Protein AF-A0A0N0V5T3-F1 (afdb_monomer_lite)

pLDDT: mean 90.33, std 12.69, range [29.0, 98.88]

InterPro domains:
  IPR000383 Xaa-Pro dipeptidyl-peptidase-like domain [PF02129] (509-675)
  IPR004164 Coenzyme A transferase active site [PS01274] (331-339)
  IPR004165 Coenzyme A transferase family I [PF01144] (36-259)
  IPR004165 Coenzyme A transferase family I [PF01144] (293-431)
  IPR004165 Coenzyme A transferase family I [PTHR13707] (21-446)
  IPR004165 Coenzyme A transferase family I [SM00882] (34-261)
  IPR004165 Coenzyme A transferase family I [SM00882] (293-480)
  IPR005674 CocE/Serine esterase [TIGR00976] (504-678)
  IPR008979 Galactose-binding-like domain superfamily [SSF49785] (805-1033)
  IPR012792 3-oxoacid CoA-transferase, subunit A [TIGR02429] (30-260)
  IPR013736 Xaa-Pro dipeptidyl-peptidase, C-terminal [PF08530] (782-1028)
  IPR013736 Xaa-Pro dipeptidyl-peptidase, C-terminal [SM00939] (770-1029)
  IPR029058 Alpha/Beta hydrolase fold [G3DSA:3.40.50.1820] (507-792)
  IPR029058 Alpha/Beta hydrolase fold [SSF53474] (493-799)
  IPR037171 NagB/RpiA transferase-like [SSF100950] (31-336)
  IPR037171 NagB/RpiA transferase-like [SSF100950] (291-434)

Sequence (1041 aa):
MHRTLLRSPVWQQSYGASRTFSATARRQAINKICPSADQAIAKVKSGDTILVGGFGFSGVPATLINSIRDRKDLGDFTVVSNNAGMPGVGLGQWLETGQIRKMVASYVGENKLLESQYLTGKLELELIPQGTMAEKCAAGAAGVPAFYTPAAYGTIGELPVLYNSDKSVAVMSKPRETRKFNGKNYVMEESLFGDVAFVRVNKADRLGNCTFRKAQNNFNEAMGKNAKLTIVEADEIVEVGEIPPENVHLSGIYVDKVILSTEPKQIEKLTFAKSAQEVVKSASGSDQRGKRERIIKRAAQELKDGMYVNLGIGLPLATPALVPEGVEVILQSENGILGMGRYPEKGQEDPDLINPGKETVTLQDGASIFGSHESFGMIRAGKIDITMLGALQVSANGDLANFMLPGKVKGIGGAMDLVANPEKTKVIVTMPIKRNNHSVNAAAMPYTVGGVKVLQRDSPSPALPHAQYPGLKPETVVLPRGHRKDPSRKAFRADTILERDIQVVTRNGHILRADVYRPAGTGSKEQVPILLAWSPYGKSGTGAFTLDIVPKRVGVTLAQTSGYESFEALDPAEWTARGYAIANINPKGSFDSEGDLVWHSTEGGRNGYDVIECLAKLPWCSGKIALAGNSWLAMVQWFIAAEMPPHLTCIAPLEGSSDIYRESLCRGGVPNKAFWGYLQKCLFGLNRAEDIVSMLDKYPLQNPYWADKRADMSKINIPAYVLASYSTALHTVGSFRGFEEIPHDNKWLRVHSTQEWYDLYSDECVADLQLFFDRYLKDKQNGWEKTPRVRLSTLAFNKDPEINHHFADWPLPETNYTTLYLSDDNRLVNAPSPKGAALSYQSDVPDMQVDAQVEELSFEYTFKERTYLIGYPRAVLYMSTEESNDMDVFVSLRKADSKGNVLRNINIPLKDLGMEANEVPLVNSLVYIGPSGILRASHRKIDTAKSKPYWPFHPHDEKELLEPGQIVKLDIGLWPAGIVFEAGEKLMLRVAGHHMVLAEFEPLRGAFQADNKGRHNVHVGPQYQSHVILPFANYNVVSRK

Secondary structure (DSSP, 8-state):
------------------------S-------B-SSHHHHGGG--TT-EEEE--BTTBT--HHHHHHHHH-TT---EEEEEEE--BTTBTTHHHHHTT-EEEEEEEE-TT-HHHHHHHHTTSSEEEE--HHHHHHHHHHHHTT--EEEESTTTTTSSS-EEEE-TTS-EEEEPPPPPEEEETTEEEEEEEPP-EEEEEEEEEEEETT--EE--GGG-BTHHHHHTSEEEEEEEEEEEE-TTSS-GGG-SB-GGG-SEEEE--SPP--SB------HHHHHHHHHTT-TT-HHHHHHHHHHTT--TTEEEEE-TTGGGGSGGGPPTT--EEEEETTTEEEE-PPPPTT---TT-B-TTSBB--EEEEEEE-BHHHHHHHHHTT--SEEEE--SEE-TT--EE-SEETTEE-B-TTHHHHTS-TTTSEEEE-----TT---S-TTSS--EETTEEPPEEEPPPTTSGGG-------EEEEE-TT--SSTTSPPPSS-EEEEEEEEEE-TTSPEEEEEEEEETT-SSS--EEEEEEE-TT-STT-SS--GGGSGGGGG--GGG--S-SPTTSPPHHHHGGGT-EEEEEE-TTSBTS-S-B--SSHHHHHHHHHHHHHHTTSTTEEEEEEEEEETHHHHHHHHHHHT--TTEEEEEEES--SBHIIIIITGGG----HHHHHHGGG--BSSEEE-HHHHHHH--S--HHHHHTB--GGG--S-EEEEEESS-TTTHHHHHHHHHHS-SS-EEEEEESS-HHHHHTSHHHHHHHHHHHHHHHS-----GGGS-SEEEEEB-SSSPPEEEEEESSSS-TTEEEEEEEE-TTSBEESS--SS-EEEEEES-------S--SS-EEEEEE-SS-EEEEE--EEEEEEEESS-S--EEEEEEEEE-TT-PBP-EE-S-HHHHT--GGGS--STTTEE---EEEEEGGG----TTT-BTTB-----SS--PPPTT--EEEEEEBP-EEEEE-TT-EEEEEEESS--S--SSGGGTT-------SEEEEEESSSS--EEEEEEE--------

Foldseek 3Di:
DDDDDDDDDDDDDDDDDDDDDDDDPDDPDQFQEDAALLVQCVPPAAAFAEEFDDAQLQWGQQRNQVNVLVPLRHANYEYEYQECYECPGGNNSNLVSLRAQEYEYFFDAPHVSVVVCQQQQSHFYHFDELLLSLVLLQCLLVVNFKDWALFCPLHAAFDQRGAHNVRHRPDGHHHFDWDDDPNGITTMDTHDAGQEYETEFAEAERLGFTAHDFLSQASRQSRLSGHPAYEYEYCYYDYPPPQPPVRRSHGSVSHNHYYYRPDDRDQPAEDADDQLVVLLDVLCPPVPPCPLSVLLLVVLVVQAAPFEEEEAPGSRVSSVNNHDPPGDYWYAALSFKTQWAAGHHPPQFDSNAAGSNSYTTDGDPPMGGDYNNVSLVCLSVLVGAEYEYEAPDAALVGDTHHADDVPDGGGNYNVSSNCSCVVRYPYHYRDDDDPVPPDPVCVRPFDDFPSHGFDWDWFAACPDVLQQDPAADFDKDWQAFQRAPDPFAATQNATKIWGFQDWFQASSGWTWGKIKIAGPPQFLVAAFEEAEFEDLQDFQLGFNDDCVPPVVSLAQGRNLARSRAGVQGAHSSLVNNVRYMYMYINFDQRHPTHDAAEAQFLVLLSSLLSRLVRVLPDRRHPLAYEQDGEESSLQNNLSVLLVPRVRHAEYERQQYAQQQLCQPQQPQLFGDPLVVVVVSNGRHGPGMYGDVSVVCVVPVFDDSVSVRNGGQLCSRDHAYEFEAEQQDSGGHVRRLVSQVRNPDDNYAYAYDLAFRVVLSSDPVNSVLVSLVCCCRRVVDPPPNVVQARYFYWFFAFPDDIRGGDGANDPPGPQWDKAKFFADPVQATHRDFAADKDKDKFWQQPQFQQFQDDPGKRKYKDAAQAKFWFWHKKKWKFWKAAQWFQKAKKKKWKFKFALVRHTGKRFNGDCVSSVHDPVVDDQASSGIGGGWMWIHMQQQQDFDPVPADPRGTDGNSNGGDTHDHVDTDIHMIIIGTHTYIDGHSMMMMMMMHNYDNHHHNDPVSRSVDGGPDDGMMITMTHDVTGTIMITTIHPDDPPDDD

Structure (mmCIF, N/CA/C/O backbone):
data_AF-A0A0N0V5T3-F1
#
_entry.id   AF-A0A0N0V5T3-F1
#
loop_
_atom_site.group_PDB
_atom_site.id
_atom_site.type_symbol
_atom_site.label_atom_id
_atom_site.label_alt_id
_atom_site.label_comp_id
_atom_site.label_asym_id
_atom_site.label_entity_id
_atom_site.label_seq_id
_atom_site.pdbx_PDB_ins_code
_atom_site.Cartn_x
_atom_site.Cartn_y
_atom_site.Cartn_z
_atom_site.occupancy
_atom_site.B_iso_or_equiv
_atom_site.auth_seq_id
_atom_site.auth_comp_id
_atom_site.auth_asym_id
_atom_site.auth_atom_id
_atom_site.pdbx_PDB_model_num
ATOM 1 N N . MET A 1 1 ? -30.551 -68.571 17.965 1.00 38.41 1 MET A N 1
ATOM 2 C CA . MET A 1 1 ? -30.122 -69.064 16.637 1.00 38.41 1 MET A CA 1
ATOM 3 C C . MET A 1 1 ? -28.690 -68.612 16.435 1.00 38.41 1 MET A C 1
ATOM 5 O O . MET A 1 1 ? -28.424 -67.429 16.507 1.00 38.41 1 MET A O 1
ATOM 9 N N . HIS A 1 2 ? -27.751 -69.531 16.625 1.00 31.30 2 HIS A N 1
ATOM 10 C CA . HIS A 1 2 ? -27.049 -70.229 15.543 1.00 31.30 2 HIS A CA 1
ATOM 11 C C . HIS A 1 2 ? -25.934 -69.369 14.924 1.00 31.30 2 HIS A C 1
ATOM 13 O O . HIS A 1 2 ? -26.200 -68.365 14.290 1.00 31.30 2 HIS A O 1
ATOM 19 N N . ARG A 1 3 ? -24.675 -69.641 15.278 1.00 29.00 3 ARG A N 1
ATOM 20 C CA . ARG A 1 3 ? -23.818 -70.720 14.742 1.00 29.00 3 ARG A CA 1
ATOM 21 C C . ARG A 1 3 ? -23.079 -70.250 13.475 1.00 29.00 3 ARG A C 1
ATOM 23 O O . ARG A 1 3 ? -23.645 -70.296 12.395 1.00 29.00 3 ARG A O 1
ATOM 30 N N . THR A 1 4 ? -21.763 -70.055 13.629 1.00 34.72 4 THR A N 1
ATOM 31 C CA . THR A 1 4 ? -20.685 -70.811 12.942 1.00 34.72 4 THR A CA 1
ATOM 32 C C . THR A 1 4 ? -20.365 -70.395 11.493 1.00 34.72 4 THR A C 1
ATOM 34 O O . THR A 1 4 ? -21.178 -69.737 10.873 1.00 34.72 4 THR A O 1
ATOM 37 N N . LEU A 1 5 ? -19.231 -70.713 10.847 1.00 35.38 5 LEU A N 1
ATOM 38 C CA . LEU A 1 5 ? -18.135 -71.707 10.972 1.00 35.38 5 LEU A CA 1
ATOM 39 C C . LEU A 1 5 ? -16.929 -71.111 10.183 1.00 35.38 5 LEU A C 1
ATOM 41 O O . LEU A 1 5 ? -17.165 -70.451 9.180 1.00 35.38 5 LEU A O 1
ATOM 45 N N . LEU A 1 6 ? -15.680 -71.178 10.680 1.00 35.62 6 LEU A N 1
ATOM 46 C CA . LEU A 1 6 ? -14.595 -72.154 10.359 1.00 35.62 6 LEU A CA 1
ATOM 47 C C . LEU A 1 6 ? -14.011 -72.071 8.925 1.00 35.62 6 LEU A C 1
ATOM 49 O O . LEU A 1 6 ? -14.745 -71.778 7.998 1.00 35.62 6 LEU A O 1
ATOM 53 N N . ARG A 1 7 ? -12.735 -72.365 8.613 1.00 29.61 7 ARG A N 1
ATOM 54 C CA . ARG A 1 7 ? -11.637 -73.230 9.145 1.00 29.61 7 ARG A CA 1
ATOM 55 C C . ARG A 1 7 ? -10.278 -72.551 8.779 1.00 29.61 7 ARG A C 1
ATOM 57 O O . ARG A 1 7 ? -10.261 -71.836 7.789 1.00 29.61 7 ARG A O 1
ATOM 64 N N . SER A 1 8 ? -9.177 -72.578 9.561 1.00 33.06 8 SER A N 1
ATOM 65 C CA . SER A 1 8 ? -8.164 -73.653 9.835 1.00 33.06 8 SER A CA 1
ATOM 66 C C . SER A 1 8 ? -7.463 -74.221 8.569 1.00 33.06 8 SER A C 1
ATOM 68 O O . SER A 1 8 ? -8.161 -74.213 7.556 1.00 33.06 8 SER A O 1
ATOM 70 N N . PRO A 1 9 ? -6.212 -74.794 8.560 1.00 56.34 9 PRO A N 1
ATOM 71 C CA . PRO A 1 9 ? -5.379 -75.297 9.692 1.00 56.34 9 PRO A CA 1
ATOM 72 C C . PRO A 1 9 ? -3.795 -75.262 9.624 1.00 56.34 9 PRO A C 1
ATOM 74 O O . PRO A 1 9 ? -3.212 -75.259 8.550 1.00 56.34 9 PRO A O 1
ATOM 77 N N . VAL A 1 10 ? -3.152 -75.376 10.819 1.00 38.25 10 VAL A N 1
ATOM 78 C CA . VAL A 1 10 ? -2.022 -76.283 11.273 1.00 38.25 10 VAL A CA 1
ATOM 79 C C . VAL A 1 10 ? -0.569 -76.065 10.745 1.00 38.25 10 VAL A C 1
ATOM 81 O O . VAL A 1 10 ? -0.384 -75.839 9.560 1.00 38.25 10 VAL A O 1
ATOM 84 N N . TRP A 1 11 ? 0.510 -75.992 11.567 1.00 32.44 11 TRP A N 1
ATOM 85 C CA . TRP A 1 11 ? 1.244 -77.007 12.401 1.00 32.44 11 TRP A CA 1
ATOM 86 C C . TRP A 1 11 ? 2.042 -76.344 13.577 1.00 32.44 11 TRP A C 1
ATOM 88 O O . TRP A 1 11 ? 2.630 -75.292 13.355 1.00 32.44 11 TRP A O 1
ATOM 98 N N . GLN A 1 12 ? 1.941 -76.728 14.874 1.00 37.66 12 GLN A N 1
ATOM 99 C CA . GLN A 1 12 ? 2.696 -77.733 15.701 1.00 37.66 12 GLN A CA 1
ATOM 100 C C . GLN A 1 12 ? 4.246 -77.713 15.556 1.00 37.66 12 GLN A C 1
ATOM 102 O O . GLN A 1 12 ? 4.720 -77.790 14.435 1.00 37.66 12 GLN A O 1
ATOM 107 N N . GLN A 1 13 ? 5.102 -77.620 16.603 1.00 39.81 13 GLN A N 1
ATOM 108 C CA . GLN A 1 13 ? 5.246 -78.533 17.765 1.00 39.81 13 GLN A CA 1
ATOM 109 C C . GLN A 1 13 ? 6.176 -77.992 18.914 1.00 39.81 13 GLN A C 1
ATOM 111 O O . GLN A 1 13 ? 7.204 -77.381 18.642 1.00 39.81 13 GLN A O 1
ATOM 116 N N . SER A 1 14 ? 5.822 -78.330 20.175 1.00 42.62 14 SER A N 1
ATOM 117 C CA . SER A 1 14 ? 6.627 -78.701 21.390 1.00 42.62 14 SER A CA 1
ATOM 118 C C . SER A 1 14 ? 7.734 -77.819 22.025 1.00 42.62 14 SER A C 1
ATOM 120 O O . SER A 1 14 ? 8.785 -77.621 21.435 1.00 42.62 14 SER A O 1
ATOM 122 N N . TYR A 1 15 ? 7.582 -77.460 23.317 1.00 39.88 15 TYR A N 1
ATOM 123 C CA . TYR A 1 15 ? 8.144 -78.139 24.520 1.00 39.88 15 TYR A CA 1
ATOM 124 C C . TYR A 1 15 ? 7.626 -77.461 25.812 1.00 39.88 15 TYR A C 1
ATOM 126 O O . TYR A 1 15 ? 7.514 -76.239 25.877 1.00 39.88 15 TYR A O 1
ATOM 134 N N . GLY A 1 16 ? 7.287 -78.248 26.841 1.00 48.12 16 GLY A N 1
ATOM 135 C CA . GLY A 1 16 ? 6.797 -77.762 28.137 1.00 48.12 16 GLY A CA 1
ATOM 136 C C . GLY A 1 16 ? 7.878 -77.705 29.222 1.00 48.12 16 GLY A C 1
ATOM 137 O O . GLY A 1 16 ? 8.731 -78.583 29.291 1.00 48.12 16 GLY A O 1
ATOM 138 N N . ALA A 1 17 ? 7.786 -76.705 30.104 1.00 41.94 17 ALA A N 1
ATOM 139 C CA . ALA A 1 17 ? 8.328 -76.721 31.463 1.00 41.94 17 ALA A CA 1
ATOM 140 C C . ALA A 1 17 ? 7.573 -75.691 32.323 1.00 41.94 17 ALA A C 1
ATOM 142 O O . ALA A 1 17 ? 7.517 -74.503 32.003 1.00 41.94 17 ALA A O 1
ATOM 143 N N . SER A 1 18 ? 6.968 -76.184 33.403 1.00 51.09 18 SER A N 1
ATOM 144 C CA . SER A 1 18 ? 6.291 -75.431 34.464 1.00 51.09 18 SER A CA 1
ATOM 145 C C . SER A 1 18 ? 7.184 -74.323 35.042 1.00 51.09 18 SER A C 1
ATOM 147 O O . SER A 1 18 ? 8.321 -74.588 35.431 1.00 51.09 18 SER A O 1
ATOM 149 N N . ARG A 1 19 ? 6.661 -73.091 35.138 1.00 45.94 19 ARG A N 1
ATOM 150 C CA . ARG A 1 19 ? 7.242 -72.017 35.957 1.00 45.94 19 ARG A CA 1
ATOM 151 C C . ARG A 1 19 ? 6.345 -71.768 37.164 1.00 45.94 19 ARG A C 1
ATOM 153 O O . ARG A 1 19 ? 5.212 -71.314 37.033 1.00 45.94 19 ARG A O 1
ATOM 160 N N . THR A 1 20 ? 6.883 -72.068 38.335 1.00 47.56 20 THR A N 1
ATOM 161 C CA . THR A 1 20 ? 6.374 -71.681 39.649 1.00 47.56 20 THR A CA 1
ATOM 162 C C . THR A 1 20 ? 6.349 -70.153 39.781 1.00 47.56 20 THR A C 1
ATOM 164 O O . THR A 1 20 ? 7.346 -69.480 39.523 1.00 47.56 20 THR A O 1
ATOM 167 N N . PHE A 1 21 ? 5.213 -69.587 40.202 1.00 50.75 21 PHE A N 1
ATOM 168 C CA . PHE A 1 21 ? 5.157 -68.199 40.665 1.00 50.75 21 PHE A CA 1
ATOM 169 C C . PHE A 1 21 ? 5.823 -68.121 42.040 1.00 50.75 21 PHE A C 1
ATOM 171 O O . PHE A 1 21 ? 5.346 -68.708 43.010 1.00 50.75 21 PHE A O 1
ATOM 178 N N . SER A 1 22 ? 6.938 -67.400 42.113 1.00 47.62 22 SER A N 1
ATOM 179 C CA . SER A 1 22 ? 7.580 -67.045 43.374 1.00 47.62 22 SER A CA 1
ATOM 180 C C . SER A 1 22 ? 6.667 -66.073 44.128 1.00 47.62 22 SER A C 1
ATOM 182 O O . SER A 1 22 ? 6.421 -64.959 43.665 1.00 47.62 22 SER A O 1
ATOM 184 N N . ALA A 1 23 ? 6.114 -66.504 45.260 1.00 53.34 23 ALA A N 1
ATOM 185 C CA . ALA A 1 23 ? 5.356 -65.646 46.160 1.00 53.34 23 ALA A CA 1
ATOM 186 C C . ALA A 1 23 ? 6.337 -64.835 47.018 1.00 53.34 23 ALA A C 1
ATOM 188 O O . ALA A 1 23 ? 6.742 -65.263 48.096 1.00 53.34 23 ALA A O 1
ATOM 189 N N . THR A 1 24 ? 6.725 -63.648 46.554 1.00 50.19 24 THR A N 1
ATOM 190 C CA . THR A 1 24 ? 7.300 -62.637 47.445 1.00 50.19 24 THR A CA 1
ATOM 191 C C . THR A 1 24 ? 6.178 -62.004 48.265 1.00 50.19 24 THR A C 1
ATOM 193 O O . THR A 1 24 ? 5.316 -61.285 47.757 1.00 50.19 24 THR A O 1
ATOM 196 N N . ALA A 1 25 ? 6.176 -62.294 49.567 1.00 49.78 25 ALA A N 1
ATOM 197 C CA . ALA A 1 25 ? 5.353 -61.604 50.546 1.00 49.78 25 ALA A CA 1
ATOM 198 C C . ALA A 1 25 ? 5.828 -60.144 50.682 1.00 49.78 25 ALA A C 1
ATOM 200 O O . ALA A 1 25 ? 7.013 -59.894 50.888 1.00 49.78 25 ALA A O 1
ATOM 201 N N . ARG A 1 26 ? 4.868 -59.208 50.609 1.00 49.09 26 ARG A N 1
ATOM 202 C CA . ARG A 1 26 ? 4.985 -57.731 50.581 1.00 49.09 26 ARG A CA 1
ATOM 203 C C . ARG A 1 26 ? 5.265 -57.123 49.199 1.00 49.09 26 ARG A C 1
ATOM 205 O O . ARG A 1 26 ? 6.366 -56.666 48.908 1.00 49.09 26 ARG A O 1
ATOM 212 N N . ARG A 1 27 ? 4.207 -56.962 48.390 1.00 48.91 27 ARG A N 1
ATOM 213 C CA . ARG A 1 27 ? 4.138 -55.807 47.473 1.00 48.91 27 ARG A CA 1
ATOM 214 C C . ARG A 1 27 ? 4.289 -54.550 48.335 1.00 48.91 27 ARG A C 1
ATOM 216 O O . ARG A 1 27 ? 3.488 -54.365 49.250 1.00 48.91 27 ARG A O 1
ATOM 223 N N . GLN A 1 28 ? 5.290 -53.708 48.074 1.00 54.72 28 GLN A N 1
ATOM 224 C CA . GLN A 1 28 ? 5.272 -52.336 48.581 1.00 54.72 28 GLN A CA 1
ATOM 225 C C . GLN A 1 28 ? 3.972 -51.707 48.075 1.00 54.72 28 GLN A C 1
ATOM 227 O O . GLN A 1 28 ? 3.793 -51.529 46.870 1.00 54.72 28 GLN A O 1
ATOM 232 N N . ALA A 1 29 ? 3.017 -51.474 48.974 1.00 72.50 29 ALA A N 1
ATOM 233 C CA . ALA A 1 29 ? 1.810 -50.756 48.613 1.00 72.50 29 ALA A CA 1
ATOM 234 C C . ALA A 1 29 ? 2.243 -49.368 48.134 1.00 72.50 29 ALA A C 1
ATOM 236 O O . ALA A 1 29 ? 2.988 -48.685 48.837 1.00 72.50 29 ALA A O 1
ATOM 237 N N . ILE A 1 30 ? 1.817 -48.974 46.932 1.00 86.88 30 ILE A N 1
ATOM 238 C CA . ILE A 1 30 ? 2.081 -47.628 46.419 1.00 86.88 30 ILE A CA 1
ATOM 239 C C . ILE A 1 30 ? 1.499 -46.641 47.434 1.00 86.88 30 ILE A C 1
ATOM 241 O O . ILE A 1 30 ? 0.293 -46.654 47.694 1.00 86.88 30 ILE A O 1
ATOM 245 N N . ASN A 1 31 ? 2.372 -45.845 48.043 1.00 93.69 31 ASN A N 1
ATOM 246 C CA . ASN A 1 31 ? 1.999 -44.794 48.971 1.00 93.69 31 ASN A CA 1
ATOM 247 C C . ASN A 1 31 ? 2.802 -43.539 48.638 1.00 93.69 31 ASN A C 1
ATOM 249 O O . ASN A 1 31 ? 4.025 -43.513 48.785 1.00 93.69 31 ASN A O 1
ATOM 253 N N . LYS A 1 32 ? 2.096 -42.518 48.161 1.00 96.38 32 LYS A N 1
ATOM 254 C CA . LYS A 1 32 ? 2.665 -41.224 47.782 1.00 96.38 32 LYS A CA 1
ATOM 255 C C . LYS A 1 32 ? 2.551 -40.183 48.894 1.00 96.38 32 LYS A C 1
ATOM 257 O O . LYS A 1 32 ? 3.089 -39.090 48.744 1.00 96.38 32 LYS A O 1
ATOM 262 N N . ILE A 1 33 ? 1.895 -40.519 50.005 1.00 96.81 33 ILE A N 1
ATOM 263 C CA . ILE A 1 33 ? 1.710 -39.613 51.136 1.00 96.81 33 ILE A CA 1
ATOM 264 C C . ILE A 1 33 ? 3.049 -39.392 51.842 1.00 96.81 33 ILE A C 1
ATOM 266 O O . ILE A 1 33 ? 3.744 -40.337 52.222 1.00 96.81 33 ILE A O 1
ATOM 270 N N . CYS A 1 34 ? 3.389 -38.124 52.029 1.00 95.75 34 CYS A N 1
ATOM 271 C CA . CYS A 1 34 ? 4.510 -37.655 52.819 1.00 95.75 34 CYS A CA 1
ATOM 272 C C . CYS A 1 34 ? 4.011 -37.109 54.163 1.00 95.75 34 CYS A C 1
ATOM 274 O O . CYS A 1 34 ? 2.979 -36.440 54.209 1.00 95.75 34 CYS A O 1
ATOM 276 N N . PRO A 1 35 ? 4.754 -37.340 55.258 1.00 92.88 35 PRO A N 1
ATOM 277 C CA . PRO A 1 35 ? 4.359 -36.876 56.585 1.00 92.88 35 PRO A CA 1
ATOM 278 C C . PRO A 1 35 ? 4.534 -35.361 56.776 1.00 92.88 35 PRO A C 1
ATOM 280 O O . PRO A 1 35 ? 3.966 -34.807 57.710 1.00 92.88 35 PRO A O 1
ATOM 283 N N . SER A 1 36 ? 5.321 -34.684 55.929 1.00 95.44 36 SER A N 1
ATOM 284 C CA . SER A 1 36 ? 5.507 -33.230 55.980 1.00 95.44 36 SER A CA 1
ATOM 285 C C . SER A 1 36 ? 5.888 -32.638 54.621 1.00 95.44 36 SER A C 1
ATOM 287 O O . SER A 1 36 ? 6.380 -33.345 53.733 1.00 95.44 36 SER A O 1
ATOM 289 N N . ALA A 1 37 ? 5.702 -31.321 54.489 1.00 95.69 37 ALA A N 1
ATOM 290 C CA . ALA A 1 37 ? 6.136 -30.546 53.328 1.00 95.69 37 ALA A CA 1
ATOM 291 C C . ALA A 1 37 ? 7.648 -30.655 53.092 1.00 95.69 37 ALA A C 1
ATOM 293 O O . ALA A 1 37 ? 8.058 -30.958 51.975 1.00 95.69 37 ALA A O 1
ATOM 294 N N . AS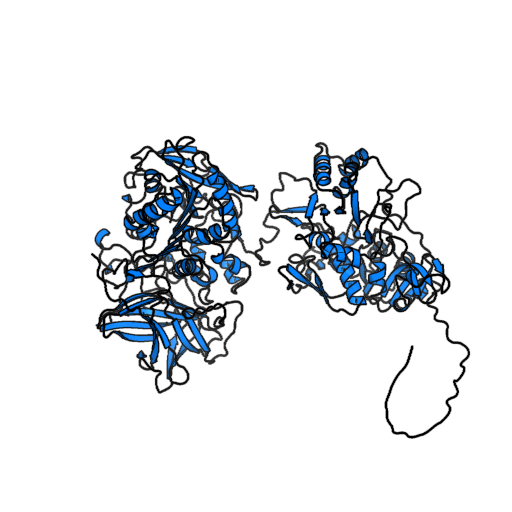P A 1 38 ? 8.463 -30.538 54.147 1.00 94.56 38 ASP A N 1
ATOM 295 C CA . ASP A 1 38 ? 9.930 -30.592 54.052 1.00 94.56 38 ASP A CA 1
ATOM 296 C C . ASP A 1 38 ? 10.440 -31.905 53.443 1.00 94.56 38 ASP A C 1
ATOM 298 O O . ASP A 1 38 ? 11.383 -31.909 52.650 1.00 94.56 38 ASP A O 1
ATOM 302 N N . GLN A 1 39 ? 9.797 -33.034 53.767 1.00 95.12 39 GLN A N 1
ATOM 303 C CA . GLN A 1 39 ? 10.139 -34.318 53.150 1.00 95.12 39 GLN A CA 1
ATOM 304 C C . GLN A 1 39 ? 9.691 -34.399 51.690 1.00 95.12 39 GLN A C 1
ATOM 306 O O . GLN A 1 39 ? 10.377 -35.018 50.873 1.00 95.12 39 GLN A O 1
ATOM 311 N N . ALA A 1 40 ? 8.551 -33.796 51.351 1.00 96.25 40 ALA A N 1
ATOM 312 C CA . ALA A 1 40 ? 8.053 -33.781 49.982 1.00 96.25 40 ALA A CA 1
ATOM 313 C C . ALA A 1 40 ? 8.956 -32.936 49.068 1.00 96.25 40 ALA A C 1
ATOM 315 O O . ALA A 1 40 ? 9.293 -33.385 47.973 1.00 96.25 40 ALA A O 1
ATOM 316 N N . ILE A 1 41 ? 9.428 -31.777 49.543 1.00 97.31 41 ILE A N 1
ATOM 317 C CA . ILE A 1 41 ? 10.299 -30.867 48.781 1.00 97.31 41 ILE A CA 1
ATOM 318 C C . ILE A 1 41 ? 11.787 -31.252 48.806 1.00 97.31 41 ILE A C 1
ATOM 320 O O . ILE A 1 41 ? 12.611 -30.548 48.232 1.00 97.31 41 ILE A O 1
ATOM 324 N N . ALA A 1 42 ? 12.171 -32.371 49.428 1.00 95.38 42 ALA A N 1
ATOM 325 C CA . ALA A 1 42 ? 13.577 -32.753 49.608 1.00 95.38 42 ALA A CA 1
ATOM 326 C C . ALA A 1 42 ? 14.378 -32.901 48.296 1.00 95.38 42 ALA A C 1
ATOM 328 O O . ALA A 1 42 ? 15.608 -32.874 48.316 1.00 95.38 42 ALA A O 1
ATOM 329 N N . LYS A 1 43 ? 13.694 -33.082 47.158 1.00 95.31 43 LYS A N 1
ATOM 330 C CA . LYS A 1 43 ? 14.305 -33.194 45.823 1.00 95.31 43 LYS A CA 1
ATOM 331 C C . LYS A 1 43 ? 14.346 -31.883 45.032 1.00 95.31 43 LYS A C 1
ATOM 333 O O . LYS A 1 43 ? 14.931 -31.895 43.953 1.00 95.31 43 LYS A O 1
ATOM 338 N N . VAL A 1 44 ? 13.746 -30.810 45.546 1.00 97.81 44 VAL A N 1
ATOM 339 C CA . VAL A 1 44 ? 13.772 -29.478 44.927 1.00 97.81 44 VAL A CA 1
ATOM 340 C C . VAL A 1 44 ? 15.171 -28.884 45.080 1.00 97.81 44 VAL A C 1
ATOM 342 O O . VAL A 1 44 ? 15.791 -29.011 46.139 1.00 97.81 44 VAL A O 1
ATOM 345 N N . LYS A 1 45 ? 15.683 -28.260 44.020 1.00 97.25 45 LYS A N 1
ATOM 346 C CA . LYS A 1 45 ? 17.046 -27.725 43.932 1.00 97.25 45 LYS A CA 1
ATOM 347 C C . LYS A 1 45 ? 17.038 -26.309 43.373 1.00 97.25 45 LYS A C 1
ATOM 349 O O . LYS A 1 45 ? 16.171 -25.954 42.582 1.00 97.25 45 LYS A O 1
ATOM 354 N N . SER A 1 46 ? 18.039 -25.512 43.741 1.00 97.56 46 SER A N 1
ATOM 355 C CA . SER A 1 46 ? 18.237 -24.193 43.133 1.00 97.56 46 SER A CA 1
ATOM 356 C C . SER A 1 46 ? 18.354 -24.297 41.611 1.00 97.56 46 SER A C 1
ATOM 358 O O . SER A 1 46 ? 18.978 -25.230 41.103 1.00 97.56 46 SER A O 1
ATOM 360 N N . GLY A 1 47 ? 17.761 -23.343 40.897 1.00 97.06 47 GLY A N 1
ATOM 361 C CA . GLY A 1 47 ? 17.705 -23.350 39.432 1.00 97.06 47 GLY A CA 1
ATOM 362 C C . GLY A 1 47 ? 16.530 -24.123 38.822 1.00 97.06 47 GLY A C 1
ATOM 363 O O . GLY A 1 47 ? 16.310 -23.995 37.617 1.00 97.06 47 GLY A O 1
ATOM 364 N N . ASP A 1 48 ? 15.757 -24.884 39.611 1.00 98.31 48 ASP A N 1
ATOM 365 C CA . ASP A 1 48 ? 14.587 -25.617 39.109 1.00 98.31 48 ASP A CA 1
ATOM 366 C C . ASP A 1 48 ? 13.551 -24.671 38.468 1.00 98.31 48 ASP A C 1
ATOM 368 O O . ASP A 1 48 ? 13.300 -23.552 38.941 1.00 98.31 48 ASP A O 1
ATOM 372 N N . THR A 1 49 ? 12.896 -25.152 37.405 1.00 98.56 49 THR A N 1
ATOM 373 C CA . THR A 1 49 ? 11.678 -24.527 36.878 1.00 98.56 49 THR A CA 1
ATOM 374 C C . THR A 1 49 ? 10.464 -25.038 37.648 1.00 98.56 49 THR A C 1
ATOM 376 O O . THR A 1 49 ? 10.081 -26.203 37.512 1.00 98.56 49 THR A O 1
ATOM 379 N N . ILE A 1 50 ? 9.847 -24.169 38.450 1.00 98.38 50 ILE A N 1
ATOM 380 C CA . ILE A 1 50 ? 8.747 -24.520 39.352 1.00 98.38 50 ILE A CA 1
ATOM 381 C C . ILE A 1 50 ? 7.422 -23.982 38.804 1.00 98.38 50 ILE A C 1
ATOM 383 O O . ILE A 1 50 ? 7.229 -22.769 38.690 1.00 98.38 50 ILE A O 1
ATOM 387 N N . LEU A 1 51 ? 6.490 -24.885 38.500 1.00 98.31 51 LEU A N 1
ATOM 388 C CA . LEU A 1 51 ? 5.110 -24.556 38.151 1.00 98.31 51 LEU A CA 1
ATOM 389 C C . LEU A 1 51 ? 4.280 -24.452 39.432 1.00 98.31 51 LEU A C 1
ATOM 391 O O . LEU A 1 51 ? 4.224 -25.402 40.212 1.00 98.31 51 LEU A O 1
ATOM 395 N N . VAL A 1 52 ? 3.625 -23.317 39.656 1.00 97.44 52 VAL A N 1
ATOM 396 C CA . VAL A 1 52 ? 2.822 -23.094 40.867 1.00 97.44 52 VAL A CA 1
ATOM 397 C C . VAL A 1 52 ? 1.392 -22.763 40.477 1.00 97.44 52 VAL A C 1
ATOM 399 O O . VAL A 1 52 ? 1.119 -21.691 39.924 1.00 97.44 52 VAL A O 1
ATOM 402 N N . GLY A 1 53 ? 0.496 -23.708 40.768 1.00 95.44 53 GLY A N 1
ATOM 403 C CA . GLY A 1 53 ? -0.927 -23.613 40.470 1.00 95.44 53 GLY A CA 1
ATOM 404 C C . GLY A 1 53 ? -1.676 -22.600 41.340 1.00 95.44 53 GLY A C 1
ATOM 405 O O . GLY A 1 53 ? -1.127 -22.000 42.267 1.00 95.44 53 GLY A O 1
ATOM 406 N N . GLY A 1 54 ? -2.955 -22.415 41.014 1.00 93.81 54 GLY A N 1
ATOM 407 C CA . GLY A 1 54 ? -3.851 -21.468 41.672 1.00 93.81 54 GLY A CA 1
ATOM 408 C C . GLY A 1 54 ? -4.237 -20.265 40.807 1.00 93.81 54 GLY A C 1
ATOM 409 O O . GLY A 1 54 ? -3.634 -19.960 39.774 1.00 93.81 54 GLY A O 1
ATOM 410 N N . PHE A 1 55 ? -5.275 -19.559 41.251 1.00 92.69 55 PHE A N 1
ATOM 411 C CA . PHE A 1 55 ? -5.751 -18.304 40.673 1.00 92.69 55 PHE A CA 1
ATOM 412 C C . PHE A 1 55 ? -6.144 -17.360 41.811 1.00 92.69 55 PHE A C 1
ATOM 414 O O . PHE A 1 55 ? -6.996 -17.704 42.630 1.00 92.69 55 PHE A O 1
ATOM 421 N N . GLY A 1 56 ? -5.535 -16.171 41.895 1.00 87.88 56 GLY A N 1
ATOM 422 C CA . GLY A 1 56 ? -5.653 -15.366 43.117 1.00 87.88 56 GLY A CA 1
ATOM 423 C C . GLY A 1 56 ? -5.151 -16.174 44.319 1.00 87.88 56 GLY A C 1
ATOM 424 O O . GLY A 1 56 ? -4.040 -16.692 44.265 1.00 87.88 56 GLY A O 1
ATOM 425 N N . PHE A 1 57 ? -5.970 -16.319 45.365 1.00 90.25 57 PHE A N 1
ATOM 426 C CA . PHE A 1 57 ? -5.699 -17.225 46.496 1.00 90.25 57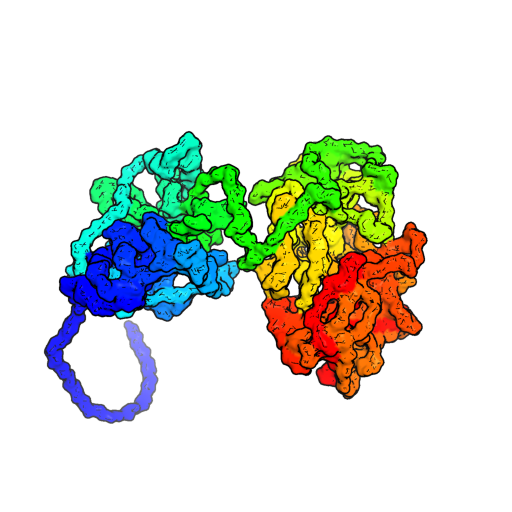 PHE A CA 1
ATOM 427 C C . PHE A 1 57 ? -6.465 -18.560 46.428 1.00 90.25 57 PHE A C 1
ATOM 429 O O . PHE A 1 57 ? -6.255 -19.428 47.274 1.00 90.25 57 PHE A O 1
ATOM 436 N N . SER A 1 58 ? -7.304 -18.769 45.406 1.00 93.00 58 SER A N 1
ATOM 437 C CA . SER A 1 58 ? -7.995 -20.046 45.210 1.00 93.00 58 SER A CA 1
ATOM 438 C C . SER A 1 58 ? -7.026 -21.098 44.672 1.00 93.00 58 SER A C 1
ATOM 440 O O . SER A 1 58 ? -6.370 -20.900 43.646 1.00 93.00 58 SER A O 1
ATOM 442 N N . GLY A 1 59 ? -6.941 -22.233 45.369 1.00 93.06 59 GLY A N 1
ATOM 443 C CA . GLY A 1 59 ? -6.088 -23.352 44.968 1.00 93.06 59 GLY A CA 1
ATOM 444 C C . GLY A 1 59 ? -4.585 -23.066 45.017 1.00 93.06 59 GLY A C 1
ATOM 445 O O . GLY A 1 59 ? -3.843 -23.713 44.287 1.00 93.06 59 GLY A O 1
ATOM 446 N N . VAL A 1 60 ? -4.133 -22.119 45.846 1.00 94.06 60 VAL A N 1
ATOM 447 C CA . VAL A 1 60 ? -2.702 -21.842 46.052 1.00 94.06 60 VAL A CA 1
ATOM 448 C C . VAL A 1 60 ? -2.116 -22.812 47.094 1.00 94.06 60 VAL A C 1
ATOM 450 O O . VAL A 1 60 ? -2.663 -22.892 48.196 1.00 94.06 60 VAL A O 1
ATOM 453 N N . PRO A 1 61 ? -1.008 -23.522 46.802 1.00 95.75 61 PRO A N 1
ATOM 454 C CA . PRO A 1 61 ? -0.377 -24.479 47.720 1.00 95.75 61 PRO A CA 1
ATOM 455 C C . PRO A 1 61 ? 0.490 -23.774 48.781 1.00 95.75 61 PRO A C 1
ATOM 457 O O . PRO A 1 61 ? 1.721 -23.727 48.698 1.00 95.75 61 PRO A O 1
ATOM 460 N N . ALA A 1 62 ? -0.161 -23.140 49.756 1.00 95.00 62 ALA A N 1
ATOM 461 C CA . ALA A 1 62 ? 0.489 -22.270 50.733 1.00 95.00 62 ALA A CA 1
ATOM 462 C C . ALA A 1 62 ? 1.469 -23.012 51.660 1.00 95.00 62 ALA A C 1
ATOM 464 O O . ALA A 1 62 ? 2.534 -22.469 51.962 1.00 95.00 62 ALA A O 1
ATOM 465 N N . THR A 1 63 ? 1.165 -24.250 52.067 1.00 96.88 63 THR A N 1
ATOM 466 C CA . THR A 1 63 ? 2.059 -25.049 52.921 1.00 96.88 63 THR A CA 1
ATOM 467 C C . THR A 1 63 ? 3.382 -25.336 52.203 1.00 96.88 63 THR A C 1
ATOM 469 O O . THR A 1 63 ? 4.455 -25.157 52.786 1.00 96.88 63 THR A O 1
ATOM 472 N N . LEU A 1 64 ? 3.330 -25.720 50.922 1.00 97.56 64 LEU A N 1
ATOM 473 C CA . LEU A 1 64 ? 4.534 -25.962 50.111 1.00 97.56 64 LEU A CA 1
ATOM 474 C C . LEU A 1 64 ? 5.329 -24.675 49.859 1.00 97.56 64 LEU A C 1
ATOM 476 O O . LEU A 1 64 ? 6.557 -24.669 49.970 1.00 97.56 64 LEU A O 1
ATOM 480 N N . ILE A 1 65 ? 4.636 -23.569 49.570 1.00 96.69 65 ILE A N 1
ATOM 481 C CA . ILE A 1 65 ? 5.268 -22.259 49.365 1.00 96.69 65 ILE A CA 1
ATOM 482 C C . ILE A 1 65 ? 6.023 -21.808 50.624 1.00 96.69 65 ILE A C 1
ATOM 484 O O . ILE A 1 65 ? 7.164 -21.346 50.519 1.00 96.69 65 ILE A O 1
ATOM 488 N N . ASN A 1 66 ? 5.419 -21.969 51.805 1.00 96.31 66 ASN A N 1
ATOM 489 C CA . ASN A 1 66 ? 6.036 -21.612 53.083 1.00 96.31 66 ASN A CA 1
ATOM 490 C C . ASN A 1 66 ? 7.282 -22.470 53.373 1.00 96.31 66 ASN A C 1
ATOM 492 O O . ASN A 1 66 ? 8.312 -21.929 53.767 1.00 96.31 66 ASN A O 1
ATOM 496 N N . SER A 1 67 ? 7.234 -23.777 53.094 1.00 96.56 67 SER A N 1
ATOM 497 C CA . SER A 1 67 ? 8.381 -24.681 53.287 1.00 96.56 67 SER A CA 1
ATOM 498 C C . SER A 1 67 ? 9.587 -24.299 52.406 1.00 96.56 67 SER A C 1
ATOM 500 O O . SER A 1 67 ? 10.718 -24.249 52.890 1.00 96.56 67 SER A O 1
ATOM 502 N N . ILE A 1 68 ? 9.374 -23.909 51.141 1.00 97.25 68 ILE A N 1
ATOM 503 C CA . ILE A 1 68 ? 10.461 -23.405 50.274 1.00 97.25 68 ILE A CA 1
ATOM 504 C C . ILE A 1 68 ? 10.987 -22.038 50.734 1.00 97.25 68 ILE A C 1
ATOM 506 O O . ILE A 1 68 ? 12.199 -21.814 50.713 1.00 97.25 68 ILE A O 1
ATOM 510 N N . ARG A 1 69 ? 10.109 -21.129 51.183 1.00 96.38 69 ARG A N 1
ATOM 511 C CA . ARG A 1 69 ? 10.499 -19.805 51.710 1.00 96.38 69 ARG A CA 1
ATOM 512 C C . ARG A 1 69 ? 11.509 -19.926 52.856 1.00 96.38 69 ARG A C 1
ATOM 514 O O . ARG A 1 69 ? 12.412 -19.089 52.996 1.00 96.38 69 ARG A O 1
ATOM 521 N N . ASP A 1 70 ? 11.345 -20.952 53.686 1.00 95.62 70 ASP A N 1
ATOM 522 C CA . ASP A 1 70 ? 12.166 -21.175 54.877 1.00 95.62 70 ASP A CA 1
ATOM 523 C C . ASP A 1 70 ? 13.520 -21.832 54.548 1.00 95.62 70 ASP A C 1
ATOM 525 O O . ASP A 1 70 ? 14.478 -21.706 55.313 1.00 95.62 70 ASP A O 1
ATOM 529 N N . ARG A 1 71 ? 13.661 -22.421 53.354 1.00 95.25 71 ARG A N 1
ATOM 530 C CA . ARG A 1 71 ? 14.909 -22.996 52.830 1.00 95.25 71 ARG A CA 1
ATOM 531 C C . ARG A 1 71 ? 15.791 -21.942 52.161 1.00 95.25 71 ARG A C 1
ATOM 533 O O . ARG A 1 71 ? 15.822 -21.811 50.941 1.00 95.25 71 ARG A O 1
ATOM 540 N N . LYS A 1 72 ? 16.547 -21.195 52.974 1.00 92.19 72 LYS A N 1
ATOM 541 C CA . LYS A 1 72 ? 17.466 -20.129 52.510 1.00 92.19 72 LYS A CA 1
ATOM 542 C C . LYS A 1 72 ? 18.620 -20.618 51.629 1.00 92.19 72 LYS A C 1
ATOM 544 O O . LYS A 1 72 ? 19.264 -19.806 50.976 1.00 92.19 72 LYS A O 1
ATOM 549 N N . ASP A 1 73 ? 18.886 -21.920 51.620 1.00 94.62 73 ASP A N 1
ATOM 550 C CA . ASP A 1 73 ? 19.858 -22.573 50.743 1.00 94.62 73 ASP A CA 1
ATOM 551 C C . ASP A 1 73 ? 19.333 -22.807 49.314 1.00 94.62 73 ASP A C 1
ATOM 553 O O . ASP A 1 73 ? 20.121 -23.106 48.416 1.00 94.62 73 ASP A O 1
ATOM 557 N N . LEU A 1 74 ? 18.022 -22.653 49.091 1.00 96.56 74 LEU A N 1
ATOM 558 C CA . LEU A 1 74 ? 17.379 -22.802 47.789 1.00 96.56 74 LEU A CA 1
ATOM 559 C C . LEU A 1 74 ? 17.022 -21.442 47.176 1.00 96.56 74 LEU A C 1
ATOM 561 O O . LEU A 1 74 ? 16.523 -20.557 47.871 1.00 96.56 74 LEU A O 1
ATOM 565 N N . GLY A 1 75 ? 17.213 -21.285 45.867 1.00 96.31 75 GLY A N 1
ATOM 566 C CA . GLY A 1 75 ? 16.870 -20.063 45.136 1.00 96.31 75 GLY A CA 1
ATOM 567 C C . GLY A 1 75 ? 17.157 -20.165 43.640 1.00 96.31 75 GLY A C 1
ATOM 568 O O . GLY A 1 75 ? 17.203 -21.260 43.085 1.00 96.31 75 GLY A O 1
ATOM 569 N N . ASP A 1 76 ? 17.364 -19.020 42.985 1.00 96.44 76 ASP A N 1
ATOM 570 C CA . ASP A 1 76 ? 17.620 -18.937 41.536 1.00 96.44 76 ASP A CA 1
ATOM 571 C C . ASP A 1 76 ? 16.530 -19.614 40.674 1.00 96.44 76 ASP A C 1
ATOM 573 O O . ASP A 1 76 ? 16.770 -20.141 39.589 1.00 96.44 76 ASP A O 1
ATOM 577 N N . PHE A 1 77 ? 15.293 -19.637 41.172 1.00 98.19 77 PHE A N 1
ATOM 578 C CA . PHE A 1 77 ? 14.212 -20.365 40.522 1.00 98.19 77 PHE A CA 1
ATOM 579 C C . PHE A 1 77 ? 13.702 -19.645 39.274 1.00 98.19 77 PHE A C 1
ATOM 581 O O . PHE A 1 77 ? 13.601 -18.411 39.237 1.00 98.19 77 PHE A O 1
ATOM 588 N N . THR A 1 78 ? 13.289 -20.440 38.283 1.00 98.12 78 THR A N 1
ATOM 589 C CA . THR A 1 78 ? 12.353 -19.983 37.250 1.00 98.12 78 THR A CA 1
ATOM 590 C C . THR A 1 78 ? 10.949 -20.377 37.681 1.00 98.12 78 THR A C 1
ATOM 592 O O . THR A 1 78 ? 10.621 -21.557 37.717 1.00 98.12 78 THR A O 1
ATOM 595 N N . VAL A 1 79 ? 10.105 -19.409 38.021 1.00 97.62 79 VAL A N 1
ATOM 596 C CA . VAL A 1 79 ? 8.754 -19.680 38.523 1.00 97.62 79 VAL A CA 1
ATOM 597 C C . VAL A 1 79 ? 7.728 -19.378 37.445 1.00 97.62 79 VAL A C 1
ATOM 599 O O . VAL A 1 79 ? 7.686 -18.272 36.909 1.00 97.62 79 VAL A O 1
ATOM 602 N N . VAL A 1 80 ? 6.876 -20.357 37.147 1.00 97.12 80 VAL A N 1
ATOM 603 C CA . VAL A 1 80 ? 5.732 -20.205 36.247 1.00 97.12 80 VAL A CA 1
ATOM 604 C C . VAL A 1 80 ? 4.466 -20.182 37.088 1.00 97.12 80 VAL A C 1
ATOM 606 O O . VAL A 1 80 ? 4.100 -21.181 37.706 1.00 97.12 80 VAL A O 1
ATOM 609 N N . SER A 1 81 ? 3.777 -19.045 37.110 1.00 94.25 81 SER A N 1
ATOM 610 C CA . SER A 1 81 ? 2.489 -18.934 37.793 1.00 94.25 81 SER A CA 1
ATOM 611 C C . SER A 1 81 ? 1.637 -17.828 37.190 1.00 94.25 81 SER A C 1
ATOM 613 O O . SER A 1 81 ? 2.148 -16.825 36.690 1.00 94.25 81 SER A O 1
ATOM 615 N N . ASN A 1 82 ? 0.317 -17.982 37.271 1.00 89.94 82 ASN A N 1
ATOM 616 C CA . ASN A 1 82 ? -0.626 -16.980 36.785 1.00 89.94 82 ASN A CA 1
ATOM 617 C C . ASN A 1 82 ? -0.388 -15.598 37.430 1.00 89.94 82 ASN A C 1
ATOM 619 O O . ASN A 1 82 ? -0.419 -14.566 36.751 1.00 89.94 82 ASN A O 1
ATOM 623 N N . ASN A 1 83 ? -0.110 -15.589 38.739 1.00 83.38 83 ASN A N 1
ATOM 624 C CA . ASN A 1 83 ? 0.143 -14.401 39.550 1.00 83.38 83 ASN A CA 1
ATOM 625 C C . ASN A 1 83 ? 1.363 -14.622 40.455 1.00 83.38 83 ASN A C 1
ATOM 627 O O . ASN A 1 83 ? 1.590 -15.726 40.932 1.00 83.38 83 ASN A O 1
ATOM 631 N N . ALA A 1 84 ? 2.094 -13.558 40.790 1.00 81.19 84 ALA A N 1
ATOM 632 C CA . ALA A 1 84 ? 3.251 -13.634 41.692 1.00 81.19 84 ALA A CA 1
ATOM 633 C C . ALA A 1 84 ? 2.912 -13.423 43.185 1.00 81.19 84 ALA A C 1
ATOM 635 O O . ALA A 1 84 ? 3.781 -13.067 43.975 1.00 81.19 84 ALA A O 1
ATOM 636 N N . GLY A 1 85 ? 1.648 -13.606 43.583 1.00 83.06 85 GLY A N 1
ATOM 637 C CA . GLY A 1 85 ? 1.185 -13.362 44.955 1.00 83.06 85 GLY A CA 1
ATOM 638 C C . GLY A 1 85 ? 1.192 -11.885 45.379 1.00 83.06 85 GLY A C 1
ATOM 639 O O . GLY A 1 85 ? 1.383 -10.980 44.562 1.00 83.06 85 GLY A O 1
ATOM 640 N N . MET A 1 86 ? 0.965 -11.654 46.673 1.00 83.75 86 MET A N 1
ATOM 641 C CA . MET A 1 86 ? 0.971 -10.337 47.327 1.00 83.75 86 MET A CA 1
ATOM 642 C C . MET A 1 86 ? 2.099 -10.291 48.368 1.00 83.75 86 MET A C 1
ATOM 644 O O . MET A 1 86 ? 2.524 -11.353 48.820 1.00 83.75 86 MET A O 1
ATOM 648 N N . PRO A 1 87 ? 2.586 -9.106 48.777 1.00 83.12 87 PRO A N 1
ATOM 649 C CA . PRO A 1 87 ? 3.564 -9.012 49.861 1.00 83.12 87 PRO A CA 1
ATOM 650 C C . PRO A 1 87 ? 3.139 -9.836 51.089 1.00 83.12 87 PRO A C 1
ATOM 652 O O . PRO A 1 87 ? 1.987 -9.754 51.519 1.00 83.12 87 PRO A O 1
ATOM 655 N N . GLY A 1 88 ? 4.046 -10.667 51.602 1.00 85.25 88 GLY A N 1
ATOM 656 C CA . GLY A 1 88 ? 3.826 -11.577 52.729 1.00 85.25 88 GLY A CA 1
ATOM 657 C C . GLY A 1 88 ? 2.969 -12.828 52.473 1.00 85.25 88 GLY A C 1
ATOM 658 O O . GLY A 1 88 ? 2.863 -13.655 53.375 1.00 85.25 88 GLY A O 1
ATOM 659 N N . VAL A 1 89 ? 2.370 -13.022 51.288 1.00 86.94 89 VAL A N 1
ATOM 660 C CA . VAL A 1 89 ? 1.479 -14.172 51.005 1.00 86.94 89 VAL A CA 1
ATOM 661 C C . VAL A 1 89 ? 1.776 -14.815 49.647 1.00 86.94 89 VAL A C 1
ATOM 663 O O . VAL A 1 89 ? 1.960 -14.144 48.627 1.00 86.94 89 VAL A O 1
ATOM 666 N N . GLY A 1 90 ? 1.778 -16.150 49.603 1.00 90.62 90 GLY A N 1
ATOM 667 C CA . GLY A 1 90 ? 2.046 -16.905 48.377 1.00 90.62 90 GLY A CA 1
ATOM 668 C C . GLY A 1 90 ? 3.454 -16.625 47.841 1.00 90.62 90 GLY A C 1
ATOM 669 O O . GLY A 1 90 ? 4.395 -16.481 48.621 1.00 90.62 90 GLY A O 1
ATOM 670 N N . LEU A 1 91 ? 3.597 -16.519 46.516 1.00 93.44 91 LEU A N 1
ATOM 671 C CA . LEU A 1 91 ? 4.885 -16.268 45.852 1.00 93.44 91 LEU A CA 1
ATOM 672 C C . LEU A 1 91 ? 5.493 -14.887 46.145 1.00 93.44 91 LEU A C 1
ATOM 674 O O . LEU A 1 91 ? 6.690 -14.700 45.930 1.00 93.44 91 LEU A O 1
ATOM 678 N N . GLY A 1 92 ? 4.722 -13.945 46.703 1.00 91.56 92 GLY A N 1
ATOM 679 C CA .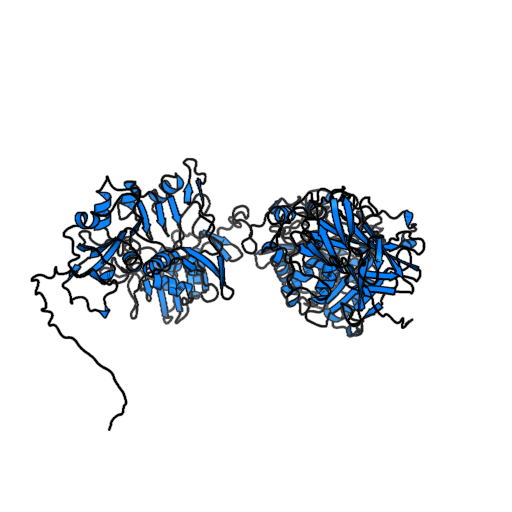 GLY A 1 92 ? 5.261 -12.657 47.143 1.00 91.56 92 GLY A CA 1
ATOM 680 C C . GLY A 1 92 ? 6.351 -12.827 48.202 1.00 91.56 92 GLY A C 1
ATOM 681 O O . GLY A 1 92 ? 7.329 -12.088 48.207 1.00 91.56 92 GLY A O 1
ATOM 682 N N . GLN A 1 93 ? 6.249 -13.887 49.005 1.00 93.88 93 GLN A N 1
ATOM 683 C CA . GLN A 1 93 ? 7.255 -14.258 49.995 1.00 93.88 93 GLN A CA 1
ATOM 684 C C . GLN A 1 93 ? 8.588 -14.660 49.349 1.00 93.88 93 GLN A C 1
ATOM 686 O O . GLN A 1 93 ? 9.645 -14.348 49.882 1.00 93.88 93 GLN A O 1
ATOM 691 N N . TRP A 1 94 ? 8.564 -15.329 48.190 1.00 95.50 94 TRP A N 1
ATOM 692 C CA . TRP A 1 94 ? 9.787 -15.726 47.481 1.00 95.50 94 TRP A CA 1
ATOM 693 C C . TRP A 1 94 ? 10.452 -14.550 46.755 1.00 95.50 94 TRP A C 1
ATOM 695 O O . TRP A 1 94 ? 11.671 -14.535 46.583 1.00 95.50 94 TRP A O 1
ATOM 705 N N . LEU A 1 95 ? 9.666 -13.544 46.353 1.00 94.00 95 LEU A N 1
ATOM 706 C CA . LEU A 1 95 ? 10.196 -12.268 45.861 1.00 94.00 95 LEU A CA 1
ATOM 707 C C . LEU A 1 95 ? 10.906 -11.496 46.981 1.00 94.00 95 LEU A C 1
ATOM 709 O O . LEU A 1 95 ? 11.965 -10.913 46.750 1.00 94.00 95 LEU A O 1
ATOM 713 N N . GLU A 1 96 ? 10.347 -11.504 48.194 1.00 93.62 96 GLU A N 1
ATOM 714 C CA . GLU A 1 96 ? 10.937 -10.866 49.380 1.00 93.62 96 GLU A CA 1
ATOM 715 C C . GLU A 1 96 ? 12.246 -11.537 49.807 1.00 93.62 96 GLU A C 1
ATOM 717 O O . GLU A 1 96 ? 13.205 -10.850 50.156 1.00 93.62 96 GLU A O 1
ATOM 722 N N . THR A 1 97 ? 12.313 -12.869 49.743 1.00 94.69 97 THR A N 1
ATOM 723 C CA . THR A 1 97 ? 13.528 -13.635 50.062 1.00 94.69 97 THR A CA 1
ATOM 724 C C . THR A 1 97 ? 14.548 -13.671 48.922 1.00 94.69 97 THR A C 1
ATOM 726 O O . THR A 1 97 ? 15.661 -14.143 49.141 1.00 94.69 97 THR A O 1
ATOM 729 N N . GLY A 1 98 ? 14.201 -13.176 47.728 1.00 94.00 98 GLY A N 1
ATOM 730 C CA . GLY A 1 98 ? 15.081 -13.169 46.556 1.00 94.00 98 GLY A CA 1
ATOM 731 C C . GLY A 1 98 ? 15.318 -14.553 45.940 1.00 94.00 98 GLY A C 1
ATOM 732 O O . GLY A 1 98 ? 16.335 -14.765 45.289 1.00 94.00 98 GLY A O 1
ATOM 733 N N . GLN A 1 99 ? 14.406 -15.507 46.149 1.00 96.69 99 GLN A N 1
ATOM 734 C CA . GLN A 1 99 ? 14.552 -16.882 45.652 1.00 96.69 99 GLN A CA 1
ATOM 735 C C . GLN A 1 99 ? 14.163 -17.038 44.171 1.00 96.69 99 GLN A C 1
ATOM 737 O O . GLN A 1 99 ? 14.486 -18.056 43.563 1.00 96.69 99 GLN A O 1
ATOM 742 N N . ILE A 1 100 ? 13.494 -16.045 43.576 1.00 96.88 100 ILE A N 1
ATOM 743 C CA . ILE A 1 100 ? 13.065 -16.057 42.169 1.00 96.88 100 ILE A CA 1
ATOM 744 C C . ILE A 1 100 ? 14.058 -15.259 41.320 1.00 96.88 100 ILE A C 1
ATOM 746 O O . ILE A 1 100 ? 14.160 -14.045 41.487 1.00 96.88 100 ILE A O 1
ATOM 750 N N . ARG A 1 101 ? 14.732 -15.916 40.364 1.00 96.25 101 ARG A N 1
ATOM 751 C CA . ARG A 1 101 ? 15.505 -15.223 39.316 1.00 96.25 101 ARG A CA 1
ATOM 752 C C . ARG A 1 101 ? 14.607 -14.786 38.168 1.00 96.25 101 ARG A C 1
ATOM 754 O O . ARG A 1 101 ? 14.697 -13.647 37.712 1.00 96.25 101 ARG A O 1
ATOM 761 N N . LYS A 1 102 ? 13.766 -15.704 37.683 1.00 96.50 102 LYS A N 1
ATOM 762 C CA . LYS A 1 102 ? 12.891 -15.483 36.530 1.00 96.50 102 LYS A CA 1
ATOM 763 C C . LYS A 1 102 ? 11.447 -15.783 36.888 1.00 96.50 102 LYS A C 1
ATOM 765 O O . LYS A 1 102 ? 11.137 -16.858 37.390 1.00 96.50 102 LYS A O 1
ATOM 770 N N . MET A 1 103 ? 10.559 -14.855 36.559 1.00 95.12 103 MET A N 1
ATOM 771 C CA . MET A 1 103 ? 9.120 -15.040 36.652 1.00 95.12 103 MET A CA 1
ATOM 772 C C . MET A 1 103 ? 8.525 -15.152 35.247 1.00 95.12 103 MET A C 1
ATOM 774 O O . MET A 1 103 ? 8.651 -14.237 34.435 1.00 95.12 103 MET A O 1
ATOM 778 N N . VAL A 1 104 ? 7.838 -16.255 34.965 1.00 94.62 104 VAL A N 1
ATOM 779 C CA . VAL A 1 104 ? 6.943 -16.387 33.813 1.00 94.62 104 VAL A CA 1
ATOM 780 C C . VAL A 1 104 ? 5.528 -16.174 34.336 1.00 94.62 104 VAL A C 1
ATOM 782 O O . VAL A 1 104 ? 4.968 -17.039 35.013 1.00 94.62 104 VAL A O 1
ATOM 785 N N . ALA A 1 105 ? 4.969 -14.995 34.077 1.00 91.56 105 ALA A N 1
ATOM 786 C CA . ALA A 1 105 ? 3.694 -14.569 34.645 1.00 91.56 105 ALA A CA 1
ATOM 787 C C . ALA A 1 105 ? 2.776 -13.977 33.586 1.00 91.56 105 ALA A C 1
ATOM 789 O O . ALA A 1 105 ? 3.220 -13.393 32.602 1.00 91.56 105 ALA A O 1
ATOM 790 N N . SER A 1 106 ? 1.472 -14.071 33.829 1.00 86.44 106 SER A N 1
ATOM 791 C CA . SER A 1 106 ? 0.491 -13.409 32.968 1.00 86.44 106 SER A CA 1
ATOM 792 C C . SER A 1 106 ? 0.012 -12.083 33.549 1.00 86.44 106 SER A C 1
ATOM 794 O O . SER A 1 106 ? -0.340 -11.165 32.809 1.00 86.44 106 SER A O 1
ATOM 796 N N . TYR A 1 107 ? 0.030 -11.942 34.877 1.00 76.50 107 TYR A N 1
ATOM 797 C CA . TYR A 1 107 ? -0.473 -10.759 35.567 1.00 76.50 107 TYR A CA 1
ATOM 798 C C . TYR A 1 107 ? 0.454 -10.340 36.716 1.00 76.50 107 TYR A C 1
ATOM 800 O O . TYR A 1 107 ? 0.606 -11.066 37.699 1.00 76.50 107 TYR A O 1
ATOM 808 N N . VAL A 1 108 ? 1.041 -9.143 36.595 1.00 74.19 108 VAL A N 1
ATOM 809 C CA . VAL A 1 108 ? 1.894 -8.513 37.625 1.00 74.19 108 VAL A CA 1
ATOM 810 C C . VAL A 1 108 ? 1.023 -7.933 38.745 1.00 74.19 108 VAL A C 1
ATOM 812 O O . VAL A 1 108 ? 1.335 -8.068 39.928 1.00 74.19 108 VAL A O 1
ATOM 815 N N . GLY A 1 109 ? -0.125 -7.353 38.378 1.00 66.38 109 GLY A N 1
ATOM 816 C CA . GLY A 1 109 ? -1.161 -6.924 39.312 1.00 66.38 109 GLY A CA 1
ATOM 817 C C . GLY A 1 109 ? -0.780 -5.733 40.187 1.00 66.38 109 GLY A C 1
ATOM 818 O O . GLY A 1 109 ? -0.321 -4.712 39.686 1.00 66.38 109 GLY A O 1
ATOM 819 N N . GLU A 1 110 ? -1.054 -5.841 41.491 1.00 67.56 110 GLU A N 1
ATOM 820 C CA . GLU A 1 110 ? -0.798 -4.798 42.503 1.00 67.56 110 GLU A CA 1
ATOM 821 C C . GLU A 1 110 ? 0.495 -5.059 43.304 1.00 67.56 110 GLU A C 1
ATOM 823 O O . GLU A 1 110 ? 0.781 -4.370 44.287 1.00 67.56 110 GLU A O 1
ATOM 828 N N . ASN A 1 111 ? 1.303 -6.040 42.885 1.00 80.69 111 ASN A N 1
ATOM 829 C CA . ASN A 1 111 ? 2.548 -6.387 43.557 1.00 80.69 111 ASN A CA 1
ATOM 830 C C . ASN A 1 111 ? 3.672 -5.412 43.161 1.00 80.69 111 ASN A C 1
ATOM 832 O O . ASN A 1 111 ? 4.450 -5.649 42.235 1.00 80.69 111 ASN A O 1
ATOM 836 N N . LYS A 1 112 ? 3.758 -4.299 43.899 1.00 83.44 112 LYS A N 1
ATOM 837 C CA . LYS A 1 112 ? 4.781 -3.257 43.703 1.00 83.44 112 LYS A CA 1
ATOM 838 C C . LYS A 1 112 ? 6.214 -3.777 43.837 1.00 83.44 112 LYS A C 1
ATOM 840 O O . LYS A 1 112 ? 7.120 -3.182 43.258 1.00 83.44 112 LYS A O 1
ATOM 845 N N . LEU A 1 113 ? 6.432 -4.853 44.600 1.00 88.81 113 LEU A N 1
ATOM 846 C CA . LEU A 1 113 ? 7.760 -5.443 44.757 1.00 88.81 113 LEU A CA 1
ATOM 847 C C . LEU A 1 113 ? 8.206 -6.122 43.460 1.00 88.81 113 LEU A C 1
ATOM 849 O O . LEU A 1 113 ? 9.315 -5.853 43.008 1.00 88.81 113 LEU A O 1
ATOM 853 N N . LEU A 1 114 ? 7.331 -6.917 42.830 1.00 88.62 114 LEU A N 1
ATOM 854 C CA . LEU A 1 114 ? 7.606 -7.514 41.520 1.00 88.62 114 LEU A CA 1
ATOM 855 C C . LEU A 1 114 ? 7.885 -6.434 40.466 1.00 88.62 114 LEU A C 1
ATOM 857 O O . LEU A 1 114 ? 8.898 -6.501 39.773 1.00 88.62 114 LEU A O 1
ATOM 861 N N . GLU A 1 115 ? 7.014 -5.421 40.375 1.00 86.31 115 GLU A N 1
ATOM 862 C CA . GLU A 1 115 ? 7.185 -4.302 39.436 1.00 86.31 115 GLU A CA 1
ATOM 863 C C . GLU A 1 115 ? 8.533 -3.597 39.663 1.00 86.31 115 GLU A C 1
ATOM 865 O O . GLU A 1 115 ? 9.283 -3.361 38.716 1.00 86.31 115 GLU A O 1
ATOM 870 N N . SER A 1 116 ? 8.889 -3.326 40.923 1.00 88.00 116 SER A N 1
ATOM 871 C CA . SER A 1 116 ? 10.164 -2.699 41.268 1.00 88.00 116 SER A CA 1
ATOM 872 C C . SER A 1 116 ? 11.367 -3.582 40.939 1.00 88.00 116 SER A C 1
ATOM 874 O O . SER A 1 116 ? 12.360 -3.065 40.430 1.00 88.00 116 SER A O 1
ATOM 876 N N . GLN A 1 117 ? 11.339 -4.878 41.252 1.00 90.88 117 GLN A N 1
ATOM 877 C CA . GLN A 1 117 ? 12.464 -5.782 40.989 1.00 90.88 117 GLN A CA 1
ATOM 878 C C . GLN A 1 117 ? 12.698 -5.959 39.485 1.00 90.88 117 GLN A C 1
ATOM 880 O O . GLN A 1 117 ? 13.842 -5.888 39.042 1.00 90.88 117 GLN A O 1
ATOM 885 N N . TYR A 1 118 ? 11.629 -6.077 38.698 1.00 89.50 118 TYR A N 1
ATOM 886 C CA . TYR A 1 118 ? 11.707 -6.138 37.240 1.00 89.50 118 TYR A CA 1
ATOM 887 C C . TYR A 1 118 ? 12.284 -4.847 36.635 1.00 89.50 118 TYR A C 1
ATOM 889 O O . TYR A 1 118 ? 13.275 -4.894 35.910 1.00 89.50 118 TYR A O 1
ATOM 897 N N . LEU A 1 119 ? 11.737 -3.676 36.991 1.00 85.56 119 LEU A N 1
ATOM 898 C CA . LEU A 1 119 ? 12.188 -2.383 36.448 1.00 85.56 119 LEU A CA 1
ATOM 899 C C . LEU A 1 119 ? 13.598 -1.969 36.904 1.00 85.56 119 LEU A C 1
ATOM 901 O O . LEU A 1 119 ? 14.174 -1.052 36.323 1.00 85.56 119 LEU A O 1
ATOM 905 N N . THR A 1 120 ? 14.141 -2.601 37.950 1.00 88.12 120 THR A N 1
ATOM 906 C CA . THR A 1 120 ? 15.510 -2.356 38.448 1.00 88.12 120 THR A CA 1
ATOM 907 C C . THR A 1 120 ? 16.510 -3.432 38.028 1.00 88.12 120 THR A C 1
ATOM 909 O O . THR A 1 120 ? 17.662 -3.379 38.457 1.00 88.12 120 THR A O 1
ATOM 912 N N . GLY A 1 121 ? 16.091 -4.405 37.211 1.00 89.56 121 GLY A N 1
ATOM 913 C CA . GLY A 1 121 ? 16.970 -5.461 36.705 1.00 89.56 121 GLY A CA 1
ATOM 914 C C . GLY A 1 121 ? 17.318 -6.557 37.713 1.00 89.56 121 GLY A C 1
ATOM 915 O O . GLY A 1 121 ? 18.240 -7.329 37.476 1.00 89.56 121 GLY A O 1
ATOM 916 N N . LYS A 1 122 ? 16.609 -6.637 38.846 1.00 91.12 122 LYS A N 1
ATOM 917 C CA . LYS A 1 122 ? 16.826 -7.670 39.874 1.00 91.12 122 LYS A CA 1
ATOM 918 C C . LYS A 1 122 ? 16.145 -9.003 39.553 1.00 91.12 122 LYS A C 1
ATOM 920 O O . LYS A 1 122 ? 16.465 -9.996 40.194 1.00 91.12 122 LYS A O 1
ATOM 925 N N . LEU A 1 123 ? 15.194 -9.008 38.619 1.00 93.25 123 LEU A N 1
ATOM 926 C CA . LEU A 1 123 ? 14.398 -10.175 38.243 1.00 93.25 123 LEU A CA 1
ATOM 927 C C . LEU A 1 123 ? 14.061 -10.126 36.748 1.00 93.25 123 LEU A C 1
ATOM 929 O O . LEU A 1 123 ? 13.683 -9.076 36.224 1.00 93.25 123 LEU A O 1
ATOM 933 N N . GLU A 1 124 ? 14.162 -11.272 36.078 1.00 94.81 124 GLU A N 1
ATOM 934 C CA . GLU A 1 124 ? 13.696 -11.461 34.702 1.00 94.81 124 GLU A CA 1
ATOM 935 C C . GLU A 1 124 ? 12.176 -11.686 34.690 1.00 94.81 124 GLU A C 1
ATOM 937 O O . GLU A 1 124 ? 11.669 -12.524 35.439 1.00 94.81 124 GLU A O 1
ATOM 942 N N . LEU A 1 125 ? 11.438 -10.991 33.823 1.00 92.00 125 LEU A N 1
ATOM 943 C CA . LEU A 1 125 ? 9.991 -11.177 33.674 1.00 92.00 125 LEU A CA 1
ATOM 944 C C . LEU A 1 125 ? 9.646 -11.533 32.230 1.00 92.00 125 LEU A C 1
ATOM 946 O O . LEU A 1 125 ? 9.806 -10.726 31.318 1.00 92.00 125 LEU A O 1
ATOM 950 N N . GLU A 1 126 ? 9.107 -12.732 32.032 1.00 91.50 126 GLU A N 1
ATOM 951 C CA . GLU A 1 126 ? 8.497 -13.135 30.769 1.00 91.50 126 GLU A CA 1
ATOM 952 C C . GLU A 1 126 ? 6.975 -13.039 30.898 1.00 91.50 126 GLU A C 1
ATOM 954 O O . GLU A 1 126 ? 6.342 -13.820 31.612 1.00 91.50 126 GLU A O 1
ATOM 959 N N . LEU A 1 127 ? 6.394 -12.046 30.219 1.00 88.31 127 LEU A N 1
ATOM 960 C CA . LEU A 1 127 ? 4.949 -11.860 30.165 1.00 88.31 127 LEU A CA 1
ATOM 961 C C . LEU A 1 127 ? 4.343 -12.700 29.042 1.00 88.31 127 LEU A C 1
ATOM 963 O O . LEU A 1 127 ? 4.672 -12.501 27.874 1.00 88.31 127 LEU A O 1
ATOM 967 N N . ILE A 1 128 ? 3.410 -13.581 29.396 1.00 91.00 128 ILE A N 1
ATOM 968 C CA . ILE A 1 128 ? 2.632 -14.379 28.439 1.00 91.00 128 ILE A CA 1
ATOM 969 C C . ILE A 1 128 ? 1.126 -14.225 28.701 1.00 91.00 128 ILE A C 1
ATOM 971 O O . ILE A 1 128 ? 0.739 -13.958 29.836 1.00 91.00 128 ILE A O 1
ATOM 975 N N . PRO A 1 129 ? 0.249 -14.352 27.688 1.00 92.31 129 PRO A N 1
ATOM 976 C CA . PRO A 1 129 ? -1.198 -14.368 27.914 1.00 92.31 129 PRO A CA 1
ATOM 977 C C . PRO A 1 129 ? -1.628 -15.515 28.840 1.00 92.31 129 PRO A C 1
ATOM 979 O O . PRO A 1 129 ? -1.047 -16.602 28.781 1.00 92.31 129 PRO A O 1
ATOM 982 N N . GLN A 1 130 ? -2.667 -15.302 29.657 1.00 93.06 130 GLN A N 1
ATOM 983 C CA . GLN A 1 130 ? -3.147 -16.311 30.618 1.00 93.06 130 GLN A CA 1
ATOM 984 C C . GLN A 1 130 ? -3.568 -17.618 29.948 1.00 93.06 130 GLN A C 1
ATOM 986 O O . GLN A 1 130 ? -3.190 -18.700 30.406 1.00 93.06 130 GLN A O 1
ATOM 991 N N . GLY A 1 131 ? -4.316 -17.531 28.848 1.00 94.38 131 GLY A N 1
ATOM 992 C CA . GLY A 1 131 ? -4.748 -18.711 28.118 1.00 94.38 131 GLY A CA 1
ATOM 993 C C . GLY A 1 131 ? -3.605 -19.391 27.386 1.00 94.38 131 GLY A C 1
ATOM 994 O O . GLY A 1 131 ? -3.595 -20.618 27.310 1.00 94.38 131 GLY A O 1
ATOM 995 N N . THR A 1 132 ? -2.621 -18.629 26.907 1.00 95.19 132 THR A N 1
ATOM 996 C CA . THR A 1 132 ? -1.379 -19.182 26.355 1.00 95.19 132 THR A CA 1
ATOM 997 C C . THR A 1 132 ? -0.568 -19.907 27.429 1.00 95.19 132 THR A C 1
ATOM 999 O O . THR A 1 132 ? -0.051 -20.981 27.152 1.00 95.19 132 THR A O 1
ATOM 1002 N N . MET A 1 133 ? -0.475 -19.390 28.660 1.00 95.56 133 MET A N 1
ATOM 1003 C CA . MET A 1 133 ? 0.198 -20.081 29.770 1.00 95.56 133 MET A CA 1
ATOM 1004 C C . MET A 1 133 ? -0.478 -21.412 30.102 1.00 95.56 133 MET A C 1
ATOM 1006 O O . MET A 1 133 ? 0.199 -22.432 30.220 1.00 95.56 133 MET A O 1
ATOM 1010 N N . ALA A 1 134 ? -1.806 -21.403 30.244 1.00 95.81 134 ALA A N 1
ATOM 1011 C CA . ALA A 1 134 ? -2.565 -22.614 30.532 1.00 95.81 134 ALA A CA 1
ATOM 1012 C C . ALA A 1 134 ? -2.370 -23.665 29.427 1.00 95.81 134 ALA A C 1
ATOM 1014 O O . ALA A 1 134 ? -2.113 -24.831 29.726 1.00 95.81 134 ALA A O 1
ATOM 1015 N N . GLU A 1 135 ? -2.414 -23.232 28.164 1.00 97.12 135 GLU A N 1
ATOM 1016 C CA . GLU A 1 135 ? -2.203 -24.097 27.003 1.00 97.12 135 GLU A CA 1
ATOM 1017 C C . GLU A 1 135 ? -0.764 -24.619 26.921 1.00 97.12 135 GLU A C 1
ATOM 1019 O O . GLU A 1 135 ? -0.568 -25.805 26.700 1.00 97.12 135 GLU A O 1
ATOM 1024 N N . LYS A 1 136 ? 0.252 -23.785 27.185 1.00 97.25 136 LYS A N 1
ATOM 1025 C CA . LYS A 1 136 ? 1.661 -24.210 27.248 1.00 97.25 136 LYS A CA 1
ATOM 1026 C C . LYS A 1 136 ? 1.879 -25.335 28.254 1.00 97.25 136 LYS A C 1
ATOM 1028 O O . LYS A 1 136 ? 2.662 -26.241 27.973 1.00 97.25 136 LYS A O 1
ATOM 1033 N N . CYS A 1 137 ? 1.208 -25.285 29.405 1.00 97.38 137 CYS A N 1
ATOM 1034 C CA . CYS A 1 137 ? 1.279 -26.353 30.398 1.00 97.38 137 CYS A CA 1
ATOM 1035 C C . CYS A 1 137 ? 0.509 -27.606 29.958 1.00 97.38 137 CYS A C 1
ATOM 1037 O O . CYS A 1 137 ? 1.029 -28.712 30.077 1.00 97.38 137 CYS A O 1
ATOM 1039 N N . ALA A 1 138 ? -0.702 -27.446 29.417 1.00 96.94 138 ALA A N 1
ATOM 1040 C CA . ALA A 1 138 ? -1.510 -28.568 28.940 1.00 96.94 138 ALA A CA 1
ATOM 1041 C C . ALA A 1 138 ? -0.851 -29.305 27.756 1.00 96.94 138 ALA A C 1
ATOM 1043 O O . ALA A 1 138 ? -0.794 -30.533 27.741 1.00 96.94 138 ALA A O 1
ATOM 1044 N N . ALA A 1 139 ? -0.293 -28.563 26.798 1.00 97.75 139 ALA A N 1
ATOM 1045 C CA . ALA A 1 139 ? 0.448 -29.092 25.660 1.00 97.75 139 ALA A CA 1
ATOM 1046 C C . ALA A 1 139 ? 1.737 -29.801 26.105 1.00 97.75 139 ALA A C 1
ATOM 1048 O O . ALA A 1 139 ? 2.005 -30.915 25.652 1.00 97.75 139 ALA A O 1
ATOM 1049 N N . GLY A 1 140 ? 2.487 -29.211 27.045 1.00 96.75 140 GLY A N 1
ATOM 1050 C CA . GLY A 1 140 ? 3.662 -29.842 27.655 1.00 96.75 140 GLY A CA 1
ATOM 1051 C C . GLY A 1 140 ? 3.323 -31.176 28.327 1.00 96.75 140 GLY A C 1
ATOM 1052 O O . GLY A 1 140 ? 3.955 -32.192 28.032 1.00 96.75 140 GLY A O 1
ATOM 1053 N N . ALA A 1 141 ? 2.246 -31.210 29.119 1.00 95.75 141 ALA A N 1
ATOM 1054 C CA . ALA A 1 141 ? 1.739 -32.432 29.748 1.00 95.75 141 ALA A CA 1
ATOM 1055 C C . ALA A 1 141 ? 1.327 -33.511 28.730 1.00 95.75 141 ALA A C 1
ATOM 1057 O O . ALA A 1 141 ? 1.431 -34.705 29.011 1.00 95.75 141 ALA A O 1
ATOM 1058 N N . ALA A 1 142 ? 0.865 -33.102 27.546 1.00 96.50 142 ALA A N 1
ATOM 1059 C CA . ALA A 1 142 ? 0.502 -33.994 26.447 1.00 96.50 142 ALA A CA 1
ATOM 1060 C C . ALA A 1 142 ? 1.699 -34.422 25.570 1.00 96.50 142 ALA A C 1
ATOM 1062 O O . ALA A 1 142 ? 1.515 -35.183 24.620 1.00 96.50 142 ALA A O 1
ATOM 1063 N N . GLY A 1 143 ? 2.915 -33.943 25.853 1.00 95.19 143 GLY A N 1
ATOM 1064 C CA . GLY A 1 143 ? 4.104 -34.209 25.038 1.00 95.19 143 GLY A CA 1
ATOM 1065 C C . GLY A 1 143 ? 4.134 -33.449 23.707 1.00 95.19 143 GLY A C 1
ATOM 1066 O O . GLY A 1 143 ? 4.897 -33.805 22.810 1.00 95.19 143 GLY A O 1
ATOM 1067 N N . VAL A 1 144 ? 3.316 -32.405 23.559 1.00 97.94 144 VAL A N 1
ATOM 1068 C CA . VAL A 1 144 ? 3.307 -31.529 22.383 1.00 97.94 144 VAL A CA 1
ATOM 1069 C C . VAL A 1 144 ? 4.371 -30.445 22.587 1.00 97.94 144 VAL A C 1
ATOM 1071 O O . VAL A 1 144 ? 4.279 -29.703 23.562 1.00 97.94 144 VAL A O 1
ATOM 1074 N N . PRO A 1 145 ? 5.385 -30.312 21.710 1.00 95.81 145 PRO A N 1
ATOM 1075 C CA . PRO A 1 145 ? 6.508 -29.399 21.947 1.00 95.81 145 PRO A CA 1
ATOM 1076 C C . PRO A 1 145 ? 6.178 -27.926 21.669 1.00 95.81 145 PRO A C 1
ATOM 1078 O O . PRO A 1 145 ? 6.785 -27.040 22.266 1.00 95.81 145 PRO A O 1
ATOM 1081 N N . ALA A 1 146 ? 5.232 -27.656 20.768 1.00 96.62 146 ALA A N 1
ATOM 1082 C CA . ALA A 1 146 ? 4.799 -26.311 20.409 1.00 96.62 146 ALA A CA 1
ATOM 1083 C C . ALA A 1 146 ? 3.403 -26.335 19.775 1.00 96.62 146 ALA A C 1
ATOM 1085 O O . ALA A 1 146 ? 2.981 -27.349 19.214 1.00 96.62 146 ALA A O 1
ATOM 1086 N N . PHE A 1 147 ? 2.705 -25.203 19.829 1.00 96.12 147 PHE A N 1
ATOM 1087 C CA . PHE A 1 147 ? 1.385 -25.018 19.226 1.00 96.12 147 PHE A CA 1
ATOM 1088 C C . PHE A 1 147 ? 1.228 -23.603 18.658 1.00 96.12 147 PHE A C 1
ATOM 1090 O O . PHE A 1 147 ? 1.964 -22.685 19.015 1.00 96.12 147 PHE A O 1
ATOM 1097 N N . TYR A 1 148 ? 0.251 -23.417 17.770 1.00 95.50 148 TYR A N 1
ATOM 1098 C CA . TYR A 1 148 ? -0.097 -22.102 17.228 1.00 95.50 148 TYR A CA 1
ATOM 1099 C C . TYR A 1 148 ? -1.328 -21.540 17.940 1.00 95.50 148 TYR A C 1
ATOM 1101 O O . TYR A 1 148 ? -2.357 -22.208 18.035 1.00 95.50 148 TYR A O 1
ATOM 1109 N N . THR A 1 149 ? -1.253 -20.285 18.384 1.00 94.56 149 THR A N 1
ATOM 1110 C CA . THR A 1 149 ? -2.367 -19.564 19.015 1.00 94.56 149 THR A CA 1
ATOM 1111 C C . THR A 1 149 ? -2.611 -18.221 18.326 1.00 94.56 149 THR A C 1
ATOM 1113 O O . THR A 1 149 ? -1.663 -17.580 17.879 1.00 94.56 149 THR A O 1
ATOM 1116 N N . PRO A 1 150 ? -3.872 -17.773 18.188 1.00 91.38 150 PRO A N 1
ATOM 1117 C CA . PRO A 1 150 ? -4.161 -16.432 17.689 1.00 91.38 150 PRO A CA 1
ATOM 1118 C C . PRO A 1 150 ? -3.955 -15.355 18.764 1.00 91.38 150 PRO A C 1
ATOM 1120 O O . PRO A 1 150 ? -3.881 -14.171 18.440 1.00 91.38 150 PRO A O 1
ATOM 1123 N N . ALA A 1 151 ? -3.874 -15.747 20.041 1.00 90.62 151 ALA A N 1
ATOM 1124 C CA . ALA A 1 151 ? -3.641 -14.815 21.133 1.00 90.62 151 ALA A CA 1
ATOM 1125 C C . ALA A 1 151 ? -2.272 -14.142 20.965 1.00 90.62 151 ALA A C 1
ATOM 1127 O O . ALA A 1 151 ? -1.274 -14.807 20.698 1.00 90.62 151 ALA A O 1
ATOM 1128 N N . ALA A 1 152 ? -2.240 -12.821 21.142 1.00 84.12 152 ALA A N 1
ATOM 1129 C CA . ALA A 1 152 ? -1.038 -11.988 21.080 1.00 84.12 152 ALA A CA 1
ATOM 1130 C C . ALA A 1 152 ? -0.344 -11.848 19.706 1.00 84.12 152 ALA A C 1
ATOM 1132 O O . ALA A 1 152 ? 0.708 -11.202 19.618 1.00 84.12 152 ALA A O 1
ATOM 1133 N N . TYR A 1 153 ? -0.929 -12.363 18.619 1.00 84.75 153 TYR A N 1
ATOM 1134 C CA . TYR A 1 153 ? -0.401 -12.135 17.270 1.00 84.75 153 TYR A CA 1
ATOM 1135 C C . TYR A 1 153 ? -0.179 -10.633 16.993 1.00 84.75 153 TYR A C 1
ATOM 1137 O O . TYR A 1 153 ? -1.030 -9.801 17.304 1.00 84.75 153 TYR A O 1
ATOM 1145 N N . GLY A 1 154 ? 0.984 -10.289 16.427 1.00 74.00 154 GLY A N 1
ATOM 1146 C CA . GLY A 1 154 ? 1.367 -8.906 16.113 1.00 74.00 154 GLY A CA 1
ATOM 1147 C C . GLY A 1 154 ? 1.772 -8.045 17.318 1.00 74.00 154 GLY A C 1
ATOM 1148 O O . GLY A 1 154 ? 2.063 -6.868 17.133 1.00 74.00 154 GLY A O 1
ATOM 1149 N N . THR A 1 155 ? 1.802 -8.605 18.537 1.00 71.44 155 THR A N 1
ATOM 1150 C CA . THR A 1 155 ? 2.121 -7.854 19.771 1.00 71.44 155 THR A CA 1
ATOM 1151 C C . THR A 1 155 ? 3.256 -8.445 20.609 1.00 71.44 155 THR A C 1
ATOM 1153 O O . THR A 1 155 ? 3.932 -7.696 21.312 1.00 71.44 155 THR A O 1
ATOM 1156 N N . ILE A 1 156 ? 3.493 -9.760 20.548 1.00 66.06 156 ILE A N 1
ATOM 1157 C CA . ILE A 1 156 ? 4.588 -10.430 21.271 1.00 66.06 156 ILE A CA 1
ATOM 1158 C C . ILE A 1 156 ? 5.779 -10.714 20.349 1.00 66.06 156 ILE A C 1
ATOM 1160 O O . ILE A 1 156 ? 5.600 -10.992 19.165 1.00 66.06 156 ILE A O 1
ATOM 1164 N N . GLY A 1 157 ? 6.996 -10.648 20.896 1.00 60.16 157 GLY A N 1
ATOM 1165 C CA . GLY A 1 157 ? 8.248 -10.830 20.147 1.00 60.16 157 GLY A CA 1
ATOM 1166 C C . GLY A 1 157 ? 9.252 -9.682 20.297 1.00 60.16 157 GLY A C 1
ATOM 1167 O O . GLY A 1 157 ? 10.415 -9.869 19.963 1.00 60.16 157 GLY A O 1
ATOM 1168 N N . GLU A 1 158 ? 8.842 -8.547 20.877 1.00 69.62 158 GLU A N 1
ATOM 1169 C CA . GLU A 1 158 ? 9.701 -7.382 21.170 1.00 69.62 158 GLU A CA 1
ATOM 1170 C C . GLU A 1 158 ? 9.449 -6.800 22.584 1.00 69.62 158 GLU A C 1
ATOM 1172 O O . GLU A 1 158 ? 9.432 -5.587 22.784 1.00 69.62 158 GLU A O 1
ATOM 1177 N N . LEU A 1 159 ? 9.197 -7.651 23.587 1.00 80.81 159 LEU A N 1
ATOM 1178 C CA . LEU A 1 159 ? 8.982 -7.211 24.972 1.00 80.81 159 LEU A CA 1
ATOM 1179 C C . LEU A 1 159 ? 10.285 -7.252 25.789 1.00 80.81 159 LEU A C 1
ATOM 1181 O O . LEU A 1 159 ? 11.020 -8.236 25.691 1.00 80.81 159 LEU A O 1
ATOM 1185 N N . PRO A 1 160 ? 10.565 -6.248 26.642 1.00 85.31 160 PRO A N 1
ATOM 1186 C CA . PRO A 1 160 ? 11.684 -6.306 27.580 1.00 85.31 160 PRO A CA 1
ATOM 1187 C C . PRO A 1 160 ? 11.533 -7.484 28.550 1.00 85.31 160 PRO A C 1
ATOM 1189 O O . PRO A 1 160 ? 10.522 -7.602 29.234 1.00 85.31 160 PRO A O 1
ATOM 1192 N N . VAL A 1 161 ? 12.543 -8.342 28.636 1.00 89.94 161 VAL A N 1
ATOM 1193 C CA . VAL A 1 161 ? 12.603 -9.466 29.589 1.00 89.94 161 VAL A CA 1
ATOM 1194 C C . VAL A 1 161 ? 13.440 -9.099 30.813 1.00 89.94 161 VAL A C 1
ATOM 1196 O O . VAL A 1 161 ? 13.117 -9.501 31.929 1.00 89.94 161 VAL A O 1
ATOM 1199 N N . LEU A 1 162 ? 14.489 -8.298 30.618 1.00 91.56 162 LEU A N 1
ATOM 1200 C CA . LEU A 1 162 ? 15.381 -7.833 31.676 1.00 91.56 162 LEU A CA 1
ATOM 1201 C C . LEU A 1 162 ? 15.771 -6.374 31.429 1.00 91.56 162 LEU A C 1
ATOM 1203 O O . LEU A 1 162 ? 16.054 -5.990 30.291 1.00 91.56 162 LEU A O 1
ATOM 1207 N N . TYR A 1 163 ? 15.820 -5.583 32.496 1.00 88.31 163 TYR A N 1
ATOM 1208 C CA . TYR A 1 163 ? 16.323 -4.210 32.487 1.00 88.31 163 TYR A CA 1
ATOM 1209 C C . TYR A 1 163 ? 17.717 -4.124 33.114 1.00 88.31 163 TYR A C 1
ATOM 1211 O O . TYR A 1 163 ? 18.077 -4.934 33.963 1.00 88.31 163 TYR A O 1
ATOM 1219 N N . ASN A 1 164 ? 18.484 -3.114 32.719 1.00 85.94 164 ASN A N 1
ATOM 1220 C CA . ASN A 1 164 ? 19.685 -2.680 33.420 1.00 85.94 164 ASN A CA 1
ATOM 1221 C C . ASN A 1 164 ? 19.312 -1.818 34.640 1.00 85.94 164 ASN A C 1
ATOM 1223 O O . ASN A 1 164 ? 18.186 -1.327 34.765 1.00 85.94 164 ASN A O 1
ATOM 1227 N N . SER A 1 165 ? 20.278 -1.570 35.526 1.00 84.88 165 SER A N 1
ATOM 1228 C CA . SER A 1 165 ? 20.092 -0.714 36.709 1.00 84.88 165 SER A CA 1
ATOM 1229 C C . SER A 1 165 ? 19.737 0.743 36.368 1.00 84.88 165 SER A C 1
ATOM 1231 O O . SER A 1 165 ? 19.093 1.423 37.168 1.00 84.88 165 SER A O 1
ATOM 1233 N N . ASP A 1 166 ? 20.100 1.212 35.171 1.00 82.44 166 ASP A N 1
ATOM 1234 C CA . ASP A 1 166 ? 19.757 2.532 34.626 1.00 82.44 166 ASP A CA 1
ATOM 1235 C C . ASP A 1 166 ? 18.377 2.583 33.934 1.00 82.44 166 ASP A C 1
ATOM 1237 O O . ASP A 1 166 ? 17.997 3.622 33.393 1.00 82.44 166 ASP A O 1
ATOM 1241 N N . LYS A 1 167 ? 17.607 1.483 33.988 1.00 80.12 167 LYS A N 1
ATOM 1242 C CA . LYS A 1 167 ? 16.294 1.278 33.346 1.00 80.12 167 LYS A CA 1
ATOM 1243 C C . LYS A 1 167 ? 16.319 1.160 31.816 1.00 80.12 167 LYS A C 1
ATOM 1245 O O . LYS A 1 167 ? 15.248 1.115 31.205 1.00 80.12 167 LYS A O 1
ATOM 1250 N N . SER A 1 168 ? 17.487 1.077 31.180 1.00 82.12 168 SER A N 1
ATOM 1251 C CA . SER A 1 168 ? 17.584 0.655 29.776 1.00 82.12 168 SER A CA 1
ATOM 1252 C C . SER A 1 168 ? 17.287 -0.845 29.640 1.00 82.12 168 SER A C 1
ATOM 1254 O O . SER A 1 168 ? 17.422 -1.606 30.600 1.00 82.12 168 SER A O 1
ATOM 1256 N N . VAL A 1 169 ? 16.829 -1.295 28.469 1.00 85.62 169 VAL A N 1
ATOM 1257 C CA . VAL A 1 169 ? 16.504 -2.715 28.259 1.00 85.62 169 VAL A CA 1
ATOM 1258 C C . VAL A 1 169 ? 17.790 -3.516 28.053 1.00 85.62 169 VAL A C 1
ATOM 1260 O O . VAL A 1 169 ? 18.545 -3.230 27.128 1.00 85.62 169 VAL A O 1
ATOM 1263 N N . ALA A 1 170 ? 18.015 -4.528 28.892 1.00 88.19 170 ALA A N 1
ATOM 1264 C CA . ALA A 1 170 ? 19.164 -5.428 28.805 1.00 88.19 170 ALA A CA 1
ATOM 1265 C C . ALA A 1 170 ? 18.895 -6.609 27.863 1.00 88.19 170 ALA A C 1
ATOM 1267 O O . ALA A 1 170 ? 19.749 -6.985 27.064 1.00 88.19 170 ALA A O 1
ATOM 1268 N N . VAL A 1 171 ? 17.694 -7.192 27.948 1.00 88.44 171 VAL A N 1
ATOM 1269 C CA . VAL A 1 171 ? 17.290 -8.357 27.151 1.00 88.44 171 VAL A CA 1
ATOM 1270 C C . VAL A 1 171 ? 15.879 -8.143 26.622 1.00 88.44 171 VAL A C 1
ATOM 1272 O O . VAL A 1 171 ? 14.970 -7.828 27.388 1.00 88.44 171 VAL A O 1
ATOM 1275 N N . MET A 1 172 ? 15.696 -8.347 25.319 1.00 85.88 172 MET A N 1
ATOM 1276 C CA . MET A 1 172 ? 14.388 -8.412 24.662 1.00 85.88 172 MET A CA 1
ATOM 1277 C C . MET A 1 172 ? 13.947 -9.867 24.481 1.00 85.88 172 MET A C 1
ATOM 1279 O O . MET A 1 172 ? 14.774 -10.776 24.391 1.00 85.88 172 MET A O 1
ATOM 1283 N N . SER A 1 173 ? 12.639 -10.094 24.389 1.00 83.94 173 SER A N 1
ATOM 1284 C CA . SER A 1 173 ? 12.076 -11.387 24.005 1.00 83.94 173 SER A CA 1
ATOM 1285 C C . SER A 1 173 ? 12.519 -11.778 22.595 1.00 83.94 173 SER A C 1
ATOM 1287 O O . SER A 1 173 ? 12.702 -10.915 21.740 1.00 83.94 173 SER A O 1
ATOM 1289 N N . LYS A 1 174 ? 12.630 -13.080 22.325 1.00 82.25 174 LYS A N 1
ATOM 1290 C CA . LYS A 1 174 ? 12.906 -13.572 20.970 1.00 82.25 174 LYS A CA 1
ATOM 1291 C C . LYS A 1 174 ? 11.687 -13.351 20.059 1.00 82.25 174 LYS A C 1
ATOM 1293 O O . LYS A 1 174 ? 10.563 -13.577 20.520 1.00 82.25 174 LYS A O 1
ATOM 1298 N N . PRO A 1 175 ? 11.886 -12.997 18.775 1.00 80.94 175 PRO A N 1
ATOM 1299 C CA . PRO A 1 175 ? 10.817 -13.022 17.786 1.00 80.94 175 PRO A CA 1
ATOM 1300 C C . PRO A 1 175 ? 10.172 -14.409 17.725 1.00 80.94 175 PRO A C 1
ATOM 1302 O O . PRO A 1 175 ? 10.863 -15.428 17.780 1.00 80.94 175 PRO A O 1
ATOM 1305 N N . ARG A 1 176 ? 8.844 -14.447 17.621 1.00 85.25 176 ARG A N 1
ATOM 1306 C CA . ARG A 1 176 ? 8.077 -15.691 17.504 1.00 85.25 176 ARG A CA 1
ATOM 1307 C C . ARG A 1 176 ? 7.752 -15.967 16.036 1.00 85.25 176 ARG A C 1
ATOM 1309 O O . ARG A 1 176 ? 7.478 -15.037 15.276 1.00 85.25 176 ARG A O 1
ATOM 1316 N N . GLU A 1 177 ? 7.754 -17.238 15.636 1.00 89.75 177 GLU A N 1
ATOM 1317 C CA . GLU A 1 177 ? 7.278 -17.631 14.305 1.00 89.75 177 GLU A CA 1
ATOM 1318 C C . GLU A 1 177 ? 5.789 -17.293 14.179 1.00 89.75 177 GLU A C 1
ATOM 1320 O O . GLU A 1 177 ? 5.009 -17.497 15.111 1.00 89.75 177 GLU A O 1
ATOM 1325 N N . THR A 1 178 ? 5.378 -16.806 13.011 1.00 92.44 178 THR A N 1
ATOM 1326 C CA . THR A 1 178 ? 3.963 -16.597 12.705 1.00 92.44 178 THR A CA 1
ATOM 1327 C C . THR A 1 178 ? 3.571 -17.357 11.452 1.00 92.44 178 THR A C 1
ATOM 1329 O O . THR A 1 178 ? 4.369 -17.531 10.531 1.00 92.44 178 THR A O 1
ATOM 1332 N N . ARG A 1 179 ? 2.328 -17.837 11.420 1.00 92.12 179 ARG A N 1
ATOM 1333 C CA . ARG A 1 179 ? 1.770 -18.534 10.261 1.00 92.12 179 ARG A CA 1
ATOM 1334 C C . ARG A 1 179 ? 0.287 -18.222 10.122 1.00 92.12 179 ARG A C 1
ATOM 1336 O O . ARG A 1 179 ? -0.406 -17.968 11.107 1.00 92.12 179 ARG A O 1
ATOM 1343 N N . LYS A 1 180 ? -0.199 -18.234 8.884 1.00 91.75 180 LYS A N 1
ATOM 1344 C CA . LYS A 1 180 ? -1.608 -18.014 8.562 1.00 91.75 180 LYS A CA 1
ATOM 1345 C C . LYS A 1 180 ? -2.304 -19.352 8.326 1.00 91.75 180 LYS A C 1
ATOM 1347 O O . LYS A 1 180 ? -1.858 -20.136 7.494 1.00 91.75 180 LYS A O 1
ATOM 1352 N N . PHE A 1 181 ? -3.412 -19.583 9.021 1.00 88.19 181 PHE A N 1
ATOM 1353 C CA . PHE A 1 181 ? -4.274 -20.751 8.853 1.00 88.19 181 PHE A CA 1
ATOM 1354 C C . PHE A 1 181 ? -5.707 -20.282 8.616 1.00 88.19 181 PHE A C 1
ATOM 1356 O O . PHE A 1 181 ? -6.216 -19.455 9.368 1.00 88.19 181 PHE A O 1
ATOM 1363 N N . ASN A 1 182 ? -6.362 -20.793 7.569 1.00 87.88 182 ASN A N 1
ATOM 1364 C CA . ASN A 1 182 ? -7.766 -20.490 7.253 1.00 87.88 182 ASN A CA 1
ATOM 1365 C C . ASN A 1 182 ? -8.094 -18.985 7.237 1.00 87.88 182 ASN A C 1
ATOM 1367 O O . ASN A 1 182 ? -9.109 -18.559 7.772 1.00 87.88 182 ASN A O 1
ATOM 1371 N N . GLY A 1 183 ? -7.209 -18.156 6.677 1.00 82.44 183 GLY A N 1
ATOM 1372 C CA . GLY A 1 183 ? -7.433 -16.706 6.632 1.00 82.44 183 GLY A CA 1
ATOM 1373 C C . GLY A 1 183 ? -7.000 -15.938 7.888 1.00 82.44 183 GLY A C 1
ATOM 1374 O O . GLY A 1 183 ? -6.841 -14.722 7.802 1.00 82.44 183 GLY A O 1
ATOM 1375 N N . LYS A 1 184 ? -6.709 -16.619 9.001 1.00 82.69 184 LYS A N 1
ATOM 1376 C CA . LYS A 1 184 ? -6.384 -16.019 10.301 1.00 82.69 184 LYS A CA 1
ATOM 1377 C C . LYS A 1 184 ? -4.912 -16.206 10.666 1.00 82.69 184 LYS A C 1
ATOM 1379 O O . LYS A 1 184 ? -4.310 -17.231 10.354 1.00 82.69 184 LYS A O 1
ATOM 1384 N N . ASN A 1 185 ? -4.320 -15.201 11.302 1.00 88.31 185 ASN A N 1
ATOM 1385 C CA . ASN A 1 185 ? -2.917 -15.233 11.701 1.00 88.31 185 ASN A CA 1
ATOM 1386 C C . ASN A 1 185 ? -2.740 -15.818 13.104 1.00 88.31 185 ASN A C 1
ATOM 1388 O O . ASN A 1 185 ? -3.548 -15.571 13.999 1.00 88.31 185 ASN A O 1
ATOM 1392 N N . TYR A 1 186 ? -1.659 -16.572 13.276 1.00 93.00 186 TYR A N 1
ATOM 1393 C CA . TYR A 1 186 ? -1.300 -17.244 14.515 1.00 93.00 186 TYR A CA 1
ATOM 1394 C C . TYR A 1 186 ? 0.179 -17.023 14.820 1.00 93.00 186 TYR A C 1
ATOM 1396 O O . TYR A 1 186 ? 0.996 -16.860 13.910 1.00 93.00 186 TYR A O 1
ATOM 1404 N N . VAL A 1 187 ? 0.517 -17.064 16.103 1.00 93.56 187 VAL A N 1
ATOM 1405 C CA . VAL A 1 187 ? 1.885 -17.085 16.617 1.00 93.56 187 VAL A CA 1
ATOM 1406 C C . VAL A 1 187 ? 2.192 -18.468 17.190 1.00 93.56 187 VAL A C 1
ATOM 1408 O O . VAL A 1 187 ? 1.333 -19.082 17.825 1.00 93.56 187 VAL A O 1
ATOM 1411 N N . MET A 1 188 ? 3.386 -18.983 16.909 1.00 95.19 188 MET A N 1
ATOM 1412 C CA . MET A 1 188 ? 3.867 -20.251 17.450 1.00 95.19 188 MET A CA 1
ATOM 1413 C C . MET A 1 188 ? 4.435 -20.034 18.852 1.00 95.19 188 MET A C 1
ATOM 1415 O O . MET A 1 188 ? 5.278 -19.160 19.066 1.00 95.19 188 MET A O 1
ATOM 1419 N N . GLU A 1 189 ? 3.974 -20.842 19.798 1.00 94.44 189 GLU A N 1
ATOM 1420 C CA . GLU A 1 189 ? 4.420 -20.847 21.182 1.00 94.44 189 GLU A CA 1
ATOM 1421 C C . GLU A 1 189 ? 4.948 -22.228 21.563 1.00 94.44 189 GLU A C 1
ATOM 1423 O O . GLU A 1 189 ? 4.288 -23.247 21.357 1.00 94.44 189 GLU A O 1
ATOM 1428 N N . GLU A 1 190 ? 6.140 -22.251 22.153 1.00 95.50 190 GLU A N 1
ATOM 1429 C CA . GLU A 1 190 ? 6.739 -23.465 22.709 1.00 95.50 190 GLU A CA 1
ATOM 1430 C C . GLU A 1 190 ? 6.043 -23.840 24.017 1.00 95.50 190 GLU A C 1
ATOM 1432 O O . GLU A 1 190 ? 5.740 -22.967 24.839 1.00 95.50 190 GLU A O 1
ATOM 1437 N N . SER A 1 191 ? 5.813 -25.131 24.229 1.00 97.00 191 SER A N 1
ATOM 1438 C CA . SER A 1 191 ? 5.260 -25.640 25.481 1.00 97.00 191 SER A CA 1
ATOM 1439 C C . SER A 1 191 ? 6.208 -25.386 26.652 1.00 97.00 191 SER A C 1
ATOM 1441 O O . SER A 1 191 ? 7.426 -25.306 26.495 1.00 97.00 191 SER A O 1
ATOM 1443 N N . LEU A 1 192 ? 5.641 -25.252 27.850 1.00 95.06 192 LEU A N 1
ATOM 1444 C CA . LEU A 1 192 ? 6.424 -25.145 29.080 1.00 95.06 192 LEU A CA 1
ATOM 1445 C C . LEU A 1 192 ? 6.635 -26.543 29.646 1.00 95.06 192 LEU A C 1
ATOM 1447 O O . LEU A 1 192 ? 5.742 -27.373 29.545 1.00 95.06 192 LEU A O 1
ATOM 1451 N N . PHE A 1 193 ? 7.777 -26.783 30.282 1.00 96.12 193 PHE A N 1
ATOM 1452 C CA . PHE A 1 193 ? 8.074 -28.038 30.969 1.00 96.12 193 PHE A CA 1
ATOM 1453 C C . PHE A 1 193 ? 8.609 -27.711 32.362 1.00 96.12 193 PHE A C 1
ATOM 1455 O O . PHE A 1 193 ? 9.594 -26.984 32.486 1.00 96.12 193 PHE A O 1
ATOM 1462 N N . GLY A 1 194 ? 7.942 -28.208 33.404 1.00 97.50 194 GLY A N 1
ATOM 1463 C CA . GLY A 1 194 ? 8.367 -28.023 34.788 1.00 97.50 194 GLY A CA 1
ATOM 1464 C C . GLY A 1 194 ? 9.373 -29.079 35.239 1.00 97.50 194 GLY A C 1
ATOM 1465 O O . GLY A 1 194 ? 9.255 -30.260 34.907 1.00 97.50 194 GLY A O 1
ATOM 1466 N N . ASP A 1 195 ? 10.331 -28.681 36.071 1.00 98.56 195 ASP A N 1
ATOM 1467 C CA . ASP A 1 195 ? 11.086 -29.637 36.882 1.00 98.56 195 ASP A CA 1
ATOM 1468 C C . ASP A 1 195 ? 10.247 -30.067 38.087 1.00 98.56 195 ASP A C 1
ATOM 1470 O O . ASP A 1 195 ? 10.182 -31.254 38.410 1.00 98.56 195 ASP A O 1
ATOM 1474 N N . VAL A 1 196 ? 9.536 -29.108 38.688 1.00 98.56 196 VAL A N 1
ATOM 1475 C CA . VAL A 1 196 ? 8.680 -29.311 39.858 1.00 98.56 196 VAL A CA 1
ATOM 1476 C C . VAL A 1 196 ? 7.321 -28.644 39.639 1.00 98.56 196 VAL A C 1
ATOM 1478 O O . VAL A 1 196 ? 7.258 -27.542 39.098 1.00 98.56 196 VAL A O 1
ATOM 1481 N N . ALA A 1 197 ? 6.235 -29.276 40.085 1.00 98.56 197 ALA A N 1
ATOM 1482 C CA . ALA A 1 197 ? 4.912 -28.662 40.170 1.00 98.56 197 ALA A CA 1
ATOM 1483 C C . ALA A 1 197 ? 4.376 -28.691 41.604 1.00 98.56 197 ALA A C 1
ATOM 1485 O O . ALA A 1 197 ? 4.372 -29.739 42.253 1.00 98.56 197 ALA A O 1
ATOM 1486 N N . PHE A 1 198 ? 3.877 -27.546 42.069 1.00 98.44 198 PHE A N 1
ATOM 1487 C CA . PHE A 1 198 ? 3.131 -27.406 43.317 1.00 98.44 198 PHE A CA 1
ATOM 1488 C C . PHE A 1 198 ? 1.682 -27.063 43.006 1.00 98.44 198 PHE A C 1
ATOM 1490 O O . PHE A 1 198 ? 1.399 -26.041 42.374 1.00 98.44 198 PHE A O 1
ATOM 1497 N N . VAL A 1 199 ? 0.763 -27.912 43.460 1.00 97.81 199 VAL A N 1
ATOM 1498 C CA . VAL A 1 199 ? -0.673 -27.754 43.204 1.00 97.81 199 VAL A CA 1
ATOM 1499 C C . VAL A 1 199 ? -1.484 -28.078 44.449 1.00 97.81 199 VAL A C 1
ATOM 1501 O O . VAL A 1 199 ? -1.101 -28.959 45.221 1.00 97.81 199 VAL A O 1
ATOM 1504 N N . ARG A 1 200 ? -2.607 -27.381 44.645 1.00 97.19 200 ARG A N 1
ATOM 1505 C CA . ARG A 1 200 ? -3.524 -27.636 45.765 1.00 97.19 200 ARG A CA 1
ATOM 1506 C C . ARG A 1 200 ? -4.813 -28.297 45.289 1.00 97.19 200 ARG A C 1
ATOM 1508 O O . ARG A 1 200 ? -5.426 -27.843 44.326 1.00 97.19 200 ARG A O 1
ATOM 1515 N N . VAL A 1 201 ? -5.233 -29.351 45.982 1.00 97.88 201 VAL A N 1
ATOM 1516 C CA . VAL A 1 201 ? -6.412 -30.170 45.657 1.00 97.88 201 VAL A CA 1
ATOM 1517 C C . VAL A 1 201 ? -7.338 -30.286 46.868 1.00 97.88 201 VAL A C 1
ATOM 1519 O O . VAL A 1 201 ? -6.926 -30.045 48.000 1.00 97.88 201 VAL A O 1
ATOM 1522 N N . ASN A 1 202 ? -8.588 -30.690 46.645 1.00 97.81 202 ASN A N 1
ATOM 1523 C CA . ASN A 1 202 ? -9.566 -30.889 47.715 1.00 97.81 202 ASN A CA 1
ATOM 1524 C C . ASN A 1 202 ? -9.328 -32.214 48.441 1.00 97.81 202 ASN A C 1
ATOM 1526 O O . ASN A 1 202 ? -9.096 -32.234 49.642 1.00 97.81 202 ASN A O 1
ATOM 1530 N N . LYS A 1 203 ? -9.349 -33.323 47.695 1.00 98.38 203 LYS A N 1
ATOM 1531 C CA . LYS A 1 203 ? -9.070 -34.660 48.234 1.00 98.38 203 LYS A CA 1
ATOM 1532 C C . LYS A 1 203 ? -7.956 -35.324 47.446 1.00 98.38 203 LYS A C 1
ATOM 1534 O O . LYS A 1 203 ? -7.942 -35.195 46.219 1.00 98.38 203 LYS A O 1
ATOM 1539 N N . ALA A 1 204 ? -7.091 -36.069 48.128 1.00 98.44 204 ALA A N 1
ATOM 1540 C CA . ALA A 1 204 ? -6.119 -36.963 47.504 1.00 98.44 204 ALA A CA 1
ATOM 1541 C C . ALA A 1 204 ? -6.056 -38.321 48.217 1.00 98.44 204 ALA A C 1
ATOM 1543 O O . ALA A 1 204 ? -6.148 -38.377 49.440 1.00 98.44 204 ALA A O 1
ATOM 1544 N N . ASP A 1 205 ? -5.862 -39.405 47.465 1.00 97.81 205 ASP A N 1
ATOM 1545 C CA . ASP A 1 205 ? -5.626 -40.742 48.028 1.00 97.81 205 ASP A CA 1
ATOM 1546 C C . ASP A 1 205 ? -4.128 -41.115 48.058 1.00 97.81 205 ASP A C 1
ATOM 1548 O O . ASP A 1 205 ? -3.269 -40.435 47.486 1.00 97.81 205 ASP A O 1
ATOM 1552 N N . ARG A 1 206 ? -3.783 -42.245 48.695 1.00 96.00 206 ARG A N 1
ATOM 1553 C CA . ARG A 1 206 ? -2.384 -42.725 48.750 1.00 96.00 206 ARG A CA 1
ATOM 1554 C C . ARG A 1 206 ? -1.784 -43.124 47.395 1.00 96.00 206 ARG A C 1
ATOM 1556 O O . ARG A 1 206 ? -0.564 -43.271 47.308 1.00 96.00 206 ARG A O 1
ATOM 1563 N N . LEU A 1 207 ? -2.601 -43.350 46.361 1.00 96.69 207 LEU A N 1
ATOM 1564 C CA . LEU A 1 207 ? -2.133 -43.620 44.994 1.00 96.69 207 LEU A CA 1
ATOM 1565 C C . LEU A 1 207 ? -1.824 -42.322 44.232 1.00 96.69 207 LEU A C 1
ATOM 1567 O O . LEU A 1 207 ? -1.143 -42.374 43.205 1.00 96.69 207 LEU A O 1
ATOM 1571 N N . GLY A 1 208 ? -2.270 -41.180 44.760 1.00 97.25 208 GLY A N 1
ATOM 1572 C CA . GLY A 1 208 ? -2.116 -39.851 44.185 1.00 97.25 208 GLY A CA 1
ATOM 1573 C C . GLY A 1 208 ? -3.302 -39.406 43.335 1.00 97.25 208 GLY A C 1
ATOM 1574 O O . GLY A 1 208 ? -3.169 -38.410 42.637 1.00 97.25 208 GLY A O 1
ATOM 1575 N N . ASN A 1 209 ? -4.434 -40.118 43.330 1.00 98.38 209 ASN A N 1
ATOM 1576 C CA . ASN A 1 209 ? -5.621 -39.623 42.629 1.00 98.38 209 ASN A CA 1
ATOM 1577 C C . ASN A 1 209 ? -6.183 -38.423 43.379 1.00 98.38 209 ASN A C 1
ATOM 1579 O O . ASN A 1 209 ? -6.299 -38.475 44.604 1.00 98.38 209 ASN A O 1
ATOM 1583 N N . CYS A 1 210 ? -6.548 -37.366 42.656 1.00 98.31 210 CYS A N 1
ATOM 1584 C CA . CYS A 1 210 ? -7.032 -36.138 43.271 1.00 98.31 210 CYS A CA 1
ATOM 1585 C C . CYS A 1 210 ? -8.344 -35.636 42.674 1.00 98.31 210 CYS A C 1
ATOM 1587 O O . CYS A 1 210 ? -8.625 -35.801 41.484 1.00 98.31 210 CYS A O 1
ATOM 1589 N N . THR A 1 211 ? -9.101 -34.934 43.517 1.00 98.19 211 THR A N 1
ATOM 1590 C CA . THR A 1 211 ? -10.275 -34.146 43.127 1.00 98.19 211 THR A CA 1
ATOM 1591 C C . THR A 1 211 ? -10.040 -32.670 43.425 1.00 98.19 211 THR A C 1
ATOM 1593 O O . THR A 1 211 ? -9.370 -32.312 44.395 1.00 98.19 211 THR A O 1
ATOM 1596 N N . PHE A 1 212 ? -10.637 -31.804 42.615 1.00 97.31 212 PHE A N 1
ATOM 1597 C CA . PHE A 1 212 ? -10.683 -30.360 42.845 1.00 97.31 212 PHE A CA 1
ATOM 1598 C C . PHE A 1 212 ? -12.076 -29.976 43.318 1.00 97.31 212 PHE A C 1
ATOM 1600 O O . PHE A 1 212 ? -13.067 -30.554 42.871 1.00 97.31 212 PHE A O 1
ATOM 1607 N N . ARG A 1 213 ? -12.158 -28.977 44.194 1.00 94.44 213 ARG A N 1
ATOM 1608 C CA . ARG A 1 213 ? -13.428 -28.416 44.652 1.00 94.44 213 ARG A CA 1
ATOM 1609 C C . ARG A 1 213 ? -13.690 -27.089 43.953 1.00 94.44 213 ARG A C 1
ATOM 1611 O O . ARG A 1 213 ? -12.922 -26.149 44.125 1.00 94.44 213 ARG A O 1
ATOM 1618 N N . LYS A 1 214 ? -14.817 -26.980 43.241 1.00 94.69 214 LYS A N 1
ATOM 1619 C CA . LYS A 1 214 ? -15.238 -25.724 42.589 1.00 94.69 214 LYS A CA 1
ATOM 1620 C C . LYS A 1 214 ? -14.087 -25.151 41.729 1.00 94.69 214 LYS A C 1
ATOM 1622 O O . LYS A 1 214 ? -13.334 -25.929 41.142 1.00 94.69 214 LYS A O 1
ATOM 1627 N N . ALA A 1 215 ? -13.899 -23.831 41.661 1.00 94.69 215 ALA A N 1
ATOM 1628 C CA . ALA A 1 215 ? -12.883 -23.216 40.798 1.00 94.69 215 ALA A CA 1
ATOM 1629 C C . ALA A 1 215 ? -11.424 -23.408 41.278 1.00 94.69 215 ALA A C 1
ATOM 1631 O O . ALA A 1 215 ? -10.508 -22.806 40.718 1.00 94.69 215 ALA A O 1
ATOM 1632 N N . GLN A 1 216 ? -11.174 -24.277 42.269 1.00 95.00 216 GLN A N 1
ATOM 1633 C CA . GLN A 1 216 ? -9.829 -24.685 42.691 1.00 95.00 216 GLN A CA 1
ATOM 1634 C C . GLN A 1 216 ? -9.039 -25.367 41.561 1.00 95.00 216 GLN A C 1
ATOM 1636 O O . GLN A 1 216 ? -7.811 -25.343 41.606 1.00 95.00 216 GLN A O 1
ATOM 1641 N N . ASN A 1 217 ? -9.709 -25.957 40.556 1.00 95.06 217 ASN A N 1
ATOM 1642 C CA . ASN A 1 217 ? -9.028 -26.586 39.419 1.00 95.06 217 ASN A CA 1
ATOM 1643 C C . ASN A 1 217 ? -8.138 -25.568 38.687 1.00 95.06 217 ASN A C 1
ATOM 1645 O O . ASN A 1 217 ? -6.922 -25.717 38.708 1.00 95.06 217 ASN A O 1
ATOM 1649 N N . ASN A 1 218 ? -8.718 -24.514 38.103 1.00 95.12 218 ASN A N 1
ATOM 1650 C CA . ASN A 1 218 ? -7.989 -23.415 37.461 1.00 95.12 218 ASN A CA 1
ATOM 1651 C C . ASN A 1 218 ? -6.694 -23.860 36.722 1.00 95.12 218 ASN A C 1
ATOM 1653 O O . ASN A 1 218 ? -6.752 -24.644 35.775 1.00 95.12 218 ASN A O 1
ATOM 1657 N N . PHE A 1 219 ? -5.517 -23.378 37.123 1.00 96.31 219 PHE A N 1
ATOM 1658 C CA . PHE A 1 219 ? -4.216 -23.781 36.585 1.00 96.31 219 PHE A CA 1
ATOM 1659 C C . PHE A 1 219 ? -3.646 -25.062 37.219 1.00 96.31 219 PHE A C 1
ATOM 1661 O O . PHE A 1 219 ? -2.708 -25.633 36.660 1.00 96.31 219 PHE A O 1
ATOM 1668 N N . ASN A 1 220 ? -4.178 -25.518 38.360 1.00 97.31 220 ASN A N 1
ATOM 1669 C CA . ASN A 1 220 ? -3.639 -26.653 39.112 1.00 97.31 220 ASN A CA 1
ATOM 1670 C C . ASN A 1 220 ? -3.602 -27.943 38.290 1.00 97.31 220 ASN A C 1
ATOM 1672 O O . ASN A 1 220 ? -2.589 -28.633 38.303 1.00 97.31 220 ASN A O 1
ATOM 1676 N N . GLU A 1 221 ? -4.650 -28.279 37.537 1.00 96.25 221 GLU A N 1
ATOM 1677 C CA . GLU A 1 221 ? -4.638 -29.513 36.743 1.00 96.25 221 GLU A CA 1
ATOM 1678 C C . GLU A 1 221 ? -3.562 -29.491 35.650 1.00 96.25 221 GLU A C 1
ATOM 1680 O O . GLU A 1 221 ? -2.765 -30.423 35.547 1.00 96.25 221 GLU A O 1
ATOM 1685 N N . ALA A 1 222 ? -3.506 -28.419 34.854 1.00 96.44 222 ALA A N 1
ATOM 1686 C CA . ALA A 1 222 ? -2.556 -28.312 33.748 1.00 96.44 222 ALA A CA 1
ATOM 1687 C C . ALA A 1 222 ? -1.101 -28.287 34.245 1.00 96.44 222 ALA A C 1
ATOM 1689 O O . ALA A 1 222 ? -0.232 -28.900 33.633 1.00 96.44 222 ALA A O 1
ATOM 1690 N N . MET A 1 223 ? -0.828 -27.610 35.364 1.00 97.75 223 MET A N 1
ATOM 1691 C CA . MET A 1 223 ? 0.513 -27.565 35.954 1.00 97.75 223 MET A CA 1
ATOM 1692 C C . MET A 1 223 ? 0.888 -28.878 36.646 1.00 97.75 223 MET A C 1
ATOM 1694 O O . MET A 1 223 ? 2.009 -29.347 36.477 1.00 97.75 223 MET A O 1
ATOM 1698 N N . GLY A 1 224 ? -0.045 -29.508 37.364 1.00 97.38 224 GLY A N 1
ATOM 1699 C CA . GLY A 1 224 ? 0.192 -30.773 38.064 1.00 97.38 224 GLY A CA 1
ATOM 1700 C C . GLY A 1 224 ? 0.483 -31.946 37.125 1.00 97.38 224 GLY A C 1
ATOM 1701 O O . GLY A 1 224 ? 1.176 -32.882 37.509 1.00 97.38 224 GLY A O 1
ATOM 1702 N N . LYS A 1 225 ? 0.008 -31.889 35.876 1.00 97.94 225 LYS A N 1
ATOM 1703 C CA . LYS A 1 225 ? 0.342 -32.880 34.839 1.00 97.94 225 LYS A CA 1
ATOM 1704 C C . LYS A 1 225 ? 1.684 -32.616 34.141 1.00 97.94 225 LYS A C 1
ATOM 1706 O O . LYS A 1 225 ? 2.143 -33.478 33.399 1.00 97.94 225 LYS A O 1
ATOM 1711 N N . ASN A 1 226 ? 2.299 -31.448 34.346 1.00 97.31 226 ASN A N 1
ATOM 1712 C CA . ASN A 1 226 ? 3.379 -30.932 33.500 1.00 97.31 226 ASN A CA 1
ATOM 1713 C C . ASN A 1 226 ? 4.730 -30.763 34.224 1.00 97.31 226 ASN A C 1
ATOM 1715 O O . ASN A 1 226 ? 5.449 -29.785 34.001 1.00 97.31 226 ASN A O 1
ATOM 1719 N N . ALA A 1 227 ? 5.097 -31.694 35.102 1.00 97.75 227 ALA A N 1
ATOM 1720 C CA . ALA A 1 227 ? 6.399 -31.662 35.762 1.00 97.75 227 ALA A CA 1
ATOM 1721 C C . ALA A 1 227 ? 7.026 -33.046 35.930 1.00 97.75 227 ALA A C 1
ATOM 1723 O O . ALA A 1 227 ? 6.343 -34.067 35.902 1.00 97.75 227 ALA A O 1
ATOM 1724 N N . LYS A 1 228 ? 8.349 -33.066 36.130 1.00 97.75 228 LYS A N 1
ATOM 1725 C CA . LYS A 1 228 ? 9.098 -34.284 36.488 1.00 97.75 228 LYS A CA 1
ATOM 1726 C C . LYS A 1 228 ? 8.840 -34.724 37.932 1.00 97.75 228 LYS A C 1
ATOM 1728 O O . LYS A 1 228 ? 9.000 -35.902 38.236 1.00 97.75 228 LYS A O 1
ATOM 1733 N N . LEU A 1 229 ? 8.536 -33.766 38.809 1.00 98.31 229 LEU A N 1
ATOM 1734 C CA . LEU A 1 229 ? 8.181 -33.976 40.207 1.00 98.31 229 LEU A CA 1
ATOM 1735 C C . LEU A 1 229 ? 6.923 -33.170 40.545 1.00 98.31 229 LEU A C 1
ATOM 1737 O O . LEU A 1 229 ? 6.999 -31.958 40.736 1.00 98.31 229 LEU A O 1
ATOM 1741 N N . THR A 1 230 ? 5.782 -33.832 40.693 1.00 98.69 230 THR A N 1
ATOM 1742 C CA . THR A 1 230 ? 4.536 -33.176 41.115 1.00 98.69 230 THR A CA 1
ATOM 1743 C C . THR A 1 230 ? 4.251 -33.458 42.582 1.00 98.69 230 THR A C 1
ATOM 1745 O O . THR A 1 230 ? 4.075 -34.609 42.999 1.00 98.69 230 THR A O 1
ATOM 1748 N N . ILE A 1 231 ? 4.166 -32.388 43.371 1.00 98.69 231 ILE A N 1
ATOM 1749 C CA . ILE A 1 231 ? 3.854 -32.436 44.797 1.00 98.69 231 ILE A CA 1
ATOM 1750 C C . ILE A 1 231 ? 2.497 -31.765 45.018 1.00 98.69 231 ILE A C 1
ATOM 1752 O O . ILE A 1 231 ? 2.303 -30.581 44.742 1.00 98.69 231 ILE A O 1
ATOM 1756 N N . VAL A 1 232 ? 1.557 -32.558 45.518 1.00 98.56 232 VAL A N 1
ATOM 1757 C CA . VAL A 1 232 ? 0.173 -32.165 45.765 1.00 98.56 232 VAL A CA 1
ATOM 1758 C C . VAL A 1 232 ? -0.020 -31.815 47.238 1.00 98.56 232 VAL A C 1
ATOM 1760 O O . VAL A 1 232 ? 0.289 -32.616 48.120 1.00 98.56 232 VAL A O 1
ATOM 1763 N N . GLU A 1 233 ? -0.591 -30.643 47.497 1.00 98.19 233 GLU A N 1
ATOM 1764 C CA . GLU A 1 233 ? -1.125 -30.231 48.797 1.00 98.19 233 GLU A CA 1
ATOM 1765 C C . GLU A 1 233 ? -2.632 -30.517 48.830 1.00 98.19 233 GLU A C 1
ATOM 1767 O O . GLU A 1 233 ? -3.397 -29.902 48.091 1.00 98.19 233 GLU A O 1
ATOM 1772 N N . ALA A 1 234 ? -3.073 -31.473 49.646 1.00 98.06 234 ALA A N 1
ATOM 1773 C CA . ALA A 1 234 ? -4.478 -31.858 49.750 1.00 98.06 234 ALA A CA 1
ATOM 1774 C C . ALA A 1 234 ? -5.136 -31.237 50.985 1.00 98.06 234 ALA A C 1
ATOM 1776 O O . ALA A 1 234 ? -4.569 -31.291 52.077 1.00 98.06 234 ALA A O 1
ATOM 1777 N N . ASP A 1 235 ? -6.341 -30.682 50.832 1.00 97.50 235 ASP A N 1
ATOM 1778 C CA . ASP A 1 235 ? -7.143 -30.233 51.979 1.00 97.50 235 ASP A CA 1
ATOM 1779 C C . ASP A 1 235 ? -7.549 -31.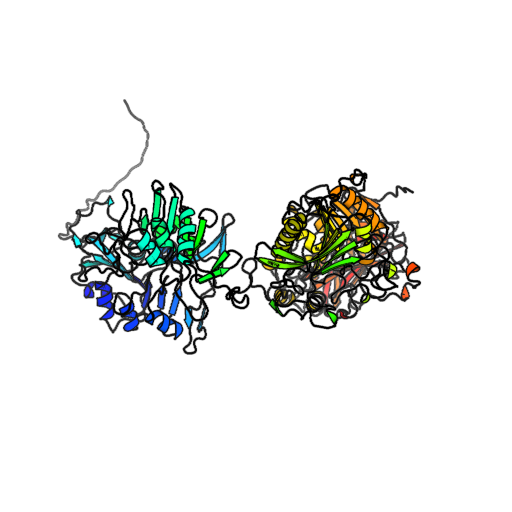426 52.870 1.00 97.50 235 ASP A C 1
ATOM 1781 O O . ASP A 1 235 ? -7.591 -31.309 54.092 1.00 97.50 235 ASP A O 1
ATOM 1785 N N . GLU A 1 236 ? -7.795 -32.586 52.257 1.00 97.88 236 GLU A N 1
ATOM 1786 C CA . GLU A 1 236 ? -8.154 -33.837 52.921 1.00 97.88 236 GLU A CA 1
ATOM 1787 C C . GLU A 1 236 ? -7.450 -35.025 52.241 1.00 97.88 236 GLU A C 1
ATOM 1789 O O . GLU A 1 236 ? -7.421 -35.138 51.012 1.00 97.88 236 GLU A O 1
ATOM 1794 N N . ILE A 1 237 ? -6.885 -35.936 53.035 1.00 97.88 237 ILE A N 1
ATOM 1795 C CA . ILE A 1 237 ? -6.348 -37.207 52.536 1.00 97.88 237 ILE A CA 1
ATOM 1796 C C . ILE A 1 237 ? -7.361 -38.306 52.845 1.00 97.88 237 ILE A C 1
ATOM 1798 O O . ILE A 1 237 ? -7.768 -38.457 53.994 1.00 97.88 237 ILE A O 1
ATOM 1802 N N . VAL A 1 238 ? -7.741 -39.063 51.820 1.00 97.69 238 VAL A N 1
ATOM 1803 C CA . VAL A 1 238 ? -8.790 -40.090 51.875 1.00 97.69 238 VAL A CA 1
ATOM 1804 C C . VAL A 1 238 ? -8.251 -41.478 51.537 1.00 97.69 238 VAL A C 1
ATOM 1806 O O . VAL A 1 238 ? -7.168 -41.625 50.960 1.00 97.69 238 VAL A O 1
ATOM 1809 N N . GLU A 1 239 ? -9.013 -42.516 51.878 1.00 95.44 239 GLU A N 1
ATOM 1810 C CA . GLU A 1 239 ? -8.653 -43.889 51.527 1.00 95.44 239 GLU A CA 1
ATOM 1811 C C . GLU A 1 239 ? -8.880 -44.191 50.036 1.00 95.44 239 GLU A C 1
ATOM 1813 O O . GLU A 1 239 ? -9.698 -43.579 49.343 1.00 95.44 239 GLU A O 1
ATOM 1818 N N . VAL A 1 240 ? -8.138 -45.175 49.517 1.00 94.50 240 VAL A N 1
ATOM 1819 C CA . VAL A 1 240 ? -8.288 -45.608 48.116 1.00 94.50 240 VAL A CA 1
ATOM 1820 C C . VAL A 1 240 ? -9.693 -46.160 47.898 1.00 94.50 240 VAL A C 1
ATOM 1822 O O . VAL A 1 240 ? -10.088 -47.120 48.556 1.00 94.50 240 VAL A O 1
ATOM 1825 N N . GLY A 1 241 ? -10.401 -45.598 46.919 1.00 93.12 241 GLY A N 1
ATOM 1826 C CA . GLY A 1 241 ? -11.780 -45.962 46.583 1.00 93.12 241 GLY A CA 1
ATOM 1827 C C . GLY A 1 241 ? -12.832 -44.979 47.100 1.00 93.12 241 GLY A C 1
ATOM 1828 O O . GLY A 1 241 ? -13.969 -45.046 46.645 1.00 93.12 241 GLY A O 1
ATOM 1829 N N . GLU A 1 242 ? -12.468 -44.036 47.977 1.00 96.94 242 GLU A N 1
ATOM 1830 C CA . GLU A 1 242 ? -13.385 -42.968 48.411 1.00 96.94 242 GLU A CA 1
ATOM 1831 C C . GLU A 1 242 ? -13.557 -41.860 47.365 1.00 96.94 242 GLU A C 1
ATOM 1833 O O . GLU A 1 242 ? -14.539 -41.121 47.398 1.00 96.94 242 GLU A O 1
ATOM 1838 N N . ILE A 1 243 ? -12.619 -41.748 46.421 1.00 97.62 243 ILE A N 1
ATOM 1839 C CA . ILE A 1 243 ? -12.773 -40.920 45.225 1.00 97.62 243 ILE A CA 1
ATOM 1840 C C . ILE A 1 243 ? -13.379 -41.804 44.128 1.00 97.62 243 ILE A C 1
ATOM 1842 O O . ILE A 1 243 ? -12.692 -42.722 43.664 1.00 97.62 243 ILE A O 1
ATOM 1846 N N . PRO A 1 244 ? -14.627 -41.548 43.685 1.00 97.38 244 PRO A N 1
ATOM 1847 C CA . PRO A 1 244 ? -15.196 -42.252 42.543 1.00 97.38 244 PRO A CA 1
ATOM 1848 C C . PRO A 1 244 ? -14.309 -42.063 41.304 1.00 97.38 244 PRO A C 1
ATOM 1850 O O . PRO A 1 244 ? -13.847 -40.941 41.074 1.00 97.38 244 PRO A O 1
ATOM 1853 N N . PRO A 1 245 ? -14.049 -43.111 40.501 1.00 96.44 245 PRO A N 1
ATOM 1854 C CA . PRO A 1 245 ? -13.165 -43.018 39.338 1.00 96.44 245 PRO A CA 1
ATOM 1855 C C . PRO A 1 245 ? -13.530 -41.896 38.356 1.00 96.44 245 PRO A C 1
ATOM 1857 O O . PRO A 1 245 ? -12.644 -41.217 37.845 1.00 96.44 245 PRO A O 1
ATOM 1860 N N . GLU A 1 246 ? -14.822 -41.664 38.133 1.00 96.12 246 GLU A N 1
ATOM 1861 C CA . GLU A 1 246 ? -15.367 -40.595 37.290 1.00 96.12 246 GLU A CA 1
ATOM 1862 C C . GLU A 1 246 ? -15.098 -39.177 37.823 1.00 96.12 246 GLU A C 1
ATOM 1864 O O . GLU A 1 246 ? -15.160 -38.218 37.060 1.00 96.12 246 GLU A O 1
ATOM 1869 N N . ASN A 1 247 ? -14.746 -39.046 39.106 1.00 95.19 247 ASN A N 1
ATOM 1870 C CA . ASN A 1 247 ? -14.447 -37.775 39.767 1.00 95.19 247 ASN A CA 1
ATOM 1871 C C . ASN A 1 247 ? -12.937 -37.521 39.914 1.00 95.19 247 ASN A C 1
ATOM 1873 O O . ASN A 1 247 ? -12.534 -36.521 40.512 1.00 95.19 247 ASN A O 1
ATOM 1877 N N . VAL A 1 248 ? -12.078 -38.412 39.406 1.00 97.50 248 VAL A N 1
ATOM 1878 C CA . VAL A 1 248 ? -10.623 -38.209 39.422 1.00 97.50 248 VAL A CA 1
ATOM 1879 C C . VAL A 1 248 ? -10.250 -37.167 38.368 1.00 97.50 248 VAL A C 1
ATOM 1881 O O . VAL A 1 248 ? -10.187 -37.466 37.179 1.00 97.50 248 VAL A O 1
ATOM 1884 N N . HIS A 1 249 ? -9.952 -35.945 38.808 1.00 96.25 249 HIS A N 1
ATOM 1885 C CA . HIS A 1 249 ? -9.554 -34.849 37.916 1.00 96.25 249 HIS A CA 1
ATOM 1886 C C . HIS A 1 249 ? -8.049 -34.881 37.597 1.00 96.25 249 HIS A C 1
ATOM 1888 O O . HIS A 1 249 ? -7.630 -34.637 36.467 1.00 96.25 249 HIS A O 1
ATOM 1894 N N . LEU A 1 250 ? -7.216 -35.214 38.590 1.00 97.75 250 LEU A N 1
ATOM 1895 C CA . LEU A 1 250 ? -5.777 -35.426 38.419 1.00 97.75 250 LEU A CA 1
ATOM 1896 C C . LEU A 1 250 ? -5.449 -36.871 38.795 1.00 97.75 250 LEU A C 1
ATOM 1898 O O . LEU A 1 250 ? -5.481 -37.247 39.966 1.00 97.75 250 LEU A O 1
ATOM 1902 N N . SER A 1 251 ? -5.179 -37.699 37.787 1.00 97.50 251 SER A N 1
ATOM 1903 C CA . SER A 1 251 ? -4.865 -39.112 37.992 1.00 97.50 251 SER A CA 1
ATOM 1904 C C . SER A 1 251 ? -3.528 -39.292 38.700 1.00 97.50 251 SER A C 1
ATOM 1906 O O . SER A 1 251 ? -2.550 -38.609 38.388 1.00 97.50 251 SER A O 1
ATOM 1908 N N . GLY A 1 252 ? -3.451 -40.298 39.574 1.00 97.12 252 GLY A N 1
ATOM 1909 C CA . GLY A 1 252 ? -2.270 -40.533 40.397 1.00 97.12 252 GLY A CA 1
ATOM 1910 C C . GLY A 1 252 ? -0.985 -40.795 39.627 1.00 97.12 252 GLY A C 1
ATOM 1911 O O . GLY A 1 252 ? 0.082 -40.637 40.200 1.00 97.12 252 GLY A O 1
ATOM 1912 N N . ILE A 1 253 ? -1.031 -41.133 38.338 1.00 96.31 253 ILE A N 1
ATOM 1913 C CA . ILE A 1 253 ? 0.177 -41.286 37.514 1.00 96.31 253 ILE A CA 1
ATOM 1914 C C . ILE A 1 253 ? 0.997 -39.992 37.389 1.00 96.31 253 ILE A C 1
ATOM 1916 O O . ILE A 1 253 ? 2.216 -40.073 37.302 1.00 96.31 253 ILE A O 1
ATOM 1920 N N . TYR A 1 254 ? 0.347 -38.827 37.437 1.00 97.88 254 TYR A N 1
ATOM 1921 C CA . TYR A 1 254 ? 1.000 -37.518 37.330 1.00 97.88 254 TYR A CA 1
ATOM 1922 C C . TYR A 1 254 ? 1.516 -36.984 38.665 1.00 97.88 254 TYR A C 1
ATOM 1924 O O . TYR A 1 254 ? 2.170 -35.953 38.689 1.00 97.88 254 TYR A O 1
ATOM 1932 N N . VAL A 1 255 ? 1.180 -37.641 39.777 1.00 98.38 255 VAL A N 1
ATOM 1933 C CA . VAL A 1 255 ? 1.485 -37.173 41.131 1.00 98.38 255 VAL A CA 1
ATOM 1934 C C . VAL A 1 255 ? 2.606 -38.016 41.706 1.00 98.38 255 VAL A C 1
ATOM 1936 O O . VAL A 1 255 ? 2.506 -39.239 41.720 1.00 98.38 255 VAL A O 1
ATOM 1939 N N . ASP A 1 256 ? 3.647 -37.397 42.248 1.00 98.19 256 ASP A N 1
ATOM 1940 C CA . ASP A 1 256 ? 4.742 -38.117 42.901 1.00 98.19 256 ASP A CA 1
ATOM 1941 C C . ASP A 1 256 ? 4.573 -38.163 44.412 1.00 98.19 256 ASP A C 1
ATOM 1943 O O . ASP A 1 256 ? 4.872 -39.186 45.036 1.00 98.19 256 ASP A O 1
ATOM 1947 N N . LYS A 1 257 ? 4.104 -37.053 44.995 1.00 98.25 257 LYS A N 1
ATOM 1948 C CA . LYS A 1 257 ? 3.981 -36.850 46.440 1.00 98.25 257 LYS A CA 1
ATOM 1949 C C . LYS A 1 257 ? 2.674 -36.155 46.797 1.00 98.25 257 LYS A C 1
ATOM 1951 O O . LYS A 1 257 ? 2.240 -35.256 46.087 1.00 98.25 257 LYS A O 1
ATOM 1956 N N . VAL A 1 258 ? 2.097 -36.539 47.929 1.00 98.44 258 VAL A N 1
ATOM 1957 C CA . VAL A 1 258 ? 0.897 -35.930 48.517 1.00 98.44 258 VAL A CA 1
ATOM 1958 C C . VAL A 1 258 ? 1.219 -35.508 49.946 1.00 98.44 258 VAL A C 1
ATOM 1960 O O . VAL A 1 258 ? 1.775 -36.303 50.700 1.00 98.44 258 VAL A O 1
ATOM 1963 N N . ILE A 1 259 ? 0.866 -34.289 50.338 1.00 98.44 259 ILE A N 1
ATOM 1964 C CA . ILE A 1 259 ? 0.909 -33.829 51.731 1.00 98.44 259 ILE A CA 1
ATOM 1965 C C . ILE A 1 259 ? -0.466 -33.323 52.163 1.00 98.44 259 ILE A C 1
ATOM 1967 O O . ILE A 1 259 ? -1.263 -32.896 51.329 1.00 98.44 259 ILE A O 1
ATOM 1971 N N . LEU A 1 260 ? -0.724 -33.338 53.469 1.00 98.06 260 LEU A N 1
ATOM 1972 C CA . LEU A 1 260 ? -1.888 -32.669 54.043 1.00 98.06 260 LEU A CA 1
ATOM 1973 C C . LEU A 1 260 ? -1.590 -31.170 54.187 1.00 98.06 260 LEU A C 1
ATOM 1975 O O . LEU A 1 260 ? -0.528 -30.795 54.687 1.00 98.06 260 LEU A O 1
ATOM 1979 N N . SER A 1 261 ? -2.528 -30.325 53.768 1.00 96.69 261 SER A N 1
ATOM 1980 C CA . SER A 1 261 ? -2.451 -28.877 53.954 1.00 96.69 261 SER A CA 1
ATOM 1981 C C . SER A 1 261 ? -2.456 -28.521 55.440 1.00 96.69 261 SER A C 1
ATOM 1983 O O . SER A 1 261 ? -3.345 -28.926 56.186 1.00 96.69 261 SER A O 1
ATOM 1985 N N . THR A 1 262 ? -1.502 -27.695 55.860 1.00 95.88 262 THR A N 1
ATOM 1986 C CA . THR A 1 262 ? -1.455 -27.103 57.210 1.00 95.88 262 THR A CA 1
ATOM 1987 C C . THR A 1 262 ? -1.955 -25.662 57.236 1.00 95.88 262 THR A C 1
ATOM 1989 O O . THR A 1 262 ? -2.222 -25.128 58.308 1.00 95.88 262 THR A O 1
ATOM 1992 N N . GLU A 1 263 ? -2.085 -25.030 56.067 1.00 93.44 263 GLU A N 1
ATOM 1993 C CA . GLU A 1 263 ? -2.495 -23.635 55.935 1.00 93.44 263 GLU A CA 1
ATOM 1994 C C . GLU A 1 263 ? -3.991 -23.517 55.590 1.00 93.44 263 GLU A C 1
ATOM 1996 O O . GLU A 1 263 ? -4.478 -24.201 54.671 1.00 93.44 263 GLU A O 1
ATOM 2001 N N . PRO A 1 264 ? -4.741 -22.631 56.274 1.00 91.00 264 PRO A N 1
ATOM 2002 C CA . PRO A 1 264 ? -6.138 -22.386 55.951 1.00 91.00 264 PRO A CA 1
ATOM 2003 C C . PRO A 1 264 ? -6.271 -21.658 54.608 1.00 91.00 264 PRO A C 1
ATOM 2005 O O . PRO A 1 264 ? -5.422 -20.852 54.220 1.00 91.00 264 PRO A O 1
ATOM 2008 N N . LYS A 1 265 ? -7.384 -21.899 53.910 1.00 91.19 265 LYS A N 1
ATOM 2009 C CA . LYS A 1 265 ? -7.734 -21.132 52.709 1.00 91.19 265 LYS A CA 1
ATOM 2010 C C . LYS A 1 265 ? -8.066 -19.689 53.082 1.00 91.19 265 LYS A C 1
ATOM 2012 O O . LYS A 1 265 ? -8.732 -19.439 54.085 1.00 91.19 265 LYS A O 1
ATOM 2017 N N . GLN A 1 266 ? -7.638 -18.749 52.246 1.00 90.75 266 GLN A N 1
ATOM 2018 C CA . GLN A 1 266 ? -7.862 -17.318 52.444 1.00 90.75 266 GLN A CA 1
ATOM 2019 C C . GLN A 1 266 ? -8.682 -16.732 51.294 1.00 90.75 266 GLN A C 1
ATOM 2021 O O . GLN A 1 266 ? -8.592 -17.189 50.156 1.00 90.75 266 GLN A O 1
ATOM 2026 N N . ILE A 1 267 ? -9.452 -15.685 51.591 1.00 91.06 267 ILE A N 1
ATOM 2027 C CA . ILE A 1 267 ? -10.184 -14.896 50.596 1.00 91.06 267 ILE A CA 1
ATOM 2028 C C . ILE A 1 267 ? -9.416 -13.594 50.366 1.00 91.06 267 ILE A C 1
ATOM 2030 O O . ILE A 1 267 ? -9.232 -12.820 51.302 1.00 91.06 267 ILE A O 1
ATOM 2034 N N . GLU A 1 268 ? -8.992 -13.337 49.126 1.00 89.12 268 GLU A N 1
ATOM 2035 C CA . GLU A 1 268 ? -8.219 -12.130 48.796 1.00 89.12 268 GLU A CA 1
ATOM 2036 C C . GLU A 1 268 ? -9.073 -10.851 48.895 1.00 89.12 268 GLU A C 1
ATOM 2038 O O . GLU A 1 268 ? -8.650 -9.875 49.513 1.00 89.12 268 GLU A O 1
ATOM 2043 N N . LYS A 1 269 ? -10.284 -10.845 48.312 1.00 90.94 269 LYS A N 1
ATOM 2044 C CA . LYS A 1 269 ? -11.230 -9.717 48.404 1.00 90.94 269 LYS A CA 1
ATOM 2045 C C . LYS A 1 269 ? -12.638 -10.190 48.759 1.00 90.94 269 LYS A C 1
ATOM 2047 O O . LYS A 1 269 ? -13.437 -10.554 47.894 1.00 90.94 269 LYS A O 1
ATOM 2052 N N . LEU A 1 270 ? -12.963 -10.136 50.047 1.00 93.31 270 LEU A N 1
ATOM 2053 C CA . LEU A 1 270 ? -14.295 -10.475 50.542 1.00 93.31 270 LEU A CA 1
ATOM 2054 C C . LEU A 1 270 ? -15.323 -9.428 50.083 1.00 93.31 270 LEU A C 1
ATOM 2056 O O . LEU A 1 270 ? -15.244 -8.263 50.472 1.00 93.31 270 LEU A O 1
ATOM 2060 N N . THR A 1 271 ? -16.279 -9.846 49.251 1.00 91.00 271 THR A N 1
ATOM 2061 C CA . THR A 1 271 ? -17.268 -8.961 48.616 1.00 91.00 271 THR A CA 1
ATOM 2062 C C . THR A 1 271 ? -18.665 -9.569 48.701 1.00 91.00 271 THR A C 1
ATOM 2064 O O . THR A 1 271 ? -18.913 -10.639 48.155 1.00 91.00 271 THR A O 1
ATOM 2067 N N . PHE A 1 272 ? -19.591 -8.872 49.359 1.00 91.94 272 PHE A N 1
ATOM 2068 C CA . PHE A 1 272 ? -20.974 -9.329 49.527 1.00 91.94 272 PHE A CA 1
ATOM 2069 C C . PHE A 1 272 ? -21.936 -8.705 48.510 1.00 91.94 272 PHE A C 1
ATOM 2071 O O . PHE A 1 272 ? -21.665 -7.633 47.959 1.00 91.94 272 PHE A O 1
ATOM 2078 N N . ALA A 1 273 ? -23.073 -9.373 48.299 1.00 87.19 273 ALA A N 1
ATOM 2079 C CA . ALA A 1 273 ? -24.190 -8.889 47.496 1.00 87.19 273 ALA A CA 1
ATOM 2080 C C . ALA A 1 273 ? -24.636 -7.482 47.918 1.00 87.19 273 ALA A C 1
ATOM 2082 O O . ALA A 1 273 ? -24.736 -7.164 49.103 1.00 87.19 273 ALA A O 1
ATOM 2083 N N . LYS A 1 274 ? -24.928 -6.644 46.921 1.00 85.12 274 LYS A N 1
ATOM 2084 C CA . LYS A 1 274 ? -25.477 -5.292 47.080 1.00 85.12 274 LYS A CA 1
ATOM 2085 C C . LYS A 1 274 ? -26.635 -5.100 46.108 1.00 85.12 274 LYS A C 1
ATOM 2087 O O . LYS A 1 274 ? -26.752 -5.844 45.133 1.00 85.12 274 LYS A O 1
ATOM 2092 N N . SER A 1 275 ? -27.460 -4.080 46.334 1.00 84.31 275 SER A N 1
ATOM 2093 C CA . SER A 1 275 ? -28.490 -3.699 45.360 1.00 84.31 275 SER A CA 1
ATOM 2094 C C . SER A 1 275 ? -27.864 -3.252 44.031 1.00 84.31 275 SER A C 1
ATOM 2096 O O . SER A 1 275 ? -26.739 -2.745 43.998 1.00 84.31 275 SER A O 1
ATOM 2098 N N . ALA A 1 276 ? -28.599 -3.377 42.921 1.00 80.31 276 ALA A N 1
ATOM 2099 C CA . ALA A 1 276 ? -28.119 -2.965 41.597 1.00 80.31 276 ALA A CA 1
ATOM 2100 C C . ALA A 1 276 ? -27.607 -1.510 41.569 1.00 80.31 276 ALA A C 1
ATOM 2102 O O . ALA A 1 276 ? -26.553 -1.214 41.004 1.00 80.31 276 ALA A O 1
ATOM 2103 N N . GLN A 1 277 ? -28.314 -0.604 42.252 1.00 80.81 277 GLN A N 1
ATOM 2104 C CA . GLN A 1 277 ? -27.924 0.803 42.370 1.00 80.81 277 GLN A CA 1
ATOM 2105 C C . GLN A 1 277 ? -26.595 0.974 43.119 1.00 80.81 277 GLN A C 1
ATOM 2107 O O . GLN A 1 277 ? -25.752 1.775 42.713 1.00 80.81 277 GLN A O 1
ATOM 2112 N N . GLU A 1 278 ? -26.364 0.204 44.182 1.00 82.50 278 GLU A N 1
ATOM 2113 C CA . GLU A 1 278 ? -25.112 0.240 44.940 1.00 82.50 278 GLU A CA 1
ATOM 2114 C C . GLU A 1 278 ? -23.936 -0.363 44.171 1.00 82.50 278 GLU A C 1
ATOM 2116 O O . GLU A 1 278 ? -22.821 0.154 44.284 1.00 82.50 278 GLU A O 1
ATOM 2121 N N . VAL A 1 279 ? -24.162 -1.411 43.370 1.00 79.19 279 VAL A N 1
ATOM 2122 C CA . VAL A 1 279 ? -23.139 -1.999 42.487 1.00 79.19 279 VAL A CA 1
ATOM 2123 C C . VAL A 1 279 ? -22.670 -0.958 41.469 1.00 79.19 279 VAL A C 1
ATOM 2125 O O . VAL A 1 279 ? -21.474 -0.670 41.376 1.00 79.19 279 VAL A O 1
ATOM 2128 N N . VAL A 1 280 ? -23.608 -0.308 40.774 1.00 78.94 280 VAL A N 1
ATOM 2129 C CA . VAL A 1 280 ? -23.298 0.733 39.781 1.00 78.94 280 VAL A CA 1
ATOM 2130 C C . VAL A 1 280 ? -22.623 1.943 40.423 1.00 78.94 280 VAL A C 1
ATOM 2132 O O . VAL A 1 280 ? -21.648 2.469 39.876 1.00 78.94 280 VAL A O 1
ATOM 2135 N N . LYS A 1 281 ? -23.087 2.367 41.604 1.00 81.56 281 LYS A N 1
ATOM 2136 C CA . LYS A 1 281 ? -22.478 3.466 42.366 1.00 81.56 281 LYS A CA 1
ATOM 2137 C C . LYS A 1 281 ? -21.046 3.131 42.791 1.00 81.56 281 LYS A C 1
ATOM 2139 O O . LYS A 1 281 ? -20.155 3.961 42.621 1.00 81.56 281 LYS A O 1
ATOM 2144 N N . SER A 1 282 ? -20.807 1.909 43.272 1.00 78.38 282 SER A N 1
ATOM 2145 C CA . SER A 1 282 ? -19.476 1.436 43.679 1.00 78.38 282 SER A CA 1
ATOM 2146 C C . SER A 1 282 ? -18.505 1.406 42.491 1.00 78.38 282 SER A C 1
ATOM 2148 O O . SER A 1 282 ? -17.399 1.933 42.590 1.00 78.38 282 SER A O 1
ATOM 2150 N N . ALA A 1 283 ? -18.933 0.877 41.340 1.00 74.81 283 ALA A N 1
ATOM 2151 C CA . ALA A 1 283 ? -18.112 0.818 40.127 1.00 74.81 283 ALA A CA 1
ATOM 2152 C C . ALA A 1 283 ? -17.845 2.203 39.501 1.00 74.81 283 ALA A C 1
ATOM 2154 O O . ALA A 1 283 ? -16.795 2.444 38.893 1.00 74.81 283 ALA A O 1
ATOM 2155 N N . SER A 1 284 ? -18.776 3.144 39.676 1.00 75.19 284 SER A N 1
ATOM 2156 C CA . SER A 1 284 ? -18.643 4.516 39.176 1.00 75.19 284 SER A CA 1
ATOM 2157 C C . SER A 1 284 ? -17.657 5.363 39.992 1.00 75.19 284 SER A C 1
ATOM 2159 O O . SER A 1 284 ? -17.063 6.292 39.442 1.00 75.19 284 SER A O 1
ATOM 2161 N N . GLY A 1 285 ? -17.395 5.019 41.257 1.00 74.00 285 GLY A N 1
ATOM 2162 C CA . GLY A 1 285 ? -16.448 5.739 42.118 1.00 74.00 285 GLY A CA 1
ATOM 2163 C C . GLY A 1 285 ? -16.817 7.217 42.330 1.00 74.00 285 GLY A C 1
ATOM 2164 O O . GLY A 1 285 ? -17.987 7.586 42.298 1.00 74.00 285 GLY A O 1
ATOM 2165 N N . SER A 1 286 ? -15.818 8.088 42.523 1.00 61.62 286 SER A N 1
ATOM 2166 C CA . SER A 1 286 ? -15.985 9.539 42.756 1.00 61.62 286 SER A CA 1
ATOM 2167 C C . SER A 1 286 ? -16.298 10.366 41.493 1.00 61.62 286 SER A C 1
ATOM 2169 O O . SER A 1 286 ? -15.993 11.559 41.431 1.00 61.62 286 SER A O 1
ATOM 2171 N N . ASP A 1 287 ? -16.873 9.751 40.456 1.00 63.53 287 ASP A N 1
ATOM 2172 C CA . ASP A 1 287 ? -17.131 10.395 39.166 1.00 63.53 287 ASP A CA 1
ATOM 2173 C C . ASP A 1 287 ? -18.201 11.496 39.259 1.00 63.53 287 ASP A C 1
ATOM 2175 O O . ASP A 1 287 ? -19.392 11.266 39.052 1.00 63.53 287 ASP A O 1
ATOM 2179 N N . GLN A 1 288 ? -17.752 12.729 39.507 1.00 51.03 288 GLN A N 1
ATOM 2180 C CA . GLN A 1 288 ? -18.606 13.908 39.695 1.00 51.03 288 GLN A CA 1
ATOM 2181 C C . GLN A 1 288 ? -19.511 14.251 38.494 1.00 51.03 288 GLN A C 1
ATOM 2183 O O . GLN A 1 288 ? -20.399 15.087 38.630 1.00 51.03 288 GLN A O 1
ATOM 2188 N N . ARG A 1 289 ? -19.303 13.654 37.307 1.00 60.91 289 ARG A N 1
ATOM 2189 C CA . ARG A 1 289 ? -20.100 13.930 36.092 1.00 60.91 289 ARG A CA 1
ATOM 2190 C C . ARG A 1 289 ? -20.870 12.711 35.560 1.00 60.91 289 ARG A C 1
ATOM 2192 O O . ARG A 1 289 ? -21.358 12.769 34.427 1.00 60.91 289 ARG A O 1
ATOM 2199 N N . GLY A 1 290 ? -20.943 11.605 36.308 1.00 76.94 290 GLY A N 1
ATOM 2200 C CA . GLY A 1 290 ? -21.726 10.412 35.938 1.00 76.94 290 GLY A CA 1
ATOM 2201 C C . GLY A 1 290 ? -21.361 9.804 34.573 1.00 76.94 290 GLY A C 1
ATOM 2202 O O . GLY A 1 290 ? -22.223 9.333 33.831 1.00 76.94 290 GLY A O 1
ATOM 2203 N N . LYS A 1 291 ? -20.098 9.894 34.147 1.00 81.94 291 LYS A N 1
ATOM 2204 C CA . LYS A 1 291 ? -19.621 9.337 32.869 1.00 81.94 291 LYS A CA 1
ATOM 2205 C C . LYS A 1 291 ? -19.517 7.813 32.928 1.00 81.94 291 LYS A C 1
ATOM 2207 O O . LYS A 1 291 ? -19.960 7.142 32.005 1.00 81.94 291 LYS A O 1
ATOM 2212 N N . ARG A 1 292 ? -18.952 7.271 34.007 1.00 84.88 292 ARG A N 1
ATOM 2213 C CA . ARG A 1 292 ? -18.782 5.831 34.243 1.00 84.88 292 ARG A CA 1
ATOM 2214 C C . ARG A 1 292 ? -20.121 5.120 34.360 1.00 84.88 292 ARG A C 1
ATOM 2216 O O . ARG A 1 292 ? -20.312 4.104 33.706 1.00 84.88 292 ARG A O 1
ATOM 2223 N N . GLU A 1 293 ? -21.071 5.712 35.077 1.00 86.38 293 GLU A N 1
ATOM 2224 C CA . GLU A 1 293 ? -22.439 5.197 35.163 1.00 86.38 293 GLU A CA 1
ATOM 2225 C C . GLU A 1 293 ? -23.096 5.087 33.778 1.00 86.38 293 GLU A C 1
ATOM 2227 O O . GLU A 1 293 ? -23.685 4.059 33.447 1.00 86.38 293 GLU A O 1
ATOM 2232 N N . ARG A 1 294 ? -22.950 6.116 32.929 1.00 87.38 294 ARG A N 1
ATOM 2233 C CA . ARG A 1 294 ? -23.451 6.084 31.544 1.00 87.38 294 ARG A CA 1
ATOM 2234 C C . ARG A 1 294 ? -22.810 4.978 30.712 1.00 87.38 294 ARG A C 1
ATOM 2236 O O . ARG A 1 294 ? -23.509 4.337 29.935 1.00 87.38 294 ARG A O 1
ATOM 2243 N N . ILE A 1 295 ? -21.508 4.746 30.884 1.00 89.69 295 ILE A N 1
ATOM 2244 C CA . ILE A 1 295 ? -20.797 3.658 30.202 1.00 89.69 295 ILE A CA 1
ATOM 2245 C C . ILE A 1 295 ? -21.367 2.303 30.629 1.00 89.69 295 ILE A C 1
ATOM 2247 O O . ILE A 1 295 ? -21.689 1.502 29.760 1.00 89.69 295 ILE A O 1
ATOM 2251 N N . ILE A 1 296 ? -21.552 2.068 31.934 1.00 89.50 296 ILE A N 1
ATOM 2252 C CA . ILE A 1 296 ? -22.114 0.809 32.451 1.00 89.50 296 ILE A CA 1
ATOM 2253 C C . ILE A 1 296 ? -23.530 0.594 31.896 1.00 89.50 296 ILE A C 1
ATOM 2255 O O . ILE A 1 296 ? -23.815 -0.468 31.351 1.00 89.50 296 ILE A O 1
ATOM 2259 N N . LYS A 1 297 ? -24.394 1.620 31.949 1.00 89.00 297 LYS A N 1
ATOM 2260 C CA . LYS A 1 297 ? -25.760 1.561 31.396 1.00 89.00 297 LYS A CA 1
ATOM 2261 C C . LYS A 1 297 ? -25.771 1.239 29.904 1.00 89.00 297 LYS A C 1
ATOM 2263 O O . LYS A 1 297 ? -26.574 0.426 29.462 1.00 89.00 297 LYS A O 1
ATOM 2268 N N . ARG A 1 298 ? -24.887 1.862 29.119 1.00 91.50 298 ARG A N 1
ATOM 2269 C CA . ARG A 1 298 ? -24.809 1.607 27.676 1.00 91.50 298 ARG A CA 1
ATOM 2270 C C . ARG A 1 298 ? -24.270 0.213 27.372 1.00 91.50 298 ARG A C 1
ATOM 2272 O O . ARG A 1 298 ? -24.790 -0.425 26.464 1.00 91.50 298 ARG A O 1
ATOM 2279 N N . ALA A 1 299 ? -23.254 -0.239 28.103 1.00 91.44 299 ALA A N 1
ATOM 2280 C CA . ALA A 1 299 ? -22.679 -1.568 27.935 1.00 91.44 299 ALA A CA 1
ATOM 2281 C C . ALA A 1 299 ? -23.694 -2.667 28.287 1.00 91.44 299 ALA A C 1
ATOM 2283 O O . ALA A 1 299 ? -23.820 -3.622 27.535 1.00 91.44 299 ALA A O 1
ATOM 2284 N N . ALA A 1 300 ? -24.492 -2.489 29.345 1.00 91.44 300 ALA A N 1
ATOM 2285 C CA . ALA A 1 300 ? -25.538 -3.441 29.728 1.00 91.44 300 ALA A CA 1
ATOM 2286 C C . ALA A 1 300 ? -26.588 -3.681 28.624 1.00 91.44 300 ALA A C 1
ATOM 2288 O O . ALA A 1 300 ? -27.093 -4.788 28.501 1.00 91.44 300 ALA A O 1
ATOM 2289 N N . GLN A 1 301 ? -26.867 -2.689 27.768 1.00 91.31 301 GLN A N 1
ATOM 2290 C CA . GLN A 1 301 ? -27.791 -2.838 26.628 1.00 91.31 301 GLN A CA 1
ATOM 2291 C C . GLN A 1 301 ? -27.277 -3.776 25.525 1.00 91.31 301 GLN A C 1
ATOM 2293 O O . GLN A 1 301 ? -28.021 -4.109 24.607 1.00 91.31 301 GLN A O 1
ATOM 2298 N N . GLU A 1 302 ? -26.000 -4.154 25.562 1.00 93.06 302 GLU A N 1
ATOM 2299 C CA . GLU A 1 302 ? -25.431 -5.113 24.614 1.00 93.06 302 GLU A CA 1
ATOM 2300 C C . GLU A 1 302 ? -25.711 -6.564 25.019 1.00 93.06 302 GLU A C 1
ATOM 2302 O O . GLU A 1 302 ? -25.617 -7.448 24.172 1.00 93.06 302 GLU A O 1
ATOM 2307 N N . LEU A 1 303 ? -26.079 -6.799 26.283 1.00 92.75 303 LEU A N 1
ATOM 2308 C CA . LEU A 1 303 ? -26.445 -8.111 26.804 1.00 92.75 303 LEU A CA 1
ATOM 2309 C C . LEU A 1 303 ? -27.858 -8.474 26.336 1.00 92.75 303 LEU A C 1
ATOM 2311 O O . LEU A 1 303 ? -28.798 -7.698 26.517 1.00 92.75 303 LEU A O 1
ATOM 2315 N N . LYS A 1 304 ? -27.996 -9.649 25.722 1.00 92.25 304 LYS A N 1
ATOM 2316 C CA . LYS A 1 304 ? -29.263 -10.186 25.217 1.00 92.25 304 LYS A CA 1
ATOM 2317 C C . LYS A 1 304 ? -29.493 -11.589 25.756 1.00 92.25 304 LYS A C 1
ATOM 2319 O O . LYS A 1 304 ? -28.555 -12.249 26.191 1.00 92.25 304 LYS A O 1
ATOM 2324 N N . ASP A 1 305 ? -30.747 -12.010 25.677 1.00 93.81 305 ASP A N 1
ATOM 2325 C CA . ASP A 1 305 ? -31.198 -13.315 26.139 1.00 93.81 305 ASP A CA 1
ATOM 2326 C C . ASP A 1 305 ? -30.444 -14.460 25.441 1.00 93.81 305 ASP A C 1
ATOM 2328 O O . ASP A 1 305 ? -30.218 -14.412 24.228 1.00 93.81 305 ASP A O 1
ATOM 2332 N N . GLY A 1 306 ? -30.021 -15.455 26.222 1.00 92.75 306 GLY A N 1
ATOM 2333 C CA . GLY A 1 306 ? -29.300 -16.643 25.764 1.00 92.75 306 GLY A CA 1
ATOM 2334 C C . GLY A 1 306 ? -27.805 -16.452 25.472 1.00 92.75 306 GLY A C 1
ATOM 2335 O O . GLY A 1 306 ? -27.193 -17.347 24.892 1.00 92.75 306 GLY A O 1
ATOM 2336 N N . MET A 1 307 ? -27.199 -15.313 25.834 1.00 95.00 307 MET A N 1
ATOM 2337 C CA . MET A 1 307 ? -25.781 -15.047 25.544 1.00 95.00 307 MET A CA 1
ATOM 2338 C C . MET A 1 307 ? -24.813 -15.657 26.565 1.00 95.00 307 MET A C 1
ATOM 2340 O O . MET A 1 307 ? -25.018 -15.567 27.778 1.00 95.00 307 MET A O 1
ATOM 2344 N N . TYR A 1 308 ? -23.676 -16.142 26.066 1.00 96.19 308 TYR A N 1
ATOM 2345 C CA . TYR A 1 308 ? -22.480 -16.457 26.843 1.00 96.19 308 TYR A CA 1
ATOM 2346 C C . TYR A 1 308 ? -21.540 -15.252 26.889 1.00 96.19 308 TYR A C 1
ATOM 2348 O O . TYR A 1 308 ? -21.080 -14.754 25.856 1.00 96.19 308 TYR A O 1
ATOM 2356 N N . VAL A 1 309 ? -21.238 -14.774 28.097 1.00 95.44 309 VAL A N 1
ATOM 2357 C CA . VAL A 1 309 ? -20.605 -13.465 28.303 1.00 95.44 309 VAL A CA 1
ATOM 2358 C C . VAL A 1 309 ? -19.385 -13.584 29.203 1.00 95.44 309 VAL A C 1
ATOM 2360 O O . VAL A 1 309 ? -19.477 -14.096 30.315 1.00 95.44 309 VAL A O 1
ATOM 2363 N N . ASN A 1 310 ? -18.254 -13.035 28.763 1.00 95.19 310 ASN A N 1
ATOM 2364 C CA . ASN A 1 310 ? -17.081 -12.831 29.609 1.00 95.19 310 ASN A CA 1
ATOM 2365 C C . ASN A 1 310 ? -16.940 -11.352 30.002 1.00 95.19 310 ASN A C 1
ATOM 2367 O O . ASN A 1 310 ? -17.078 -10.451 29.167 1.00 95.19 310 ASN A O 1
ATOM 2371 N N . LEU A 1 311 ? -16.645 -11.104 31.279 1.00 90.75 311 LEU A N 1
ATOM 2372 C CA . LEU A 1 311 ? -16.504 -9.764 31.843 1.00 90.75 311 LEU A CA 1
ATOM 2373 C C . LEU A 1 311 ? -15.115 -9.578 32.459 1.00 90.75 311 LEU A C 1
ATOM 2375 O O . LEU A 1 311 ? -14.750 -10.226 33.439 1.00 90.75 311 LEU A O 1
ATOM 2379 N N . GLY A 1 312 ? -14.369 -8.623 31.919 1.00 85.88 312 GLY A N 1
ATOM 2380 C CA . GLY A 1 312 ? -13.115 -8.143 32.474 1.00 85.88 312 GLY A CA 1
ATOM 2381 C C . GLY A 1 312 ? -13.313 -7.277 33.720 1.00 85.88 312 GLY A C 1
ATOM 2382 O O . GLY A 1 312 ? -14.399 -6.789 34.029 1.00 85.88 312 GLY A O 1
ATOM 2383 N N . ILE A 1 313 ? -12.219 -7.039 34.438 1.00 81.94 313 ILE A N 1
ATOM 2384 C CA . ILE A 1 313 ? -12.225 -6.283 35.695 1.00 81.94 313 ILE A CA 1
ATOM 2385 C C . ILE A 1 313 ? -12.729 -4.833 35.539 1.00 81.94 313 ILE A C 1
ATOM 2387 O O . ILE A 1 313 ? -12.514 -4.173 34.519 1.00 81.94 313 ILE A O 1
ATOM 2391 N N . GLY A 1 314 ? -13.324 -4.287 36.604 1.00 83.44 314 GLY A N 1
ATOM 2392 C CA . GLY A 1 314 ? -13.724 -2.878 36.688 1.00 83.44 314 GLY A CA 1
ATOM 2393 C C . GLY A 1 314 ? -15.160 -2.621 36.228 1.00 83.44 314 GLY A C 1
ATOM 2394 O O . GLY A 1 314 ? -16.087 -3.255 36.718 1.00 83.44 314 GLY A O 1
ATOM 2395 N N . LEU A 1 315 ? -15.355 -1.657 35.317 1.00 87.19 315 LEU A N 1
ATOM 2396 C CA . LEU A 1 315 ? -16.689 -1.278 34.819 1.00 87.19 315 LEU A CA 1
ATOM 2397 C C . LEU A 1 315 ? -17.505 -2.450 34.227 1.00 87.19 315 LEU A C 1
ATOM 2399 O O . LEU A 1 315 ? -18.713 -2.461 34.468 1.00 87.19 315 LEU A O 1
ATOM 2403 N N . PRO A 1 316 ? -16.916 -3.427 33.502 1.00 89.56 316 PRO A N 1
ATOM 2404 C CA . PRO A 1 316 ? -17.686 -4.536 32.940 1.00 89.56 316 PRO A CA 1
ATOM 2405 C C . PRO A 1 316 ? -18.404 -5.386 33.994 1.00 89.56 316 PRO A C 1
ATOM 2407 O O . PRO A 1 316 ? -19.555 -5.755 33.776 1.00 89.56 316 PRO A O 1
ATOM 2410 N N . LEU A 1 317 ? -17.790 -5.624 35.163 1.00 85.62 317 LEU A N 1
ATOM 2411 C CA . LEU A 1 317 ? -18.384 -6.421 36.251 1.00 85.62 317 LEU A CA 1
ATOM 2412 C C . LEU A 1 317 ? -19.680 -5.820 36.820 1.00 85.62 317 LEU A C 1
ATOM 2414 O O . LEU A 1 317 ? -20.467 -6.531 37.435 1.00 85.62 317 LEU A O 1
ATOM 2418 N N . ALA A 1 318 ? -19.936 -4.527 36.601 1.00 86.25 318 ALA A N 1
ATOM 2419 C CA . ALA A 1 318 ? -21.170 -3.875 37.037 1.00 86.25 318 ALA A CA 1
ATOM 2420 C C . ALA A 1 318 ? -22.324 -4.001 36.029 1.00 86.25 318 ALA A C 1
ATOM 2422 O O . ALA A 1 318 ? -23.460 -3.674 36.366 1.00 86.25 318 ALA A O 1
ATOM 2423 N N . THR A 1 319 ? -22.055 -4.439 34.795 1.00 88.56 319 THR A N 1
ATOM 2424 C CA . THR A 1 319 ? -23.071 -4.507 33.732 1.00 88.56 319 THR A CA 1
ATOM 2425 C C . THR A 1 319 ? -24.186 -5.528 33.991 1.00 88.56 319 THR A C 1
ATOM 2427 O O . THR A 1 319 ? -25.335 -5.166 33.732 1.00 88.56 319 THR A O 1
ATOM 2430 N N . PRO A 1 320 ? -23.941 -6.719 34.588 1.00 85.81 320 PRO A N 1
ATOM 2431 C CA . PRO A 1 320 ? -25.010 -7.685 34.859 1.00 85.81 320 PRO A CA 1
ATOM 2432 C C . PRO A 1 320 ? -26.067 -7.166 35.833 1.00 85.81 320 PRO A C 1
ATOM 2434 O O . PRO A 1 320 ? -27.229 -7.535 35.738 1.00 85.81 320 PRO A O 1
ATOM 2437 N N . ALA A 1 321 ? -25.690 -6.260 36.742 1.00 84.38 321 ALA A N 1
ATOM 2438 C CA . ALA A 1 321 ? -26.616 -5.674 37.710 1.00 84.38 321 ALA A CA 1
ATOM 2439 C C . ALA A 1 321 ? -27.708 -4.798 37.064 1.00 84.38 321 ALA A C 1
ATOM 2441 O O . ALA A 1 321 ? -28.653 -4.409 37.744 1.00 84.38 321 ALA A O 1
ATOM 2442 N N . LEU A 1 322 ? -27.565 -4.454 35.779 1.00 86.12 322 LEU A N 1
ATOM 2443 C CA . LEU A 1 322 ? -28.503 -3.629 35.016 1.00 86.12 322 LEU A CA 1
ATOM 2444 C C . LEU A 1 322 ? -29.226 -4.399 33.904 1.00 86.12 322 LEU A C 1
ATOM 2446 O O . LEU A 1 322 ? -29.907 -3.778 33.086 1.00 86.12 322 LEU A O 1
ATOM 2450 N N . VAL A 1 323 ? -29.061 -5.720 33.849 1.00 84.31 323 VAL A N 1
ATOM 2451 C CA . VAL A 1 323 ? -29.766 -6.568 32.886 1.00 84.31 323 VAL A CA 1
ATOM 2452 C C . VAL A 1 323 ? -31.263 -6.583 33.238 1.00 84.31 323 VAL A C 1
ATOM 2454 O O . VAL A 1 323 ? -31.595 -6.765 34.412 1.00 84.31 323 VAL A O 1
ATOM 2457 N N . PRO A 1 324 ? -32.173 -6.337 32.272 1.00 77.88 324 PRO A N 1
ATOM 2458 C CA . PRO A 1 324 ? -33.613 -6.355 32.520 1.00 77.88 324 PRO A CA 1
ATOM 2459 C C . PRO A 1 324 ? -34.118 -7.709 33.028 1.00 77.88 324 PRO A C 1
ATOM 2461 O O . PRO A 1 324 ? -33.562 -8.758 32.709 1.00 77.88 324 PRO A O 1
ATOM 2464 N N . GLU A 1 325 ? -35.224 -7.680 33.769 1.00 77.69 325 GLU A N 1
ATOM 2465 C CA . GLU A 1 325 ? -35.924 -8.893 34.188 1.00 77.69 325 GLU A CA 1
ATOM 2466 C C . GLU A 1 325 ? -36.380 -9.701 32.957 1.00 77.69 325 GLU A C 1
ATOM 2468 O O . GLU A 1 325 ? -36.923 -9.136 32.006 1.00 77.69 325 GLU A O 1
ATOM 2473 N N . GLY A 1 326 ? -36.118 -11.013 32.959 1.00 80.81 326 GLY A N 1
ATOM 2474 C CA . GLY A 1 326 ? -36.426 -11.917 31.843 1.00 80.81 326 GLY A CA 1
ATOM 2475 C C . GLY A 1 326 ? -35.329 -12.073 30.782 1.00 80.81 326 GLY A C 1
ATOM 2476 O O . GLY A 1 326 ? -35.562 -12.774 29.806 1.00 80.81 326 GLY A O 1
ATOM 2477 N N . VAL A 1 327 ? -34.158 -11.448 30.950 1.00 86.62 327 VAL A N 1
ATOM 2478 C CA . VAL A 1 327 ? -32.985 -11.673 30.088 1.00 86.62 327 VAL A CA 1
ATOM 2479 C C . VAL A 1 327 ? -32.007 -12.612 30.789 1.00 86.62 327 VAL A C 1
ATOM 2481 O O . VAL A 1 327 ? -31.406 -12.243 31.800 1.00 86.62 327 VAL A O 1
ATOM 2484 N N . GLU A 1 328 ? -31.825 -13.813 30.245 1.00 89.12 328 GLU A N 1
ATOM 2485 C CA . GLU A 1 328 ? -30.871 -14.793 30.754 1.00 89.12 328 GLU A CA 1
ATOM 2486 C C . GLU A 1 328 ? -29.509 -14.639 30.065 1.00 89.12 328 GLU A C 1
ATOM 2488 O O . GLU A 1 328 ? -29.405 -14.622 28.839 1.00 89.12 328 GLU A O 1
ATOM 2493 N N . VAL A 1 329 ? -28.443 -14.536 30.861 1.00 92.12 329 VAL A N 1
ATOM 2494 C CA . VAL A 1 329 ? -27.058 -14.552 30.371 1.00 92.12 329 VAL A CA 1
ATOM 2495 C C . VAL A 1 329 ? -26.218 -15.500 31.212 1.00 92.12 329 VAL A C 1
ATOM 2497 O O . VAL A 1 329 ? -26.292 -15.484 32.442 1.00 92.12 329 VAL A O 1
ATOM 2500 N N . ILE A 1 330 ? -25.368 -16.283 30.551 1.00 94.88 330 ILE A N 1
ATOM 2501 C CA . ILE A 1 330 ? -24.431 -17.188 31.212 1.00 94.88 330 ILE A CA 1
ATOM 2502 C C . ILE A 1 330 ? -23.073 -16.504 31.309 1.00 94.88 330 ILE A C 1
ATOM 2504 O O . ILE A 1 330 ? -22.383 -16.284 30.311 1.00 94.88 330 ILE A O 1
ATOM 2508 N N . LEU A 1 331 ? -22.676 -16.168 32.536 1.00 94.81 331 LEU A N 1
ATOM 2509 C CA . LEU A 1 331 ? -21.386 -15.537 32.789 1.00 94.81 331 LEU A CA 1
ATOM 2510 C C . LEU A 1 331 ? -20.274 -16.585 32.807 1.00 94.81 331 LEU A C 1
ATOM 2512 O O . LEU A 1 331 ? -20.285 -17.514 33.618 1.00 94.81 331 LEU A O 1
ATOM 2516 N N . GLN A 1 332 ? -19.296 -16.410 31.928 1.00 95.62 332 GLN A N 1
ATOM 2517 C CA . GLN A 1 332 ? -18.077 -17.200 31.875 1.00 95.62 332 GLN A CA 1
ATOM 2518 C C . GLN A 1 332 ? -16.938 -16.439 32.560 1.00 95.62 332 GLN A C 1
ATOM 2520 O O . GLN A 1 332 ? -16.720 -15.252 32.312 1.00 95.62 332 GLN A O 1
ATOM 2525 N N . SER A 1 333 ? -16.206 -17.134 33.427 1.00 93.25 333 SER A N 1
ATOM 2526 C CA . SER A 1 333 ? -15.045 -16.619 34.143 1.00 93.25 333 SER A CA 1
ATOM 2527 C C . SER A 1 333 ? -13.804 -17.432 33.798 1.00 93.25 333 SER A C 1
ATOM 2529 O O . SER A 1 333 ? -13.797 -18.665 33.843 1.00 93.25 333 SER A O 1
ATOM 2531 N N . GLU A 1 334 ? -12.724 -16.720 33.486 1.00 90.38 334 GLU A N 1
ATOM 2532 C CA . GLU A 1 334 ? -11.496 -17.288 32.931 1.00 90.38 334 GLU A CA 1
ATOM 2533 C C . GLU A 1 334 ? -10.784 -18.280 33.871 1.00 90.38 334 GLU A C 1
ATOM 2535 O O . GLU A 1 334 ? -10.084 -19.172 33.399 1.00 90.38 334 GLU A O 1
ATOM 2540 N N . ASN A 1 335 ? -11.046 -18.210 35.181 1.00 91.19 335 ASN A N 1
ATOM 2541 C CA . ASN A 1 335 ? -10.550 -19.153 36.190 1.00 91.19 335 ASN A CA 1
ATOM 2542 C C . ASN A 1 335 ? -11.278 -20.512 36.226 1.00 91.19 335 ASN A C 1
ATOM 2544 O O . ASN A 1 335 ? -10.974 -21.322 37.100 1.00 91.19 335 ASN A O 1
ATOM 2548 N N . GLY A 1 336 ? -12.204 -20.770 35.297 1.00 94.75 336 GLY A N 1
ATOM 2549 C CA . GLY A 1 336 ? -12.818 -22.087 35.123 1.00 94.75 336 GLY A CA 1
ATOM 2550 C C . GLY A 1 336 ? -14.244 -22.197 35.650 1.00 94.75 336 GLY A C 1
ATOM 2551 O O . GLY A 1 336 ? -14.600 -23.230 36.210 1.00 94.75 336 GLY A O 1
ATOM 2552 N N . ILE A 1 337 ? -15.045 -21.134 35.507 1.00 96.75 337 ILE A N 1
ATOM 2553 C CA . ILE A 1 337 ? -16.470 -21.129 35.869 1.00 96.75 337 ILE A CA 1
ATOM 2554 C C . ILE A 1 337 ? -17.296 -20.761 34.636 1.00 96.75 337 ILE A C 1
ATOM 2556 O O . ILE A 1 337 ? -17.058 -19.720 34.025 1.00 96.75 337 ILE A O 1
ATOM 2560 N N . LEU A 1 338 ? -18.304 -21.562 34.307 1.00 96.62 338 LEU A N 1
ATOM 2561 C CA . LEU A 1 338 ? -19.373 -21.210 33.373 1.00 96.62 338 LEU A CA 1
ATOM 2562 C C . LEU A 1 338 ? -20.693 -21.199 34.145 1.00 96.62 338 LEU A C 1
ATOM 2564 O O . LEU A 1 338 ? -21.027 -22.194 34.776 1.00 96.62 338 LEU A O 1
ATOM 2568 N N . GLY A 1 339 ? -21.417 -20.080 34.139 1.00 95.06 339 GLY A N 1
ATOM 2569 C CA . GLY A 1 339 ? -22.545 -19.859 35.055 1.00 95.06 339 GLY A CA 1
ATOM 2570 C C . GLY A 1 339 ? -22.112 -19.211 36.373 1.00 95.06 339 GLY A C 1
ATOM 2571 O O . GLY A 1 339 ? -22.572 -19.588 37.452 1.00 95.06 339 GLY A O 1
ATOM 2572 N N . MET A 1 340 ? -21.185 -18.247 36.308 1.00 94.69 340 MET A N 1
ATOM 2573 C CA . MET A 1 340 ? -20.786 -17.456 37.473 1.00 94.69 340 MET A CA 1
ATOM 2574 C C . MET A 1 340 ? -21.982 -16.646 37.996 1.00 94.69 340 MET A C 1
ATOM 2576 O O . MET A 1 340 ? -22.602 -15.879 37.261 1.00 94.69 340 MET A O 1
ATOM 2580 N N . GLY A 1 341 ? -22.297 -16.813 39.278 1.00 89.56 341 GLY A N 1
ATOM 2581 C CA . GLY A 1 341 ? -23.407 -16.146 39.946 1.00 89.56 341 GLY A CA 1
ATOM 2582 C C . GLY A 1 341 ? -23.068 -14.763 40.492 1.00 89.56 341 GLY A C 1
ATOM 2583 O O . GLY A 1 341 ? -21.987 -14.207 40.291 1.00 89.56 341 GLY A O 1
ATOM 2584 N N . ARG A 1 342 ? -24.032 -14.205 41.228 1.00 87.56 342 ARG A N 1
ATOM 2585 C CA . ARG A 1 342 ? -23.890 -12.930 41.944 1.00 87.56 342 ARG A CA 1
ATOM 2586 C C . ARG A 1 342 ? -22.871 -13.033 43.085 1.00 87.56 342 ARG A C 1
ATOM 2588 O O . ARG A 1 342 ? -22.494 -14.128 43.507 1.00 87.56 342 ARG A O 1
ATOM 2595 N N . TYR A 1 343 ? -22.468 -11.887 43.626 1.00 90.88 343 TYR A N 1
ATOM 2596 C CA . TYR A 1 343 ? -21.743 -11.833 44.898 1.00 90.88 343 TYR A CA 1
ATOM 2597 C C . TYR A 1 343 ? -22.536 -12.569 46.007 1.00 90.88 343 TYR A C 1
ATOM 2599 O O . TYR A 1 343 ? -23.768 -12.496 45.998 1.00 90.88 343 TYR A O 1
ATOM 2607 N N . PRO A 1 344 ? -21.878 -13.280 46.941 1.00 93.69 344 PRO A N 1
ATOM 2608 C CA . PRO A 1 344 ? -22.543 -14.057 47.990 1.00 93.69 344 PRO A CA 1
ATOM 2609 C C . PRO A 1 344 ? -23.247 -13.183 49.033 1.00 93.69 344 PRO A C 1
ATOM 2611 O O . PRO A 1 344 ? -22.854 -12.042 49.284 1.00 93.69 344 PRO A O 1
ATOM 2614 N N . GLU A 1 345 ? -24.263 -13.738 49.691 1.00 93.56 345 GLU A N 1
ATOM 2615 C CA . GLU A 1 345 ? -24.752 -13.215 50.970 1.00 93.56 345 GLU A CA 1
ATOM 2616 C C . GLU A 1 345 ? -23.817 -13.644 52.114 1.00 93.56 345 GLU A C 1
ATOM 2618 O O . GLU A 1 345 ? -22.990 -14.544 51.961 1.00 93.56 345 GLU A O 1
ATOM 2623 N N . LYS A 1 346 ? -23.919 -12.995 53.278 1.00 92.69 346 LYS A N 1
ATOM 2624 C CA . LYS A 1 346 ? -23.071 -13.332 54.429 1.00 92.69 346 LYS A CA 1
ATOM 2625 C C . LYS A 1 346 ? -23.311 -14.782 54.870 1.00 92.69 346 LYS A C 1
ATOM 2627 O O . LYS A 1 346 ? -24.447 -15.157 55.145 1.00 92.69 346 LYS A O 1
ATOM 2632 N N . GLY A 1 347 ? -22.243 -15.567 54.974 1.00 92.31 347 GLY A N 1
ATOM 2633 C CA . GLY A 1 347 ? -22.263 -17.006 55.245 1.00 92.31 347 GLY A CA 1
ATOM 2634 C C . GLY A 1 347 ? -22.227 -17.886 53.988 1.00 92.31 347 GLY A C 1
ATOM 2635 O O . GLY A 1 347 ? -22.107 -19.101 54.118 1.00 92.31 347 GLY A O 1
ATOM 2636 N N . GLN A 1 348 ? -22.324 -17.303 52.787 1.00 93.94 348 GLN A N 1
ATOM 2637 C CA . GLN A 1 348 ? -22.205 -18.015 51.507 1.00 93.94 348 GLN A CA 1
ATOM 2638 C C . GLN A 1 348 ? -20.830 -17.833 50.847 1.00 93.94 348 GLN A C 1
ATOM 2640 O O . GLN A 1 348 ? -20.582 -18.408 49.787 1.00 93.94 348 GLN A O 1
ATOM 2645 N N . GLU A 1 349 ? -19.949 -17.013 51.424 1.00 95.12 349 GLU A N 1
ATOM 2646 C CA . GLU A 1 349 ? -18.601 -16.806 50.911 1.00 95.12 349 GLU A CA 1
ATOM 2647 C C . GLU A 1 349 ? -17.794 -18.112 50.884 1.00 95.12 349 GLU A C 1
ATOM 2649 O O . GLU A 1 349 ? -17.797 -18.894 51.834 1.00 95.12 349 GLU A O 1
ATOM 2654 N N . ASP A 1 350 ? -17.079 -18.349 49.783 1.00 95.44 350 ASP A N 1
ATOM 2655 C CA . ASP A 1 350 ? -16.240 -19.532 49.603 1.00 95.44 350 ASP A CA 1
ATOM 2656 C C . ASP A 1 350 ? -14.888 -19.121 48.999 1.00 95.44 350 ASP A C 1
ATOM 2658 O O . ASP A 1 350 ? -14.869 -18.437 47.971 1.00 95.44 350 ASP A O 1
ATOM 2662 N N . PRO A 1 351 ? -13.751 -19.520 49.597 1.00 94.56 351 PRO A N 1
ATOM 2663 C CA . PRO A 1 351 ? -12.425 -19.181 49.078 1.00 94.56 351 PRO A CA 1
ATOM 2664 C C . PRO A 1 351 ? -12.111 -19.790 47.704 1.00 94.56 351 PRO A C 1
ATOM 2666 O O . PRO A 1 351 ? -11.214 -19.299 47.021 1.00 94.56 351 PRO A O 1
ATOM 2669 N N . ASP A 1 352 ? -12.844 -20.822 47.275 1.00 95.12 352 ASP A N 1
ATOM 2670 C CA . ASP A 1 352 ? -12.689 -21.436 45.954 1.00 95.12 352 ASP A CA 1
ATOM 2671 C C . ASP A 1 352 ? -13.637 -20.850 44.892 1.00 95.12 352 ASP A C 1
ATOM 2673 O O . ASP A 1 352 ? -13.671 -21.343 43.765 1.00 95.12 352 ASP A O 1
ATOM 2677 N N . LEU A 1 353 ? -14.420 -19.815 45.224 1.00 95.69 353 LEU A N 1
ATOM 2678 C CA . LEU A 1 353 ? -15.306 -19.120 44.286 1.00 95.69 353 LEU A CA 1
ATOM 2679 C C . LEU A 1 353 ? -14.979 -17.633 44.235 1.00 95.69 353 LEU A C 1
ATOM 2681 O O . LEU A 1 353 ? -15.524 -16.822 44.985 1.00 95.69 353 LEU A O 1
ATOM 2685 N N . ILE A 1 354 ? -14.109 -17.276 43.295 1.00 93.44 354 ILE A N 1
ATOM 2686 C CA . ILE A 1 354 ? -13.743 -15.889 43.012 1.00 93.44 354 ILE A CA 1
ATOM 2687 C C . ILE A 1 354 ? -13.899 -15.563 41.526 1.00 93.44 354 ILE A C 1
ATOM 2689 O O . ILE A 1 354 ? -13.817 -16.450 40.678 1.00 93.44 354 ILE A O 1
ATOM 2693 N N . ASN A 1 355 ? -14.094 -14.286 41.212 1.00 91.12 355 ASN A N 1
ATOM 2694 C CA . ASN A 1 355 ? -14.054 -13.762 39.847 1.00 91.12 355 ASN A CA 1
ATOM 2695 C C . ASN A 1 355 ? -12.614 -13.353 39.438 1.00 91.12 355 ASN A C 1
ATOM 2697 O O . ASN A 1 355 ? -11.698 -13.380 40.270 1.00 91.12 355 ASN A O 1
ATOM 2701 N N . PRO A 1 356 ? -12.382 -12.897 38.191 1.00 87.31 356 PRO A N 1
ATOM 2702 C CA . PRO A 1 356 ? -11.065 -12.426 37.742 1.00 87.31 356 PRO A CA 1
ATOM 2703 C C . PRO A 1 356 ? -10.528 -11.217 38.529 1.00 87.31 356 PRO A C 1
ATOM 2705 O O . PRO A 1 356 ? -9.321 -10.989 38.610 1.00 87.31 356 PRO A O 1
ATOM 2708 N N . GLY A 1 357 ? -11.422 -10.443 39.155 1.00 86.12 357 GLY A N 1
ATOM 2709 C CA . GLY A 1 357 ? -11.097 -9.347 40.071 1.00 86.12 357 GLY A CA 1
ATOM 2710 C C . GLY A 1 357 ? -10.638 -9.793 41.466 1.00 86.12 357 GLY A C 1
ATOM 2711 O O . GLY A 1 357 ? -10.255 -8.933 42.267 1.00 86.12 357 GLY A O 1
ATOM 2712 N N . LYS A 1 358 ? -10.621 -11.109 41.728 1.00 89.31 358 LYS A N 1
ATOM 2713 C CA . LYS A 1 358 ? -10.370 -11.776 43.018 1.00 89.31 358 LYS A CA 1
ATOM 2714 C C . LYS A 1 358 ? -11.454 -11.548 44.078 1.00 89.31 358 LYS A C 1
ATOM 2716 O O . LYS A 1 358 ? -11.194 -11.701 45.269 1.00 89.31 358 LYS A O 1
ATOM 2721 N N . GLU A 1 359 ? -12.656 -11.176 43.650 1.00 91.31 359 GLU A N 1
ATOM 2722 C CA . GLU A 1 359 ? -13.813 -10.942 44.519 1.00 91.31 359 GLU A CA 1
ATOM 2723 C C . GLU A 1 359 ? -14.651 -12.218 44.650 1.00 91.31 359 GLU A C 1
ATOM 2725 O O . GLU A 1 359 ? -14.792 -12.957 43.676 1.00 91.31 359 GLU A O 1
ATOM 2730 N N . THR A 1 360 ? -15.226 -12.470 45.827 1.00 94.38 360 THR A N 1
ATOM 2731 C CA . THR A 1 360 ? -16.057 -13.658 46.096 1.00 94.38 360 THR A CA 1
ATOM 2732 C C . THR A 1 360 ? -17.321 -13.712 45.242 1.00 94.38 360 THR A C 1
ATOM 2734 O O . THR A 1 360 ? -18.024 -12.716 45.136 1.00 94.38 360 THR A O 1
ATOM 2737 N N . VAL A 1 361 ? -17.668 -14.878 44.698 1.00 94.62 361 VAL A N 1
ATOM 2738 C CA . VAL A 1 361 ? -18.880 -15.093 43.881 1.00 94.62 361 VAL A CA 1
ATOM 2739 C C . VAL A 1 361 ? -19.629 -16.362 44.289 1.00 94.62 361 VAL A C 1
ATOM 2741 O O . VAL A 1 361 ? -19.139 -17.169 45.074 1.00 94.62 361 VAL A O 1
ATOM 2744 N N . THR A 1 362 ? -20.836 -16.534 43.756 1.00 94.62 362 THR A N 1
ATOM 2745 C CA . THR A 1 362 ? -21.633 -17.768 43.851 1.00 94.62 362 THR A CA 1
ATOM 2746 C C . THR A 1 362 ? -21.668 -18.495 42.502 1.00 94.62 362 THR A C 1
ATOM 2748 O O . THR A 1 362 ? -21.106 -18.014 41.517 1.00 94.62 362 THR A O 1
ATOM 2751 N N . LEU A 1 363 ? -22.307 -19.663 42.448 1.00 95.25 363 LEU A N 1
ATOM 2752 C CA . LEU A 1 363 ? -22.603 -20.377 41.203 1.00 95.25 363 LEU A CA 1
ATOM 2753 C C . LEU A 1 363 ? -24.099 -20.266 40.907 1.00 95.25 363 LEU A C 1
ATOM 2755 O O . LEU A 1 363 ? -24.902 -20.294 41.839 1.00 95.25 363 LEU A O 1
ATOM 2759 N N . GLN A 1 364 ? -24.457 -20.129 39.633 1.00 92.19 364 GLN A N 1
ATOM 2760 C CA . GLN A 1 364 ? -25.842 -20.274 39.188 1.00 92.19 364 GLN A CA 1
ATOM 2761 C C . GLN A 1 364 ? -26.219 -21.753 39.062 1.00 92.19 364 GLN A C 1
ATOM 2763 O O . GLN A 1 364 ? -25.354 -22.628 38.950 1.00 92.19 364 GLN A O 1
ATOM 2768 N N . ASP A 1 365 ? -27.520 -22.028 39.046 1.00 89.62 365 ASP A N 1
ATOM 2769 C CA . ASP A 1 365 ? -28.022 -23.358 38.718 1.00 89.62 365 ASP A CA 1
ATOM 2770 C C . ASP A 1 365 ? -27.583 -23.744 37.296 1.00 89.62 365 ASP A C 1
ATOM 2772 O O . ASP A 1 365 ? -27.609 -22.929 36.376 1.00 89.62 365 ASP A O 1
ATOM 2776 N N . GLY A 1 366 ? -27.121 -24.985 37.125 1.00 90.44 366 GLY A N 1
ATOM 2777 C CA . GLY A 1 366 ? -26.569 -25.462 35.851 1.00 90.44 366 GLY A CA 1
ATOM 2778 C C . GLY A 1 366 ? -25.123 -25.035 35.564 1.00 90.44 366 GLY A C 1
ATOM 2779 O O . GLY A 1 366 ? -24.618 -25.338 34.483 1.00 90.44 366 GLY A O 1
ATOM 2780 N N . ALA A 1 367 ? -24.438 -24.374 36.506 1.00 95.69 367 ALA A N 1
ATOM 2781 C CA . ALA A 1 367 ? -23.037 -23.998 36.335 1.00 95.69 367 ALA A CA 1
ATOM 2782 C C . ALA A 1 367 ? -22.108 -25.211 36.133 1.00 95.69 367 ALA A C 1
ATOM 2784 O O . ALA A 1 367 ? -22.295 -26.270 36.738 1.00 95.69 367 ALA A O 1
ATOM 2785 N N . SER A 1 368 ? -21.053 -25.026 35.338 1.00 95.69 368 SER A N 1
ATOM 2786 C CA . SER A 1 368 ? -19.980 -26.005 35.140 1.00 95.69 368 SER A CA 1
ATOM 2787 C C . SER A 1 368 ? -18.612 -25.439 35.519 1.00 95.69 368 SER A C 1
ATOM 2789 O O . SER A 1 368 ? -18.382 -24.226 35.508 1.00 95.69 368 SER A O 1
ATOM 2791 N N . ILE A 1 369 ? -17.712 -26.339 35.919 1.00 95.31 369 ILE A N 1
ATOM 2792 C CA . ILE A 1 369 ? -16.409 -26.018 36.499 1.00 95.31 369 ILE A CA 1
ATOM 2793 C C . ILE A 1 369 ? -15.329 -26.861 35.823 1.00 95.31 369 ILE A C 1
ATOM 2795 O O . ILE A 1 369 ? -15.501 -28.068 35.669 1.00 95.31 369 ILE A O 1
ATOM 2799 N N . PHE A 1 370 ? -14.214 -26.232 35.460 1.00 95.12 370 PHE A N 1
ATOM 2800 C CA . PHE A 1 370 ? -13.132 -26.851 34.686 1.00 95.12 370 PHE A CA 1
ATOM 2801 C C . PHE A 1 370 ? -11.793 -26.128 34.911 1.00 95.12 370 PHE A C 1
ATOM 2803 O O . PHE A 1 370 ? -11.705 -25.166 35.676 1.00 95.12 370 PHE A O 1
ATOM 2810 N N . GLY A 1 371 ? -10.720 -26.606 34.279 1.00 95.62 371 GLY A N 1
ATOM 2811 C CA . GLY A 1 371 ? -9.411 -25.954 34.320 1.00 95.62 371 GLY A CA 1
ATOM 2812 C C . GLY A 1 371 ? -9.318 -24.732 33.394 1.00 95.62 371 GLY A C 1
ATOM 2813 O O . GLY A 1 371 ? -10.030 -24.614 32.397 1.00 95.62 371 GLY A O 1
ATOM 2814 N N . SER A 1 372 ? -8.372 -23.830 33.665 1.00 95.31 372 SER A N 1
ATOM 2815 C CA . SER A 1 372 ? -8.152 -22.607 32.877 1.00 95.31 372 SER A CA 1
ATOM 2816 C C . SER A 1 372 ? -7.832 -22.901 31.406 1.00 95.31 372 SER A C 1
ATOM 2818 O O . SER A 1 372 ? -8.176 -22.115 30.531 1.00 95.31 372 SER A O 1
ATOM 2820 N N . HIS A 1 373 ? -7.190 -24.033 31.107 1.00 94.75 373 HIS A N 1
ATOM 2821 C CA . HIS A 1 373 ? -6.870 -24.431 29.732 1.00 94.75 373 HIS A CA 1
ATOM 2822 C C . HIS A 1 373 ? -8.142 -24.634 28.886 1.00 94.75 373 HIS A C 1
ATOM 2824 O O . HIS A 1 373 ? -8.248 -24.077 27.795 1.00 94.75 373 HIS A O 1
ATOM 2830 N N . GLU A 1 374 ? -9.155 -25.316 29.427 1.00 95.88 374 GLU A N 1
ATOM 2831 C CA . GLU A 1 374 ? -10.467 -25.475 28.789 1.00 95.88 374 GLU A CA 1
ATOM 2832 C C . GLU A 1 374 ? -11.224 -24.138 28.706 1.00 95.88 374 GLU A C 1
ATOM 2834 O O . GLU A 1 374 ? -11.766 -23.780 27.657 1.00 95.88 374 GLU A O 1
ATOM 2839 N N . SER A 1 375 ? -11.168 -23.351 29.785 1.00 95.31 375 SER A N 1
ATOM 2840 C CA . SER A 1 375 ? -11.751 -22.007 29.884 1.00 95.31 375 SER A CA 1
ATOM 2841 C C . SER A 1 375 ? -11.277 -21.054 28.781 1.00 95.31 375 SER A C 1
ATOM 2843 O O . SER A 1 375 ? -12.071 -20.393 28.114 1.00 95.31 375 SER A O 1
ATOM 2845 N N . PHE A 1 376 ? -9.972 -20.997 28.526 1.00 95.56 376 PHE A N 1
ATOM 2846 C CA . PHE A 1 376 ? -9.437 -20.182 27.437 1.00 95.56 376 PHE A CA 1
ATOM 2847 C C . PHE A 1 376 ? -9.585 -20.858 26.070 1.00 95.56 376 PHE A C 1
ATOM 2849 O O . PHE A 1 376 ? -9.704 -20.167 25.055 1.00 95.56 376 PHE A O 1
ATOM 2856 N N . GLY A 1 377 ? -9.652 -22.190 26.025 1.00 94.75 377 GLY A N 1
ATOM 2857 C CA . GLY A 1 377 ? -9.979 -22.948 24.820 1.00 94.75 377 GLY A CA 1
ATOM 2858 C C . GLY A 1 377 ? -11.328 -22.537 24.222 1.00 94.75 377 GLY A C 1
ATOM 2859 O O . GLY A 1 377 ? -11.396 -22.225 23.031 1.00 94.75 377 GLY A O 1
ATOM 2860 N N . MET A 1 378 ? -12.384 -22.440 25.039 1.00 95.25 378 MET A N 1
ATOM 2861 C CA . MET A 1 378 ? -13.711 -21.998 24.575 1.00 95.25 378 MET A CA 1
ATOM 2862 C C . MET A 1 378 ? -13.723 -20.540 24.088 1.00 95.25 378 MET A C 1
ATOM 2864 O O . MET A 1 378 ? -14.354 -20.242 23.069 1.00 95.25 378 MET A O 1
ATOM 2868 N N . ILE A 1 379 ? -12.968 -19.649 24.743 1.00 94.00 379 ILE A N 1
ATOM 2869 C CA . ILE A 1 379 ? -12.790 -18.255 24.309 1.00 94.00 379 ILE A CA 1
ATOM 2870 C C . ILE A 1 379 ? -12.145 -18.218 22.918 1.00 94.00 379 ILE A C 1
ATOM 2872 O O . ILE A 1 379 ? -12.716 -17.674 21.972 1.00 94.00 379 ILE A O 1
ATOM 2876 N N . ARG A 1 380 ? -10.984 -18.863 22.747 1.00 92.88 380 ARG A N 1
ATOM 2877 C CA . ARG A 1 380 ? -10.258 -18.865 21.465 1.00 92.88 380 ARG A CA 1
ATOM 2878 C C . ARG A 1 380 ? -11.042 -19.562 20.353 1.00 92.88 380 ARG A C 1
ATOM 2880 O O . ARG A 1 380 ? -10.954 -19.149 19.194 1.00 92.88 380 ARG A O 1
ATOM 2887 N N . ALA A 1 381 ? -11.851 -20.565 20.690 1.00 92.38 381 ALA A N 1
ATOM 2888 C CA . ALA A 1 381 ? -12.751 -21.239 19.757 1.00 92.38 381 ALA A CA 1
ATOM 2889 C C . ALA A 1 381 ? -13.939 -20.365 19.300 1.00 92.38 381 ALA A C 1
ATOM 2891 O O . ALA A 1 381 ? -14.648 -20.752 18.366 1.00 92.38 381 ALA A O 1
ATOM 2892 N N . GLY A 1 382 ? -14.140 -19.188 19.908 1.00 92.75 382 GLY A N 1
ATOM 2893 C CA . GLY A 1 382 ? -15.239 -18.278 19.585 1.00 92.75 382 GLY A CA 1
ATOM 2894 C C . GLY A 1 382 ? -16.586 -18.810 20.066 1.00 92.75 382 GLY A C 1
ATOM 2895 O O . GLY A 1 382 ? -17.565 -18.740 19.330 1.00 92.75 382 GLY A O 1
ATOM 2896 N N . LYS A 1 383 ? -16.613 -19.430 21.255 1.00 95.50 383 LYS A N 1
ATOM 2897 C CA . LYS A 1 383 ? -17.841 -19.909 21.918 1.00 95.50 383 LYS A CA 1
ATOM 2898 C C . LYS A 1 383 ? -18.464 -18.876 22.857 1.00 95.50 383 LYS A C 1
ATOM 2900 O O . LYS A 1 383 ? -19.517 -19.139 23.419 1.00 95.50 383 LYS A O 1
ATOM 2905 N N . ILE A 1 384 ? -17.804 -17.734 23.032 1.00 95.81 384 ILE A N 1
ATOM 2906 C CA . ILE A 1 384 ? -18.289 -16.606 23.824 1.00 95.81 384 ILE A CA 1
ATOM 2907 C C . ILE A 1 384 ? -18.885 -15.581 22.865 1.00 95.81 384 ILE A C 1
ATOM 2909 O O . ILE A 1 384 ? -18.199 -15.152 21.936 1.00 95.81 384 ILE A O 1
ATOM 2913 N N . ASP A 1 385 ? -20.133 -15.178 23.090 1.00 96.06 385 ASP A N 1
ATOM 2914 C CA . ASP A 1 385 ? -20.825 -14.211 22.234 1.00 96.06 385 ASP A CA 1
ATOM 2915 C C . ASP A 1 385 ? -20.271 -12.801 22.445 1.00 96.06 385 ASP A C 1
ATOM 2917 O O . ASP A 1 385 ? -20.026 -12.059 21.489 1.00 96.06 385 ASP A O 1
ATOM 2921 N N . ILE A 1 386 ? -20.053 -12.432 23.713 1.00 95.12 386 ILE A N 1
ATOM 2922 C CA . ILE A 1 386 ? -19.602 -11.097 24.106 1.00 95.12 386 ILE A CA 1
ATOM 2923 C C . ILE A 1 386 ? -18.461 -11.169 25.116 1.00 95.12 386 ILE A C 1
ATOM 2925 O O . ILE A 1 386 ? -18.545 -11.832 26.148 1.00 95.12 386 ILE A O 1
ATOM 2929 N N . THR A 1 387 ? -17.429 -10.369 24.869 1.00 94.50 387 THR A N 1
ATOM 2930 C CA . THR A 1 387 ? -16.444 -9.988 25.880 1.00 94.50 387 THR A CA 1
ATOM 2931 C C . THR A 1 387 ? -16.544 -8.494 26.147 1.00 94.50 387 THR A C 1
ATOM 2933 O O . THR A 1 387 ? -16.451 -7.683 25.225 1.00 94.50 387 THR A O 1
ATOM 2936 N N . MET A 1 388 ? -16.647 -8.116 27.421 1.00 92.88 388 MET A N 1
ATOM 2937 C CA . MET A 1 388 ? -16.546 -6.723 27.856 1.00 92.88 388 MET A CA 1
ATOM 2938 C C . MET A 1 388 ? -15.306 -6.517 28.719 1.00 92.88 388 MET A C 1
ATOM 2940 O O . MET A 1 388 ? -15.157 -7.193 29.727 1.00 92.88 388 MET A O 1
ATOM 2944 N N . LEU A 1 389 ? -14.435 -5.566 28.388 1.00 90.56 389 LEU A N 1
ATOM 2945 C CA . LEU A 1 389 ? -13.198 -5.336 29.139 1.00 90.56 389 LEU A CA 1
ATOM 2946 C C . LEU A 1 389 ? -12.844 -3.853 29.287 1.00 90.56 389 LEU A C 1
ATOM 2948 O O . LEU A 1 389 ? -13.311 -2.988 28.549 1.00 90.56 389 LEU A O 1
ATOM 2952 N N . GLY A 1 390 ? -12.001 -3.551 30.273 1.00 85.62 390 GLY A N 1
ATOM 2953 C CA . GLY A 1 390 ? -11.312 -2.266 30.353 1.00 85.62 390 GLY A CA 1
ATOM 2954 C C . GLY A 1 390 ? -10.100 -2.209 29.419 1.00 85.62 390 GLY A C 1
ATOM 2955 O O . GLY A 1 390 ? -9.630 -3.228 28.926 1.00 85.62 390 GLY A O 1
ATOM 2956 N N . ALA A 1 391 ? -9.575 -1.004 29.216 1.00 81.25 391 ALA A N 1
ATOM 2957 C CA . ALA A 1 391 ? -8.368 -0.746 28.436 1.00 81.25 391 ALA A CA 1
ATOM 2958 C C . ALA A 1 391 ? -7.546 0.377 29.067 1.00 81.25 391 ALA A C 1
ATOM 2960 O O . ALA A 1 391 ? -8.098 1.240 29.759 1.00 81.25 391 ALA A O 1
ATOM 2961 N N . LEU A 1 392 ? -6.239 0.412 28.791 1.00 77.00 392 LEU A N 1
ATOM 2962 C CA . LEU A 1 392 ? -5.433 1.605 29.056 1.00 77.00 392 LEU A CA 1
ATOM 2963 C C . LEU A 1 392 ? -5.734 2.672 27.999 1.00 77.00 392 LEU A C 1
ATOM 2965 O O . LEU A 1 392 ? -5.998 3.822 28.354 1.00 77.00 392 LEU A O 1
ATOM 2969 N N . GLN A 1 393 ? -5.717 2.283 26.720 1.00 74.19 393 GLN A N 1
ATOM 2970 C CA . GLN A 1 393 ? -6.044 3.131 25.571 1.00 74.19 393 GLN A CA 1
ATOM 2971 C C . GLN A 1 393 ? -6.654 2.288 24.442 1.00 74.19 393 GLN A C 1
ATOM 2973 O O . GLN A 1 393 ? -6.353 1.101 24.327 1.00 74.19 393 GLN A O 1
ATOM 2978 N N . VAL A 1 394 ? -7.482 2.919 23.607 1.00 73.62 394 VAL A N 1
ATOM 2979 C CA . VAL A 1 394 ? -8.020 2.339 22.368 1.00 73.62 394 VAL A CA 1
ATOM 2980 C C . VAL A 1 394 ? -7.783 3.330 21.229 1.00 73.62 394 VAL A C 1
ATOM 2982 O O . VAL A 1 394 ? -8.044 4.523 21.408 1.00 73.62 394 VAL A O 1
ATOM 2985 N N . SER A 1 395 ? -7.252 2.866 20.096 1.00 65.94 395 SER A N 1
ATOM 2986 C CA . SER A 1 395 ? -7.066 3.692 18.895 1.00 65.94 395 SER A CA 1
ATOM 2987 C C . SER A 1 395 ? -8.389 3.882 18.140 1.00 65.94 395 SER A C 1
ATOM 2989 O O . SER A 1 395 ? -9.351 3.144 18.349 1.00 65.94 395 SER A O 1
ATOM 2991 N N . ALA A 1 396 ? -8.442 4.843 17.212 1.00 58.72 396 ALA A N 1
ATOM 2992 C CA . ALA A 1 396 ? -9.603 5.010 16.331 1.00 58.72 396 ALA A CA 1
ATOM 2993 C C . ALA A 1 396 ? -9.868 3.773 15.447 1.00 58.72 396 ALA A C 1
ATOM 2995 O O . ALA A 1 396 ? -11.008 3.533 15.064 1.00 58.72 396 ALA A O 1
ATOM 2996 N N . ASN A 1 397 ? -8.835 2.966 15.177 1.00 56.97 397 ASN A N 1
ATOM 2997 C CA . ASN A 1 397 ? -8.935 1.737 14.388 1.00 56.97 397 ASN A CA 1
ATOM 2998 C C . ASN A 1 397 ? -9.362 0.517 15.228 1.00 56.97 397 ASN A C 1
ATOM 3000 O O . ASN A 1 397 ? -9.513 -0.572 14.682 1.00 56.97 397 ASN A O 1
ATOM 3004 N N . GLY A 1 398 ? -9.556 0.683 16.542 1.00 67.94 398 GLY A N 1
ATOM 3005 C CA . GLY A 1 398 ? -9.905 -0.407 17.454 1.00 67.94 398 GLY A CA 1
ATOM 3006 C C . GLY A 1 398 ? -8.707 -1.149 18.055 1.00 67.94 398 GLY A C 1
ATOM 3007 O O . GLY A 1 398 ? -8.908 -2.172 18.707 1.00 67.94 398 GLY A O 1
ATOM 3008 N N . ASP A 1 399 ? -7.478 -0.641 17.897 1.00 71.38 399 ASP A N 1
ATOM 3009 C CA . ASP A 1 399 ? -6.294 -1.231 18.532 1.00 71.38 399 ASP A CA 1
ATOM 3010 C C . ASP A 1 399 ? -6.350 -1.023 20.045 1.00 71.38 399 ASP A C 1
ATOM 3012 O O . ASP A 1 399 ? -6.595 0.088 20.523 1.00 71.38 399 ASP A O 1
ATOM 3016 N N . LEU A 1 400 ? -6.087 -2.082 20.805 1.00 76.50 400 LEU A N 1
ATOM 3017 C CA . LEU A 1 400 ? -6.239 -2.100 22.253 1.00 76.50 400 LEU A CA 1
ATOM 3018 C C . LEU A 1 400 ? -4.877 -2.150 22.958 1.00 76.50 400 LEU A C 1
ATOM 3020 O O . LEU A 1 400 ? -4.177 -3.160 22.912 1.00 76.50 400 LEU A O 1
ATOM 3024 N N . ALA A 1 401 ? -4.545 -1.107 23.719 1.00 77.50 401 ALA A N 1
ATOM 3025 C CA . ALA A 1 401 ? -3.449 -1.154 24.683 1.00 77.50 401 ALA A CA 1
ATOM 3026 C C . ALA A 1 401 ? -3.986 -1.583 26.059 1.00 77.50 401 ALA A C 1
ATOM 3028 O O . ALA A 1 401 ? -4.691 -0.815 26.721 1.00 77.50 401 ALA A O 1
ATOM 3029 N N . ASN A 1 402 ? -3.646 -2.798 26.509 1.00 77.44 402 ASN A N 1
ATOM 3030 C CA . ASN A 1 402 ? -4.156 -3.348 27.775 1.00 77.44 402 ASN A CA 1
ATOM 3031 C C . ASN A 1 402 ? -3.105 -3.508 28.893 1.00 77.44 402 ASN A C 1
ATOM 3033 O O . ASN A 1 402 ? -3.437 -3.359 30.066 1.00 77.44 402 ASN A O 1
ATOM 3037 N N . PHE A 1 403 ? -1.843 -3.794 28.561 1.00 73.19 403 PHE A N 1
ATOM 3038 C CA . PHE A 1 403 ? -0.915 -4.387 29.537 1.00 73.19 403 PHE A CA 1
ATOM 3039 C C . PHE A 1 403 ? 0.313 -3.543 29.895 1.00 73.19 403 PHE A C 1
ATOM 3041 O O . PHE A 1 403 ? 0.848 -3.682 31.001 1.00 73.19 403 PHE A O 1
ATOM 3048 N N . MET A 1 404 ? 0.750 -2.657 28.996 1.00 70.62 404 MET A N 1
ATOM 3049 C CA . MET A 1 404 ? 1.945 -1.834 29.180 1.00 70.62 404 MET A CA 1
ATOM 3050 C C . MET A 1 404 ? 1.790 -0.463 28.511 1.00 70.62 404 MET A C 1
ATOM 3052 O O . MET A 1 404 ? 1.226 -0.347 27.426 1.00 70.62 404 MET A O 1
ATOM 3056 N N . LEU A 1 405 ? 2.311 0.567 29.177 1.00 65.88 405 LEU A N 1
ATOM 3057 C CA . LEU A 1 405 ? 2.637 1.886 28.624 1.00 65.88 405 LEU A CA 1
ATOM 3058 C C . LEU A 1 405 ? 4.065 2.242 29.080 1.00 65.88 405 LEU A C 1
ATOM 3060 O O . LEU A 1 405 ? 4.519 1.675 30.078 1.00 65.88 405 LEU A O 1
ATOM 3064 N N . PRO A 1 406 ? 4.783 3.173 28.424 1.00 58.97 406 PRO A N 1
ATOM 3065 C CA . PRO A 1 406 ? 6.106 3.594 28.886 1.00 58.97 406 PRO A CA 1
ATOM 3066 C C . PRO A 1 406 ? 6.111 3.943 30.387 1.00 58.97 406 PRO A C 1
ATOM 3068 O O . PRO A 1 406 ? 5.362 4.813 30.832 1.00 58.97 406 PRO A O 1
ATOM 3071 N N . GLY A 1 407 ? 6.922 3.222 31.172 1.00 58.28 407 GLY A N 1
ATOM 3072 C CA . GLY A 1 407 ? 7.052 3.400 32.625 1.00 58.28 407 GLY A CA 1
ATOM 3073 C C . GLY A 1 407 ? 5.947 2.781 33.494 1.00 58.28 407 GLY A C 1
ATOM 3074 O O . GLY A 1 407 ? 5.930 3.043 34.695 1.00 58.28 407 GLY A O 1
ATOM 3075 N N . LYS A 1 408 ? 5.023 1.987 32.931 1.00 63.84 408 LYS A N 1
ATOM 3076 C CA . LYS A 1 408 ? 3.945 1.328 33.687 1.00 63.84 408 LYS A CA 1
ATOM 3077 C C . LYS A 1 408 ? 3.604 -0.053 33.127 1.00 63.84 408 LYS A C 1
ATOM 3079 O O . LYS A 1 408 ? 3.150 -0.164 31.988 1.00 63.84 408 LYS A O 1
ATOM 3084 N N . VAL A 1 409 ? 3.717 -1.087 33.961 1.00 68.00 409 VAL A N 1
ATOM 3085 C CA . VAL A 1 409 ? 3.460 -2.483 33.573 1.00 68.00 409 VAL A CA 1
ATOM 3086 C C . VAL A 1 409 ? 2.388 -3.074 34.480 1.00 68.00 409 VAL A C 1
ATOM 3088 O O . VAL A 1 409 ? 2.596 -3.220 35.676 1.00 68.00 409 VAL A O 1
ATOM 3091 N N . LYS A 1 410 ? 1.219 -3.411 33.923 1.00 69.56 410 LYS A N 1
ATOM 3092 C CA . LYS A 1 410 ? 0.139 -4.072 34.683 1.00 69.56 410 LYS A CA 1
ATOM 3093 C C . LYS A 1 410 ? 0.114 -5.594 34.501 1.00 69.56 410 LYS A C 1
ATOM 3095 O O . LYS A 1 410 ? -0.346 -6.308 35.392 1.00 69.56 410 LYS A O 1
ATOM 3100 N N . GLY A 1 411 ? 0.637 -6.084 33.376 1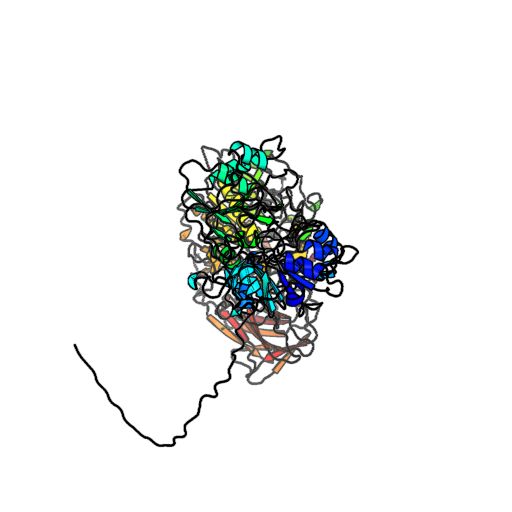.00 73.44 411 GLY A N 1
ATOM 3101 C CA . GLY A 1 411 ? 0.564 -7.489 32.963 1.00 73.44 411 GLY A CA 1
ATOM 3102 C C . GLY A 1 411 ? -0.525 -7.732 31.915 1.00 73.44 411 GLY A C 1
ATOM 3103 O O . GLY A 1 411 ? -1.465 -6.946 31.793 1.00 73.44 411 GLY A O 1
ATOM 3104 N N . ILE A 1 412 ? -0.352 -8.794 31.125 1.00 81.50 412 ILE A N 1
ATOM 3105 C CA . ILE A 1 412 ? -1.186 -9.119 29.957 1.00 81.50 412 ILE A CA 1
ATOM 3106 C C . ILE A 1 412 ? -2.599 -9.542 30.375 1.00 81.50 412 ILE A C 1
ATOM 3108 O O . ILE A 1 412 ? -3.581 -9.064 29.798 1.00 81.50 412 ILE A O 1
ATOM 3112 N N . GLY A 1 413 ? -2.695 -10.386 31.405 1.00 86.81 413 GLY A N 1
ATOM 3113 C CA . GLY A 1 413 ? -3.945 -11.008 31.838 1.00 86.81 413 GLY A CA 1
ATOM 3114 C C . GLY A 1 413 ? -4.582 -11.862 30.736 1.00 86.81 413 GLY A C 1
ATOM 3115 O O . GLY A 1 413 ? -3.901 -12.321 29.817 1.00 86.81 413 GLY A O 1
ATOM 3116 N N . GLY A 1 414 ? -5.894 -12.065 30.825 1.00 88.38 414 GLY A N 1
ATOM 3117 C CA . GLY A 1 414 ? -6.670 -12.831 29.847 1.00 88.38 414 GLY A CA 1
ATOM 3118 C C . GLY A 1 414 ? -7.114 -12.009 28.641 1.00 88.38 414 GLY A C 1
ATOM 3119 O O . GLY A 1 414 ? -7.606 -12.562 27.664 1.00 88.38 414 GLY A O 1
ATOM 3120 N N . ALA A 1 415 ? -6.910 -10.688 28.655 1.00 88.06 415 ALA A N 1
ATOM 3121 C CA . ALA A 1 415 ? -7.436 -9.787 27.628 1.00 88.06 415 ALA A CA 1
ATOM 3122 C C . ALA A 1 415 ? -7.001 -10.153 26.202 1.00 88.06 415 ALA A C 1
ATOM 3124 O O . ALA A 1 415 ? -7.801 -10.030 25.281 1.00 88.06 415 ALA A O 1
ATOM 3125 N N . MET A 1 416 ? -5.757 -10.611 26.011 1.00 88.44 416 MET A N 1
ATOM 3126 C CA . MET A 1 416 ? -5.270 -11.023 24.688 1.00 88.44 416 MET A CA 1
ATOM 3127 C C . MET A 1 416 ? -5.970 -12.279 24.164 1.00 88.44 416 MET A C 1
ATOM 3129 O O . MET A 1 416 ? -6.205 -12.368 22.962 1.00 88.44 416 MET A O 1
ATOM 3133 N N . ASP A 1 417 ? -6.318 -13.226 25.037 1.00 91.44 417 ASP A N 1
ATOM 3134 C CA . ASP A 1 417 ? -7.116 -14.396 24.663 1.00 91.44 417 ASP A CA 1
ATOM 3135 C C . ASP A 1 417 ? -8.563 -13.987 24.358 1.00 91.44 417 ASP A C 1
ATOM 3137 O O . ASP A 1 417 ? -9.134 -14.423 23.360 1.00 91.44 417 ASP A O 1
ATOM 3141 N N . LEU A 1 418 ? -9.129 -13.095 25.173 1.00 90.94 418 LEU A N 1
ATOM 3142 C CA . LEU A 1 418 ? -10.511 -12.623 25.061 1.00 90.94 418 LEU A CA 1
ATOM 3143 C C . LEU A 1 418 ? -10.819 -11.886 23.750 1.00 90.94 418 LEU A C 1
ATOM 3145 O O . LEU A 1 418 ? -11.951 -11.913 23.276 1.00 90.94 418 LEU A O 1
ATOM 3149 N N . VAL A 1 419 ? -9.816 -11.257 23.134 1.00 89.31 419 VAL A N 1
ATOM 3150 C CA . VAL A 1 419 ? -9.957 -10.591 21.827 1.00 89.31 419 VAL A CA 1
ATOM 3151 C C . VAL A 1 419 ? -9.428 -11.431 20.663 1.00 89.31 419 VAL A C 1
ATOM 3153 O O . VAL A 1 419 ? -9.404 -10.966 19.527 1.00 89.31 419 VAL A O 1
ATOM 3156 N N . ALA A 1 420 ? -9.011 -12.676 20.911 1.00 88.69 420 ALA A N 1
ATOM 3157 C CA . ALA A 1 420 ? -8.331 -13.497 19.913 1.00 88.69 420 ALA A CA 1
ATOM 3158 C C . ALA A 1 420 ? -9.262 -14.043 18.815 1.00 88.69 420 ALA A C 1
ATOM 3160 O O . ALA A 1 420 ? -8.778 -14.639 17.848 1.00 88.69 420 ALA A O 1
ATOM 3161 N N . ASN A 1 421 ? -10.587 -13.892 18.935 1.00 89.50 421 ASN A N 1
ATOM 3162 C CA . ASN A 1 421 ? -11.553 -14.363 17.937 1.00 89.50 421 ASN A CA 1
ATOM 3163 C C . ASN A 1 421 ? -12.652 -13.335 17.589 1.00 89.50 421 ASN A C 1
ATOM 3165 O O . ASN A 1 421 ? -13.835 -13.585 17.823 1.00 89.50 421 ASN A O 1
ATOM 3169 N N . PRO A 1 422 ? -12.282 -12.192 16.981 1.00 84.38 422 PRO A N 1
ATOM 3170 C CA . PRO A 1 422 ? -13.219 -11.100 16.706 1.00 84.38 422 PRO A CA 1
ATOM 3171 C C . PRO A 1 422 ? -14.268 -11.430 15.629 1.00 84.38 422 PRO A C 1
ATOM 3173 O O . PRO A 1 422 ? -15.234 -10.694 15.472 1.00 84.38 422 PRO A O 1
ATOM 3176 N N . GLU A 1 423 ? -14.103 -12.531 14.886 1.00 85.94 423 GLU A N 1
ATOM 3177 C CA . GLU A 1 423 ? -15.070 -12.987 13.876 1.00 85.94 423 GLU A CA 1
ATOM 3178 C C . GLU A 1 423 ? -16.336 -13.591 14.496 1.00 85.94 423 GLU A C 1
ATOM 3180 O O . GLU A 1 423 ? -17.392 -13.589 13.867 1.00 85.94 423 GLU A O 1
ATOM 3185 N N . LYS A 1 424 ? -16.227 -14.136 15.714 1.00 90.94 424 LYS A N 1
ATOM 3186 C CA . LYS A 1 424 ? -17.325 -14.828 16.409 1.00 90.94 424 LYS A CA 1
ATOM 3187 C C . LYS A 1 424 ? -17.681 -14.213 17.757 1.00 90.94 424 LYS A C 1
ATOM 3189 O O . LYS A 1 424 ? -18.789 -14.424 18.229 1.00 90.94 424 LYS A O 1
ATOM 3194 N N . THR A 1 425 ? -16.770 -13.447 18.351 1.00 93.12 425 THR A N 1
ATOM 3195 C CA . THR A 1 425 ? -16.960 -12.809 19.654 1.00 93.12 425 THR A CA 1
ATOM 3196 C C . THR A 1 425 ? -16.981 -11.297 19.492 1.00 93.12 425 THR A C 1
ATOM 3198 O O . THR A 1 425 ? -16.022 -10.696 19.002 1.00 93.12 425 THR A O 1
ATOM 3201 N N . LYS A 1 426 ? -18.058 -10.653 19.946 1.00 94.00 426 LYS A N 1
ATOM 3202 C CA . LYS A 1 426 ? -18.148 -9.193 19.980 1.00 94.00 426 LYS A CA 1
ATOM 3203 C C . LYS A 1 426 ? -17.347 -8.650 21.162 1.00 94.00 426 LYS A C 1
ATOM 3205 O O . LYS A 1 426 ? -17.647 -8.943 22.317 1.00 94.00 426 LYS A O 1
ATOM 3210 N N . VAL A 1 427 ? -16.360 -7.807 20.873 1.00 92.19 427 VAL A N 1
ATOM 3211 C CA . VAL A 1 427 ? -15.513 -7.167 21.887 1.00 92.19 427 VAL A CA 1
ATOM 3212 C C . VAL A 1 427 ? -16.023 -5.759 22.189 1.00 92.19 427 VAL A C 1
ATOM 3214 O O . VAL A 1 427 ? -16.175 -4.935 21.288 1.00 92.19 427 VAL A O 1
ATOM 3217 N N . ILE A 1 428 ? -16.268 -5.465 23.464 1.00 91.44 428 ILE A N 1
ATOM 3218 C CA . ILE A 1 428 ? -16.719 -4.154 23.941 1.00 91.44 428 ILE A CA 1
ATOM 3219 C C . ILE A 1 428 ? -15.711 -3.623 24.954 1.00 91.44 428 ILE A C 1
ATOM 3221 O O . ILE A 1 428 ? -15.467 -4.236 25.992 1.00 91.44 428 ILE A O 1
ATOM 3225 N N . VAL A 1 429 ? -15.162 -2.439 24.687 1.00 90.31 429 VAL A N 1
ATOM 3226 C CA . VAL A 1 429 ? -14.249 -1.775 25.620 1.00 90.31 429 VAL A CA 1
ATOM 3227 C C . VAL A 1 429 ? -14.981 -0.696 26.413 1.00 90.31 429 VAL A C 1
ATOM 3229 O O . VAL A 1 429 ? -15.533 0.248 25.852 1.00 90.31 429 VAL A O 1
ATOM 3232 N N . THR A 1 430 ? -14.944 -0.795 27.741 1.00 88.38 430 THR A N 1
ATOM 3233 C CA . THR A 1 430 ? -15.555 0.181 28.650 1.00 88.38 430 THR A CA 1
ATOM 3234 C C . THR A 1 430 ? -14.488 1.077 29.284 1.00 88.38 430 THR A C 1
ATOM 3236 O O . THR A 1 430 ? -13.807 0.672 30.229 1.00 88.38 430 THR A O 1
ATOM 3239 N N . MET A 1 431 ? -14.343 2.318 28.805 1.00 83.75 431 MET A N 1
ATOM 3240 C CA . MET A 1 431 ? -13.425 3.302 29.399 1.00 83.75 431 MET A CA 1
ATOM 3241 C C . MET A 1 431 ? -13.901 4.757 29.228 1.00 83.75 431 MET A C 1
ATOM 3243 O O . MET A 1 431 ? -14.520 5.095 28.220 1.00 83.75 431 MET A O 1
ATOM 3247 N N . PRO A 1 432 ? -13.608 5.663 30.182 1.00 75.56 432 PRO A N 1
ATOM 3248 C CA . PRO A 1 432 ? -13.842 7.091 29.998 1.00 75.56 432 PRO A CA 1
ATOM 3249 C C . PRO A 1 432 ? -12.767 7.726 29.101 1.00 75.56 432 PRO A C 1
ATOM 3251 O O . PRO A 1 432 ? -11.572 7.607 29.370 1.00 75.56 432 PRO A O 1
ATOM 3254 N N . ILE A 1 433 ? -13.187 8.484 28.085 1.00 65.31 433 ILE A N 1
ATOM 3255 C CA . ILE A 1 433 ? -12.281 9.228 27.196 1.00 65.31 433 ILE A CA 1
ATOM 3256 C C . ILE A 1 433 ? -11.861 10.552 27.866 1.00 65.31 433 ILE A C 1
ATOM 3258 O O . ILE A 1 433 ? -12.707 11.356 28.278 1.00 65.31 433 ILE A O 1
ATOM 3262 N N . LYS A 1 434 ? -10.550 10.815 27.971 1.00 55.75 434 LYS A N 1
ATOM 3263 C CA . LYS A 1 434 ? -10.013 12.142 28.330 1.00 55.75 434 LYS A CA 1
ATOM 3264 C C . LYS A 1 434 ? -9.811 12.953 27.046 1.00 55.75 434 LYS A C 1
ATOM 3266 O O . LYS A 1 434 ? -8.955 12.609 26.243 1.00 55.75 434 LYS A O 1
ATOM 3271 N N . ARG A 1 435 ? -10.573 14.044 26.872 1.00 43.50 435 ARG A N 1
ATOM 3272 C CA . ARG A 1 435 ? -10.577 14.898 25.659 1.00 43.50 435 ARG A CA 1
ATOM 3273 C C . ARG A 1 435 ? -9.193 15.425 25.228 1.00 43.50 435 ARG A C 1
ATOM 3275 O O . ARG A 1 435 ? -9.021 15.666 24.045 1.00 43.50 435 ARG A O 1
ATOM 3282 N N . ASN A 1 436 ? -8.209 15.508 26.129 1.00 40.12 436 ASN A N 1
ATOM 3283 C CA . ASN A 1 436 ? -6.846 15.977 25.816 1.00 40.12 436 ASN A CA 1
ATOM 3284 C C . ASN A 1 436 ? -5.825 14.854 25.537 1.00 40.12 436 ASN A C 1
ATOM 3286 O O . ASN A 1 436 ? -4.659 15.154 25.335 1.00 40.12 436 ASN A O 1
ATOM 3290 N N . ASN A 1 437 ? -6.245 13.583 25.511 1.00 37.34 437 ASN A N 1
ATOM 3291 C CA . ASN A 1 437 ? -5.416 12.446 25.080 1.00 37.34 437 ASN A CA 1
ATOM 3292 C C . ASN A 1 437 ? -5.909 11.880 23.735 1.00 37.34 437 ASN A C 1
ATOM 3294 O O . ASN A 1 437 ? -5.841 10.672 23.501 1.00 37.34 437 ASN A O 1
ATOM 3298 N N . HIS A 1 438 ? -6.433 12.740 22.851 1.00 35.50 438 HIS A N 1
ATOM 3299 C CA . HIS A 1 438 ? -6.477 12.386 21.433 1.00 35.50 438 HIS A CA 1
ATOM 3300 C C . HIS A 1 438 ? -5.030 12.294 20.992 1.00 35.50 438 HIS A C 1
ATOM 3302 O O . HIS A 1 438 ? -4.345 13.311 20.941 1.00 35.50 438 HIS A O 1
ATOM 3308 N N . SER A 1 439 ? -4.613 11.056 20.765 1.00 35.25 439 SER A N 1
ATOM 3309 C CA . SER A 1 439 ? -3.266 10.569 20.527 1.00 35.25 439 SER A CA 1
ATOM 3310 C C . SER A 1 439 ? -2.753 9.750 21.730 1.00 35.25 439 SER A C 1
ATOM 3312 O O . SER A 1 439 ? -2.285 10.247 22.751 1.00 35.25 439 SER A O 1
ATOM 3314 N N . VAL A 1 440 ? -2.698 8.423 21.545 1.00 35.69 440 VAL A N 1
ATOM 3315 C CA . VAL A 1 440 ? -1.347 7.844 21.510 1.00 35.69 440 VAL A CA 1
ATOM 3316 C C . VAL A 1 440 ? -0.591 8.822 20.645 1.00 35.69 440 VAL A C 1
ATOM 3318 O O . VAL A 1 440 ? -0.972 8.944 19.483 1.00 35.69 440 VAL A O 1
ATOM 3321 N N . ASN A 1 441 ? 0.326 9.604 21.218 1.00 35.16 441 ASN A N 1
ATOM 3322 C CA . ASN A 1 441 ? 1.300 10.330 20.424 1.00 35.16 441 ASN A CA 1
ATOM 3323 C C . ASN A 1 441 ? 1.730 9.288 19.392 1.00 35.16 441 ASN A C 1
ATOM 3325 O O . ASN A 1 441 ? 2.321 8.291 19.798 1.00 35.16 441 ASN A O 1
ATOM 3329 N N . ALA A 1 442 ? 1.285 9.374 18.133 1.00 37.22 442 ALA A N 1
ATOM 3330 C CA . ALA A 1 442 ? 1.476 8.281 17.172 1.00 37.22 442 ALA A CA 1
ATOM 3331 C C . ALA A 1 442 ? 2.984 8.076 16.908 1.00 37.22 442 ALA A C 1
ATOM 3333 O O . ALA A 1 442 ? 3.409 7.150 16.230 1.00 37.22 442 ALA A O 1
ATOM 3334 N N . ALA A 1 443 ? 3.804 8.943 17.506 1.00 36.66 443 ALA A N 1
ATOM 3335 C CA . ALA A 1 443 ? 5.215 8.800 17.781 1.00 36.66 443 ALA A CA 1
ATOM 3336 C C . ALA A 1 443 ? 5.617 7.621 18.704 1.00 36.66 443 ALA A C 1
ATOM 3338 O O . ALA A 1 443 ? 6.776 7.225 18.655 1.00 36.66 443 ALA A O 1
ATOM 3339 N N . ALA A 1 444 ? 4.735 7.049 19.536 1.00 38.19 444 ALA A N 1
ATOM 3340 C CA . ALA A 1 444 ? 5.091 6.055 20.563 1.00 38.19 444 ALA A CA 1
ATOM 3341 C C . ALA A 1 444 ? 4.640 4.614 20.264 1.00 38.19 444 ALA A C 1
ATOM 3343 O O . ALA A 1 444 ? 5.179 3.688 20.867 1.00 38.19 444 ALA A O 1
ATOM 3344 N N . MET A 1 445 ? 3.706 4.400 19.331 1.00 41.00 445 MET A N 1
ATOM 3345 C CA . MET A 1 445 ? 3.486 3.079 18.733 1.00 41.00 445 MET A CA 1
ATOM 3346 C C . MET A 1 445 ? 3.821 3.153 17.247 1.00 41.00 445 MET A C 1
ATOM 3348 O O . MET A 1 445 ? 3.348 4.071 16.578 1.00 41.00 445 MET A O 1
ATOM 3352 N N . PRO A 1 446 ? 4.655 2.240 16.726 1.00 59.16 446 PRO A N 1
ATOM 3353 C CA . PRO A 1 446 ? 5.009 2.260 15.318 1.00 59.16 446 PRO A CA 1
ATOM 3354 C C . PRO A 1 446 ? 3.741 2.118 14.470 1.00 59.16 446 PRO A C 1
ATOM 3356 O O . PRO A 1 446 ? 2.991 1.161 14.643 1.00 59.16 446 PRO A O 1
ATOM 3359 N N . TYR A 1 447 ? 3.500 3.058 13.551 1.00 77.81 447 TYR A N 1
ATOM 3360 C CA . TYR A 1 447 ? 2.551 2.839 12.460 1.00 77.81 447 TYR A CA 1
ATOM 3361 C C . TYR A 1 447 ? 3.018 1.592 11.701 1.00 77.81 447 TYR A C 1
ATOM 3363 O O . TYR A 1 447 ? 4.190 1.506 11.330 1.00 77.81 447 TYR A O 1
ATOM 3371 N N . THR A 1 448 ? 2.156 0.585 11.557 1.00 82.62 448 THR A N 1
ATOM 3372 C CA . THR A 1 448 ? 2.505 -0.671 10.884 1.00 82.62 448 THR A CA 1
ATOM 3373 C C . THR A 1 448 ? 1.512 -0.998 9.780 1.00 82.62 448 THR A C 1
ATOM 3375 O O . THR A 1 448 ? 0.323 -0.710 9.898 1.00 82.62 448 THR A O 1
ATOM 3378 N N . VAL A 1 449 ? 2.001 -1.637 8.719 1.00 83.81 449 VAL A N 1
ATOM 3379 C CA . VAL A 1 449 ? 1.186 -2.174 7.624 1.00 83.81 449 VAL A CA 1
ATOM 3380 C C . VAL A 1 449 ? 1.546 -3.642 7.459 1.00 83.81 449 VAL A C 1
ATOM 3382 O O . VAL A 1 449 ? 2.700 -3.985 7.203 1.00 83.81 449 VAL A O 1
ATOM 3385 N N . GLY A 1 450 ? 0.573 -4.528 7.687 1.00 77.12 450 GLY A N 1
ATOM 3386 C CA . GLY A 1 450 ? 0.791 -5.977 7.647 1.00 77.12 450 GLY A CA 1
ATOM 3387 C C . GLY A 1 450 ? 1.911 -6.462 8.580 1.00 77.12 450 GLY A C 1
ATOM 3388 O O . GLY A 1 450 ? 2.663 -7.359 8.214 1.00 77.12 450 GLY A O 1
ATOM 3389 N N . GLY A 1 451 ? 2.061 -5.832 9.753 1.00 78.69 451 GLY A N 1
ATOM 3390 C CA . GLY A 1 451 ? 3.119 -6.127 10.729 1.00 78.69 451 GLY A CA 1
ATOM 3391 C C . GLY A 1 451 ? 4.478 -5.479 10.432 1.00 78.69 451 GLY A C 1
ATOM 3392 O O . GLY A 1 451 ? 5.379 -5.549 11.263 1.00 78.69 451 GLY A O 1
ATOM 3393 N N . VAL A 1 452 ? 4.644 -4.809 9.287 1.00 82.00 452 VAL A N 1
ATOM 3394 C CA . VAL A 1 452 ? 5.872 -4.076 8.950 1.00 82.00 452 VAL A CA 1
ATOM 3395 C C . VAL A 1 452 ? 5.798 -2.671 9.535 1.00 82.00 452 VAL A C 1
ATOM 3397 O O . VAL A 1 452 ? 4.873 -1.923 9.225 1.00 82.00 452 VAL A O 1
ATOM 3400 N N . LYS A 1 453 ? 6.782 -2.287 10.355 1.00 87.62 453 LYS A N 1
ATOM 3401 C CA . LYS A 1 453 ? 6.923 -0.914 10.858 1.00 87.62 453 LYS A CA 1
ATOM 3402 C C . LYS A 1 453 ? 7.161 0.058 9.707 1.00 87.62 453 LYS A C 1
ATOM 3404 O O . LYS A 1 453 ? 8.187 -0.021 9.036 1.00 87.62 453 LYS A O 1
ATOM 3409 N N . VAL A 1 454 ? 6.251 1.008 9.551 1.00 91.56 454 VAL A N 1
ATOM 3410 C CA . VAL A 1 454 ? 6.346 2.089 8.580 1.00 91.56 454 VAL A CA 1
ATOM 3411 C C . VAL A 1 454 ? 7.193 3.215 9.157 1.00 91.56 454 VAL A C 1
ATOM 3413 O O . VAL A 1 454 ? 6.948 3.713 10.259 1.00 91.56 454 VAL A O 1
ATOM 3416 N N . LEU A 1 455 ? 8.228 3.592 8.416 1.00 92.62 455 LEU A N 1
ATOM 3417 C CA . LEU A 1 455 ? 9.088 4.716 8.745 1.00 92.62 455 LEU A CA 1
ATOM 3418 C C . LEU A 1 455 ? 8.411 6.016 8.319 1.00 92.62 455 LEU A C 1
ATOM 3420 O O . LEU A 1 455 ? 7.768 6.096 7.272 1.00 92.62 455 LEU A O 1
ATOM 3424 N N . GLN A 1 456 ? 8.552 7.031 9.162 1.00 92.31 456 GLN A N 1
ATOM 3425 C CA . GLN A 1 456 ? 7.955 8.339 8.957 1.00 92.31 456 GLN A CA 1
ATOM 3426 C C . GLN A 1 456 ? 9.016 9.415 9.152 1.00 92.31 456 GLN A C 1
ATOM 3428 O O . GLN A 1 456 ? 9.932 9.256 9.961 1.00 92.31 456 GLN A O 1
ATOM 3433 N N . ARG A 1 457 ? 8.845 10.519 8.438 1.00 92.56 457 ARG A N 1
ATOM 3434 C CA . ARG A 1 457 ? 9.656 11.734 8.512 1.00 92.56 457 ARG A CA 1
ATOM 3435 C C . ARG A 1 457 ? 8.757 12.933 8.782 1.00 92.56 457 ARG A C 1
ATOM 3437 O O . ARG A 1 457 ? 7.549 12.853 8.569 1.00 92.56 457 ARG A O 1
ATOM 3444 N N . ASP A 1 458 ? 9.335 14.056 9.174 1.00 91.69 458 ASP A N 1
ATOM 3445 C CA . ASP A 1 458 ? 8.575 15.302 9.254 1.00 91.69 458 ASP A CA 1
ATOM 3446 C C . ASP A 1 458 ? 8.202 15.800 7.850 1.00 91.69 458 ASP A C 1
ATOM 3448 O O . ASP A 1 458 ? 8.978 15.682 6.888 1.00 91.69 458 ASP A O 1
ATOM 3452 N N . SER A 1 459 ? 6.989 16.339 7.723 1.00 92.06 459 SER A N 1
ATOM 3453 C CA . SER A 1 459 ? 6.550 16.978 6.484 1.00 92.06 459 SER A CA 1
ATOM 3454 C C . SER A 1 459 ? 7.134 18.393 6.385 1.00 92.06 459 SER A C 1
ATOM 3456 O O . SER A 1 459 ? 7.179 19.110 7.386 1.00 92.06 459 SER A O 1
ATOM 3458 N N . PRO A 1 460 ? 7.560 18.837 5.188 1.00 93.75 460 PRO A N 1
ATOM 3459 C CA . PRO A 1 460 ? 7.816 20.243 4.914 1.00 93.75 460 PRO A CA 1
ATOM 3460 C C . PRO A 1 460 ? 6.636 21.117 5.353 1.00 93.75 460 PRO A C 1
ATOM 3462 O O . PRO A 1 460 ? 5.480 20.821 5.045 1.00 93.75 460 PRO A O 1
ATOM 3465 N N . SER A 1 461 ? 6.927 22.213 6.055 1.00 93.88 461 SER A N 1
ATOM 3466 C CA . SER A 1 461 ? 5.882 23.100 6.569 1.00 93.88 461 SER A CA 1
ATOM 3467 C C . SER A 1 461 ? 5.148 23.827 5.431 1.00 93.88 461 SER A C 1
ATOM 3469 O O . SER A 1 461 ? 5.812 24.427 4.580 1.00 93.88 461 SER A O 1
ATOM 3471 N N . PRO A 1 462 ? 3.800 23.886 5.446 1.00 93.69 462 PRO A N 1
ATOM 3472 C CA . PRO A 1 462 ? 3.016 24.702 4.518 1.00 93.69 462 PRO A CA 1
ATOM 3473 C C . PRO A 1 462 ? 3.310 26.207 4.603 1.00 93.69 462 PRO A C 1
ATOM 3475 O O . PRO A 1 462 ? 2.927 26.950 3.708 1.00 93.69 462 PRO A O 1
ATOM 3478 N N . ALA A 1 463 ? 3.987 26.672 5.660 1.00 91.81 463 ALA A N 1
ATOM 3479 C CA . ALA A 1 463 ? 4.397 28.069 5.807 1.00 91.81 463 ALA A CA 1
ATOM 3480 C C . ALA A 1 463 ? 5.609 28.449 4.933 1.00 91.81 463 ALA A C 1
ATOM 3482 O O . ALA A 1 463 ? 5.989 29.619 4.877 1.00 91.81 463 ALA A O 1
ATOM 3483 N N . LEU A 1 464 ? 6.254 27.478 4.277 1.00 93.31 464 LEU A N 1
ATOM 3484 C CA . LEU A 1 464 ? 7.377 27.749 3.386 1.00 93.31 464 LEU A CA 1
ATOM 3485 C C . LEU A 1 464 ? 6.908 28.545 2.153 1.00 93.31 464 LEU A C 1
ATOM 3487 O O . LEU A 1 464 ? 5.887 28.193 1.565 1.00 93.31 464 LEU A O 1
ATOM 3491 N N . PRO A 1 465 ? 7.658 29.566 1.686 1.00 90.12 465 PRO A N 1
ATOM 3492 C CA . PRO A 1 465 ? 7.210 30.426 0.584 1.00 90.12 465 PRO A CA 1
ATOM 3493 C C . PRO A 1 465 ? 6.834 29.671 -0.698 1.00 90.12 465 PRO A C 1
ATOM 3495 O O . PRO A 1 465 ? 5.850 29.995 -1.357 1.00 90.12 465 PRO A O 1
ATOM 3498 N N . HIS A 1 466 ? 7.587 28.622 -1.030 1.00 89.19 466 HIS A N 1
ATOM 3499 C CA . HIS A 1 466 ? 7.358 27.808 -2.223 1.00 89.19 466 HIS A CA 1
ATOM 3500 C C . HIS A 1 466 ? 6.202 26.801 -2.074 1.00 89.19 466 HIS A C 1
ATOM 3502 O O . HIS A 1 466 ? 5.849 26.155 -3.053 1.00 89.19 466 HIS A O 1
ATOM 3508 N N . ALA A 1 467 ? 5.580 26.683 -0.893 1.00 90.69 467 ALA A N 1
ATOM 3509 C CA . ALA A 1 467 ? 4.308 25.977 -0.733 1.00 90.69 467 ALA A CA 1
ATOM 3510 C C . ALA A 1 467 ? 3.127 26.786 -1.298 1.00 90.69 467 ALA A C 1
ATOM 3512 O O . ALA A 1 467 ? 2.051 26.229 -1.502 1.00 90.69 467 ALA A O 1
ATOM 3513 N N . GLN A 1 468 ? 3.312 28.096 -1.535 1.00 90.81 468 GLN A N 1
ATOM 3514 C CA . GLN A 1 468 ? 2.304 29.007 -2.094 1.00 90.81 468 GLN A CA 1
ATOM 3515 C C . GLN A 1 468 ? 0.947 28.923 -1.379 1.00 90.81 468 GLN A C 1
ATOM 3517 O O . GLN A 1 468 ? -0.106 29.072 -1.996 1.00 90.81 468 GLN A O 1
ATOM 3522 N N . TYR A 1 469 ? 0.962 28.645 -0.075 1.00 91.00 469 TYR A N 1
ATOM 3523 C CA . TYR A 1 469 ? -0.237 28.352 0.691 1.00 91.00 469 TYR A CA 1
ATOM 3524 C C . TYR A 1 469 ? -0.654 29.570 1.525 1.00 91.00 469 TYR A C 1
ATOM 3526 O O . TYR A 1 469 ? 0.094 29.981 2.412 1.00 91.00 469 TYR A O 1
ATOM 3534 N N . PRO A 1 470 ? -1.838 30.164 1.282 1.00 86.88 470 PRO A N 1
ATOM 3535 C CA . PRO A 1 470 ? -2.278 31.367 1.991 1.00 86.88 470 PRO A CA 1
ATOM 3536 C C . PRO A 1 470 ? -2.796 31.090 3.415 1.00 86.88 470 PRO A C 1
ATOM 3538 O O . PRO A 1 470 ? -3.269 32.015 4.075 1.00 86.88 470 PRO A O 1
ATOM 3541 N N . GLY A 1 471 ? -2.719 29.840 3.882 1.00 89.69 471 GLY A N 1
ATOM 3542 C CA . GLY A 1 471 ? -3.323 29.386 5.132 1.00 89.69 471 GLY A CA 1
ATOM 3543 C C . GLY A 1 471 ? -4.805 29.031 4.986 1.00 89.69 471 GLY A C 1
ATOM 3544 O O . GLY A 1 471 ? -5.426 29.283 3.951 1.00 89.69 471 GLY A O 1
ATOM 3545 N N . LEU A 1 472 ? -5.364 28.450 6.049 1.00 92.12 472 LEU A N 1
ATOM 3546 C CA . LEU A 1 472 ? -6.772 28.075 6.130 1.00 92.12 472 LEU A CA 1
ATOM 3547 C C . LEU A 1 472 ? -7.692 29.297 5.975 1.00 92.12 472 LEU A C 1
ATOM 3549 O O . LEU A 1 472 ? -7.671 30.207 6.808 1.00 92.12 472 LEU A O 1
ATOM 3553 N N . LYS A 1 473 ? -8.557 29.290 4.958 1.00 92.88 473 LYS A N 1
ATOM 3554 C CA . LYS A 1 473 ? -9.483 30.387 4.660 1.00 92.88 473 LYS A CA 1
ATOM 3555 C C . LYS A 1 473 ? -10.867 29.869 4.230 1.00 92.88 473 LYS A C 1
ATOM 3557 O O . LYS A 1 473 ? -11.206 29.938 3.047 1.00 92.88 473 LYS A O 1
ATOM 3562 N N . PRO A 1 474 ? -11.706 29.398 5.175 1.00 96.06 474 PRO A N 1
ATOM 3563 C CA . PRO A 1 474 ? -13.050 28.931 4.860 1.00 96.06 474 PRO A CA 1
ATOM 3564 C C . PRO A 1 474 ? -13.930 30.094 4.403 1.00 96.06 474 PRO A C 1
ATOM 3566 O O . PRO A 1 474 ? -14.222 31.004 5.179 1.00 96.06 474 PRO A O 1
ATOM 3569 N N . GLU A 1 475 ? -14.340 30.081 3.138 1.00 96.25 475 GLU A N 1
ATOM 3570 C CA . GLU A 1 475 ? -15.161 31.138 2.545 1.00 96.25 475 GLU A CA 1
ATOM 3571 C C . GLU A 1 475 ? -15.998 30.615 1.376 1.00 96.25 475 GLU A C 1
ATOM 3573 O O . GLU A 1 475 ? -15.713 29.570 0.795 1.00 96.25 475 GLU A O 1
ATOM 3578 N N . THR A 1 476 ? -17.034 31.362 1.002 1.00 96.94 476 THR A N 1
ATOM 3579 C CA . THR A 1 476 ? -17.810 31.116 -0.216 1.00 96.94 476 THR A CA 1
ATOM 3580 C C . THR A 1 476 ? -17.796 32.378 -1.062 1.00 96.94 476 THR A C 1
ATOM 3582 O O . THR A 1 476 ? -18.203 33.440 -0.595 1.00 96.94 476 THR A O 1
ATOM 3585 N N . VAL A 1 477 ? -17.318 32.270 -2.300 1.00 96.50 477 VAL A N 1
ATOM 3586 C CA . VAL A 1 477 ? -17.145 33.403 -3.217 1.00 96.50 477 VAL A CA 1
ATOM 3587 C C . VAL A 1 477 ? -17.780 33.071 -4.561 1.00 96.50 477 VAL A C 1
ATOM 3589 O O . VAL A 1 477 ? -17.663 31.949 -5.043 1.00 96.50 477 VAL A O 1
ATOM 3592 N N . VAL A 1 478 ? -18.433 34.048 -5.188 1.00 97.12 478 VAL A N 1
ATOM 3593 C CA . VAL A 1 478 ? -18.900 33.929 -6.575 1.00 97.12 478 VAL A CA 1
ATOM 3594 C C . VAL A 1 478 ? -17.836 34.506 -7.503 1.00 97.12 478 VAL A C 1
ATOM 3596 O O . VAL A 1 478 ? -17.485 35.679 -7.402 1.00 97.12 478 VAL A O 1
ATOM 3599 N N . LEU A 1 479 ? -17.331 33.678 -8.409 1.00 97.56 479 LEU A N 1
ATOM 3600 C CA . LEU A 1 479 ? -16.483 34.054 -9.531 1.00 97.56 479 LEU A CA 1
ATOM 3601 C C . LEU A 1 479 ? -17.398 34.323 -10.737 1.00 97.56 479 LEU A C 1
ATOM 3603 O O . LEU A 1 479 ? -17.969 33.371 -11.277 1.00 97.56 479 LEU A O 1
ATOM 3607 N N . PRO A 1 480 ? -17.603 35.588 -11.144 1.00 97.75 480 PRO A N 1
ATOM 3608 C CA . PRO A 1 480 ? -18.511 35.902 -12.240 1.00 97.75 480 PRO A CA 1
ATOM 3609 C C . PRO A 1 480 ? -17.974 35.381 -13.577 1.00 97.75 480 PRO A C 1
ATOM 3611 O O . PRO A 1 480 ? -16.765 35.238 -13.776 1.00 97.75 480 PRO A O 1
ATOM 3614 N N . ARG A 1 481 ? -18.866 35.155 -14.540 1.00 97.56 481 ARG A N 1
ATOM 3615 C CA . ARG A 1 481 ? -18.495 34.904 -15.933 1.00 97.56 481 ARG A CA 1
ATOM 3616 C C . ARG A 1 481 ? -17.549 36.005 -16.424 1.00 97.56 481 ARG A C 1
ATOM 3618 O O . ARG A 1 481 ? -17.831 37.192 -16.294 1.00 97.56 481 ARG A O 1
ATOM 3625 N N . GLY A 1 482 ? -16.432 35.601 -17.021 1.00 97.56 482 GLY A N 1
ATOM 3626 C CA . GLY A 1 482 ? -15.353 36.490 -17.451 1.00 97.56 482 GLY A CA 1
ATOM 3627 C C . GLY A 1 482 ? -14.247 36.692 -16.410 1.00 97.56 482 GLY A C 1
ATOM 3628 O O . GLY A 1 482 ? -13.201 37.229 -16.771 1.00 97.56 482 GLY A O 1
ATOM 3629 N N . HIS A 1 483 ? -14.428 36.230 -15.164 1.00 97.88 483 HIS A N 1
ATOM 3630 C CA . HIS A 1 483 ? -13.389 36.257 -14.130 1.00 97.88 483 HIS A CA 1
ATOM 3631 C C . HIS A 1 483 ? -12.122 35.540 -14.595 1.00 97.88 483 HIS A C 1
ATOM 3633 O O . HIS A 1 483 ? -12.192 34.453 -15.173 1.00 97.88 483 HIS A O 1
ATOM 3639 N N . ARG A 1 484 ? -10.964 36.130 -14.291 1.00 97.44 484 ARG A N 1
ATOM 3640 C CA . ARG A 1 484 ? -9.636 35.547 -14.502 1.00 97.44 484 ARG A CA 1
ATOM 3641 C C . ARG A 1 484 ? -8.809 35.736 -13.233 1.00 97.44 484 ARG A C 1
ATOM 3643 O O . ARG A 1 484 ? -8.903 36.790 -12.606 1.00 97.44 484 ARG A O 1
ATOM 3650 N N . LYS A 1 485 ? -7.983 34.746 -12.871 1.00 93.50 485 LYS A N 1
ATOM 3651 C CA . LYS A 1 485 ? -7.028 34.886 -11.753 1.00 93.50 485 LYS A CA 1
ATOM 3652 C C . LYS A 1 485 ? -5.993 35.979 -12.050 1.00 93.50 485 LYS A C 1
ATOM 3654 O O . LYS A 1 485 ? -5.670 36.766 -11.168 1.00 93.50 485 LYS A O 1
ATOM 3659 N N . ASP A 1 486 ? -5.554 36.058 -13.306 1.00 92.75 486 ASP A N 1
ATOM 3660 C CA . ASP A 1 486 ? -4.787 37.162 -13.886 1.00 92.75 486 ASP A CA 1
ATOM 3661 C C . ASP A 1 486 ? -5.119 37.314 -15.392 1.00 92.75 486 ASP A C 1
ATOM 3663 O O . ASP A 1 486 ? -5.691 36.390 -15.980 1.00 92.75 486 ASP A O 1
ATOM 3667 N N . PRO A 1 487 ? -4.789 38.445 -16.051 1.00 95.62 487 PRO A N 1
ATOM 3668 C CA . PRO A 1 487 ? -5.207 38.720 -17.431 1.00 95.62 487 PRO A CA 1
ATOM 3669 C C . PRO A 1 487 ? -4.782 37.679 -18.480 1.00 95.62 487 PRO A C 1
ATOM 3671 O O . PRO A 1 487 ? -5.451 37.559 -19.507 1.00 95.62 487 PRO A O 1
ATOM 3674 N N . SER A 1 488 ? -3.699 36.933 -18.241 1.00 95.00 488 SER A N 1
ATOM 3675 C CA . SER A 1 488 ? -3.156 35.946 -19.183 1.00 95.00 488 SER A CA 1
ATOM 3676 C C . SER A 1 488 ? -3.825 34.568 -19.093 1.00 95.00 488 SER A C 1
ATOM 3678 O O . SER A 1 488 ? -3.695 33.764 -20.016 1.00 95.00 488 SER A O 1
ATOM 3680 N N . ARG A 1 489 ? -4.563 34.302 -18.007 1.00 96.19 489 ARG A N 1
ATOM 3681 C CA . ARG A 1 489 ? -5.178 33.000 -17.701 1.00 96.19 489 ARG A CA 1
ATOM 3682 C C . ARG A 1 489 ? -6.553 32.830 -18.307 1.00 96.19 489 ARG A C 1
ATOM 3684 O O . ARG A 1 489 ? -7.241 33.810 -18.595 1.00 96.19 489 ARG A O 1
ATOM 3691 N N . LYS A 1 490 ? -6.992 31.581 -18.441 1.00 96.38 490 LYS A N 1
ATOM 3692 C CA . LYS A 1 490 ? -8.331 31.220 -18.915 1.00 96.38 490 LYS A CA 1
ATOM 3693 C C . LYS A 1 490 ? -9.430 31.878 -18.075 1.00 96.38 490 LYS A C 1
ATOM 3695 O O . LYS A 1 490 ? -9.381 31.876 -16.846 1.00 96.38 490 LYS A O 1
ATOM 3700 N N . ALA A 1 491 ? -10.433 32.440 -18.749 1.00 97.88 491 ALA A N 1
ATOM 3701 C CA . ALA A 1 491 ? -11.594 33.029 -18.087 1.00 97.88 491 ALA A CA 1
ATOM 3702 C C . ALA A 1 491 ? -12.653 31.978 -17.751 1.00 97.88 491 ALA A C 1
ATOM 3704 O O . ALA A 1 491 ? -12.931 31.090 -18.559 1.00 97.88 491 ALA A O 1
ATOM 3705 N N . PHE A 1 492 ? -13.327 32.149 -16.614 1.00 98.06 492 PHE A N 1
ATOM 3706 C CA . PHE A 1 492 ? -14.536 31.390 -16.299 1.00 98.06 492 PHE A CA 1
ATOM 3707 C C . PHE A 1 492 ? -15.640 31.712 -17.312 1.00 98.06 492 PHE A C 1
ATOM 3709 O O . PHE A 1 492 ? -15.982 32.876 -17.532 1.00 98.06 492 PHE A O 1
ATOM 3716 N N . ARG A 1 493 ? -16.220 30.682 -17.940 1.00 96.81 493 ARG A N 1
ATOM 3717 C CA . ARG A 1 493 ? -17.283 30.856 -18.954 1.00 96.81 493 ARG A CA 1
ATOM 3718 C C . ARG A 1 493 ? -18.700 30.863 -18.371 1.00 96.81 493 ARG A C 1
ATOM 3720 O O . ARG A 1 493 ? -19.638 31.207 -19.087 1.00 96.81 493 ARG A O 1
ATOM 3727 N N . ALA A 1 494 ? -18.845 30.541 -17.089 1.00 95.44 494 ALA A N 1
ATOM 3728 C CA . ALA A 1 494 ? -20.093 30.590 -16.337 1.00 95.44 494 ALA A CA 1
ATOM 3729 C C . ALA A 1 494 ? -19.844 31.198 -14.952 1.00 95.44 494 ALA A C 1
ATOM 3731 O O . ALA A 1 494 ? -18.748 31.048 -14.404 1.00 95.44 494 ALA A O 1
ATOM 3732 N N . ASP A 1 495 ? -20.865 31.841 -14.383 1.00 97.38 495 ASP A N 1
ATOM 3733 C CA . ASP A 1 495 ? -20.848 32.231 -12.973 1.00 97.38 495 ASP A CA 1
ATOM 3734 C C . ASP A 1 495 ? -20.602 30.976 -12.127 1.00 97.38 495 ASP A C 1
ATOM 3736 O O . ASP A 1 495 ? -21.276 29.959 -12.297 1.00 97.38 495 ASP A O 1
ATOM 3740 N N . THR A 1 496 ? -19.600 31.016 -11.256 1.00 98.00 496 THR A N 1
ATOM 3741 C CA . THR A 1 496 ? -19.111 29.846 -10.519 1.00 98.00 496 THR A CA 1
ATOM 3742 C C . THR A 1 496 ? -19.000 30.177 -9.040 1.00 98.00 496 THR A C 1
ATOM 3744 O O . THR A 1 496 ? -18.386 31.167 -8.665 1.00 98.00 496 THR A O 1
ATOM 3747 N N . ILE A 1 497 ? -19.569 29.342 -8.182 1.00 97.88 497 ILE A N 1
ATOM 3748 C CA . ILE A 1 497 ? -19.381 29.411 -6.735 1.00 97.88 497 ILE A CA 1
ATOM 3749 C C . ILE A 1 497 ? -18.121 28.622 -6.378 1.00 97.88 497 ILE A C 1
ATOM 3751 O O . ILE A 1 497 ? -17.983 27.466 -6.774 1.00 97.88 497 ILE A O 1
ATOM 3755 N N . LEU A 1 498 ? -17.228 29.253 -5.623 1.00 97.75 498 LEU A N 1
ATOM 3756 C CA . LEU A 1 498 ? -16.066 28.650 -4.987 1.00 97.75 498 LEU A CA 1
ATOM 3757 C C . LEU A 1 498 ? -16.305 28.582 -3.476 1.00 97.75 498 LEU A C 1
ATOM 3759 O O . LEU A 1 498 ? -16.348 29.612 -2.807 1.00 97.75 498 LEU A O 1
ATOM 3763 N N . GLU A 1 499 ? -16.439 27.372 -2.948 1.00 97.31 499 GLU A N 1
ATOM 3764 C CA . GLU A 1 499 ? -16.474 27.066 -1.517 1.00 97.31 499 GLU A CA 1
ATOM 3765 C C . GLU A 1 499 ? -15.080 26.590 -1.096 1.00 97.31 499 GLU A C 1
ATOM 3767 O O . GLU A 1 499 ? -14.643 25.516 -1.504 1.00 97.31 499 GLU A O 1
ATOM 3772 N N . ARG A 1 500 ? -14.354 27.404 -0.326 1.00 96.31 500 ARG A N 1
ATOM 3773 C CA . ARG A 1 500 ? -12.982 27.109 0.101 1.00 96.31 500 ARG A CA 1
ATOM 3774 C C . ARG A 1 500 ? -12.928 26.455 1.469 1.00 96.31 500 ARG A C 1
ATOM 3776 O O . ARG A 1 500 ? -13.708 26.803 2.353 1.00 96.31 500 ARG A O 1
ATOM 3783 N N . ASP A 1 501 ? -11.947 25.577 1.645 1.00 95.38 501 ASP A N 1
ATOM 3784 C CA . ASP A 1 501 ? -11.584 24.929 2.909 1.00 95.38 501 ASP A CA 1
ATOM 3785 C C . ASP A 1 501 ? -12.752 24.254 3.636 1.00 95.38 501 ASP A C 1
ATOM 3787 O O . ASP A 1 501 ? -12.787 24.195 4.878 1.00 95.38 501 ASP A O 1
ATOM 3791 N N . ILE A 1 502 ? -13.698 23.707 2.866 1.00 96.00 502 ILE A N 1
ATOM 3792 C CA . ILE A 1 502 ? -14.796 22.933 3.433 1.00 96.00 502 ILE A CA 1
ATOM 3793 C C . ILE A 1 502 ? -14.228 21.714 4.160 1.00 96.00 502 ILE A C 1
ATOM 3795 O O . ILE A 1 502 ? -13.188 21.161 3.790 1.00 96.00 502 ILE A O 1
ATOM 3799 N N . GLN A 1 503 ? -14.910 21.319 5.229 1.00 95.94 503 GLN A N 1
ATOM 3800 C CA . GLN A 1 503 ? -14.495 20.201 6.063 1.00 95.94 503 GLN A CA 1
ATOM 3801 C C . GLN A 1 503 ? -15.153 18.917 5.590 1.00 95.94 503 GLN A C 1
ATOM 3803 O O . GLN A 1 503 ? -16.374 18.855 5.449 1.00 95.94 503 GLN A O 1
ATOM 3808 N N . VAL A 1 504 ? -14.342 17.878 5.433 1.00 93.88 504 VAL A N 1
ATOM 3809 C CA . VAL A 1 504 ? -14.809 16.520 5.186 1.00 93.88 504 VAL A CA 1
ATOM 3810 C C . VAL A 1 504 ? -14.299 15.621 6.302 1.00 93.88 504 VAL A C 1
ATOM 3812 O O . VAL A 1 504 ? -13.094 15.473 6.489 1.00 93.88 504 VAL A O 1
ATOM 3815 N N . VAL A 1 505 ? -15.216 15.049 7.080 1.00 87.94 505 VAL A N 1
ATOM 3816 C CA . VAL A 1 505 ? -14.873 14.220 8.242 1.00 87.94 505 VAL A CA 1
ATOM 3817 C C . VAL A 1 505 ? -14.810 12.755 7.821 1.00 87.94 505 VAL A C 1
ATOM 3819 O O . VAL A 1 505 ? -15.799 12.196 7.354 1.00 87.94 505 VAL A O 1
ATOM 3822 N N . THR A 1 506 ? -13.649 12.133 8.003 1.00 86.62 506 THR A N 1
ATOM 3823 C CA . THR A 1 506 ? -13.443 10.698 7.736 1.00 86.62 506 THR A CA 1
ATOM 3824 C C . THR A 1 506 ? -14.068 9.824 8.827 1.00 86.62 506 THR A C 1
ATOM 3826 O O . THR A 1 506 ? -14.335 10.289 9.937 1.00 86.62 506 THR A O 1
ATOM 3829 N N . ARG A 1 507 ? -14.232 8.519 8.570 1.00 82.75 507 ARG A N 1
ATOM 3830 C CA . ARG A 1 507 ? -14.753 7.543 9.551 1.00 82.75 507 ARG A CA 1
ATOM 3831 C C . ARG A 1 507 ? -13.934 7.476 10.845 1.00 82.75 507 ARG A C 1
ATOM 3833 O O . ARG A 1 507 ? -14.466 7.130 11.894 1.00 82.75 507 ARG A O 1
ATOM 3840 N N . ASN A 1 508 ? -12.655 7.846 10.762 1.00 75.44 508 ASN A N 1
ATOM 3841 C CA . ASN A 1 508 ? -11.714 7.875 11.881 1.00 75.44 508 ASN A CA 1
ATOM 3842 C C . ASN A 1 508 ? -11.684 9.234 12.605 1.00 75.44 508 ASN A C 1
ATOM 3844 O O . ASN A 1 508 ? -10.868 9.433 13.501 1.00 75.44 508 ASN A O 1
ATOM 3848 N N . GLY A 1 509 ? -12.552 10.175 12.221 1.00 80.69 509 GLY A N 1
ATOM 3849 C CA . GLY A 1 509 ? -12.693 11.483 12.856 1.00 80.69 509 GLY A CA 1
ATOM 3850 C C . GLY A 1 509 ? -11.711 12.556 12.380 1.00 80.69 509 GLY A C 1
ATOM 3851 O O . GLY A 1 509 ? -11.843 13.689 12.828 1.00 80.69 509 GLY A O 1
ATOM 3852 N N . HIS A 1 510 ? -10.773 12.243 11.475 1.00 86.25 510 HIS A N 1
ATOM 3853 C CA . HIS A 1 510 ? -9.889 13.256 10.883 1.00 86.25 510 HIS A CA 1
ATOM 3854 C C . HIS A 1 510 ? -10.669 14.186 9.960 1.00 86.25 510 HIS A C 1
ATOM 3856 O O . HIS A 1 510 ? -11.485 13.717 9.156 1.00 86.25 510 HIS A O 1
ATOM 3862 N N . ILE A 1 511 ? -10.353 15.475 10.036 1.00 94.12 511 ILE A N 1
ATOM 3863 C CA . ILE A 1 511 ? -10.883 16.518 9.161 1.00 94.12 511 ILE A CA 1
ATOM 3864 C C . ILE A 1 511 ? -9.947 16.711 7.965 1.00 94.12 511 ILE A C 1
ATOM 3866 O O . ILE A 1 511 ? -8.792 17.108 8.120 1.00 94.12 511 ILE A O 1
ATOM 3870 N N . LEU A 1 512 ? -10.470 16.478 6.764 1.00 96.81 512 LEU A N 1
ATOM 3871 C CA . LEU A 1 512 ? -9.818 16.806 5.498 1.00 96.81 512 LEU A CA 1
ATOM 3872 C C . LEU A 1 512 ? -10.376 18.116 4.935 1.00 96.81 512 LEU A C 1
ATOM 3874 O O . LEU A 1 512 ? -11.533 18.466 5.184 1.00 96.81 512 LEU A O 1
ATOM 3878 N N . ARG A 1 513 ? -9.549 18.841 4.180 1.00 96.56 513 ARG A N 1
ATOM 3879 C CA . ARG A 1 513 ? -9.895 20.124 3.559 1.00 96.56 513 ARG A CA 1
ATOM 3880 C C . ARG A 1 513 ? -10.116 19.979 2.066 1.00 96.56 513 ARG A C 1
ATOM 3882 O O . ARG A 1 513 ? -9.326 19.338 1.374 1.00 96.56 513 ARG A O 1
ATOM 3889 N N . ALA A 1 514 ? -11.164 20.631 1.578 1.00 96.69 514 ALA A N 1
ATOM 3890 C CA . ALA A 1 514 ? -11.498 20.650 0.166 1.00 96.69 514 ALA A CA 1
ATOM 3891 C C . ALA A 1 514 ? -11.865 22.053 -0.326 1.00 96.69 514 ALA A C 1
ATOM 3893 O O . ALA A 1 514 ? -12.462 22.834 0.413 1.00 96.69 514 ALA A O 1
ATOM 3894 N N . ASP A 1 515 ? -11.546 22.335 -1.588 1.00 97.69 515 ASP A N 1
ATOM 3895 C CA . ASP A 1 515 ? -12.106 23.465 -2.332 1.00 97.69 515 ASP A CA 1
ATOM 3896 C C . ASP A 1 515 ? -13.070 22.937 -3.388 1.00 97.69 515 ASP A C 1
ATOM 3898 O O . ASP A 1 515 ? -12.732 22.020 -4.137 1.00 97.69 515 ASP A O 1
ATOM 3902 N N . VAL A 1 516 ? -14.265 23.517 -3.463 1.00 98.12 516 VAL A N 1
ATOM 3903 C CA . VAL A 1 516 ? -15.305 23.100 -4.401 1.00 98.12 516 VAL A CA 1
ATOM 3904 C C . VAL A 1 516 ? -15.698 24.249 -5.315 1.00 98.12 516 VAL A C 1
ATOM 3906 O O . VAL A 1 516 ? -16.134 25.303 -4.861 1.00 98.12 516 VAL A O 1
ATOM 3909 N N . TYR A 1 517 ? -15.589 24.011 -6.618 1.00 98.44 517 TYR A N 1
ATOM 3910 C CA . TYR A 1 517 ? -16.043 24.890 -7.688 1.00 98.44 517 TYR A CA 1
ATOM 3911 C C . TYR A 1 517 ? -17.321 24.310 -8.278 1.00 98.44 517 TYR A C 1
ATOM 3913 O O . TYR A 1 517 ? -17.317 23.166 -8.720 1.00 98.44 517 TYR A O 1
ATOM 3921 N N . ARG A 1 518 ? -18.409 25.075 -8.337 1.00 97.56 518 ARG A N 1
ATOM 3922 C CA . ARG A 1 518 ? -19.672 24.621 -8.944 1.00 97.56 518 ARG A CA 1
ATOM 3923 C C . ARG A 1 518 ? -20.383 25.748 -9.690 1.00 97.56 518 ARG A C 1
ATOM 3925 O O . ARG A 1 518 ? -20.222 26.904 -9.304 1.00 97.56 518 ARG A O 1
ATOM 3932 N N . PRO A 1 519 ? -21.198 25.458 -10.716 1.00 96.69 519 PRO A N 1
ATOM 3933 C CA . PRO A 1 519 ? -21.970 26.490 -11.405 1.00 96.69 519 PRO A CA 1
ATOM 3934 C C . PRO A 1 519 ? -22.886 27.243 -10.430 1.00 96.69 519 PRO A C 1
ATOM 3936 O O . PRO A 1 519 ? -23.540 26.640 -9.572 1.00 96.69 519 PRO A O 1
ATOM 3939 N N . ALA A 1 520 ? -22.946 28.567 -10.544 1.00 91.12 520 ALA A N 1
ATOM 3940 C CA . ALA A 1 520 ? -23.884 29.373 -9.776 1.00 91.12 520 ALA A CA 1
ATOM 3941 C C . ALA A 1 520 ? -25.327 29.011 -10.167 1.00 91.12 520 ALA A C 1
ATOM 3943 O O . ALA A 1 520 ? -25.613 28.734 -11.328 1.00 91.12 520 ALA A O 1
ATOM 3944 N N . GLY A 1 521 ? -26.234 28.976 -9.187 1.00 84.19 521 GLY A N 1
ATOM 3945 C CA . GLY A 1 521 ? -27.622 28.525 -9.380 1.00 84.19 521 GLY A CA 1
ATOM 3946 C C . GLY A 1 521 ? -27.880 27.059 -9.014 1.00 84.19 521 GLY A C 1
ATOM 3947 O O . GLY A 1 521 ? -29.034 26.677 -8.836 1.00 84.19 521 GLY A O 1
ATOM 3948 N N . THR A 1 522 ? -26.828 26.266 -8.793 1.00 84.25 522 THR A N 1
ATOM 3949 C CA . THR A 1 522 ? -26.950 24.883 -8.300 1.00 84.25 522 THR A CA 1
ATOM 3950 C C . THR A 1 522 ? -27.403 24.842 -6.829 1.00 84.25 522 THR A C 1
ATOM 3952 O O . THR A 1 522 ? -26.972 25.659 -6.005 1.00 84.25 522 THR A O 1
ATOM 3955 N N . GLY A 1 523 ? -28.310 23.917 -6.495 1.00 76.75 523 GLY A N 1
ATOM 3956 C CA . GLY A 1 523 ? -29.055 23.874 -5.228 1.00 76.75 523 GLY A CA 1
ATOM 3957 C C . GLY A 1 523 ? -30.181 22.834 -5.255 1.00 76.75 523 GLY A C 1
ATOM 3958 O O . GLY A 1 523 ? -30.087 21.837 -5.958 1.00 76.75 523 GLY A O 1
ATOM 3959 N N . SER A 1 524 ? -31.285 23.071 -4.539 1.00 63.56 524 SER A N 1
ATOM 3960 C CA . SER A 1 524 ? -32.421 22.128 -4.497 1.00 63.56 524 SER A CA 1
ATOM 3961 C C . SER A 1 524 ? -33.196 21.990 -5.816 1.00 63.56 524 SER A C 1
ATOM 3963 O O . SER A 1 524 ? -33.964 21.046 -5.968 1.00 63.56 524 SER A O 1
ATOM 3965 N N . LYS A 1 525 ? -33.032 22.931 -6.755 1.00 67.81 525 LYS A N 1
ATOM 3966 C CA . LYS A 1 525 ? -33.731 22.944 -8.053 1.00 67.81 525 LYS A CA 1
ATOM 3967 C C . LYS A 1 525 ? -32.908 22.368 -9.206 1.00 67.81 525 LYS A C 1
ATOM 3969 O O . LYS A 1 525 ? -33.489 21.919 -10.185 1.00 67.81 525 LYS A O 1
ATOM 3974 N N . GLU A 1 526 ? -31.584 22.398 -9.095 1.00 85.81 526 GLU A N 1
ATOM 3975 C CA . GLU A 1 526 ? -30.656 21.925 -10.121 1.00 85.81 526 GLU A CA 1
ATOM 3976 C C . GLU A 1 526 ? -29.424 21.343 -9.426 1.00 85.81 526 GLU A C 1
ATOM 3978 O O . GLU A 1 526 ? -28.695 22.055 -8.727 1.00 85.81 526 GLU A O 1
ATOM 3983 N N . GLN A 1 527 ? -29.234 20.035 -9.590 1.00 95.25 527 GLN A N 1
ATOM 3984 C CA . GLN A 1 527 ? -28.119 19.288 -9.023 1.00 95.25 527 GLN A CA 1
ATOM 3985 C C . GLN A 1 527 ? -27.104 18.945 -10.112 1.00 95.25 527 GLN A C 1
ATOM 3987 O O . GLN A 1 527 ? -27.479 18.657 -11.248 1.00 95.25 527 GLN A O 1
ATOM 3992 N N . VAL A 1 528 ? -25.819 18.937 -9.761 1.00 97.88 528 VAL A N 1
ATOM 3993 C CA . VAL A 1 528 ? -24.725 18.625 -10.694 1.00 97.88 528 VAL A CA 1
ATOM 3994 C C . VAL A 1 528 ? -23.836 17.500 -10.160 1.00 97.88 528 VAL A C 1
ATOM 3996 O O . VAL A 1 528 ? -23.719 17.328 -8.945 1.00 97.88 528 VAL A O 1
ATOM 3999 N N . PRO A 1 529 ? -23.220 16.689 -11.033 1.00 98.50 529 PRO A N 1
ATOM 4000 C CA . PRO A 1 529 ? -22.206 15.719 -10.628 1.00 98.50 529 PRO A CA 1
ATOM 4001 C C . PRO A 1 529 ? -20.874 16.385 -10.259 1.00 98.50 529 PRO A C 1
ATOM 4003 O O . PRO A 1 529 ? -20.584 17.503 -10.695 1.00 98.50 529 PRO A O 1
ATOM 4006 N N . ILE A 1 530 ? -20.057 15.677 -9.476 1.00 98.75 530 ILE A N 1
ATOM 4007 C CA . ILE A 1 530 ? -18.729 16.128 -9.032 1.00 98.75 530 ILE A CA 1
ATOM 4008 C C . ILE A 1 530 ? -17.632 15.382 -9.797 1.00 98.75 530 ILE A C 1
ATOM 4010 O O . ILE A 1 530 ? -17.651 14.156 -9.885 1.00 98.75 530 ILE A O 1
ATOM 4014 N N . LEU A 1 531 ? -16.645 16.126 -10.290 1.00 98.75 531 LEU A N 1
ATOM 4015 C CA . LEU A 1 531 ? -15.342 15.627 -10.719 1.00 98.75 531 LEU A CA 1
ATOM 4016 C C . LEU A 1 531 ? -14.347 15.872 -9.579 1.00 98.75 531 LEU A C 1
ATOM 4018 O O . LEU A 1 531 ? -14.099 17.011 -9.183 1.00 98.75 531 LEU A O 1
ATOM 4022 N N . LEU A 1 532 ? -13.835 14.796 -8.997 1.00 98.31 532 LEU A N 1
ATOM 4023 C CA . LEU A 1 532 ? -13.001 14.816 -7.805 1.00 98.31 532 LEU A CA 1
ATOM 4024 C C . LEU A 1 532 ? -11.518 14.762 -8.193 1.00 98.31 532 LEU A C 1
ATOM 4026 O O . LEU A 1 532 ? -11.073 13.809 -8.832 1.00 98.31 532 LEU A O 1
ATOM 4030 N N . ALA A 1 533 ? -10.763 15.768 -7.759 1.00 96.81 533 ALA A N 1
ATOM 4031 C CA . ALA A 1 533 ? -9.309 15.828 -7.825 1.00 96.81 533 ALA A CA 1
ATOM 4032 C C . ALA A 1 533 ? -8.727 15.540 -6.433 1.00 96.81 533 ALA A C 1
ATOM 4034 O O . ALA A 1 533 ? -9.078 16.206 -5.457 1.00 96.81 533 ALA A O 1
ATOM 4035 N N . TRP A 1 534 ? -7.847 14.543 -6.335 1.00 95.81 534 TRP A N 1
ATOM 4036 C CA . TRP A 1 534 ? -7.267 14.089 -5.070 1.00 95.81 534 TRP A CA 1
ATOM 4037 C C . TRP A 1 534 ? -5.744 14.070 -5.156 1.00 95.81 534 TRP A C 1
ATOM 4039 O O . TRP A 1 534 ? -5.173 13.179 -5.787 1.00 95.81 534 TRP A O 1
ATOM 4049 N N . SER A 1 535 ? -5.070 15.024 -4.510 1.00 95.38 535 SER A N 1
ATOM 4050 C CA . SER A 1 535 ? -3.606 15.075 -4.536 1.00 95.38 535 SER A CA 1
ATOM 4051 C C . SER A 1 535 ? -3.005 15.805 -3.335 1.00 95.38 535 SER A C 1
ATOM 4053 O O . SER A 1 535 ? -3.601 16.741 -2.805 1.00 95.38 535 SER A O 1
ATOM 4055 N N . PRO A 1 536 ? -1.787 15.433 -2.907 1.00 95.50 536 PRO A N 1
ATOM 4056 C CA . PRO A 1 536 ? -1.047 16.154 -1.876 1.00 95.50 536 PRO A CA 1
ATOM 4057 C C . PRO A 1 536 ? -0.362 17.423 -2.411 1.00 95.50 536 PRO A C 1
ATOM 4059 O O . PRO A 1 536 ? 0.442 18.025 -1.700 1.00 95.50 536 PRO A O 1
ATOM 4062 N N . TYR A 1 537 ? -0.628 17.816 -3.662 1.00 95.44 537 TYR A N 1
ATOM 4063 C CA . TYR A 1 537 ? 0.026 18.953 -4.314 1.00 95.44 537 TYR A CA 1
ATOM 4064 C C . TYR A 1 537 ? -0.565 20.294 -3.908 1.00 95.44 537 TYR A C 1
ATOM 4066 O O . TYR A 1 537 ? 0.073 21.317 -4.119 1.00 95.44 537 TYR A O 1
ATOM 4074 N N . GLY A 1 538 ? -1.732 20.292 -3.270 1.00 93.75 538 GLY A N 1
ATOM 4075 C CA . GLY A 1 538 ? -2.428 21.496 -2.851 1.00 93.75 538 GLY A CA 1
ATOM 4076 C C . GLY A 1 538 ? -3.608 21.808 -3.756 1.00 93.75 538 GLY A C 1
ATOM 4077 O O . GLY A 1 538 ? -3.757 21.269 -4.855 1.00 93.75 538 GLY A O 1
ATOM 4078 N N . LYS A 1 539 ? -4.465 22.705 -3.280 1.00 94.00 539 LYS A N 1
ATOM 4079 C CA . LYS A 1 539 ? -5.745 23.039 -3.902 1.00 94.00 539 LYS A CA 1
ATOM 4080 C C . LYS A 1 539 ? -5.784 24.489 -4.364 1.00 94.00 539 LYS A C 1
ATOM 4082 O O . LYS A 1 539 ? -5.110 25.342 -3.803 1.00 94.00 539 LYS A O 1
ATOM 4087 N N . SER A 1 540 ? -6.577 24.787 -5.391 1.00 88.81 540 SER A N 1
ATOM 4088 C CA . SER A 1 540 ? -6.752 26.157 -5.911 1.00 88.81 540 SER A CA 1
ATOM 4089 C C . SER A 1 540 ? -5.462 26.835 -6.408 1.00 88.81 540 SER A C 1
ATOM 4091 O O . SER A 1 540 ? -5.273 28.049 -6.250 1.00 88.81 540 SER A O 1
ATOM 4093 N N . GLY A 1 541 ? -4.574 26.048 -7.024 1.00 84.19 541 GLY A N 1
ATOM 4094 C CA . GLY A 1 541 ? -3.290 26.512 -7.549 1.00 84.19 541 GLY A CA 1
ATOM 4095 C C . GLY A 1 541 ? -2.256 26.857 -6.471 1.00 84.19 541 GLY A C 1
ATOM 4096 O O . GLY A 1 541 ? -1.426 27.733 -6.703 1.00 84.19 541 GLY A O 1
ATOM 4097 N N . THR A 1 542 ? -2.340 26.240 -5.287 1.00 90.62 542 THR A N 1
ATOM 4098 C CA . THR A 1 542 ? -1.274 26.255 -4.267 1.00 90.62 542 THR A CA 1
ATOM 4099 C C . THR A 1 542 ? -0.319 25.075 -4.465 1.00 90.62 542 THR A C 1
ATOM 4101 O O . THR A 1 542 ? -0.659 24.133 -5.175 1.00 90.62 542 THR A O 1
ATOM 4104 N N . GLY A 1 543 ? 0.814 25.076 -3.762 1.00 92.00 543 GLY A N 1
ATOM 4105 C CA . GLY A 1 543 ? 1.808 24.004 -3.787 1.00 92.00 543 GLY A CA 1
ATOM 4106 C C . GLY A 1 543 ? 3.115 24.380 -4.471 1.00 92.00 543 GLY A C 1
ATOM 4107 O O . GLY A 1 543 ? 3.273 25.471 -5.021 1.00 92.00 543 GLY A O 1
ATOM 4108 N N . ALA A 1 544 ? 4.065 23.443 -4.441 1.00 90.56 544 ALA A N 1
ATOM 4109 C CA . ALA A 1 544 ? 5.346 23.592 -5.132 1.00 90.56 544 ALA A CA 1
ATOM 4110 C C . ALA A 1 544 ? 5.256 23.252 -6.629 1.00 90.56 544 ALA A C 1
ATOM 4112 O O . ALA A 1 544 ? 6.032 23.787 -7.418 1.00 90.56 544 ALA A O 1
ATOM 4113 N N . PHE A 1 545 ? 4.319 22.385 -7.025 1.00 89.25 545 PHE A N 1
ATOM 4114 C CA . PHE A 1 545 ? 4.155 21.964 -8.415 1.00 89.25 545 PHE A CA 1
ATOM 4115 C C . PHE A 1 545 ? 3.103 22.802 -9.134 1.00 89.25 545 PHE A C 1
ATOM 4117 O O . PHE A 1 545 ? 1.976 22.952 -8.671 1.00 89.25 545 PHE A O 1
ATOM 4124 N N . THR A 1 546 ? 3.484 23.327 -10.295 1.00 89.06 546 THR A N 1
ATOM 4125 C CA . THR A 1 546 ? 2.611 24.001 -11.262 1.00 89.06 546 THR A CA 1
ATOM 4126 C C . THR A 1 546 ? 3.145 23.708 -12.667 1.00 89.06 546 THR A C 1
ATOM 4128 O O . THR A 1 546 ? 4.318 23.368 -12.821 1.00 89.06 546 THR A O 1
ATOM 4131 N N . LEU A 1 547 ? 2.339 23.872 -13.719 1.00 90.06 547 LEU A N 1
ATOM 4132 C CA . LEU A 1 547 ? 2.868 23.758 -15.090 1.00 90.06 547 LEU A CA 1
ATOM 4133 C C . LEU A 1 547 ? 3.931 24.822 -15.401 1.00 90.06 547 LEU A C 1
ATOM 4135 O O . LEU A 1 547 ? 4.756 24.633 -16.288 1.00 90.06 547 LEU A O 1
ATOM 4139 N N . ASP A 1 548 ? 3.924 25.931 -14.663 1.00 87.56 548 ASP A N 1
ATOM 4140 C CA . ASP A 1 548 ? 4.818 27.072 -14.837 1.00 87.56 548 ASP A CA 1
ATOM 4141 C C . ASP A 1 548 ? 6.286 26.725 -14.538 1.00 87.56 548 ASP A C 1
ATOM 4143 O O . ASP A 1 548 ? 7.181 27.358 -15.095 1.00 87.56 548 ASP A O 1
ATOM 4147 N N . ILE A 1 549 ? 6.541 25.716 -13.694 1.00 85.38 549 ILE A N 1
ATOM 4148 C CA . ILE A 1 549 ? 7.903 25.246 -13.387 1.00 85.38 549 ILE A CA 1
ATOM 4149 C C . ILE A 1 549 ? 8.414 24.200 -14.386 1.00 85.38 549 ILE A C 1
ATOM 4151 O O . ILE A 1 549 ? 9.597 23.862 -14.372 1.00 85.38 549 ILE A O 1
ATOM 4155 N N . VAL A 1 550 ? 7.539 23.682 -15.252 1.00 87.25 550 VAL A N 1
ATOM 4156 C CA . VAL A 1 550 ? 7.907 22.690 -16.262 1.00 87.25 550 VAL A CA 1
ATOM 4157 C C . VAL A 1 550 ? 8.444 23.420 -17.498 1.00 87.25 550 VAL A C 1
ATOM 4159 O O . VAL A 1 550 ? 7.810 24.374 -17.967 1.00 87.25 550 VAL A O 1
ATOM 4162 N N . PRO A 1 551 ? 9.596 23.008 -18.064 1.00 87.00 551 PRO A N 1
ATOM 4163 C CA . PRO A 1 551 ? 10.158 23.646 -19.247 1.00 87.00 551 PRO A CA 1
ATOM 4164 C C . PRO A 1 551 ? 9.122 23.834 -20.360 1.00 87.00 551 PRO A C 1
ATOM 4166 O O . PRO A 1 551 ? 8.437 22.895 -20.768 1.00 87.00 551 PRO A O 1
ATOM 4169 N N . LYS A 1 552 ? 8.994 25.082 -20.835 1.00 88.94 552 LYS A N 1
ATOM 4170 C CA . LYS A 1 552 ? 8.067 25.483 -21.912 1.00 88.94 552 LYS A CA 1
ATOM 4171 C C . LYS A 1 552 ? 6.592 25.134 -21.640 1.00 88.94 552 LYS A C 1
ATOM 4173 O O . LYS A 1 552 ? 5.798 25.114 -22.579 1.00 88.94 552 LYS A O 1
ATOM 4178 N N . ARG A 1 553 ? 6.223 24.855 -20.379 1.00 92.12 553 ARG A N 1
ATOM 4179 C CA . ARG A 1 553 ? 4.888 24.389 -19.963 1.00 92.12 553 ARG A CA 1
ATOM 4180 C C . ARG A 1 553 ? 4.372 23.217 -20.809 1.00 92.12 553 ARG A C 1
ATOM 4182 O O . ARG A 1 553 ? 3.169 23.112 -21.017 1.00 92.12 553 ARG A O 1
ATOM 4189 N N . VAL A 1 554 ? 5.278 22.406 -21.371 1.00 91.75 554 VAL A N 1
ATOM 4190 C CA . VAL A 1 554 ? 4.992 21.293 -22.301 1.00 91.75 554 VAL A CA 1
ATOM 4191 C C . VAL A 1 554 ? 4.055 21.630 -23.477 1.00 91.75 554 VAL A C 1
ATOM 4193 O O . VAL A 1 554 ? 3.402 20.749 -24.021 1.00 91.75 554 VAL A O 1
ATOM 4196 N N . GLY A 1 555 ? 3.974 22.898 -23.895 1.00 92.19 555 GLY A N 1
ATOM 4197 C CA . GLY A 1 555 ? 3.035 23.335 -24.941 1.00 92.19 555 GLY A CA 1
ATOM 4198 C C . GLY A 1 555 ? 1.680 23.835 -24.434 1.00 92.19 555 GLY A C 1
ATOM 4199 O O . GLY A 1 555 ? 0.899 24.356 -25.223 1.00 92.19 555 GLY A O 1
ATOM 4200 N N . VAL A 1 556 ? 1.396 23.745 -23.131 1.00 94.25 556 VAL A N 1
ATOM 4201 C CA . VAL A 1 556 ? 0.171 24.289 -22.531 1.00 94.25 556 VAL A CA 1
ATOM 4202 C C . VAL A 1 556 ? 0.349 25.783 -22.280 1.00 94.25 556 VAL A C 1
ATOM 4204 O O . VAL A 1 556 ? 1.093 26.207 -21.395 1.00 94.25 556 VAL A O 1
ATOM 4207 N N . THR A 1 557 ? -0.357 26.618 -23.031 1.00 92.94 557 THR A N 1
ATOM 4208 C CA . THR A 1 557 ? -0.309 28.078 -22.872 1.00 92.94 557 THR A CA 1
ATOM 4209 C C . THR A 1 557 ? -0.975 28.539 -21.567 1.00 92.94 557 THR A C 1
ATOM 4211 O O . THR A 1 557 ? -1.800 27.838 -20.981 1.00 92.94 557 THR A O 1
ATOM 4214 N N . LEU A 1 558 ? -0.658 29.754 -21.100 1.00 93.56 558 LEU A N 1
ATOM 4215 C CA . LEU A 1 558 ? -1.338 30.353 -19.937 1.00 93.56 558 LEU A CA 1
ATOM 4216 C C . LEU A 1 558 ? -2.849 30.514 -20.172 1.00 93.56 558 LEU A C 1
ATOM 4218 O O . LEU A 1 558 ? -3.635 30.344 -19.248 1.00 93.56 558 LEU A O 1
ATOM 4222 N N . ALA A 1 559 ? -3.268 30.765 -21.414 1.00 94.12 559 ALA A N 1
ATOM 4223 C CA . ALA A 1 559 ? -4.673 30.941 -21.771 1.00 94.12 559 ALA A CA 1
ATOM 4224 C C . ALA A 1 559 ? -5.493 29.636 -21.731 1.00 94.12 559 ALA A C 1
ATOM 4226 O O . ALA A 1 559 ? -6.725 29.695 -21.758 1.00 94.12 559 ALA A O 1
ATOM 4227 N N . GLN A 1 560 ? -4.835 28.474 -21.661 1.00 94.50 560 GLN A N 1
ATOM 4228 C CA . GLN A 1 560 ? -5.495 27.170 -21.556 1.00 94.50 560 GLN A CA 1
ATOM 4229 C C . GLN A 1 560 ? -5.841 26.777 -20.120 1.00 94.50 560 GLN A C 1
ATOM 4231 O O . GLN A 1 560 ? -6.719 25.930 -19.953 1.00 94.50 560 GLN A O 1
ATOM 4236 N N . THR A 1 561 ? -5.229 27.408 -19.109 1.00 95.69 561 THR A N 1
ATOM 4237 C CA . THR A 1 561 ? -5.498 27.104 -17.696 1.00 95.69 561 THR A CA 1
ATOM 4238 C C . THR A 1 561 ? -5.907 28.338 -16.889 1.00 95.69 561 THR A C 1
ATOM 4240 O O . THR A 1 561 ? -5.481 29.461 -17.171 1.00 95.69 561 THR A O 1
ATOM 4243 N N . SER A 1 562 ? -6.786 28.176 -15.901 1.00 95.81 562 SER A N 1
ATOM 4244 C CA . SER A 1 562 ? -7.347 29.284 -15.113 1.00 95.81 562 SER A CA 1
ATOM 4245 C C . SER A 1 562 ? -6.429 29.775 -13.993 1.00 95.81 562 SER A C 1
ATOM 4247 O O . SER A 1 562 ? -6.617 30.878 -13.472 1.00 95.81 562 SER A O 1
ATOM 4249 N N . GLY A 1 563 ? -5.437 28.968 -13.620 1.00 94.12 563 GLY A N 1
ATOM 4250 C CA . GLY A 1 563 ? -4.613 29.131 -12.430 1.00 94.12 563 GLY A CA 1
ATOM 4251 C C . GLY A 1 563 ? -5.314 28.697 -11.137 1.00 94.12 563 GLY A C 1
ATOM 4252 O O . GLY A 1 563 ? -4.752 28.907 -10.060 1.00 94.12 563 GLY A O 1
ATOM 4253 N N . TYR A 1 564 ? -6.532 28.150 -11.210 1.00 94.88 564 TYR A N 1
ATOM 4254 C CA . TYR A 1 564 ? -7.255 27.570 -10.069 1.00 94.88 564 TYR A CA 1
ATOM 4255 C C . TYR A 1 564 ? -7.229 26.038 -10.067 1.00 94.88 564 TYR A C 1
ATOM 4257 O O . TYR A 1 564 ? -7.523 25.425 -9.041 1.00 94.88 564 TYR A O 1
ATOM 4265 N N . GLU A 1 565 ? -6.871 25.414 -11.186 1.00 94.38 565 GLU A N 1
ATOM 4266 C CA . GLU A 1 565 ? -6.549 23.996 -11.250 1.00 94.38 565 GLU A CA 1
ATOM 4267 C C . GLU A 1 565 ? -5.464 23.639 -10.221 1.00 94.38 565 GLU A C 1
ATOM 4269 O O . GLU A 1 565 ? -4.516 24.396 -10.000 1.00 94.38 565 GLU A O 1
ATOM 4274 N N . SER A 1 566 ? -5.604 22.487 -9.563 1.00 94.31 566 SER A N 1
ATOM 4275 C CA . SER A 1 566 ? -4.434 21.871 -8.931 1.00 94.31 566 SER A CA 1
ATOM 4276 C C . SER A 1 566 ? -3.564 21.244 -10.007 1.00 94.31 566 SER A C 1
ATOM 4278 O O . SER A 1 566 ? -4.038 20.946 -11.107 1.00 94.31 566 SER A O 1
ATOM 4280 N N . PHE A 1 567 ? -2.285 21.072 -9.697 1.00 95.31 567 PHE A N 1
ATOM 4281 C CA . PHE A 1 567 ? -1.375 20.361 -10.577 1.00 95.31 567 PHE A CA 1
ATOM 4282 C C . PHE A 1 567 ? -1.970 18.992 -10.940 1.00 95.31 567 PHE A C 1
ATOM 4284 O O . PHE A 1 567 ? -2.530 18.327 -10.068 1.00 95.31 567 PHE A O 1
ATOM 4291 N N . GLU A 1 568 ? -1.896 18.620 -12.225 1.00 95.25 568 GLU A N 1
ATOM 4292 C CA . GLU A 1 568 ? -2.464 17.378 -12.792 1.00 95.25 568 GLU A CA 1
ATOM 4293 C C . GLU A 1 568 ? -4.002 17.242 -12.761 1.00 95.25 568 GLU A C 1
ATOM 4295 O O . GLU A 1 568 ? -4.537 16.217 -13.188 1.00 95.25 568 GLU A O 1
ATOM 4300 N N . ALA A 1 569 ? -4.735 18.254 -12.290 1.00 96.75 569 ALA A N 1
ATOM 4301 C CA . ALA A 1 569 ? -6.192 18.220 -12.191 1.00 96.75 569 ALA A CA 1
ATOM 4302 C C . ALA A 1 569 ? -6.894 18.856 -13.398 1.00 96.75 569 ALA A C 1
ATOM 4304 O O . ALA A 1 569 ? -6.327 19.637 -14.153 1.00 96.75 569 ALA A O 1
ATOM 4305 N N . LEU A 1 570 ? -8.186 18.571 -13.533 1.00 97.31 570 LEU A N 1
ATOM 4306 C CA . LEU A 1 570 ? -9.066 19.219 -14.501 1.00 97.31 570 LEU A CA 1
ATOM 4307 C C . LEU A 1 570 ? -9.286 20.699 -14.127 1.00 97.31 570 LEU A C 1
ATOM 4309 O O . LEU A 1 570 ? -9.403 21.039 -12.948 1.00 97.31 570 LEU A O 1
ATOM 4313 N N . ASP A 1 571 ? -9.403 21.584 -15.125 1.00 97.50 571 ASP A N 1
ATOM 4314 C CA . ASP A 1 571 ? -9.565 23.026 -14.882 1.00 97.50 571 ASP A CA 1
ATOM 4315 C C . ASP A 1 571 ? -11.011 23.404 -14.490 1.00 97.50 571 ASP A C 1
ATOM 4317 O O . ASP A 1 571 ? -11.938 23.207 -15.290 1.00 97.50 571 ASP A O 1
ATOM 4321 N N . PRO A 1 572 ? -11.246 24.018 -13.313 1.00 97.56 572 PRO A N 1
ATOM 4322 C CA . PRO A 1 572 ? -12.584 24.439 -12.905 1.00 97.56 572 PRO A CA 1
ATOM 4323 C C . PRO A 1 572 ? -13.243 25.429 -13.874 1.00 97.56 572 PRO A C 1
ATOM 4325 O O . PRO A 1 572 ? -14.450 25.332 -14.084 1.00 97.56 572 PRO A O 1
ATOM 4328 N N . ALA A 1 573 ? -12.498 26.329 -14.524 1.00 97.19 573 ALA A N 1
ATOM 4329 C CA . ALA A 1 573 ? -13.070 27.280 -15.485 1.00 97.19 573 ALA A CA 1
ATOM 4330 C C . ALA A 1 573 ? -13.625 26.599 -16.749 1.00 97.19 573 ALA A C 1
ATOM 4332 O O . ALA A 1 573 ? -14.521 27.136 -17.414 1.00 97.19 573 ALA A O 1
ATOM 4333 N N . GLU A 1 574 ? -13.099 25.418 -17.084 1.00 97.69 574 GLU A N 1
ATOM 4334 C CA . GLU A 1 574 ? -13.552 24.611 -18.211 1.00 97.69 574 GLU A CA 1
ATOM 4335 C C . GLU A 1 574 ? -14.810 23.814 -17.857 1.00 97.69 574 GLU A C 1
ATOM 4337 O O . GLU A 1 574 ? -15.797 23.860 -18.599 1.00 97.69 574 GLU A O 1
ATOM 4342 N N . TRP A 1 575 ? -14.778 23.107 -16.725 1.00 98.06 575 TRP A N 1
ATOM 4343 C CA . TRP A 1 575 ? -15.769 22.086 -16.384 1.00 98.06 575 TRP A CA 1
ATOM 4344 C C . TRP A 1 575 ? -17.010 22.622 -15.669 1.00 98.06 575 TRP A C 1
ATOM 4346 O O . TRP A 1 575 ? -18.096 22.075 -15.884 1.00 98.06 575 TRP A O 1
ATOM 4356 N N . THR A 1 576 ? -16.925 23.735 -14.929 1.00 97.75 576 THR A N 1
ATOM 4357 C CA . THR A 1 576 ? -18.139 24.368 -14.377 1.00 97.75 576 THR A CA 1
ATOM 4358 C C . THR A 1 576 ? -19.039 24.895 -15.486 1.00 97.75 576 THR A C 1
ATOM 4360 O O . THR A 1 576 ? -20.248 24.680 -15.472 1.00 97.75 576 THR A O 1
ATOM 4363 N N . ALA A 1 577 ? -18.459 25.449 -16.549 1.00 96.56 577 ALA A N 1
ATOM 4364 C CA . ALA A 1 577 ? -19.211 25.859 -17.733 1.00 96.56 577 ALA A CA 1
ATOM 4365 C C . ALA A 1 577 ? -19.905 24.694 -18.466 1.00 96.56 577 ALA A C 1
ATOM 4367 O O . ALA A 1 577 ? -20.828 24.918 -19.246 1.00 96.56 577 ALA A O 1
ATOM 4368 N N . ARG A 1 578 ? -19.480 23.450 -18.212 1.00 97.31 578 ARG A N 1
ATOM 4369 C CA . ARG A 1 578 ? -20.068 22.223 -18.771 1.00 97.31 578 ARG A CA 1
ATOM 4370 C C . ARG A 1 578 ? -21.092 21.576 -17.831 1.00 97.31 578 ARG A C 1
ATOM 4372 O O . ARG A 1 578 ? -21.571 20.482 -18.130 1.00 97.31 578 ARG A O 1
ATOM 4379 N N . GLY A 1 579 ? -21.443 22.224 -16.718 1.00 96.69 579 GLY A N 1
ATOM 4380 C CA . GLY A 1 579 ? -22.429 21.723 -15.756 1.00 96.69 579 GLY A CA 1
ATOM 4381 C C . GLY A 1 579 ? -21.889 20.626 -14.835 1.00 96.69 579 GLY A C 1
ATOM 4382 O O . GLY A 1 579 ? -22.615 19.683 -14.529 1.00 96.69 579 GLY A O 1
ATOM 4383 N N . TYR A 1 580 ? -20.616 20.721 -14.446 1.00 98.44 580 TYR A N 1
ATOM 4384 C CA . TYR A 1 580 ? -19.982 19.866 -13.439 1.00 98.44 580 TYR A CA 1
ATOM 4385 C C . TYR A 1 580 ? -19.481 20.709 -12.271 1.00 98.44 580 TYR A C 1
ATOM 4387 O O . TYR A 1 580 ? -19.091 21.860 -12.455 1.00 98.44 580 TYR A O 1
ATOM 4395 N N . ALA A 1 581 ? -19.445 20.131 -11.077 1.00 98.38 581 ALA A N 1
ATOM 4396 C CA . ALA A 1 581 ? -18.631 20.662 -9.996 1.00 98.38 581 ALA A CA 1
ATOM 4397 C C . ALA A 1 581 ? -17.228 20.033 -10.037 1.00 98.38 581 ALA A C 1
ATOM 4399 O O . ALA A 1 581 ? -17.094 18.870 -10.408 1.00 98.38 581 ALA A O 1
ATOM 4400 N N . ILE A 1 582 ? -16.196 20.772 -9.629 1.00 98.31 582 ILE A N 1
ATOM 4401 C CA . ILE A 1 582 ? -14.876 20.218 -9.308 1.00 98.31 582 ILE A CA 1
ATOM 4402 C C . ILE A 1 582 ? -14.673 20.309 -7.803 1.00 98.31 582 ILE A C 1
ATOM 4404 O O . ILE A 1 582 ? -14.753 21.399 -7.243 1.00 98.31 582 ILE A O 1
ATOM 4408 N N . ALA A 1 583 ? -14.380 19.183 -7.159 1.00 98.00 583 ALA A N 1
ATOM 4409 C CA . ALA A 1 583 ? -13.954 19.145 -5.766 1.00 98.00 583 ALA A CA 1
ATOM 4410 C C . ALA A 1 583 ? -12.475 18.768 -5.705 1.00 98.00 583 ALA A C 1
ATOM 4412 O O . ALA A 1 583 ? -12.070 17.747 -6.248 1.00 98.00 583 ALA A O 1
ATOM 4413 N N . ASN A 1 584 ? -11.672 19.596 -5.055 1.00 96.75 584 ASN A N 1
ATOM 4414 C CA . ASN A 1 584 ? -10.235 19.426 -4.945 1.00 96.75 584 ASN A CA 1
ATOM 4415 C C . ASN A 1 584 ? -9.854 19.179 -3.489 1.00 96.75 584 ASN A C 1
ATOM 4417 O O . ASN A 1 584 ? -10.101 20.034 -2.637 1.00 96.75 584 ASN A O 1
ATOM 4421 N N . ILE A 1 585 ? -9.297 18.005 -3.215 1.00 96.00 585 ILE A N 1
ATOM 4422 C CA . ILE A 1 585 ? -9.084 17.490 -1.868 1.00 96.00 585 ILE A CA 1
ATOM 4423 C C . ILE A 1 585 ? -7.606 17.536 -1.523 1.00 96.00 585 ILE A C 1
ATOM 4425 O O . ILE A 1 585 ? -6.795 16.903 -2.198 1.00 96.00 585 ILE A O 1
ATOM 4429 N N . ASN A 1 586 ? -7.288 18.178 -0.400 1.00 96.31 586 ASN A N 1
ATOM 4430 C CA . ASN A 1 586 ? -6.027 17.932 0.282 1.00 96.31 586 ASN A CA 1
ATOM 4431 C C . ASN A 1 586 ? -6.177 16.641 1.108 1.00 96.31 586 ASN A C 1
ATOM 4433 O O . ASN A 1 586 ? -6.970 16.619 2.059 1.00 96.31 586 ASN A O 1
ATOM 4437 N N . PRO A 1 587 ? -5.458 15.556 0.782 1.00 95.31 587 PRO A N 1
ATOM 4438 C CA . PRO A 1 587 ? -5.552 14.291 1.498 1.00 95.31 587 PRO A CA 1
ATOM 4439 C C . PRO A 1 587 ? -5.077 14.417 2.947 1.00 95.31 587 PRO A C 1
ATOM 4441 O O . PRO A 1 587 ? -4.496 15.423 3.354 1.00 95.31 587 PRO A O 1
ATOM 4444 N N . LYS A 1 588 ? -5.317 13.366 3.735 1.00 94.19 588 LYS A N 1
ATOM 4445 C CA . LYS A 1 588 ? -4.855 13.256 5.125 1.00 94.19 588 LYS A CA 1
ATOM 4446 C C . LYS A 1 588 ? -3.377 13.647 5.249 1.00 94.19 588 LYS A C 1
ATOM 4448 O O . LYS A 1 588 ? -2.553 13.191 4.461 1.00 94.19 588 LYS A O 1
ATOM 4453 N N . GLY A 1 589 ? -3.066 14.507 6.218 1.00 93.62 589 GLY A N 1
ATOM 4454 C CA . GLY A 1 589 ? -1.723 15.030 6.478 1.00 93.62 589 GLY A CA 1
ATOM 4455 C C . GLY A 1 589 ? -1.163 16.021 5.454 1.00 93.62 589 GLY A C 1
ATOM 4456 O O . GLY A 1 589 ? -0.017 16.437 5.607 1.00 93.62 589 GLY A O 1
ATOM 4457 N N . SER A 1 590 ? -1.932 16.417 4.435 1.00 95.50 590 SER A N 1
ATOM 4458 C CA . SER A 1 590 ? -1.527 17.423 3.448 1.00 95.50 590 SER A CA 1
ATOM 4459 C C . SER A 1 590 ? -2.074 18.811 3.799 1.00 95.50 590 SER A C 1
ATOM 4461 O O . SER A 1 590 ? -3.272 18.978 4.029 1.00 95.50 590 SER A O 1
ATOM 4463 N N . PHE A 1 591 ? -1.207 19.827 3.810 1.00 95.62 591 PHE A N 1
ATOM 4464 C CA . PHE A 1 591 ? -1.531 21.199 4.231 1.00 95.62 591 PHE A CA 1
ATOM 4465 C C . PHE A 1 591 ? -2.287 21.219 5.578 1.00 95.62 591 PHE A C 1
ATOM 4467 O O . PHE A 1 591 ? -1.767 20.694 6.560 1.00 95.62 591 PHE A O 1
ATOM 4474 N N . ASP A 1 592 ? -3.492 21.802 5.633 1.00 94.88 592 ASP A N 1
ATOM 4475 C CA . ASP A 1 592 ? -4.343 21.882 6.835 1.00 94.88 592 ASP A CA 1
ATOM 4476 C C . ASP A 1 592 ? -5.270 20.665 7.049 1.00 94.88 592 ASP A C 1
ATOM 4478 O O . ASP A 1 592 ? -6.148 20.696 7.919 1.00 94.88 592 ASP A O 1
ATOM 4482 N N . SER A 1 593 ? -5.127 19.598 6.258 1.00 95.44 593 SER A N 1
ATOM 4483 C CA . SER A 1 593 ? -5.811 18.329 6.528 1.00 95.44 593 SER A CA 1
ATOM 4484 C C . SER A 1 593 ? -5.121 17.584 7.670 1.00 95.44 593 SER A C 1
ATOM 4486 O O . SER A 1 593 ? -3.899 17.440 7.700 1.00 95.44 593 SER A O 1
ATOM 4488 N N . GLU A 1 594 ? -5.910 17.078 8.615 1.00 93.25 594 GLU A N 1
ATOM 4489 C CA . GLU A 1 594 ? -5.398 16.424 9.820 1.00 93.25 594 GLU A CA 1
ATOM 4490 C C . GLU A 1 594 ? -4.716 15.074 9.529 1.00 93.25 594 GLU A C 1
ATOM 4492 O O . GLU A 1 594 ? -4.934 14.449 8.489 1.00 93.25 594 GLU A O 1
ATOM 4497 N N . GLY A 1 595 ? -3.925 14.590 10.493 1.00 90.38 595 GLY A N 1
ATOM 4498 C CA . GLY A 1 595 ? -3.254 13.288 10.447 1.00 90.38 595 GLY A CA 1
ATOM 4499 C C . GLY A 1 595 ? -1.861 13.313 9.811 1.00 90.38 595 GLY A C 1
ATOM 4500 O O . GLY A 1 595 ? -1.324 14.378 9.516 1.00 90.38 595 GLY A O 1
ATOM 4501 N N . ASP A 1 596 ? -1.279 12.124 9.640 1.00 92.38 596 ASP A N 1
ATOM 4502 C CA . ASP A 1 596 ? -0.001 11.911 8.948 1.00 92.38 596 ASP A CA 1
ATOM 4503 C C . ASP A 1 596 ? -0.252 11.579 7.461 1.00 92.38 596 ASP A C 1
ATOM 4505 O O . ASP A 1 596 ? -1.204 10.856 7.144 1.00 92.38 596 ASP A O 1
ATOM 4509 N N . LEU A 1 597 ? 0.601 12.090 6.563 1.00 93.25 597 LEU A N 1
ATOM 4510 C CA . LEU A 1 597 ? 0.516 11.852 5.117 1.00 93.25 597 LEU A CA 1
ATOM 4511 C C . LEU A 1 597 ? 0.921 10.410 4.780 1.00 93.25 597 LEU A C 1
ATOM 4513 O O . LEU A 1 597 ? 1.994 9.947 5.173 1.00 93.25 597 LEU A O 1
ATOM 4517 N N . VAL A 1 598 ? 0.083 9.725 4.002 1.00 91.12 598 VAL A N 1
ATOM 4518 C CA . VAL A 1 598 ? 0.311 8.349 3.533 1.00 91.12 598 VAL A CA 1
ATOM 4519 C C . VAL A 1 598 ? 0.534 8.316 2.021 1.00 91.12 598 VAL A C 1
ATOM 4521 O O . VAL A 1 598 ? -0.111 9.058 1.278 1.00 91.12 598 VAL A O 1
ATOM 4524 N N . TRP A 1 599 ? 1.428 7.443 1.549 1.00 91.12 599 TRP A N 1
ATOM 4525 C CA . TRP A 1 599 ? 1.552 7.151 0.116 1.00 91.12 599 TRP A CA 1
ATOM 4526 C C . TRP A 1 599 ? 0.501 6.129 -0.290 1.00 91.12 599 TRP A C 1
ATOM 4528 O O . TRP A 1 599 ? 0.260 5.204 0.485 1.00 91.12 599 TRP A O 1
ATOM 4538 N N . HIS A 1 600 ? -0.068 6.292 -1.490 1.00 89.75 600 HIS A N 1
ATOM 4539 C CA . HIS A 1 600 ? -1.027 5.402 -2.168 1.00 89.75 600 HIS A CA 1
ATOM 4540 C C . HIS A 1 600 ? -1.185 4.029 -1.495 1.00 89.75 600 HIS A C 1
ATOM 4542 O O . HIS A 1 600 ? -0.302 3.179 -1.596 1.00 89.75 600 HIS A O 1
ATOM 4548 N N . SER A 1 601 ? -2.272 3.852 -0.748 1.00 93.44 601 SER A N 1
ATOM 4549 C CA . SER A 1 601 ? -2.482 2.712 0.148 1.00 93.44 601 SER A CA 1
ATOM 4550 C C . SER A 1 601 ? -3.954 2.350 0.252 1.00 93.44 601 SER A C 1
ATOM 4552 O O . SER A 1 601 ? -4.830 3.144 -0.108 1.00 93.44 601 SER A O 1
ATOM 4554 N N . THR A 1 602 ? -4.238 1.192 0.850 1.00 91.62 602 THR A N 1
ATOM 4555 C CA . THR A 1 602 ? -5.605 0.821 1.243 1.00 91.62 602 THR A CA 1
ATOM 4556 C C . THR A 1 602 ? -6.215 1.856 2.202 1.00 91.62 602 THR A C 1
ATOM 4558 O O . THR A 1 602 ? -7.400 2.176 2.108 1.00 91.62 602 THR A O 1
ATOM 4561 N N . GLU A 1 603 ? -5.423 2.440 3.115 1.00 90.50 603 GLU A N 1
ATOM 4562 C CA . GLU A 1 603 ? -5.898 3.530 3.985 1.00 90.50 603 GLU A CA 1
ATOM 4563 C C . GLU A 1 603 ? -6.300 4.767 3.170 1.00 90.50 603 GLU A C 1
ATOM 4565 O O . GLU A 1 603 ? -7.385 5.315 3.381 1.00 90.50 603 GLU A O 1
ATOM 4570 N N . GLY A 1 604 ? -5.462 5.172 2.209 1.00 92.75 604 GLY A N 1
ATOM 4571 C CA . GLY A 1 604 ? -5.766 6.272 1.296 1.00 92.75 604 GLY A CA 1
ATOM 4572 C C . GLY A 1 604 ? -7.049 6.022 0.498 1.00 92.75 604 GLY A C 1
ATOM 4573 O O . GLY A 1 604 ? -7.896 6.912 0.414 1.00 92.75 604 GLY A O 1
ATOM 4574 N N . GLY A 1 605 ? -7.245 4.794 0.003 1.00 96.19 605 GLY A N 1
ATOM 4575 C CA . GLY A 1 605 ? -8.479 4.367 -0.665 1.00 96.19 605 GLY A CA 1
ATOM 4576 C C . GLY A 1 605 ? -9.723 4.562 0.208 1.00 96.19 605 GLY A C 1
ATOM 4577 O O . GLY A 1 605 ? -10.704 5.166 -0.226 1.00 96.19 605 GLY A O 1
ATOM 4578 N N . ARG A 1 606 ? -9.666 4.145 1.480 1.00 95.50 606 ARG A N 1
ATOM 4579 C CA . ARG A 1 606 ? -10.776 4.304 2.443 1.00 95.50 606 ARG A CA 1
ATOM 4580 C C . ARG A 1 606 ? -11.057 5.759 2.797 1.00 95.50 606 ARG A C 1
ATOM 4582 O O . ARG A 1 606 ? -12.207 6.119 3.029 1.00 95.50 606 ARG A O 1
ATOM 4589 N N . ASN A 1 607 ? -10.027 6.603 2.853 1.00 95.31 607 ASN A N 1
ATOM 4590 C CA . ASN A 1 607 ? -10.226 8.042 3.025 1.00 95.31 607 ASN A CA 1
ATOM 4591 C C . ASN A 1 607 ? -10.932 8.641 1.802 1.00 95.31 607 ASN A C 1
ATOM 4593 O O . ASN A 1 607 ? -11.854 9.434 1.973 1.00 95.31 607 ASN A O 1
ATOM 4597 N N . GLY A 1 608 ? -10.565 8.220 0.589 1.00 97.19 608 GLY A N 1
ATOM 4598 C CA . GLY A 1 608 ? -11.275 8.610 -0.628 1.00 97.19 608 GLY A CA 1
ATOM 4599 C C . GLY A 1 608 ? -12.733 8.151 -0.647 1.00 97.19 608 GLY A C 1
ATOM 4600 O O . GLY A 1 608 ? -13.604 8.948 -0.991 1.00 97.19 608 GLY A O 1
ATOM 4601 N N . TYR A 1 609 ? -13.019 6.925 -0.188 1.00 98.06 609 TYR A N 1
ATOM 4602 C CA . TYR A 1 609 ? -14.389 6.442 0.028 1.00 98.06 609 TYR A CA 1
ATOM 4603 C C . TYR A 1 609 ? -15.179 7.413 0.912 1.00 98.06 609 TYR A C 1
ATOM 4605 O O . TYR A 1 609 ? -16.247 7.879 0.524 1.00 98.06 609 TYR A O 1
ATOM 4613 N N . ASP A 1 610 ? -14.649 7.755 2.089 1.00 95.88 610 ASP A N 1
ATOM 4614 C CA . ASP A 1 610 ? -15.356 8.619 3.041 1.00 95.88 610 ASP A CA 1
ATOM 4615 C C . ASP A 1 610 ? -15.633 10.008 2.453 1.00 95.88 610 ASP A C 1
ATOM 4617 O O . ASP A 1 610 ? -16.706 10.577 2.667 1.00 95.88 610 ASP A O 1
ATOM 4621 N N . VAL A 1 611 ? -14.680 10.544 1.685 1.00 97.75 611 VAL A N 1
ATOM 4622 C CA . VAL A 1 611 ? -14.839 11.837 1.020 1.00 97.75 611 VAL A CA 1
ATOM 4623 C C . VAL A 1 611 ? -15.918 11.785 -0.052 1.00 97.75 611 VAL A C 1
ATOM 4625 O O . VAL A 1 611 ? -16.782 12.659 -0.063 1.00 97.75 611 VAL A O 1
ATOM 4628 N N . ILE A 1 612 ? -15.927 10.759 -0.905 1.00 98.69 612 ILE A N 1
ATOM 4629 C CA . ILE A 1 612 ? -16.963 10.574 -1.931 1.00 98.69 612 ILE A CA 1
ATOM 4630 C C . ILE A 1 612 ? -18.351 10.522 -1.285 1.00 98.69 612 ILE A C 1
ATOM 4632 O O . ILE A 1 612 ? -19.241 11.280 -1.667 1.00 98.69 612 ILE A O 1
ATOM 4636 N N . GLU A 1 613 ? -18.517 9.718 -0.236 1.00 97.88 613 GLU A N 1
ATOM 4637 C CA . GLU A 1 613 ? -19.804 9.563 0.448 1.00 97.88 613 GLU A CA 1
ATOM 4638 C C . GLU A 1 613 ? -20.238 10.814 1.228 1.00 97.88 613 GLU A C 1
ATOM 4640 O O . GLU A 1 613 ? -21.429 11.019 1.481 1.00 97.88 613 GLU A O 1
ATOM 4645 N N . CYS A 1 614 ? -19.292 11.663 1.636 1.00 96.50 614 CYS A N 1
ATOM 4646 C CA . CYS A 1 614 ? -19.596 12.954 2.244 1.00 96.50 614 CYS A CA 1
ATOM 4647 C C . CYS A 1 614 ? -20.032 13.977 1.190 1.00 96.50 614 CYS A C 1
ATOM 4649 O O . CYS A 1 614 ? -21.080 14.607 1.341 1.00 96.50 614 CYS A O 1
ATOM 4651 N N . LEU A 1 615 ? -19.273 14.102 0.099 1.00 97.12 615 LEU A N 1
ATOM 4652 C CA . LEU A 1 615 ? -19.562 15.041 -0.984 1.00 97.12 615 LEU A CA 1
ATOM 4653 C C . LEU A 1 615 ? -20.871 14.706 -1.709 1.00 97.12 615 LEU A C 1
ATOM 4655 O O . LEU A 1 615 ? -21.605 15.612 -2.101 1.00 97.12 615 LEU A O 1
ATOM 4659 N N . ALA A 1 616 ? -21.210 13.421 -1.834 1.00 97.50 616 ALA A N 1
ATOM 4660 C CA . ALA A 1 616 ? -22.466 12.975 -2.434 1.00 97.50 616 ALA A CA 1
ATOM 4661 C C . ALA A 1 616 ? -23.712 13.464 -1.671 1.00 97.50 616 ALA A C 1
ATOM 4663 O O . ALA A 1 616 ? -24.787 13.565 -2.254 1.00 97.50 616 ALA A O 1
ATOM 4664 N N . LYS A 1 617 ? -23.572 13.813 -0.382 1.00 95.19 617 LYS A N 1
ATOM 4665 C CA . LYS A 1 617 ? -24.662 14.320 0.471 1.00 95.19 617 LYS A CA 1
ATOM 4666 C C . LYS A 1 617 ? -24.838 15.836 0.406 1.00 95.19 617 LYS A C 1
ATOM 4668 O O . LYS A 1 617 ? -25.752 16.363 1.041 1.00 95.19 617 LYS A O 1
ATOM 4673 N N . LEU A 1 618 ? -23.968 16.554 -0.307 1.00 94.50 618 LEU A N 1
ATOM 4674 C CA . LEU A 1 618 ? -24.116 17.997 -0.467 1.00 94.50 618 LEU A CA 1
ATOM 4675 C C . LEU A 1 618 ? -25.418 18.299 -1.228 1.00 94.50 618 LEU A C 1
ATOM 4677 O O . LEU A 1 618 ? -25.722 17.624 -2.209 1.00 94.50 618 LEU A O 1
ATOM 4681 N N . PRO A 1 619 ? -26.197 19.317 -0.820 1.00 93.75 619 PRO A N 1
ATOM 4682 C CA . PRO A 1 619 ? -27.573 19.502 -1.295 1.00 93.75 619 PRO A CA 1
ATOM 4683 C C . PRO A 1 619 ? -27.686 19.786 -2.801 1.00 93.75 619 PRO A C 1
ATOM 4685 O O . PRO A 1 619 ? -28.728 19.537 -3.404 1.00 93.75 619 PRO A O 1
ATOM 4688 N N . TRP A 1 620 ? -26.622 20.314 -3.405 1.00 95.44 620 TRP A N 1
ATOM 4689 C CA . TRP A 1 620 ? -26.515 20.607 -4.835 1.00 95.44 620 TRP A CA 1
ATOM 4690 C C . TRP A 1 620 ? -25.850 19.473 -5.636 1.00 95.44 620 TRP A C 1
ATOM 4692 O O . TRP A 1 620 ? -25.777 19.557 -6.861 1.00 95.44 620 TRP A O 1
ATOM 4702 N N . CYS A 1 621 ? -25.337 18.431 -4.976 1.00 97.56 621 CYS A N 1
ATOM 4703 C CA . CYS A 1 621 ? -24.732 17.286 -5.645 1.00 97.56 621 CYS A CA 1
ATOM 4704 C C . CYS A 1 621 ? -25.829 16.347 -6.157 1.00 97.56 621 CYS A C 1
ATOM 4706 O O . CYS A 1 621 ? -26.803 16.075 -5.463 1.00 97.56 621 CYS A O 1
ATOM 4708 N N . SER A 1 622 ? -25.656 15.821 -7.367 1.00 97.44 622 SER A N 1
ATOM 4709 C CA . SER A 1 622 ? -26.570 14.831 -7.965 1.00 97.44 622 SER A CA 1
ATOM 4710 C C . SER A 1 622 ? -26.458 13.427 -7.354 1.00 97.44 622 SER A C 1
ATOM 4712 O O . SER A 1 622 ? -27.158 12.512 -7.778 1.00 97.44 622 SER A O 1
ATOM 4714 N N . GLY A 1 623 ? -25.535 13.228 -6.408 1.00 97.38 623 GLY A N 1
ATOM 4715 C CA . GLY A 1 623 ? -25.153 11.909 -5.901 1.00 97.38 623 GLY A CA 1
ATOM 4716 C C . GLY A 1 623 ? -24.207 11.137 -6.829 1.00 97.38 623 GLY A C 1
ATOM 4717 O O . GLY A 1 623 ? -23.830 10.020 -6.501 1.00 97.38 623 GLY A O 1
ATOM 4718 N N . LYS A 1 624 ? -23.795 11.711 -7.967 1.00 98.56 624 LYS A N 1
ATOM 4719 C CA . LYS A 1 624 ? -22.853 11.086 -8.905 1.00 98.56 624 LYS A CA 1
ATOM 4720 C C . LYS A 1 624 ? -21.494 11.769 -8.871 1.00 98.56 624 LYS A C 1
ATOM 4722 O O . LYS A 1 624 ? -21.389 12.975 -9.114 1.00 98.56 624 LYS A O 1
ATOM 4727 N N . ILE A 1 625 ? -20.455 10.988 -8.594 1.00 98.81 625 ILE A N 1
ATOM 4728 C CA . ILE A 1 625 ? -19.072 11.458 -8.499 1.00 98.81 625 ILE A CA 1
ATOM 4729 C C . ILE A 1 625 ? -18.187 10.643 -9.443 1.00 98.81 625 ILE A C 1
ATOM 4731 O O . ILE A 1 625 ? -18.353 9.430 -9.553 1.00 98.81 625 ILE A O 1
ATOM 4735 N N . ALA A 1 626 ? -17.237 11.298 -10.104 1.00 98.81 626 ALA A N 1
ATOM 4736 C CA . ALA A 1 626 ? -16.130 10.641 -10.791 1.00 98.81 626 ALA A CA 1
ATOM 4737 C C . ALA A 1 626 ? -14.788 11.150 -10.280 1.00 98.81 626 ALA A C 1
ATOM 4739 O O . ALA A 1 626 ? -14.682 12.290 -9.833 1.00 98.81 626 ALA A O 1
ATOM 4740 N N . LEU A 1 627 ? -13.761 10.315 -10.390 1.00 98.69 627 LEU A N 1
ATOM 4741 C CA . LEU A 1 627 ? -12.369 10.715 -10.200 1.00 98.69 627 LEU A CA 1
ATOM 4742 C C . LEU A 1 627 ? -11.725 10.967 -11.565 1.00 98.69 627 LEU A C 1
ATOM 4744 O O . LEU A 1 627 ? -12.001 10.229 -12.512 1.00 98.69 627 LEU A O 1
ATOM 4748 N N . ALA A 1 628 ? -10.894 12.005 -11.667 1.00 98.12 628 ALA A N 1
ATOM 4749 C CA . ALA A 1 628 ? -10.178 12.328 -12.897 1.00 98.12 628 ALA A CA 1
ATOM 4750 C C . ALA A 1 628 ? -8.904 13.145 -12.621 1.00 98.12 628 ALA A C 1
ATOM 4752 O O . ALA A 1 628 ? -8.901 14.014 -11.746 1.00 98.12 628 ALA A O 1
ATOM 4753 N N . GLY A 1 629 ? -7.843 12.896 -13.388 1.00 97.69 629 GLY A N 1
ATOM 4754 C CA . GLY A 1 629 ? -6.571 13.622 -13.299 1.00 97.69 629 GLY A CA 1
ATOM 4755 C C . GLY A 1 629 ? -5.367 12.733 -13.594 1.00 97.69 629 GLY A C 1
ATOM 4756 O O . GLY A 1 629 ? -5.531 11.516 -13.736 1.00 97.69 629 GLY A O 1
ATOM 4757 N N . ASN A 1 630 ? -4.187 13.353 -13.677 1.00 97.12 630 ASN A N 1
ATOM 4758 C CA . ASN A 1 630 ? -2.936 12.686 -14.035 1.00 97.12 630 ASN A CA 1
ATOM 4759 C C . ASN A 1 630 ? -2.116 12.178 -12.845 1.00 97.12 630 ASN A C 1
ATOM 4761 O O . ASN A 1 630 ? -2.370 12.574 -11.711 1.00 97.12 630 ASN A O 1
ATOM 4765 N N . SER A 1 631 ? -1.156 11.281 -13.106 1.00 95.56 631 SER A N 1
ATOM 4766 C CA . SER A 1 631 ? -0.075 10.897 -12.183 1.00 95.56 631 SER A CA 1
ATOM 4767 C C . SER A 1 631 ? -0.599 10.542 -10.782 1.00 95.56 631 SER A C 1
ATOM 4769 O O . SER A 1 631 ? -1.274 9.517 -10.662 1.00 95.56 631 SER A O 1
ATOM 4771 N N . TRP A 1 632 ? -0.387 11.328 -9.720 1.00 96.00 632 TRP A N 1
ATOM 4772 C CA . TRP A 1 632 ? -0.908 10.989 -8.383 1.00 96.00 632 TRP A CA 1
ATOM 4773 C C . TRP A 1 632 ? -2.435 10.897 -8.386 1.00 96.00 632 TRP A C 1
ATOM 4775 O O . TRP A 1 632 ? -3.007 9.963 -7.818 1.00 96.00 632 TRP A O 1
ATOM 4785 N N . LEU A 1 633 ? -3.103 11.836 -9.065 1.00 97.31 633 LEU A N 1
ATOM 4786 C CA . LEU A 1 633 ? -4.560 11.868 -9.185 1.00 97.31 633 LEU A CA 1
ATOM 4787 C C . LEU A 1 633 ? -5.087 10.688 -9.999 1.00 97.31 633 LEU A C 1
ATOM 4789 O O . LEU A 1 633 ? -6.251 10.341 -9.826 1.00 97.31 633 LEU A O 1
ATOM 4793 N N . ALA A 1 634 ? -4.269 10.075 -10.859 1.00 97.94 634 ALA A N 1
ATOM 4794 C CA . ALA A 1 634 ? -4.593 8.834 -11.559 1.00 97.94 634 ALA A CA 1
ATOM 4795 C C . ALA A 1 634 ? -4.348 7.605 -10.666 1.00 97.94 634 ALA A C 1
ATOM 4797 O O . ALA A 1 634 ? -5.230 6.758 -10.525 1.00 97.94 634 ALA A O 1
ATOM 4798 N N . MET A 1 635 ? -3.186 7.532 -10.006 1.00 97.56 635 MET A N 1
ATOM 4799 C CA . MET A 1 635 ? -2.801 6.420 -9.126 1.00 97.56 635 MET A CA 1
ATOM 4800 C C . MET A 1 635 ? -3.828 6.184 -8.018 1.00 97.56 635 MET A C 1
ATOM 4802 O O . MET A 1 635 ? -4.227 5.049 -7.766 1.00 97.56 635 MET A O 1
ATOM 4806 N N . VAL A 1 636 ? -4.283 7.247 -7.347 1.00 97.12 636 VAL A N 1
ATOM 4807 C CA . VAL A 1 636 ? -5.247 7.120 -6.241 1.00 97.12 636 VAL A CA 1
ATOM 4808 C C . VAL A 1 636 ? -6.613 6.617 -6.690 1.00 97.12 636 VAL A C 1
ATOM 4810 O O . VAL A 1 636 ? -7.313 6.016 -5.876 1.00 97.12 636 VAL A O 1
ATOM 4813 N N . GLN A 1 637 ? -7.001 6.800 -7.959 1.00 98.38 637 GLN A N 1
ATOM 4814 C CA . GLN A 1 637 ? -8.309 6.327 -8.428 1.00 98.38 637 GLN A CA 1
ATOM 4815 C C . GLN A 1 637 ? -8.410 4.814 -8.341 1.00 98.38 637 GLN A C 1
ATOM 4817 O O . GLN A 1 637 ? -9.455 4.299 -7.960 1.00 98.38 637 GLN A O 1
ATOM 4822 N N . TRP A 1 638 ? -7.309 4.114 -8.608 1.00 98.19 638 TRP A N 1
ATOM 4823 C CA . TRP A 1 638 ? -7.220 2.668 -8.479 1.00 98.19 638 TRP A CA 1
ATOM 4824 C C . TRP A 1 638 ? -7.518 2.187 -7.059 1.00 98.19 638 TRP A C 1
ATOM 4826 O O . TRP A 1 638 ? -8.315 1.272 -6.861 1.00 98.19 638 TRP A O 1
ATOM 4836 N N . PHE A 1 639 ? -6.927 2.844 -6.060 1.00 98.31 639 PHE A N 1
ATOM 4837 C CA . PHE A 1 639 ? -7.136 2.508 -4.652 1.00 98.31 639 PHE A CA 1
ATOM 4838 C C . PHE A 1 639 ? -8.544 2.865 -4.182 1.00 98.31 639 PHE A C 1
ATOM 4840 O O . PHE A 1 639 ? -9.176 2.077 -3.488 1.00 98.31 639 PHE A O 1
ATOM 4847 N N . ILE A 1 640 ? -9.048 4.042 -4.560 1.00 98.56 640 ILE A N 1
ATOM 4848 C CA . ILE A 1 640 ? -10.374 4.498 -4.135 1.00 98.56 640 ILE A CA 1
ATOM 4849 C C . ILE A 1 640 ? -11.470 3.650 -4.789 1.00 98.56 640 ILE A C 1
ATOM 4851 O O . ILE A 1 640 ? -12.391 3.217 -4.102 1.00 98.56 640 ILE A O 1
ATOM 4855 N N . ALA A 1 641 ? -11.363 3.356 -6.087 1.00 98.56 641 ALA A N 1
ATOM 4856 C CA . ALA A 1 641 ? -12.332 2.523 -6.793 1.00 98.56 641 ALA A CA 1
ATOM 4857 C C . ALA A 1 641 ? -12.352 1.076 -6.276 1.00 98.56 641 ALA A C 1
ATOM 4859 O O . ALA A 1 641 ? -13.422 0.477 -6.204 1.00 98.56 641 ALA A O 1
ATOM 4860 N N . ALA A 1 642 ? -11.206 0.531 -5.853 1.00 97.94 642 ALA A N 1
ATOM 4861 C CA . ALA A 1 642 ? -11.131 -0.803 -5.253 1.00 97.94 642 ALA A CA 1
ATOM 4862 C C . ALA A 1 642 ? -11.855 -0.911 -3.892 1.00 97.94 642 ALA A C 1
ATOM 4864 O O . ALA A 1 642 ? -12.227 -2.012 -3.485 1.00 97.94 642 ALA A O 1
ATOM 4865 N N . GLU A 1 643 ? -12.100 0.211 -3.203 1.00 97.75 643 GLU A N 1
ATOM 4866 C CA . GLU A 1 643 ? -12.937 0.266 -1.992 1.00 97.75 643 GLU A CA 1
ATOM 4867 C C . GLU A 1 643 ? -14.444 0.381 -2.309 1.00 97.75 643 GLU A C 1
ATOM 4869 O O . GLU A 1 643 ? -15.263 0.389 -1.392 1.00 97.75 643 GLU A O 1
ATOM 4874 N N . MET A 1 644 ? -14.816 0.444 -3.595 1.00 97.50 644 MET A N 1
ATOM 4875 C CA . MET A 1 644 ? -16.190 0.461 -4.118 1.00 97.50 644 MET A CA 1
ATOM 4876 C C . MET A 1 644 ? -17.151 1.459 -3.425 1.00 97.50 644 MET A C 1
ATOM 4878 O O . MET A 1 644 ? -18.185 1.044 -2.892 1.00 97.50 644 MET A O 1
ATOM 4882 N N . PRO A 1 645 ? -16.866 2.778 -3.423 1.00 98.06 645 PRO A N 1
ATOM 4883 C CA . PRO A 1 645 ? -17.798 3.778 -2.904 1.00 98.06 645 PRO A CA 1
ATOM 4884 C C . PRO A 1 645 ? -19.098 3.794 -3.727 1.00 98.06 645 PRO A C 1
ATOM 4886 O O . PRO A 1 645 ? -19.022 3.961 -4.945 1.00 98.06 645 PRO A O 1
ATOM 4889 N N . PRO A 1 646 ? -20.289 3.670 -3.110 1.00 97.12 646 PRO A N 1
ATOM 4890 C CA . PRO A 1 646 ? -21.558 3.604 -3.839 1.00 97.12 646 PRO A CA 1
ATOM 4891 C C . PRO A 1 646 ? -21.839 4.788 -4.774 1.00 97.12 646 PRO A C 1
ATOM 4893 O O . PRO A 1 646 ? -22.480 4.604 -5.806 1.00 97.12 646 PRO A O 1
ATOM 4896 N N . HIS A 1 647 ? -21.375 5.995 -4.432 1.00 98.69 647 HIS A N 1
ATOM 4897 C CA . HIS A 1 647 ? -21.598 7.197 -5.247 1.00 98.69 647 HIS A CA 1
ATOM 4898 C C . HIS A 1 647 ? -20.482 7.462 -6.276 1.00 98.69 647 HIS A C 1
ATOM 4900 O O . HIS A 1 647 ? -20.589 8.396 -7.082 1.00 98.69 647 HIS A O 1
ATOM 4906 N N . LEU A 1 648 ? -19.422 6.642 -6.296 1.00 98.88 648 LEU A N 1
ATOM 4907 C CA . LEU A 1 648 ? -18.411 6.686 -7.349 1.00 98.88 648 LEU A CA 1
ATOM 4908 C C . LEU A 1 648 ? -18.966 6.002 -8.601 1.00 98.88 648 LEU A C 1
ATOM 4910 O O . LEU A 1 648 ? -19.108 4.787 -8.658 1.00 98.88 648 LEU A O 1
ATOM 4914 N N . THR A 1 649 ? -19.308 6.797 -9.608 1.00 98.75 649 THR A N 1
ATOM 4915 C CA . THR A 1 649 ? -20.047 6.330 -10.787 1.00 98.75 649 THR A CA 1
ATOM 4916 C C . THR A 1 649 ? -19.128 5.879 -11.920 1.00 98.75 649 THR A C 1
ATOM 4918 O O . THR A 1 649 ? -19.470 4.956 -12.651 1.00 98.75 649 THR A O 1
ATOM 4921 N N . CYS A 1 650 ? -17.978 6.530 -12.091 1.00 98.81 650 CYS A N 1
ATOM 4922 C CA . CYS A 1 650 ? -16.948 6.147 -13.054 1.00 98.81 650 CYS A CA 1
ATOM 4923 C C . CYS A 1 650 ? -15.586 6.735 -12.655 1.00 98.81 650 CYS A C 1
ATOM 4925 O O . CYS A 1 650 ? -15.508 7.627 -11.807 1.00 98.81 650 CYS A O 1
ATOM 4927 N N . ILE A 1 651 ? -14.513 6.239 -13.270 1.00 98.88 651 ILE A N 1
ATOM 4928 C CA . ILE A 1 651 ? -13.151 6.760 -13.094 1.00 98.88 651 ILE A CA 1
ATOM 4929 C C . ILE A 1 651 ? -12.514 7.103 -14.438 1.00 98.88 651 ILE A C 1
ATOM 4931 O O . ILE A 1 651 ? -12.786 6.458 -15.452 1.00 98.88 651 ILE A O 1
ATOM 4935 N N . ALA A 1 652 ? -11.656 8.116 -14.434 1.00 98.75 652 ALA A N 1
ATOM 4936 C CA . ALA A 1 652 ? -10.848 8.521 -15.574 1.00 98.75 652 ALA A CA 1
ATOM 4937 C C . ALA A 1 652 ? -9.377 8.689 -15.135 1.00 98.75 652 ALA A C 1
ATOM 4939 O O . ALA A 1 652 ? -8.923 9.812 -14.893 1.00 98.75 652 ALA A O 1
ATOM 4940 N N . PRO A 1 653 ? -8.641 7.581 -14.936 1.00 98.25 653 PRO A N 1
ATOM 4941 C CA . PRO A 1 653 ? -7.233 7.607 -14.557 1.00 98.25 653 PRO A CA 1
ATOM 4942 C C . PRO A 1 653 ? -6.378 7.947 -15.777 1.00 98.25 653 PRO A C 1
ATOM 4944 O O . PRO A 1 653 ? -6.295 7.173 -16.735 1.00 98.25 653 PRO A O 1
ATOM 4947 N N . LEU A 1 654 ? -5.758 9.126 -15.745 1.00 97.56 654 LEU A N 1
ATOM 4948 C CA . LEU A 1 654 ? -5.031 9.678 -16.881 1.00 97.56 654 LEU A CA 1
ATOM 4949 C C . LEU A 1 654 ? -3.524 9.492 -16.654 1.00 97.56 654 LEU A C 1
ATOM 4951 O O . LEU A 1 654 ? -2.894 10.333 -16.046 1.00 97.56 654 LEU A O 1
ATOM 4955 N N . GLU A 1 655 ? -2.924 8.383 -17.081 1.00 96.50 655 GLU A N 1
ATOM 4956 C CA . GLU A 1 655 ? -1.500 8.093 -16.805 1.00 96.50 655 GLU A CA 1
ATOM 4957 C C . GLU A 1 655 ? -1.178 7.902 -15.307 1.00 96.50 655 GLU A C 1
ATOM 4959 O O . GLU A 1 655 ? -0.665 8.794 -14.638 1.00 96.50 655 GLU A O 1
ATOM 4964 N N . GLY A 1 656 ? -1.460 6.714 -14.752 1.00 95.25 656 GLY A N 1
ATOM 4965 C CA . GLY A 1 656 ? -1.229 6.422 -13.330 1.00 95.25 656 GLY A CA 1
ATOM 4966 C C . GLY A 1 656 ? -0.627 5.046 -13.063 1.00 95.25 656 GLY A C 1
ATOM 4967 O O . GLY A 1 656 ? -1.163 4.029 -13.502 1.00 95.25 656 GLY A O 1
ATOM 4968 N N . SER A 1 657 ? 0.446 5.008 -12.266 1.00 94.44 657 SER A N 1
ATOM 4969 C CA . SER A 1 657 ? 1.026 3.763 -11.743 1.00 94.44 657 SER A CA 1
ATOM 4970 C C . SER A 1 657 ? 0.000 2.947 -10.933 1.00 94.44 657 SER A C 1
ATOM 4972 O O . SER A 1 657 ? -0.872 3.502 -10.267 1.00 94.44 657 SER A O 1
ATOM 4974 N N . SER A 1 658 ? 0.116 1.622 -10.955 1.00 92.38 658 SER A N 1
ATOM 4975 C CA . SER A 1 658 ? -0.775 0.687 -10.247 1.00 92.38 658 SER A CA 1
ATOM 4976 C C . SER A 1 658 ? -0.062 -0.194 -9.212 1.00 92.38 658 SER A C 1
ATOM 4978 O O . SER A 1 658 ? -0.688 -0.675 -8.267 1.00 92.38 658 SER A O 1
ATOM 4980 N N . ASP A 1 659 ? 1.253 -0.367 -9.360 1.00 94.56 659 ASP A N 1
ATOM 4981 C CA . ASP A 1 659 ? 2.167 -1.038 -8.429 1.00 94.56 659 ASP A CA 1
ATOM 4982 C C . ASP A 1 659 ? 3.450 -0.203 -8.367 1.00 94.56 659 ASP A C 1
ATOM 4984 O O . ASP A 1 659 ? 4.395 -0.421 -9.131 1.00 94.56 659 ASP A O 1
ATOM 4988 N N . ILE A 1 660 ? 3.476 0.788 -7.474 1.00 92.69 660 ILE A N 1
ATOM 4989 C CA . ILE A 1 660 ? 4.575 1.764 -7.411 1.00 92.69 660 ILE A CA 1
ATOM 4990 C C . ILE A 1 660 ? 5.919 1.070 -7.144 1.00 92.69 660 ILE A C 1
ATOM 4992 O O . ILE A 1 660 ? 6.945 1.504 -7.674 1.00 92.69 660 ILE A O 1
ATOM 4996 N N . TYR A 1 661 ? 5.921 -0.025 -6.374 1.00 95.56 661 TYR A N 1
ATOM 4997 C CA . TYR A 1 661 ? 7.133 -0.788 -6.079 1.00 95.56 661 TYR A CA 1
ATOM 4998 C C . TYR A 1 661 ? 7.735 -1.387 -7.358 1.00 95.56 661 TYR A C 1
ATOM 5000 O O . TYR A 1 661 ? 8.902 -1.133 -7.648 1.00 95.56 661 TYR A O 1
ATOM 5008 N N . ARG A 1 662 ? 6.954 -2.117 -8.167 1.00 94.38 662 ARG A N 1
ATOM 5009 C CA . ARG A 1 662 ? 7.476 -2.773 -9.387 1.00 94.38 662 ARG A CA 1
ATOM 5010 C C . ARG A 1 662 ? 7.605 -1.860 -10.594 1.00 94.38 662 ARG A C 1
ATOM 5012 O O . ARG A 1 662 ? 8.339 -2.193 -11.521 1.00 94.38 662 ARG A O 1
ATOM 5019 N N . GLU A 1 663 ? 6.849 -0.774 -10.641 1.00 93.50 663 GLU A N 1
ATOM 5020 C CA . GLU A 1 663 ? 6.777 0.080 -11.829 1.00 93.50 663 GLU A CA 1
ATOM 5021 C C . GLU A 1 663 ? 7.750 1.254 -11.763 1.00 93.50 663 GLU A C 1
ATOM 5023 O O . GLU A 1 663 ? 8.217 1.693 -12.812 1.00 93.50 663 GLU A O 1
ATOM 5028 N N . SER A 1 664 ? 8.093 1.730 -10.560 1.00 91.56 664 SER A N 1
ATOM 5029 C CA . SER A 1 664 ? 8.920 2.928 -10.405 1.00 91.56 664 SER A CA 1
ATOM 5030 C C . SER A 1 664 ? 9.984 2.818 -9.308 1.00 91.56 664 SER A C 1
ATOM 5032 O O . SER A 1 664 ? 11.168 2.918 -9.617 1.00 91.56 664 SER A O 1
ATOM 5034 N N . LEU A 1 665 ? 9.605 2.582 -8.045 1.00 93.19 665 LEU A N 1
ATOM 5035 C CA . LEU A 1 665 ? 10.532 2.643 -6.900 1.00 93.19 665 LEU A CA 1
ATOM 5036 C C . LEU A 1 665 ? 11.620 1.564 -6.923 1.00 93.19 665 LEU A C 1
ATOM 5038 O O . LEU A 1 665 ? 12.745 1.830 -6.514 1.00 93.19 665 LEU A O 1
ATOM 5042 N N . CYS A 1 666 ? 11.284 0.346 -7.343 1.00 94.81 666 CYS A N 1
ATOM 5043 C CA . CYS A 1 666 ? 12.171 -0.818 -7.315 1.00 94.81 666 CYS A CA 1
ATOM 5044 C C . CYS A 1 666 ? 11.972 -1.676 -8.572 1.00 94.81 666 CYS A C 1
ATOM 5046 O O . CYS A 1 666 ? 11.779 -2.897 -8.521 1.00 94.81 666 CYS A O 1
ATOM 5048 N N . ARG A 1 667 ? 11.939 -1.018 -9.733 1.00 94.75 667 ARG A N 1
ATOM 5049 C CA . ARG A 1 667 ? 11.664 -1.674 -11.010 1.00 94.75 667 ARG A CA 1
ATOM 5050 C C . ARG A 1 667 ? 12.709 -2.761 -11.278 1.00 94.75 667 ARG A C 1
ATOM 5052 O O . ARG A 1 667 ? 13.907 -2.508 -11.223 1.00 94.75 667 ARG A O 1
ATOM 5059 N N . GLY A 1 668 ? 12.255 -3.989 -11.535 1.00 96.44 668 GLY A N 1
ATOM 5060 C CA . GLY A 1 668 ? 13.152 -5.131 -11.743 1.00 96.44 668 GLY A CA 1
ATOM 5061 C C . GLY A 1 668 ? 14.003 -5.499 -10.520 1.00 96.44 668 GLY A C 1
ATOM 5062 O O . GLY A 1 668 ? 14.994 -6.204 -10.671 1.00 96.44 668 GLY A O 1
ATOM 5063 N N . GLY A 1 669 ? 13.653 -5.031 -9.318 1.00 96.81 669 GLY A N 1
ATOM 5064 C CA . GLY A 1 669 ? 14.470 -5.206 -8.117 1.00 96.81 669 GLY A CA 1
ATOM 5065 C C . GLY A 1 669 ? 15.596 -4.181 -7.949 1.00 96.81 669 GLY A C 1
ATOM 5066 O O . GLY A 1 669 ? 16.387 -4.328 -7.021 1.00 96.81 669 GLY A O 1
ATOM 5067 N N . VAL A 1 670 ? 15.673 -3.161 -8.813 1.00 96.88 670 VAL A N 1
ATOM 5068 C CA . VAL A 1 670 ? 16.682 -2.094 -8.744 1.00 96.88 670 VAL A CA 1
ATOM 5069 C C . VAL A 1 670 ? 16.077 -0.843 -8.095 1.00 96.88 670 VAL A C 1
ATOM 5071 O O . VAL A 1 670 ? 15.155 -0.250 -8.665 1.00 96.88 670 VAL A O 1
ATOM 5074 N N . PRO A 1 671 ? 16.558 -0.415 -6.913 1.00 94.94 671 PRO A N 1
ATOM 5075 C CA . PRO A 1 671 ? 16.043 0.771 -6.232 1.00 94.94 671 PRO A CA 1
ATOM 5076 C C . PRO A 1 671 ? 16.291 2.074 -7.010 1.00 94.94 671 PRO A C 1
ATOM 5078 O O . PRO A 1 671 ? 17.433 2.444 -7.262 1.00 94.94 671 PRO A O 1
ATOM 5081 N N . ASN A 1 672 ? 15.236 2.838 -7.299 1.00 92.44 672 ASN A N 1
ATOM 5082 C CA . ASN A 1 672 ? 15.313 4.186 -7.863 1.00 92.44 672 ASN A CA 1
ATOM 5083 C C . ASN A 1 672 ? 14.725 5.218 -6.888 1.00 92.44 672 ASN A C 1
ATOM 5085 O O . ASN A 1 672 ? 13.513 5.425 -6.799 1.00 92.44 672 ASN A O 1
ATOM 5089 N N . LYS A 1 673 ? 15.613 5.880 -6.142 1.00 92.94 673 LYS A N 1
ATOM 5090 C CA . LYS A 1 673 ? 15.252 6.786 -5.038 1.00 92.94 673 LYS A CA 1
ATOM 5091 C C . LYS A 1 673 ? 15.173 8.259 -5.441 1.00 92.94 673 LYS A C 1
ATOM 5093 O O . LYS A 1 673 ? 14.570 9.046 -4.715 1.00 92.94 673 LYS A O 1
ATOM 5098 N N . ALA A 1 674 ? 15.778 8.646 -6.565 1.00 92.12 674 ALA A N 1
ATOM 5099 C CA . ALA A 1 674 ? 16.037 10.049 -6.893 1.00 92.12 674 ALA A CA 1
ATOM 5100 C C . ALA A 1 674 ? 14.748 10.869 -7.069 1.00 92.12 674 ALA A C 1
ATOM 5102 O O . ALA A 1 674 ? 14.543 11.862 -6.369 1.00 92.12 674 ALA A O 1
ATOM 5103 N N . PHE A 1 675 ? 13.851 10.420 -7.953 1.00 91.75 675 PHE A N 1
ATOM 5104 C CA . PHE A 1 675 ? 12.586 11.109 -8.229 1.00 91.75 675 PHE A CA 1
ATOM 5105 C C . PHE A 1 675 ? 11.696 11.193 -6.983 1.00 91.75 675 PHE A C 1
ATOM 5107 O O . PHE A 1 675 ? 11.229 12.266 -6.609 1.00 91.75 675 PHE A O 1
ATOM 5114 N N . TRP A 1 676 ? 11.508 10.073 -6.287 1.00 93.12 676 TRP A N 1
ATOM 5115 C CA . TRP A 1 676 ? 10.630 9.992 -5.119 1.00 93.12 676 TRP A CA 1
ATOM 5116 C C . TRP A 1 676 ? 11.183 10.754 -3.908 1.00 93.12 676 TRP A C 1
ATOM 5118 O O . TRP A 1 676 ? 10.435 11.418 -3.189 1.00 93.12 676 TRP A O 1
ATOM 5128 N N . GLY A 1 677 ? 12.506 10.736 -3.723 1.00 93.38 677 GLY A N 1
ATOM 5129 C CA . GLY A 1 677 ? 13.208 11.536 -2.723 1.00 93.38 677 GLY A CA 1
ATOM 5130 C C . GLY A 1 677 ? 13.159 13.041 -3.002 1.00 93.38 677 GLY A C 1
ATOM 5131 O O . GLY A 1 677 ? 13.170 13.836 -2.059 1.00 93.38 677 GLY A O 1
ATOM 5132 N N . TYR A 1 678 ? 13.078 13.441 -4.273 1.00 91.38 678 TYR A N 1
ATOM 5133 C CA . TYR A 1 678 ? 12.791 14.818 -4.671 1.00 91.38 678 TYR A CA 1
ATOM 5134 C C . TYR A 1 678 ? 11.323 15.175 -4.401 1.00 91.38 678 TYR A C 1
ATOM 5136 O O . TYR A 1 678 ? 11.059 16.126 -3.666 1.00 91.38 678 TYR A O 1
ATOM 5144 N N . LEU A 1 679 ? 10.381 14.361 -4.890 1.00 91.94 679 LEU A N 1
ATOM 5145 C CA . LEU A 1 679 ? 8.939 14.585 -4.761 1.00 91.94 679 LEU A CA 1
ATOM 5146 C C . LEU A 1 679 ? 8.514 14.766 -3.302 1.00 91.94 679 LEU A C 1
ATOM 5148 O O . LEU A 1 679 ? 7.793 15.703 -2.972 1.00 91.94 679 LEU A O 1
ATOM 5152 N N . GLN A 1 680 ? 9.007 13.910 -2.405 1.00 92.69 680 GLN A N 1
ATOM 5153 C CA . GLN A 1 680 ? 8.613 13.922 -1.000 1.00 92.69 680 GLN A CA 1
ATOM 5154 C C . GLN A 1 680 ? 8.966 15.241 -0.276 1.00 92.69 680 GLN A C 1
ATOM 5156 O O . GLN A 1 680 ? 8.276 15.634 0.667 1.00 92.69 680 GLN A O 1
ATOM 5161 N N . LYS A 1 681 ? 9.997 15.966 -0.735 1.00 90.75 681 LYS A N 1
ATOM 5162 C CA . LYS A 1 681 ? 10.389 17.282 -0.190 1.00 90.75 681 LYS A CA 1
ATOM 5163 C C . LYS A 1 681 ? 9.424 18.404 -0.583 1.00 90.75 681 LYS A C 1
ATOM 5165 O O . LYS A 1 681 ? 9.490 19.484 -0.006 1.00 90.75 681 LYS A O 1
ATOM 5170 N N . CYS A 1 682 ? 8.536 18.142 -1.535 1.00 91.62 682 CYS A N 1
ATOM 5171 C CA . CYS A 1 682 ? 7.565 19.089 -2.072 1.00 91.62 682 CYS A CA 1
ATOM 5172 C C . CYS A 1 682 ? 6.120 18.773 -1.641 1.00 91.62 682 CYS A C 1
ATOM 5174 O O . CYS A 1 682 ? 5.190 19.407 -2.135 1.00 91.62 682 CYS A O 1
ATOM 5176 N N . LEU A 1 683 ? 5.922 17.805 -0.735 1.00 94.94 683 LEU A N 1
ATOM 5177 C CA . LEU A 1 683 ? 4.615 17.450 -0.171 1.00 94.94 683 LEU A CA 1
ATOM 5178 C C . LEU A 1 683 ? 4.478 18.065 1.225 1.00 94.94 683 LEU A C 1
ATOM 5180 O O . LEU A 1 683 ? 5.124 17.604 2.167 1.00 94.94 683 LEU A O 1
ATOM 5184 N N . PHE A 1 684 ? 3.672 19.119 1.351 1.00 95.88 684 PHE A N 1
ATOM 5185 C CA . PHE A 1 684 ? 3.577 19.915 2.579 1.00 95.88 684 PHE A CA 1
ATOM 5186 C C . PHE A 1 684 ? 2.513 19.391 3.540 1.00 95.88 684 PHE A C 1
ATOM 5188 O O . PHE A 1 684 ? 1.447 18.950 3.110 1.00 95.88 684 PHE A O 1
ATOM 5195 N N . GLY A 1 685 ? 2.770 19.511 4.842 1.00 95.25 685 GLY A N 1
ATOM 5196 C CA . GLY A 1 685 ? 1.859 19.061 5.895 1.00 95.25 685 GLY A CA 1
ATOM 5197 C C . GLY A 1 685 ? 2.257 19.565 7.279 1.00 95.25 685 GLY A C 1
ATOM 5198 O O . GLY A 1 685 ? 3.399 19.961 7.500 1.00 95.25 685 GLY A O 1
ATOM 5199 N N . LEU A 1 686 ? 1.311 19.559 8.220 1.00 91.88 686 LEU A N 1
ATOM 5200 C CA . LEU A 1 686 ? 1.549 20.005 9.602 1.00 91.88 686 LEU A CA 1
ATOM 5201 C C . LEU A 1 686 ? 2.125 18.914 10.523 1.00 91.88 686 LEU A C 1
ATOM 5203 O O . LEU A 1 686 ? 2.592 19.233 11.613 1.00 91.88 686 LEU A O 1
ATOM 5207 N N . ASN A 1 687 ? 2.082 17.645 10.103 1.00 91.50 687 ASN A N 1
ATOM 5208 C CA . ASN A 1 687 ? 2.534 16.490 10.888 1.00 91.50 687 ASN A CA 1
ATOM 5209 C C . ASN A 1 687 ? 3.595 15.677 10.122 1.00 91.50 687 ASN A C 1
ATOM 5211 O O . ASN A 1 687 ? 4.364 16.219 9.324 1.00 91.50 687 ASN A O 1
ATOM 5215 N N . ARG A 1 688 ? 3.658 14.361 10.350 1.00 92.81 688 ARG A N 1
ATOM 5216 C CA . ARG A 1 688 ? 4.619 13.475 9.690 1.00 92.81 688 ARG A CA 1
ATOM 5217 C C . ARG A 1 688 ? 4.081 12.965 8.355 1.00 92.81 688 ARG A C 1
ATOM 5219 O O . ARG A 1 688 ? 2.881 12.986 8.095 1.00 92.81 688 ARG A O 1
ATOM 5226 N N . ALA A 1 689 ? 4.982 12.453 7.534 1.00 92.50 689 ALA A N 1
ATOM 5227 C CA . ALA A 1 689 ? 4.691 11.744 6.301 1.00 92.50 689 ALA A CA 1
ATOM 5228 C C . ALA A 1 689 ? 5.396 10.388 6.309 1.00 92.50 689 ALA A C 1
ATOM 5230 O O . ALA A 1 689 ? 6.494 10.254 6.850 1.00 92.50 689 ALA A O 1
ATOM 5231 N N . GLU A 1 690 ? 4.788 9.386 5.685 1.00 94.50 690 GLU A N 1
ATOM 5232 C CA . GLU A 1 690 ? 5.478 8.154 5.307 1.00 94.50 690 GLU A CA 1
ATOM 5233 C C . GLU A 1 690 ? 6.769 8.466 4.512 1.00 94.50 690 GLU A C 1
ATOM 5235 O O . GLU A 1 690 ? 6.765 9.264 3.566 1.00 94.50 690 GLU A O 1
ATOM 5240 N N . ASP A 1 691 ? 7.877 7.821 4.887 1.00 95.12 691 ASP A N 1
ATOM 5241 C CA . ASP A 1 691 ? 9.185 7.970 4.240 1.00 95.12 691 ASP A CA 1
ATOM 5242 C C . ASP A 1 691 ? 9.490 6.750 3.365 1.00 95.12 691 ASP A C 1
ATOM 5244 O O . ASP A 1 691 ? 10.134 5.789 3.791 1.00 95.12 691 ASP A O 1
ATOM 5248 N N . ILE A 1 692 ? 8.995 6.780 2.128 1.00 94.25 692 ILE A N 1
ATOM 5249 C CA . ILE A 1 692 ? 9.127 5.663 1.181 1.00 94.25 692 ILE A CA 1
ATOM 5250 C C . ILE A 1 692 ? 10.575 5.364 0.790 1.00 94.25 692 ILE A C 1
ATOM 5252 O O . ILE A 1 692 ? 10.889 4.219 0.475 1.00 94.25 692 ILE A O 1
ATOM 5256 N N . VAL A 1 693 ? 11.462 6.362 0.839 1.00 95.56 693 VAL A N 1
ATOM 5257 C CA . VAL A 1 693 ? 12.883 6.176 0.521 1.00 95.56 693 VAL A CA 1
ATOM 5258 C C . VAL A 1 693 ? 13.542 5.365 1.630 1.00 95.56 693 VAL A C 1
ATOM 5260 O O . VAL A 1 693 ? 14.122 4.315 1.359 1.00 95.56 693 VAL A O 1
ATOM 5263 N N . SER A 1 694 ? 13.353 5.782 2.885 1.00 96.12 694 SER A N 1
ATOM 5264 C CA . SER A 1 694 ? 13.847 5.030 4.042 1.00 96.12 694 SER A CA 1
ATOM 5265 C C . SER A 1 694 ? 13.195 3.647 4.152 1.00 96.12 694 SER A C 1
ATOM 5267 O O . SER A 1 694 ? 13.840 2.685 4.576 1.00 96.12 694 SER A O 1
ATOM 5269 N N . MET A 1 695 ? 11.921 3.515 3.763 1.00 96.25 695 MET A N 1
ATOM 5270 C CA . MET A 1 695 ? 11.254 2.213 3.685 1.00 96.25 695 MET A CA 1
ATOM 5271 C C . MET A 1 695 ? 11.923 1.288 2.673 1.00 96.25 695 MET A C 1
ATOM 5273 O O . MET A 1 695 ? 12.101 0.115 2.985 1.00 96.25 695 MET A O 1
ATOM 5277 N N . LEU A 1 696 ? 12.309 1.790 1.496 1.00 95.88 696 LEU A N 1
ATOM 5278 C CA . LEU A 1 696 ? 12.994 0.995 0.474 1.00 95.88 696 LEU A CA 1
ATOM 5279 C C . LEU A 1 696 ? 14.405 0.599 0.908 1.00 95.88 696 LEU A C 1
ATOM 5281 O O . LEU A 1 696 ? 14.790 -0.552 0.718 1.00 95.88 696 LEU A O 1
ATOM 5285 N N . ASP A 1 697 ? 15.133 1.504 1.562 1.00 95.06 697 ASP A N 1
ATOM 5286 C CA . ASP A 1 697 ? 16.459 1.206 2.111 1.00 95.06 697 ASP A CA 1
ATOM 5287 C C . ASP A 1 697 ? 16.393 0.119 3.197 1.00 95.06 697 ASP A C 1
ATOM 5289 O O . ASP A 1 697 ? 17.220 -0.794 3.229 1.00 95.06 697 ASP A O 1
ATOM 5293 N N . LYS A 1 698 ? 15.390 0.181 4.084 1.00 96.19 698 LYS A N 1
ATOM 5294 C CA . LYS A 1 698 ? 15.239 -0.788 5.179 1.00 96.19 698 LYS A CA 1
ATOM 5295 C C . LYS A 1 698 ? 14.615 -2.110 4.735 1.00 96.19 698 LYS A C 1
ATOM 5297 O O . LYS A 1 698 ? 14.976 -3.168 5.250 1.00 96.19 698 LYS A O 1
ATOM 5302 N N . TYR A 1 699 ? 13.653 -2.053 3.824 1.00 96.00 699 TYR A N 1
ATOM 5303 C CA . TYR A 1 699 ? 12.870 -3.194 3.371 1.00 96.00 699 TYR A CA 1
ATOM 5304 C C . TYR A 1 699 ? 12.901 -3.285 1.838 1.00 96.00 699 TYR A C 1
ATOM 5306 O O . TYR A 1 699 ? 11.887 -3.041 1.194 1.00 96.00 699 TYR A O 1
ATOM 5314 N N . PRO A 1 700 ? 14.037 -3.652 1.223 1.00 94.50 700 PRO A N 1
ATOM 5315 C CA . PRO A 1 700 ? 14.185 -3.620 -0.234 1.00 94.50 700 PRO A CA 1
ATOM 5316 C C . PRO A 1 700 ? 13.408 -4.723 -0.969 1.00 94.50 700 PRO A C 1
ATOM 5318 O O . PRO A 1 700 ? 13.194 -4.614 -2.175 1.00 94.50 700 PRO A O 1
ATOM 5321 N N . LEU A 1 701 ? 12.995 -5.784 -0.268 1.00 96.81 701 LEU A N 1
ATOM 5322 C CA . LEU A 1 701 ? 12.232 -6.908 -0.817 1.00 96.81 701 LEU A CA 1
ATOM 5323 C C . LEU A 1 701 ? 10.728 -6.714 -0.653 1.00 96.81 701 LEU A C 1
ATOM 5325 O O . LEU A 1 701 ? 10.272 -6.070 0.296 1.00 96.81 701 LEU A O 1
ATOM 5329 N N . GLN A 1 702 ? 9.964 -7.342 -1.544 1.00 96.44 702 GLN A N 1
ATOM 5330 C CA . GLN A 1 702 ? 8.514 -7.368 -1.476 1.00 96.44 702 GLN A CA 1
ATOM 5331 C C . GLN A 1 702 ? 8.047 -7.932 -0.134 1.00 96.44 702 GLN A C 1
ATOM 5333 O O . GLN A 1 702 ? 8.437 -9.018 0.288 1.00 96.44 702 GLN A O 1
ATOM 5338 N N . ASN A 1 703 ? 7.164 -7.192 0.527 1.00 94.88 703 ASN A N 1
ATOM 5339 C CA . ASN A 1 703 ? 6.622 -7.534 1.835 1.00 94.88 703 ASN A CA 1
ATOM 5340 C C . ASN A 1 703 ? 5.172 -7.009 1.952 1.00 94.88 703 ASN A C 1
ATOM 5342 O O . ASN A 1 703 ? 4.661 -6.410 1.000 1.00 94.88 703 ASN A O 1
ATOM 5346 N N . PRO A 1 704 ? 4.488 -7.202 3.094 1.00 94.12 704 PRO A N 1
ATOM 5347 C CA . PRO A 1 704 ? 3.129 -6.696 3.272 1.00 94.12 704 PRO A CA 1
ATOM 5348 C C . PRO A 1 704 ? 2.967 -5.173 3.118 1.00 94.12 704 PRO A C 1
ATOM 5350 O O . PRO A 1 704 ? 1.908 -4.740 2.675 1.00 94.12 704 PRO A O 1
ATOM 5353 N N . TYR A 1 705 ? 3.990 -4.363 3.424 1.00 95.50 705 TYR A N 1
ATOM 5354 C CA . TYR A 1 705 ? 3.944 -2.911 3.203 1.00 95.50 705 TYR A CA 1
ATOM 5355 C C . TYR A 1 705 ? 3.930 -2.569 1.710 1.00 95.50 705 TYR A C 1
ATOM 5357 O O . TYR A 1 705 ? 3.066 -1.823 1.267 1.00 95.50 705 TYR A O 1
ATOM 5365 N N . TRP A 1 706 ? 4.829 -3.147 0.910 1.00 96.44 706 TRP A N 1
ATOM 5366 C CA . TRP A 1 706 ? 4.841 -2.910 -0.539 1.00 96.44 706 TRP A CA 1
ATOM 5367 C C . TRP A 1 706 ? 3.637 -3.518 -1.252 1.00 96.44 706 TRP A C 1
ATOM 5369 O O . TRP A 1 706 ? 3.171 -2.971 -2.247 1.00 96.44 706 TRP A O 1
ATOM 5379 N N . ALA A 1 707 ? 3.096 -4.624 -0.734 1.00 95.19 707 ALA A N 1
ATOM 5380 C CA . ALA A 1 707 ? 1.847 -5.193 -1.228 1.00 95.19 707 ALA A CA 1
ATOM 5381 C C . ALA A 1 707 ? 0.654 -4.236 -1.043 1.00 95.19 707 ALA A C 1
ATOM 5383 O O . ALA A 1 707 ? -0.218 -4.205 -1.902 1.00 95.19 707 ALA A O 1
ATOM 5384 N N . ASP A 1 708 ? 0.642 -3.428 0.022 1.00 95.56 708 ASP A N 1
ATOM 5385 C CA . ASP A 1 708 ? -0.366 -2.380 0.242 1.00 95.56 708 ASP A CA 1
ATOM 5386 C C . ASP A 1 708 ? -0.206 -1.179 -0.710 1.00 95.56 708 ASP A C 1
ATOM 5388 O O . ASP A 1 708 ? -1.154 -0.427 -0.909 1.00 95.56 708 ASP A O 1
ATOM 5392 N N . LYS A 1 709 ? 0.958 -1.021 -1.359 1.00 95.81 709 LYS A N 1
ATOM 5393 C CA . LYS A 1 709 ? 1.213 0.011 -2.387 1.00 95.81 709 LYS A CA 1
ATOM 5394 C C . LYS A 1 709 ? 0.837 -0.439 -3.807 1.00 95.81 709 LYS A C 1
ATOM 5396 O O . LYS A 1 709 ? 1.242 0.191 -4.787 1.00 95.81 709 LYS A O 1
ATOM 5401 N N . ARG A 1 710 ? 0.051 -1.516 -3.919 1.00 95.12 710 ARG A N 1
ATOM 5402 C CA . ARG A 1 710 ? -0.550 -2.018 -5.160 1.00 95.12 710 ARG A CA 1
ATOM 5403 C C . ARG A 1 710 ? -2.064 -2.117 -4.991 1.00 95.12 710 ARG A C 1
ATOM 5405 O O . ARG A 1 710 ? -2.538 -2.852 -4.128 1.00 95.12 710 ARG A O 1
ATOM 5412 N N . ALA A 1 711 ? -2.816 -1.409 -5.827 1.00 91.56 711 ALA A N 1
ATOM 5413 C CA . ALA A 1 711 ? -4.274 -1.474 -5.798 1.00 91.56 711 ALA A CA 1
ATOM 5414 C C . ALA A 1 711 ? -4.788 -2.828 -6.321 1.00 91.56 711 ALA A C 1
ATOM 5416 O O . ALA A 1 711 ? -4.182 -3.452 -7.195 1.00 91.56 711 ALA A O 1
ATOM 5417 N N . ASP A 1 712 ? -5.926 -3.279 -5.795 1.00 95.00 712 ASP A N 1
ATOM 5418 C CA . ASP A 1 712 ? -6.591 -4.510 -6.227 1.00 95.00 712 ASP A CA 1
ATOM 5419 C C . ASP A 1 712 ? -7.658 -4.199 -7.285 1.00 95.00 712 ASP A C 1
ATOM 5421 O O . ASP A 1 712 ? -8.838 -4.014 -6.977 1.00 95.00 712 ASP A O 1
ATOM 5425 N N . MET A 1 713 ? -7.227 -4.129 -8.547 1.00 96.19 713 MET A N 1
ATOM 5426 C CA . MET A 1 713 ? -8.088 -3.766 -9.682 1.00 96.19 713 MET A CA 1
ATOM 5427 C C . MET A 1 713 ? -9.235 -4.747 -9.920 1.00 96.19 713 MET A C 1
ATOM 5429 O O . MET A 1 713 ? -10.243 -4.371 -10.514 1.00 96.19 713 MET A O 1
ATOM 5433 N N . SER A 1 714 ? -9.120 -5.984 -9.421 1.00 96.19 714 SER A N 1
ATOM 5434 C CA . SER A 1 714 ? -10.163 -7.004 -9.570 1.00 96.19 714 SER A CA 1
ATOM 5435 C C . SER A 1 714 ? -11.483 -6.618 -8.888 1.00 96.19 714 SER A C 1
ATOM 5437 O O . SER A 1 714 ? -12.529 -7.183 -9.199 1.00 96.19 714 SER A O 1
ATOM 5439 N N . LYS A 1 715 ? -11.448 -5.636 -7.978 1.00 97.31 715 LYS A N 1
ATOM 5440 C CA . LYS A 1 715 ? -12.623 -5.102 -7.277 1.00 97.31 715 LYS A CA 1
ATOM 5441 C C . LYS A 1 715 ? -13.325 -3.970 -8.022 1.00 97.31 715 LYS A C 1
ATOM 5443 O O . LYS A 1 715 ? -14.449 -3.627 -7.669 1.00 97.31 715 LYS A O 1
ATOM 5448 N N . ILE A 1 716 ? -12.682 -3.370 -9.022 1.00 98.19 716 ILE A N 1
ATOM 5449 C CA . ILE A 1 716 ? -13.245 -2.229 -9.744 1.00 98.19 716 ILE A CA 1
ATOM 5450 C C . ILE A 1 716 ? -14.354 -2.738 -10.667 1.00 98.19 716 ILE A C 1
ATOM 5452 O O . ILE A 1 716 ? -14.111 -3.528 -11.577 1.00 98.19 716 ILE A O 1
ATOM 5456 N N . ASN A 1 717 ? -15.582 -2.285 -10.412 1.00 97.31 717 ASN A N 1
ATOM 5457 C CA . ASN A 1 717 ? -16.793 -2.720 -11.114 1.00 97.31 717 ASN A CA 1
ATOM 5458 C C . ASN A 1 717 ? -17.561 -1.572 -11.796 1.00 97.31 717 ASN A C 1
ATOM 5460 O O . ASN A 1 717 ? -18.724 -1.733 -12.174 1.00 97.31 717 ASN A O 1
ATOM 5464 N N . ILE A 1 718 ? -16.911 -0.419 -11.939 1.00 98.56 718 ILE A N 1
ATOM 5465 C CA . ILE A 1 718 ? -17.466 0.810 -12.506 1.00 98.56 718 ILE A CA 1
ATOM 5466 C C . ILE A 1 718 ? -16.770 1.167 -13.826 1.00 98.56 718 ILE A C 1
ATOM 5468 O O . ILE A 1 718 ? -15.610 0.803 -14.025 1.00 98.56 718 ILE A O 1
ATOM 5472 N N . PRO A 1 719 ? -17.439 1.908 -14.728 1.00 98.69 719 PRO A N 1
ATOM 5473 C CA . PRO A 1 719 ? -16.845 2.342 -15.984 1.00 98.69 719 PRO A CA 1
ATOM 5474 C C . PRO A 1 719 ? -15.508 3.072 -15.813 1.00 98.69 719 PRO A C 1
ATOM 5476 O O . PRO A 1 719 ? -15.392 3.966 -14.969 1.00 98.69 719 PRO A O 1
ATOM 5479 N N . ALA A 1 720 ? -14.528 2.734 -16.654 1.00 98.75 720 ALA A N 1
ATOM 5480 C CA . ALA A 1 720 ? -13.186 3.314 -16.609 1.00 98.75 720 ALA A CA 1
ATOM 5481 C C . ALA A 1 720 ? -12.744 3.872 -17.971 1.00 98.75 720 ALA A C 1
ATOM 5483 O O . ALA A 1 720 ? -12.773 3.162 -18.977 1.00 98.75 720 ALA A O 1
ATOM 5484 N N . TYR A 1 721 ? -12.296 5.128 -17.998 1.00 98.69 721 TYR A N 1
ATOM 5485 C CA . TYR A 1 721 ? -11.642 5.741 -19.156 1.00 98.69 721 TYR A CA 1
ATOM 5486 C C . TYR A 1 721 ? -10.151 5.945 -18.876 1.00 98.69 721 TYR A C 1
ATOM 5488 O O . TYR A 1 721 ? -9.759 6.898 -18.209 1.00 98.69 721 TYR A O 1
ATOM 5496 N N . VAL A 1 722 ? -9.327 5.012 -19.343 1.00 98.56 722 VAL A N 1
ATOM 5497 C CA . VAL A 1 722 ? -7.896 4.943 -19.041 1.00 98.56 722 VAL A CA 1
ATOM 5498 C C . VAL A 1 722 ? -7.100 5.656 -20.130 1.00 98.56 722 VAL A C 1
ATOM 5500 O O . VAL A 1 722 ? -7.213 5.301 -21.307 1.00 98.56 722 VAL A O 1
ATOM 5503 N N . LEU A 1 723 ? -6.261 6.621 -19.741 1.00 97.62 723 LEU A N 1
ATOM 5504 C CA . LEU A 1 723 ? -5.238 7.174 -20.634 1.00 97.62 723 LEU A CA 1
ATOM 5505 C C . LEU A 1 723 ? -3.855 6.617 -20.311 1.00 97.62 723 LEU A C 1
ATOM 5507 O O . LEU A 1 723 ? -3.508 6.368 -19.151 1.00 97.62 723 LEU A O 1
ATOM 5511 N N . ALA A 1 724 ? -3.060 6.449 -21.359 1.00 97.25 724 ALA A N 1
ATOM 5512 C CA . ALA A 1 724 ? -1.641 6.155 -21.259 1.00 97.25 724 ALA A CA 1
ATOM 5513 C C . ALA A 1 724 ? -0.859 6.924 -22.330 1.00 97.25 724 ALA A C 1
ATOM 5515 O O . ALA A 1 724 ? -1.401 7.306 -23.368 1.00 97.25 724 ALA A O 1
ATOM 5516 N N . SER A 1 725 ? 0.442 7.052 -22.120 1.00 95.31 725 SER A N 1
ATOM 5517 C CA . SER A 1 725 ? 1.415 7.381 -23.154 1.00 95.31 725 SER A CA 1
ATOM 5518 C C . SER A 1 725 ? 2.559 6.370 -23.117 1.00 95.31 725 SER A C 1
ATOM 5520 O O . SER A 1 725 ? 2.678 5.572 -22.187 1.00 95.31 725 SER A O 1
ATOM 5522 N N . TYR A 1 726 ? 3.419 6.397 -24.133 1.00 93.31 726 TYR A N 1
ATOM 5523 C CA . TYR A 1 726 ? 4.670 5.627 -24.118 1.00 93.31 726 TYR A CA 1
ATOM 5524 C C . TYR A 1 726 ? 5.811 6.382 -23.422 1.00 93.31 726 TYR A C 1
ATOM 5526 O O . TYR A 1 726 ? 6.866 5.805 -23.166 1.00 93.31 726 TYR A O 1
ATOM 5534 N N . SER A 1 727 ? 5.627 7.683 -23.182 1.00 83.00 727 SER A N 1
ATOM 5535 C CA . SER A 1 727 ? 6.712 8.637 -22.956 1.00 83.00 727 SER A CA 1
ATOM 5536 C C . SER A 1 727 ? 7.115 8.853 -21.501 1.00 83.00 727 SER A C 1
ATOM 5538 O O . SER A 1 727 ? 8.195 9.384 -21.262 1.00 83.00 727 SER A O 1
ATOM 5540 N N . THR A 1 728 ? 6.303 8.456 -20.522 1.00 83.69 728 THR A N 1
ATOM 5541 C CA . THR A 1 728 ? 6.595 8.692 -19.094 1.00 83.69 728 THR A CA 1
ATOM 5542 C C . THR A 1 728 ? 7.360 7.532 -18.463 1.00 83.69 728 THR A C 1
ATOM 5544 O O . THR A 1 728 ? 6.880 6.400 -18.537 1.00 83.69 728 THR A O 1
ATOM 5547 N N . ALA A 1 729 ? 8.483 7.806 -17.772 1.00 82.19 729 ALA A N 1
ATOM 5548 C CA . ALA A 1 729 ? 9.269 6.841 -16.990 1.00 82.19 729 ALA A CA 1
ATOM 5549 C C . ALA A 1 729 ? 8.656 6.507 -15.619 1.00 82.19 729 ALA A C 1
ATOM 5551 O O . ALA A 1 729 ? 9.290 5.834 -14.800 1.00 82.19 729 ALA A O 1
ATOM 5552 N N . LEU A 1 730 ? 7.392 6.879 -15.398 1.00 89.19 730 LEU A N 1
ATOM 5553 C CA . LEU A 1 730 ? 6.702 6.684 -14.129 1.00 89.19 730 LEU A CA 1
ATOM 5554 C C . LEU A 1 730 ? 5.446 5.809 -14.253 1.00 89.19 730 LEU A C 1
ATOM 5556 O O . LEU A 1 730 ? 5.272 4.882 -13.459 1.00 89.19 730 LEU A O 1
ATOM 5560 N N . HIS A 1 731 ? 4.571 6.082 -15.228 1.00 92.56 731 HIS A N 1
ATOM 5561 C CA . HIS A 1 731 ? 3.183 5.583 -15.188 1.00 92.56 731 HIS A CA 1
ATOM 5562 C C . HIS A 1 731 ? 2.818 4.581 -16.277 1.00 92.56 731 HIS A C 1
ATOM 5564 O O . HIS A 1 731 ? 1.861 3.832 -16.086 1.00 92.56 731 HIS A O 1
ATOM 5570 N N . THR A 1 732 ? 3.588 4.527 -17.371 1.00 93.25 732 THR A N 1
ATOM 5571 C CA . THR A 1 732 ? 3.257 3.788 -18.602 1.00 93.25 732 THR A CA 1
ATOM 5572 C C . THR A 1 732 ? 2.666 2.407 -18.303 1.00 93.25 732 THR A C 1
ATOM 5574 O O . THR A 1 732 ? 1.498 2.155 -18.580 1.00 93.25 732 THR A O 1
ATOM 5577 N N . VAL A 1 733 ? 3.426 1.517 -17.655 1.00 93.88 733 VAL A N 1
ATOM 5578 C CA . VAL A 1 733 ? 2.967 0.143 -17.370 1.00 93.88 733 VAL A CA 1
ATOM 5579 C C . VAL A 1 733 ? 1.751 0.095 -16.449 1.00 93.88 733 VAL A C 1
ATOM 5581 O O . VAL A 1 733 ? 0.918 -0.792 -16.614 1.00 93.88 733 VAL A O 1
ATOM 5584 N N . GLY A 1 734 ? 1.630 1.024 -15.502 1.00 94.62 734 GLY A N 1
ATOM 5585 C CA . GLY A 1 734 ? 0.508 1.052 -14.571 1.00 94.62 734 GLY A CA 1
ATOM 5586 C C . GLY A 1 734 ? -0.823 1.360 -15.246 1.00 94.62 734 GLY A C 1
ATOM 5587 O O . GLY A 1 734 ? -1.811 0.703 -14.930 1.00 94.62 734 GLY A O 1
ATOM 5588 N N . SER A 1 735 ? -0.847 2.258 -16.237 1.00 96.81 735 SER A N 1
ATOM 5589 C CA . SER A 1 735 ? -2.067 2.526 -17.008 1.00 96.81 735 SER A CA 1
ATOM 5590 C C . SER A 1 735 ? -2.527 1.301 -17.794 1.00 96.81 735 SER A C 1
ATOM 5592 O O . SER A 1 735 ? -3.687 0.899 -17.691 1.00 96.81 735 SER A O 1
ATOM 5594 N N . PHE A 1 736 ? -1.621 0.662 -18.543 1.00 97.06 736 PHE A N 1
ATOM 5595 C CA . PHE A 1 736 ? -1.971 -0.545 -19.295 1.00 97.06 736 PHE A CA 1
ATOM 5596 C C . PHE A 1 736 ? -2.369 -1.695 -18.362 1.00 97.06 736 PHE A C 1
ATOM 5598 O O . PHE A 1 736 ? -3.366 -2.369 -18.608 1.00 97.06 736 PHE A O 1
ATOM 5605 N N . ARG A 1 737 ? -1.655 -1.885 -17.244 1.00 95.56 737 ARG A N 1
ATOM 5606 C CA . ARG A 1 737 ? -1.993 -2.899 -16.238 1.00 95.56 737 ARG A CA 1
ATOM 5607 C C . ARG A 1 737 ? -3.354 -2.646 -15.596 1.00 95.56 737 ARG A C 1
ATOM 5609 O O . ARG A 1 737 ? -4.117 -3.595 -15.446 1.00 95.56 737 ARG A O 1
ATOM 5616 N N . GLY A 1 738 ? -3.667 -1.398 -15.251 1.00 95.75 738 GLY A N 1
ATOM 5617 C CA . GLY A 1 738 ? -4.974 -1.007 -14.726 1.00 95.75 738 GLY A CA 1
ATOM 5618 C C . GLY A 1 738 ? -6.097 -1.387 -15.688 1.00 95.75 738 GLY A C 1
ATOM 5619 O O . GLY A 1 738 ? -7.060 -2.033 -15.281 1.00 95.75 738 GLY A O 1
ATOM 5620 N N . PHE A 1 739 ? -5.935 -1.093 -16.983 1.00 97.44 739 PHE A N 1
ATOM 5621 C CA . PHE A 1 739 ? -6.877 -1.544 -18.010 1.00 97.44 739 PHE A CA 1
ATOM 5622 C C . PHE A 1 739 ? -6.965 -3.077 -18.088 1.00 97.44 739 PHE A C 1
ATOM 5624 O O . PHE A 1 739 ? -8.067 -3.621 -18.098 1.00 97.44 739 PHE A O 1
ATOM 5631 N N . GLU A 1 740 ? -5.836 -3.790 -18.113 1.00 96.00 740 GLU A N 1
ATOM 5632 C CA . GLU A 1 740 ? -5.802 -5.257 -18.222 1.00 96.00 740 GLU A CA 1
ATOM 5633 C C . GLU A 1 740 ? -6.451 -5.970 -17.025 1.00 96.00 740 GLU A C 1
ATOM 5635 O O . GLU A 1 740 ? -7.102 -6.995 -17.210 1.00 96.00 740 GLU A O 1
ATOM 5640 N N . GLU A 1 741 ? -6.275 -5.461 -15.804 1.00 96.25 741 GLU A N 1
ATOM 5641 C CA . GLU A 1 741 ? -6.705 -6.145 -14.576 1.00 96.25 741 GLU A CA 1
ATOM 5642 C C . GLU A 1 741 ? -8.152 -5.836 -14.147 1.00 96.25 741 GLU A C 1
ATOM 5644 O O . GLU A 1 741 ? -8.708 -6.582 -13.339 1.00 96.25 741 GLU A O 1
ATOM 5649 N N . ILE A 1 742 ? -8.795 -4.792 -14.689 1.00 97.88 742 ILE A N 1
ATOM 5650 C CA . ILE A 1 742 ? -10.238 -4.569 -14.485 1.00 97.88 742 ILE A CA 1
ATOM 5651 C C . ILE A 1 742 ? -11.020 -5.726 -15.138 1.00 97.88 742 ILE A C 1
ATOM 5653 O O . ILE A 1 742 ? -10.853 -5.968 -16.336 1.00 97.88 742 ILE A O 1
ATOM 5657 N N . PRO A 1 743 ? -11.910 -6.431 -14.418 1.00 96.38 743 PRO A N 1
ATOM 5658 C CA . PRO A 1 743 ? -12.462 -7.713 -14.871 1.00 96.38 743 PRO A CA 1
ATOM 5659 C C . PRO A 1 743 ? -13.627 -7.600 -15.867 1.00 96.38 743 PRO A C 1
ATOM 5661 O O . PRO A 1 743 ? -14.184 -8.621 -16.265 1.00 96.38 743 PRO A O 1
ATOM 5664 N N . HIS A 1 744 ? -14.038 -6.388 -16.245 1.00 96.38 744 HIS A N 1
ATOM 5665 C CA . HIS A 1 744 ? -15.206 -6.158 -17.092 1.00 96.38 744 HIS A CA 1
ATOM 5666 C C . HIS A 1 744 ? -14.911 -5.301 -18.319 1.00 96.38 744 HIS A C 1
ATOM 5668 O O . HIS A 1 744 ? -13.922 -4.580 -18.403 1.00 96.38 744 HIS A O 1
ATOM 5674 N N . ASP A 1 745 ? -15.887 -5.287 -19.214 1.00 95.44 745 ASP A N 1
ATOM 5675 C CA . ASP A 1 745 ? -15.817 -4.716 -20.554 1.00 95.44 745 ASP A CA 1
ATOM 5676 C C . ASP A 1 745 ? -16.179 -3.230 -20.666 1.00 95.44 745 ASP A C 1
ATOM 5678 O O . ASP A 1 745 ? -15.932 -2.608 -21.698 1.00 95.44 745 ASP A O 1
ATOM 5682 N N . ASN A 1 746 ? -16.751 -2.639 -19.614 1.00 97.00 746 ASN A N 1
ATOM 5683 C CA . ASN A 1 746 ? -17.059 -1.205 -19.550 1.00 97.00 746 ASN A CA 1
ATOM 5684 C C . ASN A 1 746 ? -15.796 -0.377 -19.267 1.00 97.00 746 ASN A C 1
ATOM 5686 O O . ASN A 1 746 ? -15.730 0.376 -18.299 1.00 97.00 746 ASN A O 1
ATOM 5690 N N . LYS A 1 747 ? -14.760 -0.566 -20.078 1.00 98.00 747 LYS A N 1
ATOM 5691 C CA . LYS A 1 747 ? -13.473 0.110 -19.957 1.00 98.00 747 LYS A CA 1
ATOM 5692 C C . LYS A 1 747 ? -12.949 0.479 -21.338 1.00 98.00 747 LYS A C 1
ATOM 5694 O O . LYS A 1 747 ? -13.118 -0.272 -22.297 1.00 98.00 747 LYS A O 1
ATOM 5699 N N . TRP A 1 748 ? -12.305 1.633 -21.420 1.00 98.50 748 TRP A N 1
ATOM 5700 C CA . TRP A 1 748 ? -11.714 2.157 -22.645 1.00 98.50 748 TRP A CA 1
ATOM 5701 C C . TRP A 1 748 ? -10.274 2.572 -22.373 1.00 98.50 748 TRP A C 1
ATOM 5703 O O . TRP A 1 748 ? -9.990 3.149 -21.327 1.00 98.50 748 TRP A O 1
ATOM 5713 N N . LEU A 1 749 ? -9.390 2.297 -23.324 1.00 98.50 749 LEU A N 1
ATOM 5714 C CA . LEU A 1 749 ? -7.991 2.694 -23.328 1.00 98.50 749 LEU A CA 1
ATOM 5715 C C . LEU A 1 749 ? -7.745 3.624 -24.516 1.0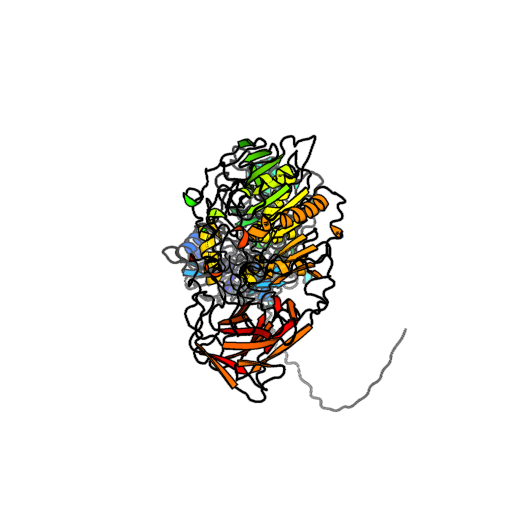0 98.50 749 LEU A C 1
ATOM 5717 O O . LEU A 1 749 ? -7.989 3.248 -25.666 1.00 98.50 749 LEU A O 1
ATOM 5721 N N . ARG A 1 750 ? -7.221 4.822 -24.249 1.00 98.00 750 ARG A N 1
ATOM 5722 C CA . ARG A 1 750 ? -6.638 5.680 -25.283 1.00 98.00 750 ARG A CA 1
ATOM 5723 C C . ARG A 1 750 ? -5.162 5.914 -24.984 1.00 98.00 750 ARG A C 1
ATOM 5725 O O . ARG A 1 750 ? -4.817 6.340 -23.886 1.00 98.00 750 ARG A O 1
ATOM 5732 N N . VAL A 1 751 ? -4.309 5.660 -25.970 1.00 97.62 751 VAL A N 1
ATOM 5733 C CA . VAL A 1 751 ? -2.867 5.901 -25.872 1.00 97.62 751 VAL A CA 1
ATOM 5734 C C . VAL A 1 751 ? -2.484 7.042 -26.796 1.00 97.62 751 VAL A C 1
ATOM 5736 O O . VAL A 1 751 ? -2.552 6.878 -28.013 1.00 97.62 751 VAL A O 1
ATOM 5739 N N . HIS A 1 752 ? -2.119 8.192 -26.233 1.00 95.69 752 HIS A N 1
ATOM 5740 C CA . HIS A 1 752 ? -1.786 9.390 -27.008 1.00 95.69 752 HIS A CA 1
ATOM 5741 C C . HIS A 1 752 ? -0.287 9.485 -27.322 1.00 95.69 752 HIS A C 1
ATOM 5743 O O . HIS A 1 752 ? 0.551 8.798 -26.738 1.00 95.69 752 HIS A O 1
ATOM 5749 N N . SER A 1 753 ? 0.056 10.346 -28.283 1.00 93.25 753 SER A N 1
ATOM 5750 C CA . SER A 1 753 ? 1.428 10.555 -28.776 1.00 93.25 753 SER A CA 1
ATOM 5751 C C . SER A 1 753 ? 2.130 11.787 -28.198 1.00 93.25 753 SER A C 1
ATOM 5753 O O . SER A 1 753 ? 3.282 12.048 -28.540 1.00 93.25 753 SER A O 1
ATOM 5755 N N . THR A 1 754 ? 1.438 12.572 -27.375 1.00 92.69 754 THR A N 1
ATOM 5756 C CA . THR A 1 754 ? 1.951 13.801 -26.752 1.00 92.69 754 THR A CA 1
ATOM 5757 C C . THR A 1 754 ? 2.333 13.578 -25.289 1.00 92.69 754 THR A C 1
ATOM 5759 O O . THR A 1 754 ? 2.153 12.490 -24.751 1.00 92.69 754 THR A O 1
ATOM 5762 N N . GLN A 1 755 ? 2.837 14.621 -24.634 1.00 93.25 755 GLN A N 1
ATOM 5763 C CA . GLN A 1 755 ? 3.058 14.671 -23.192 1.00 93.25 755 GLN A CA 1
ATOM 5764 C C . GLN A 1 755 ? 1.716 14.696 -22.431 1.00 93.25 755 GLN A C 1
ATOM 5766 O O . GLN A 1 755 ? 0.749 15.300 -22.901 1.00 93.25 755 GLN A O 1
ATOM 5771 N N . GLU A 1 756 ? 1.669 14.058 -21.259 1.00 93.88 756 GLU A N 1
ATOM 5772 C CA . GLU A 1 756 ? 0.459 13.812 -20.455 1.00 93.88 756 GLU A CA 1
ATOM 5773 C C . GLU A 1 756 ? -0.344 15.074 -20.086 1.00 93.88 756 GLU A C 1
ATOM 5775 O O . GLU A 1 756 ? -1.565 15.117 -20.230 1.00 93.88 756 GLU A O 1
ATOM 5780 N N . TRP A 1 757 ? 0.328 16.142 -19.649 1.00 94.81 757 TRP A N 1
ATOM 5781 C CA . TRP A 1 757 ? -0.310 17.397 -19.265 1.00 94.81 757 TRP A CA 1
ATOM 5782 C C . TRP A 1 757 ? -0.750 18.187 -20.489 1.00 94.81 757 TRP A C 1
ATOM 5784 O O . TRP A 1 757 ? -1.754 18.887 -20.423 1.00 94.81 757 TRP A O 1
ATOM 5794 N N . TYR A 1 758 ? -0.035 18.080 -21.611 1.00 95.19 758 TYR A N 1
ATOM 5795 C CA . TYR A 1 758 ? -0.518 18.661 -22.861 1.00 95.19 758 TYR A CA 1
ATOM 5796 C C . TYR A 1 758 ? -1.810 17.978 -23.320 1.00 95.19 758 TYR A C 1
ATOM 5798 O O . TYR A 1 758 ? -2.778 18.668 -23.642 1.00 95.19 758 TYR A O 1
ATOM 5806 N N . ASP A 1 759 ? -1.851 16.641 -23.282 1.00 95.62 759 ASP A N 1
ATOM 5807 C CA . ASP A 1 759 ? -3.046 15.874 -23.637 1.00 95.62 759 ASP A CA 1
ATOM 5808 C C . ASP A 1 759 ? -4.233 16.252 -22.742 1.00 95.62 759 ASP A C 1
ATOM 5810 O O . ASP A 1 759 ? -5.290 16.584 -23.273 1.00 95.62 759 ASP A O 1
ATOM 5814 N N . LEU A 1 760 ? -4.044 16.325 -21.416 1.00 96.44 760 LEU A N 1
ATOM 5815 C CA . LEU A 1 760 ? -5.079 16.697 -20.437 1.00 96.44 760 LEU A CA 1
ATOM 5816 C C . LEU A 1 760 ? -5.844 17.985 -20.802 1.00 96.44 760 LEU A C 1
ATOM 5818 O O . LEU A 1 760 ? -7.059 18.063 -20.600 1.00 96.44 760 LEU A O 1
ATOM 5822 N N . TYR A 1 761 ? -5.146 18.996 -21.331 1.00 96.44 761 TYR A N 1
ATOM 5823 C CA . TYR A 1 761 ? -5.727 20.298 -21.694 1.00 96.44 761 TYR A CA 1
ATOM 5824 C C . TYR A 1 761 ? -5.989 20.468 -23.198 1.00 96.44 761 TYR A C 1
ATOM 5826 O O . TYR A 1 761 ? -6.341 21.569 -23.635 1.00 96.44 761 TYR A O 1
ATOM 5834 N N . SER A 1 762 ? -5.827 19.408 -23.990 1.00 95.19 762 SER A N 1
ATOM 5835 C CA . SER A 1 762 ? -6.158 19.412 -25.414 1.00 95.19 762 SER A CA 1
ATOM 5836 C C . SER A 1 762 ? -7.674 19.374 -25.636 1.00 95.19 762 SER A C 1
ATOM 5838 O O . SER A 1 762 ? -8.427 18.769 -24.865 1.00 95.19 762 SER A O 1
ATOM 5840 N N . ASP A 1 763 ? -8.134 19.988 -26.728 1.00 94.81 763 ASP A N 1
ATOM 5841 C CA . ASP A 1 763 ? -9.555 19.976 -27.089 1.00 94.81 763 ASP A CA 1
ATOM 5842 C C . ASP A 1 763 ? -10.076 18.548 -27.327 1.00 94.81 763 ASP A C 1
ATOM 5844 O O . ASP A 1 763 ? -11.214 18.240 -26.971 1.00 94.81 763 ASP A O 1
ATOM 5848 N N . GLU A 1 764 ? -9.236 17.658 -27.868 1.00 93.69 764 GLU A N 1
ATOM 5849 C CA . GLU A 1 764 ? -9.567 16.249 -28.103 1.00 93.69 764 GLU A CA 1
ATOM 5850 C C . GLU A 1 764 ? -9.798 15.488 -26.789 1.00 93.69 764 GLU A C 1
ATOM 5852 O O . GLU A 1 764 ? -10.809 14.800 -26.635 1.00 93.69 764 GLU A O 1
ATOM 5857 N N . CYS A 1 765 ? -8.904 15.633 -25.806 1.00 96.75 765 CYS A N 1
ATOM 5858 C CA . CYS A 1 765 ? -9.072 15.008 -24.494 1.00 96.75 765 CYS A CA 1
ATOM 5859 C C . CYS A 1 765 ? -10.296 15.544 -23.751 1.00 96.75 765 CYS A C 1
ATOM 5861 O O . CYS A 1 765 ? -11.101 14.762 -23.242 1.00 96.75 765 CYS A O 1
ATOM 5863 N N . VAL A 1 766 ? -10.491 16.865 -23.748 1.00 97.69 766 VAL A N 1
ATOM 5864 C CA . VAL A 1 766 ? -11.655 17.489 -23.107 1.00 97.69 766 VAL A CA 1
ATOM 5865 C C . VAL A 1 766 ? -12.964 17.030 -23.762 1.00 97.69 766 VAL A C 1
ATOM 5867 O O . VAL A 1 766 ? -13.940 16.783 -23.050 1.00 97.69 766 VAL A O 1
ATOM 5870 N N . ALA A 1 767 ? -13.003 16.888 -25.090 1.00 97.31 767 ALA A N 1
ATOM 5871 C CA . ALA A 1 767 ? -14.178 16.393 -25.806 1.00 97.31 767 ALA A CA 1
ATOM 5872 C C . ALA A 1 767 ? -14.498 14.928 -25.461 1.00 97.31 767 ALA A C 1
ATOM 5874 O O . ALA A 1 767 ? -15.646 14.618 -25.134 1.00 97.31 767 ALA A O 1
ATOM 5875 N N . ASP A 1 768 ? -13.495 14.046 -25.463 1.00 97.19 768 ASP A N 1
ATOM 5876 C CA . ASP A 1 768 ? -13.655 12.636 -25.086 1.00 97.19 768 ASP A CA 1
ATOM 5877 C C . ASP A 1 768 ? -14.128 12.485 -23.635 1.00 97.19 768 ASP A C 1
ATOM 5879 O O . ASP A 1 768 ? -15.123 11.805 -23.365 1.00 97.19 768 ASP A O 1
ATOM 5883 N N . LEU A 1 769 ? -13.459 13.166 -22.697 1.00 98.50 769 LEU A N 1
ATOM 5884 C CA . LEU A 1 769 ? -13.840 13.165 -21.286 1.00 98.50 769 LEU A CA 1
ATOM 5885 C C . LEU A 1 769 ? -15.266 13.682 -21.102 1.00 98.50 769 LEU A C 1
ATOM 5887 O O . LEU A 1 769 ? -16.021 13.128 -20.306 1.00 98.50 769 LEU A O 1
ATOM 5891 N N . GLN A 1 770 ? -15.674 14.716 -21.847 1.00 98.31 770 GLN A N 1
ATOM 5892 C CA . GLN A 1 770 ? -17.039 15.220 -21.763 1.00 98.31 770 GLN A CA 1
ATOM 5893 C C . GLN A 1 770 ? -18.044 14.169 -22.229 1.00 98.31 770 GLN A C 1
ATOM 5895 O O . GLN A 1 770 ? -19.058 13.996 -21.558 1.00 98.31 770 GLN A O 1
ATOM 5900 N N . LEU A 1 771 ? -17.793 13.471 -23.341 1.00 98.38 771 LEU A N 1
ATOM 5901 C CA . LEU A 1 771 ? -18.682 12.408 -23.814 1.00 98.38 771 LEU A CA 1
ATOM 5902 C C . LEU A 1 771 ? -18.798 11.283 -22.778 1.00 98.38 771 LEU A C 1
ATOM 5904 O O . LEU A 1 771 ? -19.913 10.879 -22.439 1.00 98.38 771 LEU A O 1
ATOM 5908 N N . PHE A 1 772 ? -17.674 10.836 -22.219 1.00 98.75 772 PHE A N 1
ATOM 5909 C CA . PHE A 1 772 ? -17.648 9.825 -21.164 1.00 98.75 772 PHE A CA 1
ATOM 5910 C C . PHE A 1 772 ? -18.423 10.277 -19.914 1.00 98.75 772 PHE A C 1
ATOM 5912 O O . PHE A 1 772 ? -19.338 9.595 -19.445 1.00 98.75 772 PHE A O 1
ATOM 5919 N N . PHE A 1 773 ? -18.126 11.466 -19.390 1.00 98.81 773 PHE A N 1
ATOM 5920 C CA . PHE A 1 773 ? -18.778 11.982 -18.190 1.00 98.81 773 PHE A CA 1
ATOM 5921 C C . PHE A 1 773 ? -20.250 12.317 -18.410 1.00 98.81 773 PHE A C 1
ATOM 5923 O O . PHE A 1 773 ? -21.063 12.068 -17.525 1.00 98.81 773 PHE A O 1
ATOM 5930 N N . ASP A 1 774 ? -20.647 12.875 -19.552 1.00 98.69 774 ASP A N 1
ATOM 5931 C CA . ASP A 1 774 ? -22.059 13.143 -19.840 1.00 98.69 774 ASP A CA 1
ATOM 5932 C C . ASP A 1 774 ? -22.851 11.826 -19.878 1.00 98.69 774 ASP A C 1
ATOM 5934 O O . ASP A 1 774 ? -23.991 11.777 -19.406 1.00 98.69 774 ASP A O 1
ATOM 5938 N N . ARG A 1 775 ? -22.237 10.747 -20.384 1.00 98.50 775 ARG A N 1
ATOM 5939 C CA . ARG A 1 775 ? -22.871 9.431 -20.447 1.00 98.50 775 ARG A CA 1
ATOM 5940 C C . ARG A 1 775 ? -23.130 8.836 -19.067 1.00 98.50 775 ARG A C 1
ATOM 5942 O O . ARG A 1 775 ? -24.237 8.354 -18.822 1.00 98.50 775 ARG A O 1
ATOM 5949 N N . TYR A 1 776 ? -22.131 8.838 -18.187 1.00 98.44 776 TYR A N 1
ATOM 5950 C CA . TYR A 1 776 ? -22.211 8.133 -16.900 1.00 98.44 776 TYR A CA 1
ATOM 5951 C C . TYR A 1 776 ? -22.682 9.024 -15.746 1.00 98.44 776 TYR A C 1
ATOM 5953 O O . TYR A 1 776 ? -23.459 8.587 -14.896 1.00 98.44 776 TYR A O 1
ATOM 5961 N N . LEU A 1 777 ? -22.301 10.302 -15.743 1.00 98.62 777 LEU A N 1
ATOM 5962 C CA . LEU A 1 777 ? -22.645 11.238 -14.671 1.00 98.62 777 LEU A CA 1
ATOM 5963 C C . LEU A 1 777 ? -23.941 12.015 -14.920 1.00 98.62 777 LEU A C 1
ATOM 5965 O O . LEU A 1 777 ? -24.531 12.508 -13.964 1.00 98.62 777 LEU A O 1
ATOM 5969 N N . LYS A 1 778 ? -24.401 12.125 -16.174 1.00 97.94 778 LYS A N 1
ATOM 5970 C CA . LYS A 1 778 ? -25.660 12.812 -16.530 1.00 97.94 778 LYS A CA 1
ATOM 5971 C C . LYS A 1 778 ? -26.652 11.942 -17.307 1.00 97.94 778 LYS A C 1
ATOM 5973 O O . LYS A 1 778 ? -27.645 12.462 -17.806 1.00 97.94 778 LYS A O 1
ATOM 5978 N N . ASP A 1 779 ? -26.363 10.648 -17.450 1.00 97.25 779 ASP A N 1
ATOM 5979 C CA . ASP A 1 779 ? -27.203 9.658 -18.144 1.00 97.25 779 ASP A CA 1
ATOM 5980 C C . ASP A 1 779 ? -27.547 10.003 -19.604 1.00 97.25 779 ASP A C 1
ATOM 5982 O O . ASP A 1 779 ? -28.512 9.476 -20.170 1.00 97.25 779 ASP A O 1
ATOM 5986 N N . LYS A 1 780 ? -26.761 10.874 -20.256 1.00 97.94 780 LYS A N 1
ATOM 5987 C CA . LYS A 1 780 ? -27.026 11.263 -21.644 1.00 97.94 780 LYS A CA 1
ATOM 5988 C C . LYS A 1 780 ? -26.776 10.089 -22.582 1.00 97.94 780 LYS A C 1
ATOM 5990 O O . LYS A 1 780 ? -25.697 9.508 -22.593 1.00 97.94 780 LYS A O 1
ATOM 5995 N N . GLN A 1 781 ? -27.737 9.809 -23.457 1.00 97.44 781 GLN A N 1
ATOM 5996 C CA . GLN A 1 781 ? -27.592 8.822 -24.529 1.00 97.44 781 GLN A CA 1
ATOM 5997 C C . GLN A 1 781 ? -26.838 9.435 -25.719 1.00 97.44 781 GLN A C 1
ATOM 5999 O O . GLN A 1 781 ? -27.419 9.743 -26.755 1.00 97.44 781 GLN A O 1
ATOM 6004 N N . ASN A 1 782 ? -25.537 9.673 -25.540 1.00 97.50 782 ASN A N 1
ATOM 6005 C CA . ASN A 1 782 ? -24.670 10.339 -26.521 1.00 97.50 782 ASN A CA 1
ATOM 6006 C C . ASN A 1 782 ? -23.885 9.365 -27.423 1.00 97.50 782 ASN A C 1
ATOM 6008 O O . ASN A 1 782 ? -23.119 9.806 -28.274 1.00 97.50 782 ASN A O 1
ATOM 6012 N N . GLY A 1 783 ? -24.089 8.053 -27.258 1.00 96.62 783 GLY A N 1
ATOM 6013 C CA . GLY A 1 783 ? -23.456 7.020 -28.076 1.00 96.62 783 GLY A CA 1
ATOM 6014 C C . GLY A 1 783 ? -22.017 6.677 -27.690 1.00 96.62 783 GLY A C 1
ATOM 6015 O O . GLY A 1 783 ? -21.355 6.025 -28.494 1.00 96.62 783 GLY A O 1
ATOM 6016 N N . TRP A 1 784 ? -21.547 7.074 -26.500 1.00 97.50 784 TRP A N 1
ATOM 6017 C CA . TRP A 1 784 ? -20.204 6.757 -25.993 1.00 97.50 784 TRP A CA 1
ATOM 6018 C C . TRP A 1 784 ? -19.830 5.274 -26.120 1.00 97.50 784 TRP A C 1
ATOM 6020 O O . TRP A 1 784 ? -18.700 4.944 -26.458 1.00 97.50 784 TRP A O 1
ATOM 6030 N N . GLU A 1 785 ? -20.775 4.356 -25.927 1.00 96.12 785 GLU A N 1
ATOM 6031 C CA . GLU A 1 785 ? -20.521 2.916 -26.030 1.00 96.12 785 GLU A CA 1
ATOM 6032 C C . GLU A 1 785 ? -20.117 2.455 -27.442 1.00 96.12 785 GLU A C 1
ATOM 6034 O O . GLU A 1 785 ? -19.654 1.329 -27.608 1.00 96.12 785 GLU A O 1
ATOM 6039 N N . LYS A 1 786 ? -20.275 3.309 -28.463 1.00 95.12 786 LYS A N 1
ATOM 6040 C CA . LYS A 1 786 ? -19.781 3.070 -29.828 1.00 95.12 786 LYS A CA 1
ATOM 6041 C C . LYS A 1 786 ? -18.315 3.472 -30.009 1.00 95.12 786 LYS A C 1
ATOM 6043 O O . LYS A 1 786 ? -17.734 3.130 -31.039 1.00 95.12 786 LYS A O 1
ATOM 6048 N N . THR A 1 787 ? -17.727 4.201 -29.059 1.00 95.06 787 THR A N 1
ATOM 6049 C CA . THR A 1 787 ? -16.301 4.537 -29.067 1.00 95.06 787 THR A CA 1
ATOM 6050 C C . THR A 1 787 ? -15.488 3.241 -29.019 1.00 95.06 787 THR A C 1
ATOM 6052 O O . THR A 1 787 ? -15.751 2.401 -28.149 1.00 95.06 787 THR A O 1
ATOM 6055 N N . PRO A 1 788 ? -14.507 3.049 -29.924 1.00 95.19 788 PRO A N 1
ATOM 6056 C CA . PRO A 1 788 ? -13.630 1.884 -29.891 1.00 95.19 788 PRO A CA 1
ATOM 6057 C C . PRO A 1 788 ? -12.985 1.716 -28.516 1.00 95.19 788 PRO A C 1
ATOM 6059 O O . PRO A 1 788 ? -12.499 2.689 -27.936 1.00 95.19 788 PRO A O 1
ATOM 6062 N N . ARG A 1 789 ? -12.981 0.483 -27.997 1.00 95.06 789 ARG A N 1
ATOM 6063 C CA . ARG A 1 789 ? -12.457 0.182 -26.656 1.00 95.06 789 ARG A CA 1
ATOM 6064 C C . ARG A 1 789 ? -10.980 0.506 -26.527 1.00 95.06 789 ARG A C 1
ATOM 6066 O O . ARG A 1 789 ? -10.574 1.007 -25.487 1.00 95.06 789 ARG A O 1
ATOM 6073 N N . VAL A 1 790 ? -10.198 0.250 -27.571 1.00 97.12 790 VAL A N 1
ATOM 6074 C CA . VAL A 1 790 ? -8.767 0.542 -27.596 1.00 97.12 790 VAL A CA 1
ATOM 6075 C C . VAL A 1 790 ? -8.457 1.442 -28.788 1.00 97.12 790 VAL A C 1
ATOM 6077 O O . VAL A 1 790 ? -8.726 1.084 -29.936 1.00 97.12 790 VAL A O 1
ATOM 6080 N N . ARG A 1 791 ? -7.913 2.627 -28.496 1.00 96.62 791 ARG A N 1
ATOM 6081 C CA . ARG A 1 791 ? -7.477 3.640 -29.468 1.00 96.62 791 ARG A CA 1
ATOM 6082 C C . ARG A 1 791 ? -6.009 3.964 -29.216 1.00 96.62 791 ARG A C 1
ATOM 6084 O O . ARG A 1 791 ? -5.685 4.486 -28.155 1.00 96.62 791 ARG A O 1
ATOM 6091 N N . LEU A 1 792 ? -5.113 3.645 -30.145 1.00 95.44 792 LEU A N 1
ATOM 6092 C CA . LEU A 1 792 ? -3.666 3.796 -29.948 1.00 95.44 792 LEU A CA 1
ATOM 6093 C C . LEU A 1 792 ? -3.065 4.769 -30.957 1.00 95.44 792 LEU A C 1
ATOM 6095 O O . LEU A 1 792 ? -3.413 4.726 -32.133 1.00 95.44 792 LEU A O 1
ATOM 6099 N N . SER A 1 793 ? -2.108 5.583 -30.529 1.00 95.38 793 SER A N 1
ATOM 6100 C CA . SER A 1 793 ? -1.178 6.262 -31.431 1.00 95.38 793 SER A CA 1
ATOM 6101 C C . SER A 1 793 ? 0.083 5.420 -31.652 1.00 95.38 793 SER A C 1
ATOM 6103 O O . SER A 1 793 ? 0.489 4.654 -30.774 1.00 95.38 793 SER A O 1
ATOM 6105 N N . THR A 1 794 ? 0.725 5.573 -32.811 1.00 95.25 794 THR A N 1
ATOM 6106 C CA . THR A 1 794 ? 2.056 5.033 -33.104 1.00 95.25 794 THR A CA 1
ATOM 6107 C C . THR A 1 794 ? 3.040 6.156 -33.419 1.00 95.25 794 THR A C 1
ATOM 6109 O O . THR A 1 794 ? 2.745 7.125 -34.121 1.00 95.25 794 THR A O 1
ATOM 6112 N N . LEU A 1 795 ? 4.232 6.047 -32.839 1.00 96.00 795 LEU A N 1
ATOM 6113 C CA . LEU A 1 795 ? 5.279 7.053 -32.910 1.00 96.00 795 LEU A CA 1
ATOM 6114 C C . LEU A 1 795 ? 6.182 6.790 -34.113 1.00 96.00 795 LEU A C 1
ATOM 6116 O O . LEU A 1 795 ? 6.802 5.728 -34.227 1.00 96.00 795 LEU A O 1
ATOM 6120 N N . ALA A 1 796 ? 6.297 7.786 -34.989 1.00 92.69 796 ALA A N 1
ATOM 6121 C CA . ALA A 1 796 ? 7.157 7.725 -36.166 1.00 92.69 796 ALA A CA 1
ATOM 6122 C C . ALA A 1 796 ? 8.577 8.270 -35.919 1.00 92.69 796 ALA A C 1
ATOM 6124 O O . ALA A 1 796 ? 9.451 7.985 -36.735 1.00 92.69 796 ALA A O 1
ATOM 6125 N N . PHE A 1 797 ? 8.819 8.953 -34.787 1.00 92.69 797 PHE A N 1
ATOM 6126 C CA . PHE A 1 797 ? 10.081 9.593 -34.368 1.00 92.69 797 PHE A CA 1
ATOM 6127 C C . PHE A 1 797 ? 10.597 10.642 -35.373 1.00 92.69 797 PHE A C 1
ATOM 6129 O O . PHE A 1 797 ? 10.905 10.331 -36.521 1.00 92.69 797 PHE A O 1
ATOM 6136 N N . ASN A 1 798 ? 10.737 11.900 -34.938 1.00 82.75 798 ASN A N 1
ATOM 6137 C CA . ASN A 1 798 ? 11.072 13.054 -35.794 1.00 82.75 798 ASN A CA 1
ATOM 6138 C C . ASN A 1 798 ? 10.143 13.240 -37.022 1.00 82.75 798 ASN A C 1
ATOM 6140 O O . ASN A 1 798 ? 10.513 13.890 -37.999 1.00 82.75 798 ASN A O 1
ATOM 6144 N N . LYS A 1 799 ? 8.940 12.663 -36.974 1.00 86.81 799 LYS A N 1
ATOM 6145 C CA . LYS A 1 799 ? 7.855 12.757 -37.960 1.00 86.81 799 LYS A CA 1
ATOM 6146 C C . LYS A 1 799 ? 6.534 12.829 -37.193 1.00 86.81 799 LYS A C 1
ATOM 6148 O O . LYS A 1 799 ? 6.482 12.386 -36.043 1.00 86.81 799 LYS A O 1
ATOM 6153 N N . ASP A 1 800 ? 5.489 13.351 -37.831 1.00 89.50 800 ASP A N 1
ATOM 6154 C CA . ASP A 1 800 ? 4.150 13.369 -37.237 1.00 89.50 800 ASP A CA 1
ATOM 6155 C C . ASP A 1 800 ? 3.696 11.923 -36.911 1.00 89.50 800 ASP A C 1
ATOM 6157 O O . ASP A 1 800 ? 3.953 11.010 -37.706 1.00 89.50 800 ASP A O 1
ATOM 6161 N N . PRO A 1 801 ? 3.082 11.682 -35.737 1.00 93.25 801 PRO A N 1
ATOM 6162 C CA . PRO A 1 801 ? 2.616 10.357 -35.336 1.00 93.25 801 PRO A CA 1
ATOM 6163 C C . PRO A 1 801 ? 1.367 9.940 -36.121 1.00 93.25 801 PRO A C 1
ATOM 6165 O O . PRO A 1 801 ? 0.600 10.781 -36.591 1.00 93.25 801 PRO A O 1
ATOM 6168 N N . GLU A 1 802 ? 1.118 8.635 -36.204 1.00 93.75 802 GLU A N 1
ATOM 6169 C CA . GLU A 1 802 ? -0.191 8.124 -36.622 1.00 93.75 802 GLU A CA 1
ATOM 6170 C C . GLU A 1 802 ? -1.059 7.986 -35.371 1.00 93.75 802 GLU A C 1
ATOM 6172 O O . GLU A 1 802 ? -0.633 7.403 -34.375 1.00 93.75 802 GLU A O 1
ATOM 6177 N N . ILE A 1 803 ? -2.260 8.556 -35.388 1.00 92.50 803 ILE A N 1
ATOM 6178 C CA . ILE A 1 803 ? -3.126 8.632 -34.209 1.00 92.50 803 ILE A CA 1
ATOM 6179 C C . ILE A 1 803 ? -4.400 7.816 -34.406 1.00 92.50 803 ILE A C 1
ATOM 6181 O O . ILE A 1 803 ? -4.858 7.611 -35.530 1.00 92.50 803 ILE A O 1
ATOM 6185 N N . ASN A 1 804 ? -4.999 7.402 -33.290 1.00 89.31 804 ASN A N 1
ATOM 6186 C CA . ASN A 1 804 ? -6.334 6.806 -33.243 1.00 89.31 804 ASN A CA 1
ATOM 6187 C C . ASN A 1 804 ? -6.494 5.498 -34.055 1.00 89.31 804 ASN A C 1
ATOM 6189 O O . ASN A 1 804 ? -7.515 5.263 -34.699 1.00 89.31 804 ASN A O 1
ATOM 6193 N N . HIS A 1 805 ? -5.501 4.607 -34.006 1.00 91.44 805 HIS A N 1
ATOM 6194 C CA . HIS A 1 805 ? -5.653 3.230 -34.478 1.00 91.44 805 HIS A CA 1
ATOM 6195 C C . HIS A 1 805 ? -6.640 2.475 -33.586 1.00 91.44 805 HIS A C 1
ATOM 6197 O O . HIS A 1 805 ? -6.487 2.460 -32.365 1.00 91.44 805 HIS A O 1
ATOM 6203 N N . HIS A 1 806 ? -7.644 1.837 -34.185 1.00 92.56 806 HIS A N 1
ATOM 6204 C CA . HIS A 1 806 ? -8.690 1.132 -33.448 1.00 92.56 806 HIS A CA 1
ATOM 6205 C C . HIS A 1 806 ? -8.376 -0.356 -33.313 1.00 92.56 806 HIS A C 1
ATOM 6207 O O . HIS A 1 806 ? -8.125 -1.027 -34.313 1.00 92.56 806 HIS A O 1
ATOM 6213 N N . PHE A 1 807 ? -8.503 -0.876 -32.095 1.00 91.31 807 PHE A N 1
ATOM 6214 C CA . PHE A 1 807 ? -8.340 -2.293 -31.791 1.00 91.31 807 PHE A CA 1
ATOM 6215 C C . PHE A 1 807 ? -9.477 -2.804 -30.907 1.00 91.31 807 PHE A C 1
ATOM 6217 O O . PHE A 1 807 ? -10.163 -2.034 -30.226 1.00 91.31 807 PHE A O 1
ATOM 6224 N N . ALA A 1 808 ? -9.694 -4.120 -30.946 1.00 90.62 808 ALA A N 1
ATOM 6225 C CA . ALA A 1 808 ? -10.745 -4.761 -30.165 1.00 90.62 808 ALA A CA 1
ATOM 6226 C C . ALA A 1 808 ? -10.412 -4.800 -28.665 1.00 90.62 808 ALA A C 1
ATOM 6228 O O . ALA A 1 808 ? -11.308 -4.593 -27.846 1.00 90.62 808 ALA A O 1
ATOM 6229 N N . ASP A 1 809 ? -9.145 -5.051 -28.319 1.00 92.62 809 ASP A N 1
ATOM 6230 C CA . ASP A 1 809 ? -8.685 -5.202 -26.937 1.00 92.62 809 ASP A CA 1
ATOM 6231 C C . ASP A 1 809 ? -7.172 -4.940 -26.793 1.00 92.62 809 ASP A C 1
ATOM 6233 O O . ASP A 1 809 ? -6.470 -4.749 -27.791 1.00 92.62 809 ASP A O 1
ATOM 6237 N N . TRP A 1 810 ? -6.682 -4.919 -25.550 1.00 93.94 810 TRP A N 1
ATOM 6238 C CA . TRP A 1 810 ? -5.267 -4.825 -25.199 1.00 93.94 810 TRP A CA 1
ATOM 6239 C C . TRP A 1 810 ? -4.848 -5.930 -24.202 1.00 93.94 810 TRP A C 1
ATOM 6241 O O . TRP A 1 810 ? -5.516 -6.101 -23.180 1.00 93.94 810 TRP A O 1
ATOM 6251 N N . PRO A 1 811 ? -3.699 -6.607 -24.411 1.00 92.56 811 PRO A N 1
ATOM 6252 C CA . PRO A 1 811 ? -2.840 -6.533 -25.599 1.00 92.56 811 PRO A CA 1
ATOM 6253 C C . PRO A 1 811 ? -3.572 -6.962 -26.870 1.00 92.56 811 PRO A C 1
ATOM 6255 O O . PRO A 1 811 ? -4.610 -7.615 -26.795 1.00 92.56 811 PRO A O 1
ATOM 6258 N N . LEU A 1 812 ? -3.036 -6.595 -28.036 1.00 92.19 812 LEU A N 1
ATOM 6259 C CA . LEU A 1 812 ? -3.728 -6.848 -29.299 1.00 92.19 812 LEU A CA 1
ATOM 6260 C C . LEU A 1 812 ? -3.862 -8.366 -29.533 1.00 92.19 812 LEU A C 1
ATOM 6262 O O . LEU A 1 812 ? -2.828 -9.048 -29.568 1.00 92.19 812 LEU A O 1
ATOM 6266 N N . PRO A 1 813 ? -5.081 -8.909 -29.722 1.00 86.69 813 PRO A N 1
ATOM 6267 C CA . PRO A 1 813 ? -5.285 -10.338 -29.982 1.00 86.69 813 PRO A CA 1
ATOM 6268 C C . PRO A 1 813 ? -4.502 -10.863 -31.196 1.00 86.69 813 PRO A C 1
ATOM 6270 O O . PRO A 1 813 ? -4.066 -12.011 -31.216 1.00 86.69 813 PRO A O 1
ATOM 6273 N N . GLU A 1 814 ? -4.297 -10.010 -32.197 1.00 85.44 814 GLU A N 1
ATOM 6274 C CA . GLU A 1 814 ? -3.576 -10.272 -33.443 1.00 85.44 814 GLU A CA 1
ATOM 6275 C C . GLU A 1 814 ? -2.056 -10.020 -33.371 1.00 85.44 814 GLU A C 1
ATOM 6277 O O . GLU A 1 814 ? -1.388 -10.007 -34.408 1.00 85.44 814 GLU A O 1
ATOM 6282 N N . THR A 1 815 ? -1.491 -9.812 -32.174 1.00 90.81 815 THR A N 1
ATOM 6283 C CA . THR A 1 815 ? -0.042 -9.603 -32.010 1.00 90.81 815 THR A CA 1
ATOM 6284 C C . THR A 1 815 ? 0.742 -10.844 -32.440 1.00 90.81 815 THR A C 1
ATOM 6286 O O . THR A 1 815 ? 0.570 -11.932 -31.888 1.00 90.81 815 THR A O 1
ATOM 6289 N N . ASN A 1 816 ? 1.681 -10.669 -33.368 1.00 93.38 816 ASN A N 1
ATOM 6290 C CA . ASN A 1 816 ? 2.651 -11.683 -33.755 1.00 93.38 816 ASN A CA 1
ATOM 6291 C C . ASN A 1 816 ? 3.982 -11.463 -33.020 1.00 93.38 816 ASN A C 1
ATOM 6293 O O . ASN A 1 816 ? 4.760 -10.570 -33.364 1.00 93.38 816 ASN A O 1
ATOM 6297 N N . TYR A 1 817 ? 4.258 -12.295 -32.016 1.00 95.06 817 TYR A N 1
ATOM 6298 C CA . TYR A 1 817 ? 5.514 -12.256 -31.269 1.00 95.06 817 TYR A CA 1
ATOM 6299 C C . TYR A 1 817 ? 6.636 -12.944 -32.051 1.00 95.06 817 TYR A C 1
ATOM 6301 O O . TYR A 1 817 ? 6.647 -14.164 -32.200 1.00 95.06 817 TYR A O 1
ATOM 6309 N N . THR A 1 818 ? 7.600 -12.157 -32.530 1.00 96.06 818 THR A N 1
ATOM 6310 C CA . THR A 1 818 ? 8.746 -12.647 -33.308 1.00 96.06 818 THR A CA 1
ATOM 6311 C C . THR A 1 818 ? 10.026 -12.598 -32.489 1.00 96.06 818 THR A C 1
ATOM 6313 O O . THR A 1 818 ? 10.354 -11.570 -31.898 1.00 96.06 818 THR A O 1
ATOM 6316 N N . THR A 1 819 ? 10.775 -13.697 -32.491 1.00 98.00 819 THR A N 1
ATOM 6317 C CA . THR A 1 819 ? 12.064 -13.801 -31.804 1.00 98.00 819 THR A CA 1
ATOM 6318 C C . THR A 1 819 ? 13.213 -13.445 -32.741 1.00 98.00 819 THR A C 1
ATOM 6320 O O . THR A 1 819 ? 13.353 -14.049 -33.803 1.00 98.00 819 THR A O 1
ATOM 6323 N N . LEU A 1 820 ? 14.068 -12.516 -32.314 1.00 98.44 820 LEU A N 1
ATOM 6324 C CA . LEU A 1 820 ? 15.346 -12.204 -32.950 1.00 98.44 820 LEU A CA 1
ATOM 6325 C C . LEU A 1 820 ? 16.492 -12.449 -31.965 1.00 98.44 820 LEU A C 1
ATOM 6327 O O . LEU A 1 820 ? 16.486 -11.936 -30.848 1.00 98.44 820 LEU A O 1
ATOM 6331 N N . TYR A 1 821 ? 17.484 -13.226 -32.380 1.00 98.56 821 TYR A N 1
ATOM 6332 C CA . TYR A 1 821 ? 18.646 -13.604 -31.583 1.00 98.56 821 TYR A CA 1
ATOM 6333 C C . TYR A 1 821 ? 19.774 -12.588 -31.735 1.00 98.56 821 TYR A C 1
ATOM 6335 O O . TYR A 1 821 ? 19.976 -12.040 -32.818 1.00 98.56 821 TYR A O 1
ATOM 6343 N N . LEU A 1 822 ? 20.511 -12.360 -30.651 1.00 98.50 822 LEU A N 1
ATOM 6344 C CA . LEU A 1 822 ? 21.705 -11.519 -30.644 1.00 98.50 822 LEU A CA 1
ATOM 6345 C C . LEU A 1 822 ? 22.871 -12.312 -31.251 1.00 98.50 822 LEU A C 1
ATOM 6347 O O . LEU A 1 822 ? 23.076 -13.475 -30.893 1.00 98.50 822 LEU A O 1
ATOM 6351 N N . SER A 1 823 ? 23.633 -11.687 -32.145 1.00 96.38 823 SER A N 1
ATOM 6352 C CA . SER A 1 823 ? 24.843 -12.260 -32.748 1.00 96.38 823 SER A CA 1
ATOM 6353 C C . SER A 1 823 ? 26.125 -11.587 -32.250 1.00 96.38 823 SER A C 1
ATOM 6355 O O . SER A 1 823 ? 26.110 -10.490 -31.700 1.00 96.38 823 SER A O 1
ATOM 6357 N N . ASP A 1 824 ? 27.259 -12.249 -32.469 1.00 94.25 824 ASP A N 1
ATOM 6358 C CA . ASP A 1 824 ? 28.609 -11.796 -32.116 1.00 94.25 824 ASP A CA 1
ATOM 6359 C C . ASP A 1 824 ? 29.122 -10.631 -32.980 1.00 94.25 824 ASP A C 1
ATOM 6361 O O . ASP A 1 824 ? 30.099 -9.979 -32.618 1.00 94.25 824 ASP A O 1
ATOM 6365 N N . ASP A 1 825 ? 28.440 -10.327 -34.087 1.00 94.06 825 ASP A N 1
ATOM 6366 C CA . ASP A 1 825 ? 28.689 -9.170 -34.953 1.00 94.06 825 ASP A CA 1
ATOM 6367 C C . ASP A 1 825 ? 27.706 -8.006 -34.717 1.00 94.06 825 ASP A C 1
ATOM 6369 O O . ASP A 1 825 ? 27.544 -7.150 -35.587 1.00 94.06 825 ASP A O 1
ATOM 6373 N N . ASN A 1 826 ? 27.075 -7.948 -33.534 1.00 94.88 826 ASN A N 1
ATOM 6374 C CA . ASN A 1 826 ? 26.175 -6.866 -33.113 1.00 94.88 826 ASN A CA 1
ATOM 6375 C C . ASN A 1 826 ? 24.919 -6.719 -33.996 1.00 94.88 826 ASN A C 1
ATOM 6377 O O . ASN A 1 826 ? 24.445 -5.615 -34.284 1.00 94.88 826 ASN A O 1
ATOM 6381 N N . ARG A 1 827 ? 24.336 -7.841 -34.426 1.00 97.12 827 ARG A N 1
ATOM 6382 C CA . ARG A 1 827 ? 23.087 -7.868 -35.198 1.00 97.12 827 ARG A CA 1
ATOM 6383 C C . ARG A 1 827 ? 21.994 -8.636 -34.468 1.00 97.12 827 ARG A C 1
ATOM 6385 O O . ARG A 1 827 ? 22.241 -9.449 -33.581 1.00 97.12 827 ARG A O 1
ATOM 6392 N N . LEU A 1 828 ? 20.762 -8.367 -34.878 1.00 98.12 828 LEU A N 1
ATOM 6393 C CA . LEU A 1 828 ? 19.595 -9.174 -34.555 1.00 98.12 828 LEU A CA 1
ATOM 6394 C C . LEU A 1 828 ? 19.270 -10.073 -35.756 1.00 98.12 828 LEU A C 1
ATOM 6396 O O . LEU A 1 828 ? 19.085 -9.591 -36.877 1.00 98.12 828 LEU A O 1
ATOM 6400 N N . VAL A 1 829 ? 19.221 -11.385 -35.532 1.00 97.00 829 VAL A N 1
ATOM 6401 C CA . VAL A 1 829 ? 19.087 -12.410 -36.582 1.00 97.00 829 VAL A CA 1
ATOM 6402 C C . VAL A 1 829 ? 17.978 -13.419 -36.264 1.00 97.00 829 VAL A C 1
ATOM 6404 O O . VAL A 1 829 ? 17.603 -13.611 -35.115 1.00 97.00 829 VAL A O 1
ATOM 6407 N N . ASN A 1 830 ? 17.439 -14.099 -37.279 1.00 96.31 830 ASN A N 1
ATOM 6408 C CA . ASN A 1 830 ? 16.281 -14.999 -37.118 1.00 96.31 830 ASN A CA 1
ATOM 6409 C C . ASN A 1 830 ? 16.611 -16.375 -36.505 1.00 96.31 830 ASN A C 1
ATOM 6411 O O . ASN A 1 830 ? 15.711 -17.182 -36.293 1.00 96.31 830 ASN A O 1
ATOM 6415 N N . ALA A 1 831 ? 17.887 -16.676 -36.258 1.00 95.81 831 ALA A N 1
ATOM 6416 C CA . ALA A 1 831 ? 18.331 -17.932 -35.658 1.00 95.81 831 ALA A CA 1
ATOM 6417 C C . ALA A 1 831 ? 19.557 -17.684 -34.762 1.00 95.81 831 ALA A C 1
ATOM 6419 O O . ALA A 1 831 ? 20.313 -16.754 -35.050 1.00 95.81 831 ALA A O 1
ATOM 6420 N N . PRO A 1 832 ? 19.790 -18.497 -33.713 1.00 93.75 832 PRO A N 1
ATOM 6421 C CA . PRO A 1 832 ? 20.971 -18.359 -32.864 1.00 93.75 832 PRO A CA 1
ATOM 6422 C C . PRO A 1 832 ? 22.275 -18.437 -33.663 1.00 93.75 832 PRO A C 1
ATOM 6424 O O . PRO A 1 832 ? 22.381 -19.232 -34.602 1.00 93.75 832 PRO A O 1
ATOM 6427 N N . SER A 1 833 ? 23.292 -17.674 -33.248 1.00 89.88 833 SER A N 1
ATOM 6428 C CA . SER A 1 833 ? 24.637 -17.803 -33.817 1.00 89.88 833 SER A CA 1
ATOM 6429 C C . SER A 1 833 ? 25.133 -19.254 -33.721 1.00 89.88 833 SER A C 1
ATOM 6431 O O . SER A 1 833 ? 24.963 -19.895 -32.681 1.00 89.88 833 SER A O 1
ATOM 6433 N N . PRO A 1 834 ? 25.783 -19.794 -34.768 1.00 89.19 834 PRO A N 1
ATOM 6434 C CA . PRO A 1 834 ? 26.264 -21.176 -34.772 1.00 89.19 834 PRO A CA 1
ATOM 6435 C C . PRO A 1 834 ? 27.468 -21.392 -33.843 1.00 89.19 834 PRO A C 1
ATOM 6437 O O . PRO A 1 834 ? 27.792 -22.530 -33.509 1.00 89.19 834 PRO A O 1
ATOM 6440 N N . LYS A 1 835 ? 28.145 -20.312 -33.431 1.00 91.31 835 LYS A N 1
ATOM 6441 C CA . LYS A 1 835 ? 29.273 -20.318 -32.495 1.00 91.31 835 LYS A CA 1
ATOM 6442 C C . LYS A 1 835 ? 28.913 -19.540 -31.233 1.00 91.31 835 LYS A C 1
ATOM 6444 O O . LYS A 1 835 ? 28.175 -18.562 -31.301 1.00 91.31 835 LYS A O 1
ATOM 6449 N N . GLY A 1 836 ? 29.434 -20.005 -30.100 1.00 94.31 836 GLY A N 1
ATOM 6450 C CA . GLY A 1 836 ? 29.329 -19.300 -28.827 1.00 94.31 836 GLY A CA 1
ATOM 6451 C C . GLY A 1 836 ? 30.290 -18.116 -28.757 1.00 94.31 836 GLY A C 1
ATOM 6452 O O . GLY A 1 836 ? 31.440 -18.252 -29.171 1.00 94.31 836 GLY A O 1
ATOM 6453 N N . ALA A 1 837 ? 29.831 -16.991 -28.215 1.00 96.81 837 ALA A N 1
ATOM 6454 C CA . ALA A 1 837 ? 30.656 -15.824 -27.918 1.00 96.81 837 ALA A CA 1
ATOM 6455 C C . ALA A 1 837 ? 30.138 -15.094 -26.670 1.00 96.81 837 ALA A C 1
ATOM 6457 O O . ALA A 1 837 ? 28.968 -15.225 -26.307 1.00 96.81 837 ALA A O 1
ATOM 6458 N N . ALA A 1 838 ? 31.010 -14.309 -26.040 1.00 97.31 838 ALA A N 1
ATOM 6459 C CA . ALA A 1 838 ? 30.665 -13.410 -24.947 1.00 97.31 838 ALA A CA 1
ATOM 6460 C C . ALA A 1 838 ? 31.041 -11.978 -25.344 1.00 97.31 838 ALA A C 1
ATOM 6462 O O . ALA A 1 838 ? 32.199 -11.692 -25.651 1.00 97.31 838 ALA A O 1
ATOM 6463 N N . LEU A 1 839 ? 30.051 -11.091 -25.363 1.00 98.06 839 LEU A N 1
ATOM 6464 C CA . LEU A 1 839 ? 30.218 -9.661 -25.612 1.00 98.06 839 LEU A CA 1
ATOM 6465 C C . LEU A 1 839 ? 30.213 -8.943 -24.265 1.00 98.06 839 LEU A C 1
ATOM 6467 O O . LEU A 1 839 ? 29.408 -9.292 -23.408 1.00 98.06 839 LEU A O 1
ATOM 6471 N N . SER A 1 840 ? 31.080 -7.951 -24.060 1.00 97.69 840 SER A N 1
ATOM 6472 C CA . SER A 1 840 ? 31.220 -7.308 -22.747 1.00 97.69 840 SER A CA 1
ATOM 6473 C C . SER A 1 840 ? 31.151 -5.791 -22.804 1.00 97.69 840 SER A C 1
ATOM 6475 O O . SER A 1 840 ? 31.558 -5.181 -23.792 1.00 97.69 840 SER A O 1
ATOM 6477 N N . TYR A 1 841 ? 30.699 -5.198 -21.704 1.00 97.75 841 TYR A N 1
ATOM 6478 C CA . TYR A 1 841 ? 30.686 -3.756 -21.465 1.00 97.75 841 TYR A CA 1
ATOM 6479 C C . TYR A 1 841 ? 31.021 -3.458 -19.997 1.00 97.75 841 TYR A C 1
ATOM 6481 O O . TYR A 1 841 ? 30.825 -4.308 -19.121 1.00 97.75 841 TYR A O 1
ATOM 6489 N N . GLN A 1 842 ? 31.548 -2.266 -19.722 1.00 97.69 842 GLN A N 1
ATOM 6490 C CA . GLN A 1 842 ? 31.779 -1.779 -18.364 1.00 97.69 842 GLN A CA 1
ATOM 6491 C C . GLN A 1 842 ? 30.447 -1.369 -17.720 1.00 97.69 842 GLN A C 1
ATOM 6493 O O . GLN A 1 842 ? 29.744 -0.496 -18.221 1.00 97.69 842 GLN A O 1
ATOM 6498 N N . SER A 1 843 ? 30.082 -2.016 -16.615 1.00 96.94 843 SER A N 1
ATOM 6499 C CA . SER A 1 843 ? 28.733 -1.910 -16.042 1.00 96.94 843 SER A CA 1
ATOM 6500 C C . SER A 1 843 ? 28.555 -0.801 -15.002 1.00 96.94 843 SER A C 1
ATOM 6502 O O . SER A 1 843 ? 27.428 -0.398 -14.731 1.00 96.94 843 SER A O 1
ATOM 6504 N N . ASP A 1 844 ? 29.649 -0.308 -14.426 1.00 95.00 844 ASP A N 1
ATOM 6505 C CA . ASP A 1 844 ? 29.686 0.662 -13.325 1.00 95.00 844 ASP A CA 1
ATOM 6506 C C . ASP A 1 844 ? 30.027 2.088 -13.792 1.00 95.00 844 ASP A C 1
ATOM 6508 O O . ASP A 1 844 ? 30.474 2.930 -13.008 1.00 95.00 844 ASP A O 1
ATOM 6512 N N . VAL A 1 845 ? 29.797 2.376 -15.078 1.00 93.38 845 VAL A N 1
ATOM 6513 C CA . VAL A 1 845 ? 29.887 3.741 -15.601 1.00 93.38 845 VAL A CA 1
ATOM 6514 C C . VAL A 1 845 ? 28.812 4.630 -14.953 1.00 93.38 845 VAL A C 1
ATOM 6516 O O . VAL A 1 845 ? 27.687 4.170 -14.739 1.00 93.38 845 VAL A O 1
ATOM 6519 N N . PRO A 1 846 ? 29.118 5.902 -14.627 1.00 89.94 846 PRO A N 1
ATOM 6520 C CA . PRO A 1 846 ? 28.131 6.813 -14.056 1.00 89.94 846 PRO A CA 1
ATOM 6521 C C . PRO A 1 846 ? 26.923 6.990 -14.975 1.00 89.94 846 PRO A C 1
ATOM 6523 O O . PRO A 1 846 ? 27.086 7.311 -16.150 1.00 89.94 846 PRO A O 1
ATOM 6526 N N . ASP A 1 847 ? 25.718 6.845 -14.427 1.00 90.19 847 ASP A N 1
ATOM 6527 C CA . ASP A 1 847 ? 24.488 7.036 -15.186 1.00 90.19 847 ASP A CA 1
ATOM 6528 C C . ASP A 1 847 ? 24.134 8.516 -15.300 1.00 90.19 847 ASP A C 1
ATOM 6530 O O . ASP A 1 847 ? 23.518 9.105 -14.414 1.00 90.19 847 ASP A O 1
ATOM 6534 N N . MET A 1 848 ? 24.489 9.126 -16.424 1.00 89.75 848 MET A N 1
ATOM 6535 C CA . MET A 1 848 ? 24.211 10.541 -16.652 1.00 89.75 848 MET A CA 1
ATOM 6536 C C . MET A 1 848 ? 22.786 10.812 -17.152 1.00 89.75 848 MET A C 1
ATOM 6538 O O . MET A 1 848 ? 22.421 11.978 -17.309 1.00 89.75 848 MET A O 1
ATOM 6542 N N . GLN A 1 849 ? 21.982 9.772 -17.410 1.00 88.50 849 GLN A N 1
ATOM 6543 C CA . GLN A 1 849 ? 20.634 9.856 -17.986 1.00 88.50 849 GLN A CA 1
ATOM 6544 C C . GLN A 1 849 ? 20.557 10.778 -19.215 1.00 88.50 849 GLN A C 1
ATOM 6546 O O . GLN A 1 849 ? 19.639 11.591 -19.378 1.00 88.50 849 GLN A O 1
ATOM 6551 N N . VAL A 1 850 ? 21.572 10.671 -20.073 1.00 84.06 850 VAL A N 1
ATOM 6552 C CA . VAL A 1 850 ? 21.657 11.355 -21.365 1.00 84.06 850 VAL A CA 1
ATOM 6553 C C . VAL A 1 850 ? 21.421 10.364 -22.499 1.00 84.06 850 VAL A C 1
ATOM 6555 O O . VAL A 1 850 ? 21.673 9.173 -22.351 1.00 84.06 850 VAL A O 1
ATOM 6558 N N . ASP A 1 851 ? 20.932 10.862 -23.637 1.00 83.00 851 ASP A N 1
ATOM 6559 C CA . ASP A 1 851 ? 20.465 10.047 -24.768 1.00 83.00 851 ASP A CA 1
ATOM 6560 C C . ASP A 1 851 ? 21.460 8.984 -25.281 1.00 83.00 851 ASP A C 1
ATOM 6562 O O . ASP A 1 851 ? 21.043 7.942 -25.791 1.00 83.00 851 ASP A O 1
ATOM 6566 N N . ALA A 1 852 ? 22.764 9.246 -25.178 1.00 75.75 852 ALA A N 1
ATOM 6567 C CA . ALA A 1 852 ? 23.810 8.302 -25.553 1.00 75.75 852 ALA A CA 1
ATOM 6568 C C . ALA A 1 852 ? 24.979 8.385 -24.567 1.00 75.75 852 ALA A C 1
ATOM 6570 O O . ALA A 1 852 ? 25.493 9.481 -24.321 1.00 75.75 852 ALA A O 1
ATOM 6571 N N . GLN A 1 853 ? 25.397 7.237 -24.033 1.00 81.00 853 GLN A N 1
ATOM 6572 C CA . GLN A 1 853 ? 26.561 7.093 -23.158 1.00 81.00 853 GLN A CA 1
ATOM 6573 C C . GLN A 1 853 ? 27.514 6.021 -23.719 1.00 81.00 853 GLN A C 1
ATOM 6575 O O . GLN A 1 853 ? 27.220 5.355 -24.713 1.00 81.00 853 GLN A O 1
ATOM 6580 N N . VAL A 1 854 ? 28.717 5.936 -23.149 1.00 86.25 854 VAL A N 1
ATOM 6581 C CA . VAL A 1 854 ? 29.709 4.910 -23.516 1.00 86.25 854 VAL A CA 1
ATOM 6582 C C . VAL A 1 854 ? 29.377 3.581 -22.832 1.00 86.25 854 VAL A C 1
ATOM 6584 O O . VAL A 1 854 ? 28.630 3.570 -21.863 1.00 86.25 854 VAL A O 1
ATOM 6587 N N . GLU A 1 855 ? 29.983 2.482 -23.294 1.00 94.00 855 GLU A N 1
ATOM 6588 C CA . GLU A 1 855 ? 29.857 1.151 -22.667 1.00 94.00 855 GLU A CA 1
ATOM 6589 C C . GLU A 1 855 ? 28.438 0.546 -22.759 1.00 94.00 855 GLU A C 1
ATOM 6591 O O . GLU A 1 855 ? 27.936 -0.102 -21.843 1.00 94.00 855 GLU A O 1
ATOM 6596 N N . GLU A 1 856 ? 27.817 0.706 -23.932 1.00 94.50 856 GLU A N 1
ATOM 6597 C CA . GLU A 1 856 ? 26.555 0.070 -24.323 1.00 94.50 856 GLU A CA 1
ATOM 6598 C C . GLU A 1 856 ? 26.815 -0.965 -25.437 1.00 94.50 856 GLU A C 1
ATOM 6600 O O . GLU A 1 856 ? 27.474 -0.662 -26.436 1.00 94.50 856 GLU A O 1
ATOM 6605 N N . LEU A 1 857 ? 26.260 -2.177 -25.326 1.00 97.25 857 LEU A N 1
ATOM 6606 C CA . LEU A 1 857 ? 26.146 -3.087 -26.474 1.00 97.25 857 LEU A CA 1
ATOM 6607 C C . LEU A 1 857 ? 24.911 -2.711 -27.290 1.00 97.25 857 LEU A C 1
ATOM 6609 O O . LEU A 1 857 ? 23.869 -2.415 -26.712 1.00 97.25 857 LEU A O 1
ATOM 6613 N N . SER A 1 858 ? 24.996 -2.756 -28.621 1.00 96.94 858 SER A N 1
ATOM 6614 C CA . SER A 1 858 ? 23.897 -2.383 -29.520 1.00 96.94 858 SER A CA 1
ATOM 6615 C C . SER A 1 858 ? 23.764 -3.386 -30.660 1.00 96.94 858 SER A C 1
ATOM 6617 O O . SER A 1 858 ? 24.719 -3.588 -31.399 1.00 96.94 858 SER A O 1
ATOM 6619 N N . PHE A 1 859 ? 22.575 -3.963 -30.834 1.00 98.12 859 PHE A N 1
ATOM 6620 C CA . PHE A 1 859 ? 22.266 -4.976 -31.844 1.00 98.12 859 PHE A CA 1
ATOM 6621 C C . PHE A 1 859 ? 21.225 -4.453 -32.832 1.00 98.12 859 PHE A C 1
ATOM 6623 O O . PHE A 1 859 ? 20.133 -4.052 -32.426 1.00 98.12 859 PHE A O 1
ATOM 6630 N N . GLU A 1 860 ? 21.540 -4.464 -34.127 1.00 97.94 860 GLU A N 1
ATOM 6631 C CA . GLU A 1 860 ? 20.694 -3.842 -35.155 1.00 97.94 860 GLU A CA 1
ATOM 6632 C C . GLU A 1 860 ? 19.824 -4.840 -35.938 1.00 97.94 860 GLU A C 1
ATOM 6634 O O . GLU A 1 860 ? 20.281 -5.915 -36.338 1.00 97.94 860 GLU A O 1
ATOM 6639 N N . TYR A 1 861 ? 18.588 -4.430 -36.243 1.00 98.06 861 TYR A N 1
ATOM 6640 C CA . TYR A 1 861 ? 17.696 -5.066 -37.216 1.00 98.06 861 TYR A CA 1
ATOM 6641 C C . TYR A 1 861 ? 17.177 -4.032 -38.222 1.00 98.06 861 TYR A C 1
ATOM 6643 O O . TYR A 1 861 ? 16.585 -3.031 -37.821 1.00 98.06 861 TYR A O 1
ATOM 6651 N N . THR A 1 862 ? 17.350 -4.281 -39.522 1.00 97.88 862 THR A N 1
ATOM 6652 C CA . THR A 1 862 ? 16.827 -3.412 -40.591 1.00 97.88 862 THR A CA 1
ATOM 6653 C C . THR A 1 862 ? 15.503 -3.948 -41.118 1.00 97.88 862 THR A C 1
ATOM 6655 O O . THR A 1 862 ? 15.435 -5.086 -41.592 1.00 97.88 862 THR A O 1
ATOM 6658 N N . PHE A 1 863 ? 14.466 -3.113 -41.115 1.00 96.62 863 PHE A N 1
ATOM 6659 C CA . PHE A 1 863 ? 13.169 -3.479 -41.674 1.00 96.62 863 PHE A CA 1
ATOM 6660 C C . PHE A 1 863 ? 13.192 -3.414 -43.201 1.00 96.62 863 PHE A C 1
ATOM 6662 O O . PHE A 1 863 ? 13.687 -2.457 -43.796 1.00 96.62 863 PHE A O 1
ATOM 6669 N N . LYS A 1 864 ? 12.652 -4.445 -43.856 1.00 96.06 864 LYS A N 1
ATOM 6670 C CA . LYS A 1 864 ? 12.545 -4.501 -45.327 1.00 96.06 864 LYS A CA 1
ATOM 6671 C C . LYS A 1 864 ? 11.284 -3.825 -45.856 1.00 96.06 864 LYS A C 1
ATOM 6673 O O . LYS A 1 864 ? 11.244 -3.422 -47.012 1.00 96.06 864 LYS A O 1
ATOM 6678 N N . GLU A 1 865 ? 10.279 -3.708 -45.006 1.00 95.19 865 GLU A N 1
ATOM 6679 C CA . GLU A 1 865 ? 8.970 -3.153 -45.307 1.00 95.19 865 GLU A CA 1
ATOM 6680 C C . GLU A 1 865 ? 8.460 -2.370 -44.102 1.00 95.19 865 GLU A C 1
ATOM 6682 O O . GLU A 1 865 ? 8.989 -2.492 -42.991 1.00 95.19 865 GLU A O 1
ATOM 6687 N N . ARG A 1 866 ? 7.428 -1.560 -44.329 1.00 94.88 866 ARG A N 1
ATOM 6688 C CA . ARG A 1 866 ? 6.804 -0.796 -43.258 1.00 94.88 866 ARG A CA 1
ATOM 6689 C C . ARG A 1 866 ? 6.224 -1.744 -42.206 1.00 94.88 866 ARG A C 1
ATOM 6691 O O . ARG A 1 866 ? 5.452 -2.631 -42.549 1.00 94.88 866 ARG A O 1
ATOM 6698 N N . THR A 1 867 ? 6.595 -1.557 -40.943 1.00 95.50 867 THR A N 1
ATOM 6699 C CA . THR A 1 867 ? 6.280 -2.487 -39.850 1.00 95.50 867 THR A CA 1
ATOM 6700 C C . THR A 1 867 ? 5.807 -1.738 -38.607 1.00 95.50 867 THR A C 1
ATOM 6702 O O . THR A 1 867 ? 6.367 -0.701 -38.250 1.00 95.50 867 THR A O 1
ATOM 6705 N N . TYR A 1 868 ? 4.809 -2.292 -37.917 1.00 95.62 868 TYR A N 1
ATOM 6706 C CA . TYR A 1 868 ? 4.271 -1.759 -36.666 1.00 95.62 868 TYR A CA 1
ATOM 6707 C C . TYR A 1 868 ? 4.701 -2.631 -35.483 1.00 95.62 868 TYR A C 1
ATOM 6709 O O . TYR A 1 868 ? 4.364 -3.814 -35.419 1.00 95.62 868 TYR A O 1
ATOM 6717 N N . LEU A 1 869 ? 5.434 -2.041 -34.540 1.00 96.44 869 LEU A N 1
ATOM 6718 C CA . LEU A 1 869 ? 5.796 -2.645 -33.260 1.00 96.44 869 LEU A CA 1
ATOM 6719 C C . LEU A 1 869 ? 4.825 -2.123 -32.193 1.00 96.44 869 LEU A C 1
ATOM 6721 O O . LEU A 1 869 ? 4.987 -0.996 -31.718 1.00 96.44 869 LEU A O 1
ATOM 6725 N N . ILE A 1 870 ? 3.809 -2.919 -31.852 1.00 96.06 870 ILE A N 1
ATOM 6726 C CA . ILE A 1 870 ? 2.740 -2.531 -30.922 1.00 96.06 870 ILE A CA 1
ATOM 6727 C C . ILE A 1 870 ? 2.525 -3.648 -29.903 1.00 96.06 870 ILE A C 1
ATOM 6729 O O . ILE A 1 870 ? 2.119 -4.746 -30.269 1.00 96.06 870 ILE A O 1
ATOM 6733 N N . GLY A 1 871 ? 2.783 -3.373 -28.625 1.00 95.56 871 GLY A N 1
ATOM 6734 C CA . GLY A 1 871 ? 2.642 -4.355 -27.545 1.00 95.56 871 GLY A CA 1
ATOM 6735 C C . GLY A 1 871 ? 3.805 -4.323 -26.559 1.00 95.56 871 GLY A C 1
ATOM 6736 O O . GLY A 1 871 ? 4.534 -3.340 -26.484 1.00 95.56 871 GLY A O 1
ATOM 6737 N N . TYR A 1 872 ? 4.002 -5.417 -25.823 1.00 96.69 872 TYR A N 1
ATOM 6738 C CA . TYR A 1 872 ? 5.089 -5.584 -24.850 1.00 96.69 872 TYR A CA 1
ATOM 6739 C C . TYR A 1 872 ? 6.306 -6.312 -25.445 1.00 96.69 872 TYR A C 1
ATOM 6741 O O . TYR A 1 872 ? 6.206 -7.512 -25.718 1.00 96.69 872 TYR A O 1
ATOM 6749 N N . PRO A 1 873 ? 7.458 -5.647 -25.644 1.00 97.50 873 PRO A N 1
ATOM 6750 C CA . PRO A 1 873 ? 8.701 -6.328 -25.980 1.00 97.50 873 PRO A CA 1
ATOM 6751 C C . PRO A 1 873 ? 9.302 -7.030 -24.758 1.00 97.50 873 PRO A C 1
ATOM 6753 O O . PRO A 1 873 ? 9.055 -6.664 -23.608 1.00 97.50 873 PRO A O 1
ATOM 6756 N N . ARG A 1 874 ? 10.135 -8.040 -25.002 1.00 97.44 874 ARG A N 1
ATOM 6757 C CA . ARG A 1 874 ? 10.761 -8.841 -23.942 1.00 97.44 874 ARG A CA 1
ATOM 6758 C C . ARG A 1 874 ? 12.157 -9.277 -24.361 1.00 97.44 874 ARG A C 1
ATOM 6760 O O . ARG A 1 874 ? 12.331 -9.735 -25.482 1.00 97.44 874 ARG A O 1
ATOM 6767 N N . ALA A 1 875 ? 13.142 -9.156 -23.481 1.00 98.31 875 ALA A N 1
ATOM 6768 C CA . ALA A 1 875 ? 14.511 -9.592 -23.735 1.00 98.31 875 ALA A CA 1
ATOM 6769 C C . ALA A 1 875 ? 14.871 -10.768 -22.826 1.00 98.31 875 ALA A C 1
ATOM 6771 O O . ALA A 1 875 ? 14.699 -10.700 -21.614 1.00 98.31 875 ALA A O 1
ATOM 6772 N N . VAL A 1 876 ? 15.393 -11.839 -23.412 1.00 98.56 876 VAL A N 1
ATOM 6773 C CA . VAL A 1 876 ? 15.940 -12.985 -22.690 1.00 98.56 876 VAL A CA 1
ATOM 6774 C C . VAL A 1 876 ? 17.446 -12.969 -22.887 1.00 98.56 876 VAL A C 1
ATOM 6776 O O . VAL A 1 876 ? 17.925 -13.201 -23.994 1.00 98.56 876 VAL A O 1
ATOM 6779 N N . LEU A 1 877 ? 18.189 -12.688 -21.821 1.00 98.81 877 LEU A N 1
ATOM 6780 C CA . LEU A 1 877 ? 19.640 -12.523 -21.864 1.00 98.81 877 LEU A CA 1
ATOM 6781 C C . LEU A 1 877 ? 20.324 -13.556 -20.971 1.00 98.81 877 LEU A C 1
ATOM 6783 O O . LEU A 1 877 ? 19.887 -13.799 -19.849 1.00 98.81 877 LEU A O 1
ATOM 6787 N N . TYR A 1 878 ? 21.411 -14.143 -21.456 1.00 98.75 878 TYR A N 1
ATOM 6788 C CA . TYR A 1 878 ? 22.306 -14.974 -20.656 1.00 98.75 878 TYR A CA 1
ATOM 6789 C C . TYR A 1 878 ? 23.499 -14.123 -20.239 1.00 98.75 878 TYR A C 1
ATOM 6791 O O . TYR A 1 878 ? 24.274 -13.695 -21.091 1.00 98.75 878 TYR A O 1
ATOM 6799 N N . MET A 1 879 ? 23.611 -13.847 -18.943 1.00 98.69 879 MET A N 1
ATOM 6800 C CA . MET A 1 879 ? 24.510 -12.833 -18.393 1.00 98.69 879 MET A CA 1
ATOM 6801 C C . MET A 1 879 ? 25.482 -13.432 -17.377 1.00 98.69 879 MET A C 1
ATOM 6803 O O . MET A 1 879 ? 25.094 -14.331 -16.633 1.00 98.69 879 MET A O 1
ATOM 6807 N N . SER A 1 880 ? 26.701 -12.898 -17.291 1.00 98.56 880 SER A N 1
ATOM 6808 C CA . SER A 1 880 ? 27.633 -13.156 -16.180 1.00 98.56 880 SER A CA 1
ATOM 6809 C C . SER A 1 880 ? 28.505 -11.936 -15.859 1.00 98.56 880 SER A C 1
ATOM 6811 O O . SER A 1 880 ? 28.679 -11.049 -16.696 1.00 98.56 880 SER A O 1
ATOM 6813 N N . THR A 1 881 ? 29.094 -11.916 -14.665 1.00 98.25 881 THR A N 1
ATOM 6814 C CA . THR A 1 881 ? 30.123 -10.957 -14.223 1.00 98.25 881 THR A CA 1
ATOM 6815 C C . THR A 1 881 ? 31.151 -11.697 -13.370 1.00 98.25 881 THR A C 1
ATOM 6817 O O . THR A 1 881 ? 30.777 -12.632 -12.667 1.00 98.25 881 THR A O 1
ATOM 6820 N N . GLU A 1 882 ? 32.427 -11.320 -13.442 1.00 97.69 882 GLU A N 1
ATOM 6821 C CA . GLU A 1 882 ? 33.510 -11.928 -12.648 1.00 97.69 882 GLU A CA 1
ATOM 6822 C C . GLU A 1 882 ? 33.793 -11.126 -11.363 1.00 97.69 882 GLU A C 1
ATOM 6824 O O . GLU A 1 882 ? 34.465 -11.597 -10.447 1.00 97.69 882 GLU A O 1
ATOM 6829 N N . GLU A 1 883 ? 33.301 -9.890 -11.286 1.00 96.56 883 GLU A N 1
ATOM 6830 C CA . GLU A 1 883 ? 33.724 -8.894 -10.300 1.00 96.56 883 GLU A CA 1
ATOM 6831 C C . GLU A 1 883 ? 32.682 -8.630 -9.202 1.00 96.56 883 GLU A C 1
ATOM 6833 O O . GLU A 1 883 ? 32.950 -7.900 -8.242 1.00 96.56 883 GLU A O 1
ATOM 6838 N N . SER A 1 884 ? 31.494 -9.228 -9.318 1.00 96.50 884 SER A N 1
ATOM 6839 C CA . SER A 1 884 ? 30.372 -9.050 -8.395 1.00 96.50 884 SER A CA 1
ATOM 6840 C C . SER A 1 884 ? 29.595 -10.354 -8.188 1.00 96.50 884 SER A C 1
ATOM 6842 O O . SER A 1 884 ? 29.736 -11.318 -8.934 1.00 96.50 884 SER A O 1
ATOM 6844 N N . ASN A 1 885 ? 28.751 -10.377 -7.157 1.00 96.88 885 ASN A N 1
ATOM 6845 C CA . ASN A 1 885 ? 27.778 -11.440 -6.894 1.00 96.88 885 ASN A CA 1
ATOM 6846 C C . ASN A 1 885 ? 26.340 -11.031 -7.271 1.00 96.88 885 ASN A C 1
ATOM 6848 O O . ASN A 1 885 ? 25.378 -11.704 -6.895 1.00 96.88 885 ASN A O 1
ATOM 6852 N N . ASP A 1 886 ? 26.184 -9.916 -7.985 1.00 97.81 886 ASP A N 1
ATOM 6853 C CA . ASP A 1 886 ? 24.914 -9.428 -8.523 1.00 97.81 886 ASP A CA 1
ATOM 6854 C C . ASP A 1 886 ? 25.158 -8.501 -9.725 1.00 97.81 886 ASP A C 1
ATOM 6856 O O . ASP A 1 886 ? 26.272 -8.005 -9.906 1.00 97.81 886 ASP A O 1
ATOM 6860 N N . MET A 1 887 ? 24.119 -8.273 -10.533 1.00 97.94 887 MET A N 1
ATOM 6861 C CA . MET A 1 887 ? 24.162 -7.441 -11.742 1.00 97.94 887 MET A CA 1
ATOM 6862 C C . MET A 1 887 ? 22.836 -6.708 -11.952 1.00 97.94 887 MET A C 1
ATOM 6864 O O . MET A 1 887 ? 21.794 -7.350 -12.078 1.00 97.94 887 MET A O 1
ATOM 6868 N N . ASP A 1 888 ? 22.872 -5.389 -12.100 1.00 98.31 888 ASP A N 1
ATOM 6869 C CA . ASP A 1 888 ? 21.778 -4.588 -12.646 1.00 98.31 888 ASP A CA 1
ATOM 6870 C C . ASP A 1 888 ? 21.927 -4.505 -14.167 1.00 98.31 888 ASP A C 1
ATOM 6872 O O . ASP A 1 888 ? 22.906 -3.958 -14.686 1.00 98.31 888 ASP A O 1
ATOM 6876 N N . VAL A 1 889 ? 20.963 -5.068 -14.897 1.00 98.44 889 VAL A N 1
ATOM 6877 C CA . VAL A 1 889 ? 20.988 -5.121 -16.363 1.00 98.44 889 VAL A CA 1
ATOM 6878 C C . VAL A 1 889 ? 19.860 -4.278 -16.932 1.00 98.44 889 VAL A C 1
ATOM 6880 O O . VAL A 1 889 ? 18.686 -4.488 -16.619 1.00 98.44 889 VAL A O 1
ATOM 6883 N N . PHE A 1 890 ? 20.229 -3.344 -17.805 1.00 97.69 890 PHE A N 1
ATOM 6884 C CA . PHE A 1 890 ? 19.322 -2.405 -18.450 1.00 97.69 890 PHE A CA 1
ATOM 6885 C C . PHE A 1 890 ? 19.236 -2.712 -19.937 1.00 97.69 890 PHE A C 1
ATOM 6887 O O . PHE A 1 890 ? 20.246 -2.972 -20.591 1.00 97.69 890 PHE A O 1
ATOM 6894 N N . VAL A 1 891 ? 18.021 -2.661 -20.477 1.00 97.81 891 VAL A N 1
ATOM 6895 C CA . VAL A 1 891 ? 17.732 -2.941 -21.884 1.00 97.81 891 VAL A CA 1
ATOM 6896 C C . VAL A 1 891 ? 16.909 -1.800 -22.469 1.00 97.81 891 VAL A C 1
ATOM 6898 O O . VAL A 1 891 ? 16.027 -1.266 -21.800 1.00 97.81 891 VAL A O 1
ATOM 6901 N N . SER A 1 892 ? 17.174 -1.412 -23.714 1.00 96.62 892 SER A N 1
ATOM 6902 C CA . SER A 1 892 ? 16.412 -0.367 -24.411 1.00 96.62 892 SER A CA 1
ATOM 6903 C C . SER A 1 892 ? 16.203 -0.722 -25.878 1.00 96.62 892 SER A C 1
ATOM 6905 O O . SER A 1 892 ? 17.073 -1.340 -26.492 1.00 96.62 892 SER A O 1
ATOM 6907 N N . LEU A 1 893 ? 15.061 -0.334 -26.448 1.00 97.44 893 LEU A N 1
ATOM 6908 C CA . LEU A 1 893 ? 14.851 -0.351 -27.895 1.00 97.44 893 LEU A CA 1
ATOM 6909 C C . LEU A 1 893 ? 14.916 1.069 -28.439 1.00 97.44 893 LEU A C 1
ATOM 6911 O O . LEU A 1 893 ? 14.167 1.942 -28.010 1.00 97.44 893 LEU A O 1
ATOM 6915 N N . ARG A 1 894 ? 15.773 1.285 -29.433 1.00 96.31 894 ARG A N 1
ATOM 6916 C CA . ARG A 1 894 ? 15.921 2.561 -30.135 1.00 96.31 894 ARG A CA 1
ATOM 6917 C C . ARG A 1 894 ? 15.488 2.420 -31.585 1.00 96.31 894 ARG A C 1
ATOM 6919 O O . ARG A 1 894 ? 15.593 1.347 -32.180 1.00 96.31 894 ARG A O 1
ATOM 6926 N N . LYS A 1 895 ? 15.040 3.530 -32.163 1.00 97.19 895 LYS A N 1
ATOM 6927 C CA . LYS A 1 895 ? 14.774 3.654 -33.594 1.00 97.19 895 LYS A CA 1
ATOM 6928 C C . LYS A 1 895 ? 15.889 4.465 -34.249 1.00 97.19 895 LYS A C 1
ATOM 6930 O O . LYS A 1 895 ? 16.273 5.504 -33.718 1.00 97.19 895 LYS A O 1
ATOM 6935 N N . ALA A 1 896 ? 16.382 4.013 -35.395 1.00 96.75 896 ALA A N 1
ATOM 6936 C CA . ALA A 1 896 ? 17.312 4.761 -36.232 1.00 96.75 896 ALA A CA 1
ATOM 6937 C C . ALA A 1 896 ? 16.800 4.860 -37.675 1.00 96.75 896 ALA A C 1
ATOM 6939 O O . ALA A 1 896 ? 16.045 4.003 -38.142 1.00 96.75 896 ALA A O 1
ATOM 6940 N N . ASP A 1 897 ? 17.198 5.919 -38.377 1.00 96.19 897 ASP A N 1
ATOM 6941 C CA . ASP A 1 897 ? 16.883 6.086 -39.795 1.00 96.19 897 ASP A CA 1
ATOM 6942 C C . ASP A 1 897 ? 17.662 5.094 -40.684 1.00 96.19 897 ASP A C 1
ATOM 6944 O O . ASP A 1 897 ? 18.489 4.301 -40.224 1.00 96.19 897 ASP A O 1
ATOM 6948 N N . SER A 1 898 ? 17.421 5.152 -41.995 1.00 94.88 898 SER A N 1
ATOM 6949 C CA . SER A 1 898 ? 18.089 4.294 -42.984 1.00 94.88 898 SER A CA 1
ATOM 6950 C C . SER A 1 898 ? 19.595 4.524 -43.120 1.00 94.88 898 SER A C 1
ATOM 6952 O O . SER A 1 898 ? 20.299 3.674 -43.666 1.00 94.88 898 SER A O 1
ATOM 6954 N N . LYS A 1 899 ? 20.112 5.641 -42.598 1.00 94.88 899 LYS A N 1
ATOM 6955 C CA . LYS A 1 899 ? 21.544 5.954 -42.534 1.00 94.88 899 LYS A CA 1
ATOM 6956 C C . LYS A 1 899 ? 22.171 5.512 -41.208 1.00 94.88 899 LYS A C 1
ATOM 6958 O O . LYS A 1 899 ? 23.389 5.576 -41.077 1.00 94.88 899 LYS A O 1
ATOM 6963 N N . GLY A 1 900 ? 21.369 5.035 -40.254 1.00 91.81 900 GLY A N 1
ATOM 6964 C CA . GLY A 1 900 ? 21.810 4.645 -38.916 1.00 91.81 900 GLY A CA 1
ATOM 6965 C C . GLY A 1 900 ? 21.830 5.789 -37.900 1.00 91.81 900 GLY A C 1
ATOM 6966 O O . GLY A 1 900 ? 22.335 5.592 -36.798 1.00 91.81 900 GLY A O 1
ATOM 6967 N N . ASN A 1 901 ? 21.278 6.966 -38.218 1.00 94.06 901 ASN A N 1
ATOM 6968 C CA . ASN A 1 901 ? 21.154 8.040 -37.234 1.00 94.06 901 ASN A CA 1
ATOM 6969 C C . ASN A 1 901 ? 20.044 7.697 -36.241 1.00 94.06 901 ASN A C 1
ATOM 6971 O O . ASN A 1 901 ? 18.900 7.469 -36.636 1.00 94.06 901 ASN A O 1
ATOM 6975 N N . VAL A 1 902 ? 20.371 7.687 -34.950 1.00 94.25 902 VAL A N 1
ATOM 6976 C CA . VAL A 1 902 ? 19.404 7.410 -33.884 1.00 94.25 902 VAL A CA 1
ATOM 6977 C C . VAL A 1 902 ? 18.385 8.545 -33.801 1.00 94.25 902 VAL A C 1
ATOM 6979 O O . VAL A 1 902 ? 18.743 9.721 -33.731 1.00 94.25 902 VAL A O 1
ATOM 6982 N N . LEU A 1 903 ? 17.105 8.187 -33.811 1.00 94.62 903 LEU A N 1
ATOM 6983 C CA . LEU A 1 903 ? 15.988 9.120 -33.791 1.00 94.62 903 LEU A CA 1
ATOM 6984 C C . LEU A 1 903 ? 15.442 9.309 -32.373 1.00 94.62 903 LEU A C 1
ATOM 6986 O O . LEU A 1 903 ? 15.653 8.493 -31.469 1.00 94.62 903 LEU A O 1
ATOM 6990 N N . ARG A 1 904 ? 14.706 10.406 -32.197 1.00 93.38 904 ARG A N 1
ATOM 6991 C CA . ARG A 1 904 ? 14.029 10.789 -30.955 1.00 93.38 904 ARG A CA 1
ATOM 6992 C C . ARG A 1 904 ? 12.571 11.124 -31.267 1.00 93.38 904 ARG A C 1
ATOM 6994 O O . ARG A 1 904 ? 12.256 11.528 -32.385 1.00 93.38 904 ARG A O 1
ATOM 7001 N N . ASN A 1 905 ? 11.680 10.941 -30.304 1.00 94.00 905 ASN A N 1
ATOM 7002 C CA . ASN A 1 905 ? 10.303 11.405 -30.402 1.00 94.00 905 ASN A CA 1
ATOM 7003 C C . ASN A 1 905 ? 10.135 12.648 -29.529 1.00 94.00 905 ASN A C 1
ATOM 7005 O O . ASN A 1 905 ? 10.476 12.618 -28.351 1.00 94.00 905 ASN A O 1
ATOM 7009 N N . ILE A 1 906 ? 9.631 13.738 -30.101 1.00 92.56 906 ILE A N 1
ATOM 7010 C CA . ILE A 1 906 ? 9.358 14.974 -29.364 1.00 92.56 906 ILE A CA 1
ATOM 7011 C C . ILE A 1 906 ? 7.878 14.958 -28.994 1.00 92.56 906 ILE A C 1
ATOM 7013 O O . ILE A 1 906 ? 7.023 14.899 -29.873 1.00 92.56 906 ILE A O 1
ATOM 7017 N N . ASN A 1 907 ? 7.583 14.987 -27.695 1.00 89.44 907 ASN A N 1
ATOM 7018 C CA . ASN A 1 907 ? 6.231 14.773 -27.164 1.00 89.44 907 ASN A CA 1
ATOM 7019 C C . ASN A 1 907 ? 5.437 16.084 -27.011 1.00 89.44 907 ASN A C 1
ATOM 7021 O O . ASN A 1 907 ? 4.347 16.089 -26.447 1.00 89.44 907 ASN A O 1
ATOM 7025 N N . ILE A 1 908 ? 5.984 17.205 -27.480 1.00 91.38 908 ILE A N 1
ATOM 7026 C CA . ILE A 1 908 ? 5.390 18.542 -27.371 1.00 91.38 908 ILE A CA 1
ATOM 7027 C C . ILE A 1 908 ? 5.108 19.126 -28.762 1.00 91.38 908 ILE A C 1
ATOM 7029 O O . ILE A 1 908 ? 5.826 18.810 -29.716 1.00 91.38 908 ILE A O 1
ATOM 7033 N N . PRO A 1 909 ? 4.105 20.009 -28.906 1.00 89.06 909 PRO A N 1
ATOM 7034 C CA . PRO A 1 909 ? 3.761 20.604 -30.195 1.00 89.06 909 PRO A CA 1
ATOM 7035 C C . PRO A 1 909 ? 4.776 21.684 -30.610 1.00 89.06 909 PRO A C 1
ATOM 7037 O O . PRO A 1 909 ? 4.629 22.866 -30.304 1.00 89.06 909 PRO A O 1
ATOM 7040 N N . LEU A 1 910 ? 5.821 21.292 -31.343 1.00 88.94 910 LEU A N 1
ATOM 7041 C CA . LEU A 1 910 ? 6.873 22.211 -31.807 1.00 88.94 910 LEU A CA 1
ATOM 7042 C C . LEU A 1 910 ? 6.338 23.415 -32.592 1.00 88.94 910 LEU A C 1
ATOM 7044 O O . LEU A 1 910 ? 6.757 24.546 -32.349 1.00 88.94 910 LEU A O 1
ATOM 7048 N N . LYS A 1 911 ? 5.393 23.166 -33.510 1.00 85.25 911 LYS A N 1
ATOM 7049 C CA . LYS A 1 911 ? 4.801 24.197 -34.377 1.00 85.25 911 LYS A CA 1
ATOM 7050 C C . LYS A 1 911 ? 4.084 25.268 -33.551 1.00 85.25 911 LYS A C 1
ATOM 7052 O O . LYS A 1 911 ? 4.299 26.453 -33.789 1.00 85.25 911 LYS A O 1
ATOM 7057 N N . ASP A 1 912 ? 3.313 24.856 -32.546 1.00 83.25 912 ASP A N 1
ATOM 7058 C CA . ASP A 1 912 ? 2.574 25.764 -31.656 1.00 83.25 912 ASP A CA 1
ATOM 7059 C C . ASP A 1 912 ? 3.518 26.581 -30.764 1.00 83.25 912 ASP A C 1
ATOM 7061 O O . ASP A 1 912 ? 3.222 27.717 -30.396 1.00 83.25 912 ASP A O 1
ATOM 7065 N N . LEU A 1 913 ? 4.675 26.006 -30.429 1.00 86.44 913 LEU A N 1
ATOM 7066 C CA . LEU A 1 913 ? 5.714 26.649 -29.631 1.00 86.44 913 LEU A CA 1
ATOM 7067 C C . LEU A 1 913 ? 6.675 27.519 -30.455 1.00 86.44 913 LEU A C 1
ATOM 7069 O O . LEU A 1 913 ? 7.509 28.200 -29.855 1.00 86.44 913 LEU A O 1
ATOM 7073 N N . GLY A 1 914 ? 6.579 27.499 -31.791 1.00 88.06 914 GLY A N 1
ATOM 7074 C CA . GLY A 1 914 ? 7.510 28.193 -32.684 1.00 88.06 914 GLY A CA 1
ATOM 7075 C C . GLY A 1 914 ? 8.965 27.774 -32.460 1.00 88.06 914 GLY A C 1
ATOM 7076 O O . GLY A 1 914 ? 9.841 28.635 -32.434 1.00 88.06 914 GLY A O 1
ATOM 7077 N N . MET A 1 915 ? 9.195 26.482 -32.210 1.00 88.38 915 MET A N 1
ATOM 7078 C CA . MET A 1 915 ? 10.482 25.932 -31.782 1.00 88.38 915 MET A CA 1
ATOM 7079 C C . MET A 1 915 ? 10.961 24.849 -32.747 1.00 88.38 915 MET A C 1
ATOM 7081 O O . MET A 1 915 ? 10.170 24.027 -33.212 1.00 88.38 915 MET A O 1
ATOM 7085 N N . GLU A 1 916 ? 12.263 24.811 -32.997 1.00 89.50 916 GLU A N 1
ATOM 7086 C CA . GLU A 1 916 ? 12.902 23.770 -33.794 1.00 89.50 916 GLU A CA 1
ATOM 7087 C C . GLU A 1 916 ? 13.278 22.555 -32.931 1.00 89.50 916 GLU A C 1
ATOM 7089 O O . GLU A 1 916 ? 13.533 22.648 -31.729 1.00 89.50 916 GLU A O 1
ATOM 7094 N N . ALA A 1 917 ? 13.346 21.372 -33.547 1.00 87.69 917 ALA A N 1
ATOM 7095 C CA . ALA A 1 917 ? 13.573 20.109 -32.835 1.00 87.69 917 ALA A CA 1
ATOM 7096 C C . ALA A 1 917 ? 14.890 20.066 -32.028 1.00 87.69 917 ALA A C 1
ATOM 7098 O O . ALA A 1 917 ? 14.971 19.396 -30.999 1.00 87.69 917 ALA A O 1
ATOM 7099 N N . ASN A 1 918 ? 15.927 20.769 -32.487 1.00 88.31 918 ASN A N 1
ATOM 7100 C CA . ASN A 1 918 ? 17.234 20.848 -31.830 1.00 88.31 918 ASN A CA 1
ATOM 7101 C C . ASN A 1 918 ? 17.263 21.791 -30.614 1.00 88.31 918 ASN A C 1
ATOM 7103 O O . ASN A 1 918 ? 18.223 21.743 -29.848 1.00 88.31 918 ASN A O 1
ATOM 7107 N N . GLU A 1 919 ? 16.243 22.630 -30.429 1.00 89.31 919 GLU A N 1
ATOM 7108 C CA . GLU A 1 919 ? 16.120 23.544 -29.287 1.00 89.31 919 GLU A CA 1
ATOM 7109 C C . GLU A 1 919 ? 15.435 22.884 -28.081 1.00 89.31 919 GLU A C 1
ATOM 7111 O O . GLU A 1 919 ? 15.457 23.434 -26.978 1.00 89.31 919 GLU A O 1
ATOM 7116 N N . VAL A 1 920 ? 14.829 21.705 -28.272 1.00 91.06 920 VAL A N 1
ATOM 7117 C CA . VAL A 1 920 ? 14.120 20.979 -27.215 1.00 91.06 920 VAL A CA 1
ATOM 7118 C C . VAL A 1 920 ? 15.116 20.418 -26.194 1.00 91.06 920 VAL A C 1
ATOM 7120 O O . VAL A 1 920 ? 15.974 19.605 -26.555 1.00 91.06 920 VAL A O 1
ATOM 7123 N N . PRO A 1 921 ? 14.997 20.784 -24.903 1.00 90.94 921 PRO A N 1
ATOM 7124 C CA . PRO A 1 921 ? 15.814 20.194 -23.850 1.00 90.94 921 PRO A CA 1
ATOM 7125 C C . PRO A 1 921 ? 15.669 18.669 -23.785 1.00 90.94 921 PRO A C 1
ATOM 7127 O O . PRO A 1 921 ? 14.565 18.129 -23.850 1.00 90.94 921 PRO A O 1
ATOM 7130 N N . LEU A 1 922 ? 16.790 17.969 -23.602 1.00 91.19 922 LEU A N 1
ATOM 7131 C CA . LEU A 1 922 ? 16.820 16.508 -23.494 1.00 91.19 922 LEU A CA 1
ATOM 7132 C C . LEU A 1 922 ? 16.471 16.054 -22.074 1.00 91.19 922 LEU A C 1
ATOM 7134 O O . LEU A 1 922 ? 17.355 15.704 -21.289 1.00 91.19 922 LEU A O 1
ATOM 7138 N N . VAL A 1 923 ? 15.176 16.075 -21.777 1.00 91.19 923 VAL A N 1
ATOM 7139 C CA . VAL A 1 923 ? 14.548 15.528 -20.567 1.00 91.19 923 VAL A CA 1
ATOM 7140 C C . VAL A 1 923 ? 13.331 14.691 -20.965 1.00 91.19 923 VAL A C 1
ATOM 7142 O O . VAL A 1 923 ? 12.695 14.964 -21.986 1.00 91.19 923 VAL A O 1
ATOM 7145 N N . ASN A 1 924 ? 13.004 13.673 -20.170 1.00 90.56 924 ASN A N 1
ATOM 7146 C CA . ASN A 1 924 ? 11.991 12.670 -20.512 1.00 90.56 924 ASN A CA 1
ATOM 7147 C C . ASN A 1 924 ? 10.586 13.273 -20.685 1.00 90.56 924 ASN A C 1
ATOM 7149 O O . ASN A 1 924 ? 9.824 12.862 -21.558 1.00 90.56 924 ASN A O 1
ATOM 7153 N N . SER A 1 925 ? 10.285 14.330 -19.926 1.00 88.81 925 SER A N 1
ATOM 7154 C CA . SER A 1 925 ? 9.040 15.092 -20.056 1.00 88.81 925 SER A CA 1
ATOM 7155 C C . SER A 1 925 ? 8.841 15.724 -21.441 1.00 88.81 925 SER A C 1
ATOM 7157 O O . SER A 1 925 ? 7.706 15.971 -21.827 1.00 88.81 925 SER A O 1
ATOM 7159 N N . LEU A 1 926 ? 9.898 15.970 -22.222 1.00 91.69 926 LEU A N 1
ATOM 7160 C CA . LEU A 1 926 ? 9.787 16.581 -23.556 1.00 91.69 926 LEU A CA 1
ATOM 7161 C C . LEU A 1 926 ? 10.132 15.617 -24.692 1.00 91.69 926 LEU A C 1
ATOM 7163 O O . LEU A 1 926 ? 9.624 15.767 -25.805 1.00 91.69 926 LEU A O 1
ATOM 7167 N N . VAL A 1 927 ? 11.006 14.647 -24.424 1.00 93.19 927 VAL A N 1
ATOM 7168 C CA . VAL A 1 927 ? 11.582 13.764 -25.435 1.00 93.19 927 VAL A CA 1
ATOM 7169 C C . VAL A 1 927 ? 11.489 12.318 -24.976 1.00 93.19 927 VAL A C 1
ATOM 7171 O O . VAL A 1 927 ? 11.983 11.958 -23.915 1.00 93.19 927 VAL A O 1
ATOM 7174 N N . TYR A 1 928 ? 10.923 11.468 -25.825 1.00 94.06 928 TYR A N 1
ATOM 7175 C CA . TYR A 1 928 ? 10.914 10.025 -25.647 1.00 94.06 928 TYR A CA 1
ATOM 7176 C C . TYR A 1 928 ? 11.902 9.355 -26.599 1.00 94.06 928 TYR A C 1
ATOM 7178 O O . TYR A 1 928 ? 11.979 9.687 -27.784 1.00 94.06 928 TYR A O 1
ATOM 7186 N N . ILE A 1 929 ? 12.669 8.397 -26.080 1.00 94.00 929 ILE A N 1
ATOM 7187 C CA . ILE A 1 929 ? 13.750 7.748 -26.833 1.00 94.00 929 ILE A CA 1
ATOM 7188 C C . ILE A 1 929 ? 13.512 6.262 -27.119 1.00 94.00 929 ILE A C 1
ATOM 7190 O O . ILE A 1 929 ? 14.225 5.695 -27.948 1.00 94.00 929 ILE A O 1
ATOM 7194 N N . GLY A 1 930 ? 12.485 5.665 -26.508 1.00 94.75 930 GLY A N 1
ATOM 7195 C CA . GLY A 1 930 ? 12.070 4.283 -26.742 1.00 94.75 930 GLY A CA 1
ATOM 7196 C C . GLY A 1 930 ? 11.778 3.497 -25.458 1.00 94.75 930 GLY A C 1
ATOM 7197 O O . GLY A 1 930 ? 12.030 3.986 -24.352 1.00 94.75 930 GLY A O 1
ATOM 7198 N N . PRO A 1 931 ? 11.207 2.286 -25.578 1.00 95.94 931 PRO A N 1
ATOM 7199 C CA . PRO A 1 931 ? 10.837 1.469 -24.433 1.00 95.94 931 PRO A CA 1
ATOM 7200 C C . PRO A 1 931 ? 12.082 0.875 -23.773 1.00 95.94 931 PRO A C 1
ATOM 7202 O O . PRO A 1 931 ? 13.024 0.443 -24.440 1.00 95.94 931 PRO A O 1
ATOM 7205 N N . SER A 1 932 ? 12.061 0.821 -22.444 1.00 95.44 932 SER A N 1
ATOM 7206 C CA . SER A 1 932 ? 13.157 0.307 -21.621 1.00 95.44 932 SER A CA 1
ATOM 7207 C C . SER A 1 932 ? 12.735 -0.925 -20.829 1.00 95.44 932 SER A C 1
ATOM 7209 O O . SER A 1 932 ? 11.540 -1.157 -20.634 1.00 95.44 932 SER A O 1
ATOM 7211 N N . GLY A 1 933 ? 13.713 -1.686 -20.345 1.00 96.50 933 GLY A N 1
ATOM 7212 C CA . GLY A 1 933 ? 13.625 -2.860 -19.474 1.00 96.50 933 GLY A CA 1
ATOM 7213 C C . GLY A 1 933 ? 14.754 -2.826 -18.441 1.00 96.50 933 GLY A C 1
ATOM 7214 O O . GLY A 1 933 ? 15.814 -2.265 -18.708 1.00 96.50 933 GLY A O 1
ATOM 7215 N N . ILE A 1 934 ? 14.530 -3.402 -17.263 1.00 97.56 934 ILE A N 1
ATOM 7216 C CA . ILE A 1 934 ? 15.524 -3.462 -16.183 1.00 97.56 934 ILE A CA 1
ATOM 7217 C C . ILE A 1 934 ? 15.278 -4.700 -15.323 1.00 97.56 934 ILE A C 1
ATOM 7219 O O . ILE A 1 934 ? 14.121 -5.027 -15.042 1.00 97.56 934 ILE A O 1
ATOM 7223 N N . LEU A 1 935 ? 16.348 -5.381 -14.913 1.00 98.50 935 LEU A N 1
ATOM 7224 C CA . LEU A 1 935 ? 16.287 -6.483 -13.957 1.00 98.50 935 LEU A CA 1
ATOM 7225 C C . LEU A 1 935 ? 17.610 -6.614 -13.191 1.00 98.50 935 LEU A C 1
ATOM 7227 O O . LEU A 1 935 ? 18.677 -6.665 -13.803 1.00 98.50 935 LEU A O 1
ATOM 7231 N N . ARG A 1 936 ? 17.519 -6.729 -11.863 1.00 98.56 936 ARG A N 1
ATOM 7232 C CA . ARG A 1 936 ? 18.614 -7.167 -10.992 1.00 98.56 936 ARG A CA 1
ATOM 7233 C C . ARG A 1 936 ? 18.716 -8.685 -11.033 1.00 98.56 936 ARG A C 1
ATOM 7235 O O . ARG A 1 936 ? 17.723 -9.380 -10.807 1.00 98.56 936 ARG A O 1
ATOM 7242 N N . ALA A 1 937 ? 19.901 -9.221 -11.292 1.00 98.50 937 ALA A N 1
ATOM 7243 C CA . ALA A 1 937 ? 20.100 -10.648 -11.494 1.00 98.50 937 ALA A CA 1
ATOM 7244 C C . ALA A 1 937 ? 19.709 -11.479 -10.268 1.00 98.50 937 ALA A C 1
ATOM 7246 O O . ALA A 1 937 ? 19.112 -12.543 -10.434 1.00 98.50 937 ALA A O 1
ATOM 7247 N N . SER A 1 938 ? 19.945 -11.000 -9.045 1.00 98.38 938 SER A N 1
ATOM 7248 C CA . SER A 1 938 ? 19.488 -11.693 -7.834 1.00 98.38 938 SER A CA 1
ATOM 7249 C C . SER A 1 938 ? 17.966 -11.715 -7.654 1.00 98.38 938 SER A C 1
ATOM 7251 O O . SER A 1 938 ? 17.450 -12.530 -6.895 1.00 98.38 938 SER A O 1
ATOM 7253 N N . HIS A 1 939 ? 17.230 -10.890 -8.400 1.00 98.50 939 HIS A N 1
ATOM 7254 C CA . HIS A 1 939 ? 15.767 -10.831 -8.412 1.00 98.50 939 HIS A CA 1
ATOM 7255 C C . HIS A 1 939 ? 15.141 -11.605 -9.594 1.00 98.50 939 HIS A C 1
ATOM 7257 O O . HIS A 1 939 ? 13.937 -11.491 -9.834 1.00 98.50 939 HIS A O 1
ATOM 7263 N N . ARG A 1 940 ? 15.928 -12.411 -10.327 1.00 98.19 940 ARG A N 1
ATOM 7264 C CA . ARG A 1 940 ? 15.519 -13.120 -11.560 1.00 98.19 940 ARG A CA 1
ATOM 7265 C C . ARG A 1 940 ? 14.443 -14.195 -11.392 1.00 98.19 940 ARG A C 1
ATOM 7267 O O . ARG A 1 940 ? 13.936 -14.676 -12.402 1.00 98.19 940 ARG A O 1
ATOM 7274 N N . LYS A 1 941 ? 14.096 -14.591 -10.162 1.00 97.94 941 LYS A N 1
ATOM 7275 C CA . LYS A 1 941 ? 13.026 -15.562 -9.886 1.00 97.94 941 LYS A CA 1
ATOM 7276 C C . LYS A 1 941 ? 11.744 -15.177 -10.624 1.00 97.94 941 LYS A C 1
ATOM 7278 O O . LYS A 1 941 ? 11.373 -14.005 -10.653 1.00 97.94 941 LYS A O 1
ATOM 7283 N N . ILE A 1 942 ? 11.059 -16.163 -11.197 1.00 97.38 942 ILE A N 1
ATOM 7284 C CA . ILE A 1 942 ? 9.799 -15.977 -11.926 1.00 97.38 942 ILE A CA 1
ATOM 7285 C C . ILE A 1 942 ? 8.690 -16.740 -11.205 1.00 97.38 942 ILE A C 1
ATOM 7287 O O . ILE A 1 942 ? 8.826 -17.932 -10.936 1.00 97.38 942 ILE A O 1
ATOM 7291 N N . ASP A 1 943 ? 7.571 -16.068 -10.939 1.00 97.50 943 ASP A N 1
ATOM 7292 C CA . ASP A 1 943 ? 6.316 -16.733 -10.583 1.00 97.50 943 ASP A CA 1
ATOM 7293 C C . ASP A 1 943 ? 5.577 -17.066 -11.884 1.00 97.50 943 ASP A C 1
ATOM 7295 O O . ASP A 1 943 ? 4.998 -16.193 -12.541 1.00 97.50 943 ASP A O 1
ATOM 7299 N N . THR A 1 944 ? 5.633 -18.328 -12.300 1.00 95.75 944 THR A N 1
ATOM 7300 C CA . THR A 1 944 ? 5.021 -18.769 -13.559 1.00 95.75 944 THR A CA 1
ATOM 7301 C C . THR A 1 944 ? 3.497 -18.701 -13.527 1.00 95.75 944 THR A C 1
ATOM 7303 O O . THR A 1 944 ? 2.896 -18.535 -14.584 1.00 95.75 944 THR A O 1
ATOM 7306 N N . ALA A 1 945 ? 2.867 -18.766 -12.347 1.00 95.56 945 ALA A N 1
ATOM 7307 C CA . ALA A 1 945 ? 1.414 -18.687 -12.207 1.00 95.56 945 ALA A CA 1
ATOM 7308 C C . ALA A 1 945 ? 0.885 -17.254 -12.381 1.00 95.56 945 ALA A C 1
ATOM 7310 O O . ALA A 1 945 ? -0.255 -17.069 -12.803 1.00 95.56 945 ALA A O 1
ATOM 7311 N N . LYS A 1 946 ? 1.704 -16.242 -12.067 1.00 93.44 946 LYS A N 1
ATOM 7312 C CA . LYS A 1 946 ? 1.367 -14.817 -12.255 1.00 93.44 946 LYS A CA 1
ATOM 7313 C C . LYS A 1 946 ? 1.946 -14.205 -13.525 1.00 93.44 946 LYS A C 1
ATOM 7315 O O . LYS A 1 946 ? 1.551 -13.103 -13.906 1.00 93.44 946 LYS A O 1
ATOM 7320 N N . SER A 1 947 ? 2.901 -14.880 -14.157 1.00 94.81 947 SER A N 1
ATOM 7321 C CA . SER A 1 947 ? 3.479 -14.427 -15.418 1.00 94.81 947 SER A CA 1
ATOM 7322 C C . SER A 1 947 ? 2.440 -14.476 -16.531 1.00 94.81 947 SER A C 1
ATOM 7324 O O . SER A 1 947 ? 1.663 -15.422 -16.643 1.00 94.81 947 SER A O 1
ATOM 7326 N N . LYS A 1 948 ? 2.461 -13.463 -17.392 1.00 92.50 948 LYS A N 1
ATOM 7327 C CA . LYS A 1 948 ? 1.677 -13.432 -18.627 1.00 92.50 948 LYS A CA 1
ATOM 7328 C C . LYS A 1 948 ? 2.564 -13.924 -19.778 1.00 92.50 948 LYS A C 1
ATOM 7330 O O . LYS A 1 948 ? 3.783 -13.755 -19.703 1.00 92.50 948 LYS A O 1
ATOM 7335 N N . PRO A 1 949 ? 2.009 -14.475 -20.875 1.00 89.25 949 PRO A N 1
ATOM 7336 C CA . PRO A 1 949 ? 2.817 -14.935 -22.014 1.00 89.25 949 PRO A CA 1
ATOM 7337 C C . PRO A 1 949 ? 3.796 -13.871 -22.543 1.00 89.25 949 PRO A C 1
ATOM 7339 O O . PRO A 1 949 ? 4.927 -14.175 -22.924 1.00 89.25 949 PRO A O 1
ATOM 7342 N N . TYR A 1 950 ? 3.366 -12.612 -22.490 1.00 89.62 950 TYR A N 1
ATOM 7343 C CA . TYR A 1 950 ? 4.086 -11.431 -22.958 1.00 89.62 950 TYR A CA 1
ATOM 7344 C C . TYR A 1 950 ? 4.773 -10.620 -21.848 1.00 89.62 950 TYR A C 1
ATOM 7346 O O . TYR A 1 950 ? 5.444 -9.640 -22.154 1.00 89.62 950 TYR A O 1
ATOM 7354 N N . TRP A 1 951 ? 4.619 -10.990 -20.570 1.00 94.25 951 TRP A N 1
ATOM 7355 C CA . TRP A 1 951 ? 5.184 -10.230 -19.451 1.00 94.25 951 TRP A CA 1
ATOM 7356 C C . TRP A 1 951 ? 5.619 -11.138 -18.288 1.00 94.25 951 TRP A C 1
ATOM 7358 O O . TRP A 1 951 ? 4.758 -11.753 -17.647 1.00 94.25 951 TRP A O 1
ATOM 7368 N N . PRO A 1 952 ? 6.923 -11.213 -17.962 1.00 95.75 952 PRO A N 1
ATOM 7369 C CA . PRO A 1 952 ? 7.398 -12.011 -16.836 1.00 95.75 952 PRO A CA 1
ATOM 7370 C C . PRO A 1 952 ? 7.011 -11.365 -15.497 1.00 95.75 952 PRO A C 1
ATOM 7372 O O . PRO A 1 952 ? 7.152 -10.154 -15.304 1.00 95.75 952 PRO A O 1
ATOM 7375 N N . PHE A 1 953 ? 6.527 -12.172 -14.548 1.00 97.06 953 PHE A N 1
ATOM 7376 C CA . PHE A 1 953 ? 6.272 -11.716 -13.182 1.00 97.06 953 PHE A CA 1
ATOM 7377 C C . PHE A 1 953 ? 7.421 -12.114 -12.257 1.00 97.06 953 PHE A C 1
ATOM 7379 O O . PHE A 1 953 ? 7.603 -13.291 -11.939 1.00 97.06 953 PHE A O 1
ATOM 7386 N N . HIS A 1 954 ? 8.143 -11.108 -11.766 1.00 97.81 954 HIS A N 1
ATOM 7387 C CA . HIS A 1 954 ? 9.153 -11.266 -10.727 1.00 97.81 954 HIS A CA 1
ATOM 7388 C C . HIS A 1 954 ? 8.551 -10.930 -9.351 1.00 97.81 954 HIS A C 1
ATOM 7390 O O . HIS A 1 954 ? 8.051 -9.814 -9.142 1.00 97.81 954 HIS A O 1
ATOM 7396 N N . PRO A 1 955 ? 8.557 -11.873 -8.389 1.00 96.38 955 PRO A N 1
ATOM 7397 C CA . PRO A 1 955 ? 7.950 -11.651 -7.084 1.00 96.38 955 PRO A CA 1
ATOM 7398 C C . PRO A 1 955 ? 8.764 -10.687 -6.219 1.00 96.38 955 PRO A C 1
ATOM 7400 O O . PRO A 1 955 ? 8.157 -9.946 -5.449 1.00 96.38 955 PRO A O 1
ATOM 7403 N N . HIS A 1 956 ? 10.092 -10.641 -6.388 1.00 98.00 956 HIS A N 1
ATOM 7404 C CA . HIS A 1 956 ? 11.018 -9.828 -5.585 1.00 98.00 956 HIS A CA 1
ATOM 7405 C C . HIS A 1 956 ? 10.921 -10.098 -4.071 1.00 98.00 956 HIS A C 1
ATOM 7407 O O . HIS A 1 956 ? 11.179 -9.208 -3.265 1.00 98.00 956 HIS A O 1
ATOM 7413 N N . ASP A 1 957 ? 10.510 -11.307 -3.682 1.00 95.94 957 ASP A N 1
ATOM 7414 C CA . ASP A 1 957 ? 10.328 -11.734 -2.291 1.00 95.94 957 ASP A CA 1
ATOM 7415 C C . ASP A 1 957 ? 11.607 -12.307 -1.657 1.00 95.94 957 ASP A C 1
ATOM 7417 O O . ASP A 1 957 ? 11.698 -12.410 -0.436 1.00 95.94 957 ASP A O 1
ATOM 7421 N N . GLU A 1 958 ? 12.617 -12.616 -2.470 1.00 96.12 958 GLU A N 1
ATOM 7422 C CA . GLU A 1 958 ? 13.927 -13.104 -2.041 1.00 96.12 958 GLU A CA 1
ATOM 7423 C C . GLU A 1 958 ? 15.042 -12.672 -3.005 1.00 96.12 958 GLU A C 1
ATOM 7425 O O . GLU A 1 958 ? 14.771 -12.160 -4.094 1.00 96.12 958 GLU A O 1
ATOM 7430 N N . LYS A 1 959 ? 16.300 -12.876 -2.587 1.00 97.31 959 LYS A N 1
ATOM 7431 C CA . LYS A 1 959 ? 17.494 -12.650 -3.412 1.00 97.31 959 LYS A CA 1
ATOM 7432 C C . LYS A 1 959 ? 18.231 -13.959 -3.645 1.00 97.31 959 LYS A C 1
ATOM 7434 O O . LYS A 1 959 ? 18.640 -14.614 -2.690 1.00 97.31 959 LYS A O 1
ATOM 7439 N N . GLU A 1 960 ? 18.491 -14.269 -4.905 1.00 97.31 960 GLU A N 1
ATOM 7440 C CA . GLU A 1 960 ? 19.359 -15.366 -5.322 1.00 97.31 960 GLU A CA 1
ATOM 7441 C C . GLU A 1 960 ? 20.697 -14.808 -5.830 1.00 97.31 960 GLU A C 1
ATOM 7443 O O . GLU A 1 960 ? 20.861 -14.562 -7.026 1.00 97.31 960 GLU A O 1
ATOM 7448 N N . LEU A 1 961 ? 21.658 -14.569 -4.935 1.00 97.88 961 LEU A N 1
ATOM 7449 C CA . LEU A 1 961 ? 22.980 -14.055 -5.323 1.00 97.88 961 LEU A CA 1
ATOM 7450 C C . LEU A 1 961 ? 23.713 -15.001 -6.290 1.00 97.88 961 LEU A C 1
ATOM 7452 O O . LEU A 1 961 ? 23.418 -16.195 -6.357 1.00 97.88 961 LEU A O 1
ATOM 7456 N N . LEU A 1 962 ? 24.654 -14.437 -7.041 1.00 97.12 962 LEU A N 1
ATOM 7457 C CA . LEU A 1 962 ? 25.462 -15.127 -8.041 1.00 97.12 962 LEU A CA 1
ATOM 7458 C C . LEU A 1 962 ? 26.818 -15.547 -7.476 1.00 97.12 962 LEU A C 1
ATOM 7460 O O . LEU A 1 962 ? 27.412 -14.837 -6.663 1.00 97.12 962 LEU A O 1
ATOM 7464 N N . GLU A 1 963 ? 27.350 -16.654 -7.980 1.00 97.56 963 GLU A N 1
ATOM 7465 C CA . GLU A 1 963 ? 28.791 -16.902 -7.928 1.00 97.56 963 GLU A CA 1
ATOM 7466 C C . GLU A 1 963 ? 29.487 -16.088 -9.038 1.00 97.56 963 GLU A C 1
ATOM 7468 O O . GLU A 1 963 ? 28.960 -16.020 -10.153 1.00 97.56 963 GLU A O 1
ATOM 7473 N N . PRO A 1 964 ? 30.652 -15.463 -8.785 1.00 96.88 964 PRO A N 1
ATOM 7474 C CA . PRO A 1 964 ? 31.429 -14.821 -9.844 1.00 96.88 964 PRO A CA 1
ATOM 7475 C C . PRO A 1 964 ? 31.685 -15.772 -11.024 1.00 96.88 964 PRO A C 1
ATOM 7477 O O . PRO A 1 964 ? 32.035 -16.936 -10.832 1.00 96.88 964 PRO A O 1
ATOM 7480 N N . GLY A 1 965 ? 31.439 -15.289 -12.240 1.00 96.69 965 GLY A N 1
ATOM 7481 C CA . GLY A 1 965 ? 31.517 -16.048 -13.490 1.00 96.69 965 GLY A CA 1
ATOM 7482 C C . GLY A 1 965 ? 30.274 -16.891 -13.809 1.00 96.69 965 GLY A C 1
ATOM 7483 O O . GLY A 1 965 ? 30.140 -17.393 -14.929 1.00 96.69 965 GLY A O 1
ATOM 7484 N N . GLN A 1 966 ? 29.317 -17.023 -12.883 1.00 98.25 966 GLN A N 1
ATOM 7485 C CA . GLN A 1 966 ? 28.091 -17.789 -13.107 1.00 98.25 966 GLN A CA 1
ATOM 7486 C C . GLN A 1 966 ? 27.241 -17.167 -14.222 1.00 98.25 966 GLN A C 1
ATOM 7488 O O . GLN A 1 966 ? 26.830 -16.008 -14.151 1.00 98.25 966 GLN A O 1
ATOM 7493 N N . ILE A 1 967 ? 26.918 -17.974 -15.236 1.00 98.62 967 ILE A N 1
ATOM 7494 C CA . ILE A 1 967 ? 26.008 -17.582 -16.315 1.00 98.62 967 ILE A CA 1
ATOM 7495 C C . ILE A 1 967 ? 24.567 -17.818 -15.862 1.00 98.62 967 ILE A C 1
ATOM 7497 O O . ILE A 1 967 ? 24.174 -18.949 -15.569 1.00 98.62 967 ILE A O 1
ATOM 7501 N N . VAL A 1 968 ? 23.761 -16.758 -15.847 1.00 98.44 968 VAL A N 1
ATOM 7502 C CA . VAL A 1 968 ? 22.343 -16.805 -15.473 1.00 98.44 968 VAL A CA 1
ATOM 7503 C C . VAL A 1 968 ? 21.440 -16.285 -16.580 1.00 98.44 968 VAL A C 1
ATOM 7505 O O . VAL A 1 968 ? 21.801 -15.387 -17.337 1.00 98.44 968 VAL A O 1
ATOM 7508 N N . LYS A 1 969 ? 20.231 -16.845 -16.660 1.00 98.62 969 LYS A N 1
ATOM 7509 C CA . LYS A 1 969 ? 19.176 -16.368 -17.557 1.00 98.62 969 LYS A CA 1
ATOM 7510 C C . LYS A 1 969 ? 18.408 -15.229 -16.887 1.00 98.62 969 LYS A C 1
ATOM 7512 O O . LYS A 1 969 ? 17.829 -15.422 -15.819 1.00 98.62 969 LYS A O 1
ATOM 7517 N N . LEU A 1 970 ? 18.355 -14.084 -17.551 1.00 98.81 970 LEU A N 1
ATOM 7518 C CA . LEU A 1 970 ? 17.534 -12.934 -17.199 1.00 98.81 970 LEU A CA 1
ATOM 7519 C C . LEU A 1 970 ? 16.385 -12.808 -18.193 1.00 98.81 970 LEU A C 1
ATOM 7521 O O . LEU A 1 970 ? 16.583 -12.913 -19.402 1.00 98.81 970 LEU A O 1
ATOM 7525 N N . ASP A 1 971 ? 15.185 -12.596 -17.673 1.00 98.19 971 ASP A N 1
ATOM 7526 C CA . ASP A 1 971 ? 13.956 -12.527 -18.450 1.00 98.19 971 ASP A CA 1
ATOM 7527 C C . ASP A 1 971 ? 13.303 -11.164 -18.229 1.00 98.19 971 ASP A C 1
ATOM 7529 O O . ASP A 1 971 ? 12.631 -10.933 -17.233 1.00 98.19 971 ASP A O 1
ATOM 7533 N N . ILE A 1 972 ? 13.601 -10.213 -19.107 1.00 98.44 972 ILE A N 1
ATOM 7534 C CA . ILE A 1 972 ? 13.397 -8.789 -18.860 1.00 98.44 972 ILE A CA 1
ATOM 7535 C C . ILE A 1 972 ? 12.209 -8.304 -19.687 1.00 98.44 972 ILE A C 1
ATOM 7537 O O . ILE A 1 972 ? 12.265 -8.264 -20.917 1.00 98.44 972 ILE A O 1
ATOM 7541 N N . GLY A 1 973 ? 11.130 -7.901 -19.015 1.00 97.06 973 GLY A N 1
ATOM 7542 C CA . GLY A 1 973 ? 10.010 -7.206 -19.651 1.00 97.06 973 GLY A CA 1
ATOM 7543 C C . GLY A 1 973 ? 10.382 -5.765 -20.007 1.00 97.06 973 GLY A C 1
ATOM 7544 O O . GLY A 1 973 ? 10.852 -5.009 -19.149 1.00 97.06 973 GLY A O 1
ATOM 7545 N N . LEU A 1 974 ? 10.160 -5.370 -21.262 1.00 96.62 974 LEU A N 1
ATOM 7546 C CA . LEU A 1 974 ? 10.288 -3.985 -21.700 1.00 96.62 974 LEU A CA 1
ATOM 7547 C C . LEU A 1 974 ? 8.911 -3.348 -21.765 1.00 96.62 974 LEU A C 1
ATOM 7549 O O . LEU A 1 974 ? 7.924 -3.982 -22.125 1.00 96.62 974 LEU A O 1
ATOM 7553 N N . TRP A 1 975 ? 8.856 -2.070 -21.431 1.00 95.31 975 TRP A N 1
ATOM 7554 C CA . TRP A 1 975 ? 7.617 -1.310 -21.455 1.00 95.31 975 TRP A CA 1
ATOM 7555 C C . TRP A 1 975 ? 6.917 -1.302 -22.820 1.00 95.31 975 TRP A C 1
ATOM 7557 O O . TRP A 1 975 ? 7.585 -1.486 -23.840 1.00 95.31 975 TRP A O 1
ATOM 7567 N N . PRO A 1 976 ? 5.587 -1.080 -22.837 1.00 95.94 976 PRO A N 1
ATOM 7568 C CA . PRO A 1 976 ? 4.795 -1.000 -24.055 1.00 95.94 976 PRO A CA 1
ATOM 7569 C C . PRO A 1 976 ? 5.449 -0.148 -25.141 1.00 95.94 976 PRO A C 1
ATOM 7571 O O . PRO A 1 976 ? 5.888 0.975 -24.894 1.00 95.94 976 PRO A O 1
ATOM 7574 N N . ALA A 1 977 ? 5.475 -0.692 -26.351 1.00 95.75 977 ALA A N 1
ATOM 7575 C CA . ALA A 1 977 ? 5.898 -0.013 -27.560 1.00 95.75 977 ALA A CA 1
ATOM 7576 C C . ALA A 1 977 ? 4.678 0.292 -28.435 1.00 95.75 977 ALA A C 1
ATOM 7578 O O . ALA A 1 977 ? 3.755 -0.517 -28.524 1.00 95.75 977 ALA A O 1
ATOM 7579 N N . GLY A 1 978 ? 4.721 1.435 -29.112 1.00 95.88 978 GLY A N 1
ATOM 7580 C CA . GLY A 1 978 ? 3.844 1.782 -30.226 1.00 95.88 978 GLY A CA 1
ATOM 7581 C C . GLY A 1 978 ? 4.655 2.568 -31.240 1.00 95.88 978 GLY A C 1
ATOM 7582 O O . GLY A 1 978 ? 4.651 3.795 -31.224 1.00 95.88 978 GLY A O 1
ATOM 7583 N N . ILE A 1 979 ? 5.428 1.865 -32.066 1.00 97.12 979 ILE A N 1
ATOM 7584 C CA . ILE A 1 979 ? 6.415 2.458 -32.975 1.00 97.12 979 ILE A CA 1
ATOM 7585 C C . ILE A 1 979 ? 6.147 1.965 -34.393 1.00 97.12 979 ILE A C 1
ATOM 7587 O O . ILE A 1 979 ? 5.980 0.765 -34.613 1.00 97.12 979 ILE A O 1
ATOM 7591 N N . VAL A 1 980 ? 6.154 2.881 -35.358 1.00 96.12 980 VAL A N 1
ATOM 7592 C CA . VAL A 1 980 ? 6.135 2.545 -36.787 1.00 96.12 980 VAL A CA 1
ATOM 7593 C C . VAL A 1 980 ? 7.548 2.647 -37.353 1.00 96.12 980 VAL A C 1
ATOM 7595 O O . VAL A 1 980 ? 8.258 3.613 -37.078 1.00 96.12 980 VAL A O 1
ATOM 7598 N N . PHE A 1 981 ? 7.968 1.656 -38.134 1.00 96.44 981 PHE A N 1
ATOM 7599 C CA . PHE A 1 981 ? 9.234 1.639 -38.867 1.00 96.44 981 PHE A CA 1
ATOM 7600 C C . PHE A 1 981 ? 8.950 1.634 -40.364 1.00 96.44 981 PHE A C 1
ATOM 7602 O O . PHE A 1 981 ? 8.172 0.811 -40.837 1.00 96.44 981 PHE A O 1
ATOM 7609 N N . GLU A 1 982 ? 9.582 2.531 -41.110 1.00 95.62 982 GLU A N 1
ATOM 7610 C CA . GLU A 1 982 ? 9.567 2.530 -42.571 1.00 95.62 982 GLU A CA 1
ATOM 7611 C C . GLU A 1 982 ? 10.599 1.545 -43.132 1.00 95.62 982 GLU A C 1
ATOM 7613 O O . GLU A 1 982 ? 11.565 1.165 -42.464 1.00 95.62 982 GLU A O 1
ATOM 7618 N N . ALA A 1 983 ? 10.429 1.155 -44.397 1.00 96.00 983 ALA A N 1
ATOM 7619 C CA . ALA A 1 983 ? 11.415 0.328 -45.085 1.00 96.00 983 ALA A CA 1
ATOM 7620 C C . ALA A 1 983 ? 12.809 0.989 -45.051 1.00 96.00 983 ALA A C 1
ATOM 7622 O O . ALA A 1 983 ? 12.976 2.160 -45.398 1.00 96.00 983 ALA A O 1
ATOM 7623 N N . GLY A 1 984 ? 13.818 0.226 -44.635 1.00 97.06 984 GLY A N 1
ATOM 7624 C CA . GLY A 1 984 ? 15.195 0.677 -44.461 1.00 97.06 984 GLY A CA 1
ATOM 7625 C C . GLY A 1 984 ? 15.509 1.283 -43.091 1.00 97.06 984 GLY A C 1
ATOM 7626 O O . GLY A 1 984 ? 16.687 1.348 -42.750 1.00 97.06 984 GLY A O 1
ATOM 7627 N N . GLU A 1 985 ? 14.515 1.687 -42.291 1.00 97.88 985 GLU A N 1
ATOM 7628 C CA . GLU A 1 985 ? 14.743 2.114 -40.903 1.00 97.88 985 GLU A CA 1
ATOM 7629 C C . GLU A 1 985 ? 15.160 0.918 -40.029 1.00 97.88 985 GLU A C 1
ATOM 7631 O O . GLU A 1 985 ? 14.953 -0.253 -40.378 1.00 97.88 985 GLU A O 1
ATOM 7636 N N . LYS A 1 986 ? 15.791 1.211 -38.889 1.00 97.94 986 LYS A N 1
ATOM 7637 C CA . LYS A 1 986 ? 16.409 0.200 -38.030 1.00 97.94 986 LYS A CA 1
ATOM 7638 C C . LYS A 1 986 ? 15.843 0.217 -36.616 1.00 97.94 986 LYS A C 1
ATOM 7640 O O . LYS A 1 986 ? 15.674 1.283 -36.021 1.00 97.94 986 LYS A O 1
ATOM 7645 N N . LEU A 1 987 ? 15.637 -0.971 -36.057 1.00 98.19 987 LEU A N 1
ATOM 7646 C CA . LEU A 1 987 ? 15.526 -1.197 -34.617 1.00 98.19 987 LEU A CA 1
ATOM 7647 C C . LEU A 1 987 ? 16.926 -1.449 -34.051 1.00 98.19 987 LEU A C 1
ATOM 7649 O O . LEU A 1 987 ? 17.694 -2.214 -34.635 1.00 98.19 987 LEU A O 1
ATOM 7653 N N . MET A 1 988 ? 17.235 -0.862 -32.898 1.00 97.44 988 MET A N 1
ATOM 7654 C CA . MET A 1 988 ? 18.441 -1.179 -32.134 1.00 97.44 988 MET A CA 1
ATOM 7655 C C . MET A 1 988 ? 18.048 -1.680 -30.746 1.00 97.44 988 MET A C 1
ATOM 7657 O O . MET A 1 988 ? 17.421 -0.943 -29.987 1.00 97.44 988 MET A O 1
ATOM 7661 N N . LEU A 1 989 ? 18.426 -2.909 -30.404 1.00 98.06 989 LEU A N 1
ATOM 7662 C CA . LEU A 1 989 ? 18.377 -3.403 -29.030 1.00 98.06 989 LEU A CA 1
ATOM 7663 C C . LEU A 1 989 ? 19.679 -3.020 -28.336 1.00 98.06 989 LEU A C 1
ATOM 7665 O O . LEU A 1 989 ? 20.745 -3.408 -28.804 1.00 98.06 989 LEU A O 1
ATOM 7669 N N . ARG A 1 990 ? 19.600 -2.312 -27.214 1.00 97.38 990 ARG A N 1
ATOM 7670 C CA . ARG A 1 990 ? 20.769 -1.966 -26.407 1.00 97.38 990 ARG A CA 1
ATOM 7671 C C . ARG A 1 990 ? 20.772 -2.664 -25.060 1.00 97.38 990 ARG A C 1
ATOM 7673 O O . ARG A 1 990 ? 19.703 -2.859 -24.484 1.00 97.38 990 ARG A O 1
ATOM 7680 N N . VAL A 1 991 ? 21.963 -3.006 -24.572 1.00 98.25 991 VAL A N 1
ATOM 7681 C CA . VAL A 1 991 ? 22.203 -3.620 -23.258 1.00 98.25 991 VAL A CA 1
ATOM 7682 C C . VAL A 1 991 ? 23.325 -2.861 -22.551 1.00 98.25 991 VAL A C 1
ATOM 7684 O O . VAL A 1 991 ? 24.378 -2.645 -23.149 1.00 98.25 991 VAL A O 1
ATOM 7687 N N . ALA A 1 992 ? 23.095 -2.457 -21.301 1.00 97.19 992 ALA A N 1
ATOM 7688 C CA . ALA A 1 992 ? 24.035 -1.646 -20.525 1.00 97.19 992 ALA A CA 1
ATOM 7689 C C . ALA A 1 992 ? 23.934 -1.907 -19.010 1.00 97.19 992 ALA A C 1
ATOM 7691 O O . ALA A 1 992 ? 23.087 -2.676 -18.540 1.00 97.19 992 ALA A O 1
ATOM 7692 N N . GLY A 1 993 ? 24.827 -1.268 -18.249 1.00 96.12 993 GLY A N 1
ATOM 7693 C CA . GLY A 1 993 ? 24.860 -1.276 -16.779 1.00 96.12 993 GLY A CA 1
ATOM 7694 C C . GLY A 1 993 ? 24.273 -0.015 -16.132 1.00 96.12 993 GLY A C 1
ATOM 7695 O O . GLY A 1 993 ? 24.328 0.128 -14.916 1.00 96.12 993 GLY A O 1
ATOM 7696 N N . HIS A 1 994 ? 23.698 0.884 -16.932 1.00 93.38 994 HIS A N 1
ATOM 7697 C CA . HIS A 1 994 ? 23.090 2.146 -16.505 1.00 93.38 994 HIS A CA 1
ATOM 7698 C C . HIS A 1 994 ? 21.762 2.391 -17.245 1.00 93.38 994 HIS A C 1
ATOM 7700 O O . HIS A 1 994 ? 21.465 1.717 -18.239 1.00 93.38 994 HIS A O 1
ATOM 7706 N N . HIS A 1 995 ? 20.954 3.367 -16.808 1.00 89.94 995 HIS A N 1
ATOM 7707 C CA . HIS A 1 995 ? 19.733 3.717 -17.528 1.00 89.94 995 HIS A CA 1
ATOM 7708 C C . HIS A 1 995 ? 20.056 4.234 -18.933 1.00 89.94 995 HIS A C 1
ATOM 7710 O O . HIS A 1 995 ? 20.888 5.115 -19.140 1.00 89.94 995 HIS A O 1
ATOM 7716 N N . MET A 1 996 ? 19.289 3.742 -19.903 1.00 91.00 996 MET A N 1
ATOM 7717 C CA . MET A 1 996 ? 19.224 4.281 -21.263 1.00 91.00 996 MET A CA 1
ATOM 7718 C C . MET A 1 996 ? 17.890 5.015 -21.461 1.00 91.00 996 MET A C 1
ATOM 7720 O O . MET A 1 996 ? 17.157 4.758 -22.419 1.00 91.00 996 MET A O 1
ATOM 7724 N N . VAL A 1 997 ? 17.551 5.874 -20.492 1.00 89.75 997 VAL A N 1
ATOM 7725 C CA . VAL A 1 997 ? 16.404 6.797 -20.496 1.00 89.75 997 VAL A CA 1
ATOM 7726 C C . VAL A 1 997 ? 16.880 8.208 -20.152 1.00 89.75 997 VAL A C 1
ATOM 7728 O O . VAL A 1 997 ? 17.939 8.378 -19.547 1.00 89.75 997 VAL A O 1
ATOM 7731 N N . LEU A 1 998 ? 16.098 9.223 -20.516 1.00 92.12 998 LEU A N 1
ATOM 7732 C CA . LEU A 1 998 ? 16.372 10.600 -20.107 1.00 92.12 998 LEU A CA 1
ATOM 7733 C C . LEU A 1 998 ? 15.938 10.833 -18.654 1.00 92.12 998 LEU A C 1
ATOM 7735 O O . LEU A 1 998 ? 15.040 10.161 -18.145 1.00 92.12 998 LEU A O 1
ATOM 7739 N N . ALA A 1 999 ? 16.557 11.804 -17.984 1.00 90.81 999 ALA A N 1
ATOM 7740 C CA . ALA A 1 999 ? 16.090 12.253 -16.675 1.00 90.81 999 ALA A CA 1
ATOM 7741 C C . ALA A 1 999 ? 14.691 12.883 -16.793 1.00 90.81 999 ALA A C 1
ATOM 7743 O O . ALA A 1 999 ? 14.436 13.637 -17.732 1.00 90.81 999 ALA A O 1
ATOM 7744 N N . GLU A 1 1000 ? 13.798 12.611 -15.835 1.00 87.75 1000 GLU A N 1
ATOM 7745 C CA . GLU A 1 1000 ? 12.442 13.194 -15.822 1.00 87.75 1000 GLU A CA 1
ATOM 7746 C C . GLU A 1 1000 ? 12.473 14.727 -15.788 1.00 87.75 1000 GLU A C 1
ATOM 7748 O O . GLU A 1 1000 ? 11.796 15.407 -16.567 1.00 87.75 1000 GLU A O 1
ATOM 7753 N N . PHE A 1 1001 ? 13.353 15.263 -14.940 1.00 86.12 1001 PHE A N 1
ATOM 7754 C CA . PHE A 1 1001 ? 13.636 16.686 -14.822 1.00 86.12 1001 PHE A CA 1
ATOM 7755 C C . PHE A 1 1001 ? 15.141 16.926 -14.760 1.00 86.12 1001 PHE A C 1
ATOM 7757 O O . PHE A 1 1001 ? 15.892 16.089 -14.261 1.00 86.12 1001 PHE A O 1
ATOM 7764 N N . GLU A 1 1002 ? 15.567 18.112 -15.192 1.00 87.00 1002 GLU A N 1
ATOM 7765 C CA . GLU A 1 1002 ? 16.979 18.510 -15.209 1.00 87.00 1002 GLU A CA 1
ATOM 7766 C C . GLU A 1 1002 ? 17.700 18.306 -13.858 1.00 87.00 1002 GLU A C 1
ATOM 7768 O O . GLU A 1 1002 ? 18.792 17.742 -13.866 1.00 87.00 1002 GLU A O 1
ATOM 7773 N N . PRO A 1 1003 ? 17.109 18.641 -12.687 1.00 88.62 1003 PRO A N 1
ATOM 7774 C CA . PRO A 1 1003 ? 17.773 18.440 -11.394 1.00 88.62 1003 PRO A CA 1
ATOM 7775 C C . PRO A 1 1003 ? 17.991 16.974 -10.994 1.00 88.62 1003 PRO A C 1
ATOM 7777 O O . PRO A 1 1003 ? 18.690 16.717 -10.017 1.00 88.62 1003 PRO A O 1
ATOM 7780 N N . LEU A 1 1004 ? 17.360 16.020 -11.687 1.00 90.31 1004 LEU A N 1
ATOM 7781 C CA . LEU A 1 1004 ? 17.500 14.586 -11.417 1.00 90.31 1004 LEU A CA 1
ATOM 7782 C C . LEU A 1 1004 ? 18.612 13.937 -12.247 1.00 90.31 1004 LEU A C 1
ATOM 7784 O O . LEU A 1 1004 ? 18.959 12.788 -11.990 1.00 90.31 1004 LEU A O 1
ATOM 7788 N N . ARG A 1 1005 ? 19.169 14.651 -13.230 1.00 91.31 1005 ARG A N 1
ATOM 7789 C CA . ARG A 1 1005 ? 20.228 14.146 -14.106 1.00 91.31 1005 ARG A CA 1
ATOM 7790 C C . ARG A 1 1005 ? 21.437 13.700 -13.279 1.00 91.31 1005 ARG A C 1
ATOM 7792 O O . ARG A 1 1005 ? 21.957 14.474 -12.478 1.00 91.31 1005 ARG A O 1
ATOM 7799 N N . GLY A 1 1006 ? 21.888 12.462 -13.475 1.00 90.38 1006 GLY A N 1
ATOM 7800 C CA . GLY A 1 1006 ? 23.039 11.921 -12.746 1.00 90.38 1006 GLY A CA 1
ATOM 7801 C C . GLY A 1 1006 ? 22.756 11.493 -11.302 1.00 90.38 1006 GLY A C 1
ATOM 7802 O O . GLY A 1 1006 ? 23.688 11.134 -10.590 1.00 90.38 1006 GLY A O 1
ATOM 7803 N N . ALA A 1 1007 ? 21.505 11.564 -10.832 1.00 90.94 1007 ALA A N 1
ATOM 7804 C CA . ALA A 1 1007 ? 21.171 11.267 -9.437 1.00 90.94 1007 ALA A CA 1
ATOM 7805 C C . ALA A 1 1007 ? 20.932 9.771 -9.163 1.00 90.94 1007 ALA A C 1
ATOM 7807 O O . ALA A 1 1007 ? 20.861 9.366 -8.001 1.00 90.94 1007 ALA A O 1
ATOM 7808 N N . PHE A 1 1008 ? 20.758 8.961 -10.208 1.00 89.81 1008 PHE A N 1
ATOM 7809 C CA . PHE A 1 1008 ? 20.628 7.512 -10.091 1.00 89.81 1008 PHE A CA 1
ATOM 7810 C C . PHE A 1 1008 ? 22.007 6.846 -9.978 1.00 89.81 1008 PHE A C 1
ATOM 7812 O O . PHE A 1 1008 ? 22.966 7.268 -10.617 1.00 89.81 1008 PHE A O 1
ATOM 7819 N N . GLN A 1 1009 ? 22.095 5.782 -9.179 1.00 86.00 1009 GLN A N 1
ATOM 7820 C CA . GLN A 1 1009 ? 23.309 4.988 -9.025 1.00 86.00 1009 GLN A CA 1
ATOM 7821 C C . GLN A 1 1009 ? 22.944 3.501 -8.983 1.00 86.00 1009 GLN A C 1
ATOM 7823 O O . GLN A 1 1009 ? 22.189 3.081 -8.106 1.00 86.00 1009 GLN A O 1
ATOM 7828 N N . ALA A 1 1010 ? 23.479 2.723 -9.927 1.00 89.62 1010 ALA A N 1
ATOM 7829 C CA . ALA A 1 1010 ? 23.388 1.264 -9.923 1.00 89.62 1010 ALA A CA 1
ATOM 7830 C C . ALA A 1 1010 ? 24.408 0.655 -8.946 1.00 89.62 1010 ALA A C 1
ATOM 7832 O O . ALA A 1 1010 ? 25.456 1.249 -8.688 1.00 89.62 1010 ALA A O 1
ATOM 7833 N N . ASP A 1 1011 ? 24.140 -0.562 -8.462 1.00 90.88 1011 ASP A N 1
ATOM 7834 C CA . ASP A 1 1011 ? 25.059 -1.300 -7.572 1.00 90.88 1011 ASP A CA 1
ATOM 7835 C C . ASP A 1 1011 ? 26.104 -2.132 -8.353 1.00 90.88 1011 ASP A C 1
ATOM 7837 O O . ASP A 1 1011 ? 26.751 -3.027 -7.800 1.00 90.88 1011 ASP A O 1
ATOM 7841 N N . ASN A 1 1012 ? 26.253 -1.855 -9.649 1.00 96.94 1012 ASN A N 1
ATOM 7842 C CA . ASN A 1 1012 ? 27.132 -2.575 -10.565 1.00 96.94 1012 ASN A CA 1
ATOM 7843 C C . ASN A 1 1012 ? 28.619 -2.390 -10.247 1.00 96.94 1012 ASN A C 1
ATOM 7845 O O . ASN A 1 1012 ? 29.033 -1.376 -9.682 1.00 96.94 1012 ASN A O 1
ATOM 7849 N N . LYS A 1 1013 ? 29.428 -3.387 -10.630 1.00 96.50 1013 LYS A N 1
ATOM 7850 C CA . LYS A 1 1013 ? 30.892 -3.386 -10.496 1.00 96.50 1013 LYS A CA 1
ATOM 7851 C C . LYS A 1 1013 ? 31.523 -4.151 -11.651 1.00 96.50 1013 LYS A C 1
ATOM 7853 O O . LYS A 1 1013 ? 31.133 -5.284 -11.914 1.00 96.50 1013 LYS A O 1
ATOM 7858 N N . GLY A 1 1014 ? 32.552 -3.580 -12.270 1.00 96.62 1014 GLY A N 1
ATOM 7859 C CA . GLY A 1 1014 ? 33.348 -4.284 -13.275 1.00 96.62 1014 GLY A CA 1
ATOM 7860 C C . GLY A 1 1014 ? 32.595 -4.549 -14.580 1.00 96.62 1014 GLY A C 1
ATOM 7861 O O . GLY A 1 1014 ? 31.692 -3.795 -14.967 1.00 96.62 1014 GLY A O 1
ATOM 7862 N N . ARG A 1 1015 ? 32.989 -5.603 -15.300 1.00 98.06 1015 ARG A N 1
ATOM 7863 C CA . ARG A 1 1015 ? 32.407 -5.934 -16.604 1.00 98.06 1015 ARG A CA 1
ATOM 7864 C C . ARG A 1 1015 ? 31.235 -6.899 -16.472 1.00 98.06 1015 ARG A C 1
ATOM 7866 O O . ARG A 1 1015 ? 31.260 -7.871 -15.720 1.00 98.06 1015 ARG A O 1
ATOM 7873 N N . HIS A 1 1016 ? 30.211 -6.652 -17.278 1.00 98.62 1016 HIS A N 1
ATOM 7874 C CA . HIS A 1 1016 ? 29.146 -7.617 -17.530 1.00 98.62 1016 HIS A CA 1
ATOM 7875 C C . HIS A 1 1016 ? 29.350 -8.244 -18.908 1.00 98.62 1016 HIS A C 1
ATOM 7877 O O . HIS A 1 1016 ? 29.808 -7.582 -19.842 1.00 98.62 1016 HIS A O 1
ATOM 7883 N N . ASN A 1 1017 ? 28.978 -9.515 -19.039 1.00 98.56 1017 ASN A N 1
ATOM 7884 C CA . ASN A 1 1017 ? 29.089 -10.289 -20.268 1.00 98.56 1017 ASN A CA 1
ATOM 7885 C C . ASN A 1 1017 ? 27.707 -10.765 -20.726 1.00 98.56 1017 ASN A C 1
ATOM 7887 O O . ASN A 1 1017 ? 26.994 -11.399 -19.952 1.00 98.56 1017 ASN A O 1
ATOM 7891 N N . VAL A 1 1018 ? 27.357 -10.505 -21.987 1.00 98.62 1018 VAL A N 1
ATOM 7892 C CA . VAL A 1 1018 ? 26.203 -11.082 -22.688 1.00 98.62 1018 VAL A CA 1
ATOM 7893 C C . VAL A 1 1018 ? 26.685 -12.285 -23.494 1.00 98.62 1018 VAL A C 1
ATOM 7895 O O . VAL A 1 1018 ? 27.516 -12.146 -24.394 1.00 98.62 1018 VAL A O 1
ATOM 7898 N N . HIS A 1 1019 ? 26.147 -13.465 -23.201 1.00 98.44 1019 HIS A N 1
ATOM 7899 C CA . HIS A 1 1019 ? 26.488 -14.710 -23.890 1.00 98.44 1019 HIS A CA 1
ATOM 7900 C C . HIS A 1 1019 ? 25.529 -14.968 -25.049 1.00 98.44 1019 HIS A C 1
ATOM 7902 O O . HIS A 1 1019 ? 24.308 -14.911 -24.886 1.00 98.44 1019 HIS A O 1
ATOM 7908 N N . VAL A 1 1020 ? 26.083 -15.276 -26.218 1.00 98.00 1020 VAL A N 1
ATOM 7909 C CA . VAL A 1 1020 ? 25.349 -15.615 -27.445 1.00 98.00 1020 VAL A CA 1
ATOM 7910 C C . VAL A 1 1020 ? 25.822 -16.963 -27.988 1.00 98.00 1020 VAL A C 1
ATOM 7912 O O . VAL A 1 1020 ? 26.940 -17.394 -27.706 1.00 98.00 1020 VAL A O 1
ATOM 7915 N N . GLY A 1 1021 ? 24.986 -17.638 -28.780 1.00 95.25 1021 GLY A N 1
ATOM 7916 C CA . GLY A 1 1021 ? 25.328 -18.889 -29.463 1.00 95.25 1021 GLY A CA 1
ATOM 7917 C C . GLY A 1 1021 ? 24.322 -20.021 -29.234 1.00 95.25 1021 GLY A C 1
ATOM 7918 O O . GLY A 1 1021 ? 23.226 -19.784 -28.723 1.00 95.25 1021 GLY A O 1
ATOM 7919 N N . PRO A 1 1022 ? 24.671 -21.273 -29.587 1.00 94.31 1022 PRO A N 1
ATOM 7920 C CA . PRO A 1 1022 ? 23.717 -22.384 -29.575 1.00 94.31 1022 PRO A CA 1
ATOM 7921 C C . PRO A 1 1022 ? 23.288 -22.794 -28.158 1.00 94.31 1022 PRO A C 1
ATOM 7923 O O . PRO A 1 1022 ? 22.136 -23.181 -27.963 1.00 94.31 1022 PRO A O 1
ATOM 7926 N N . GLN A 1 1023 ? 24.196 -22.685 -27.180 1.00 96.00 1023 GLN A N 1
ATOM 7927 C CA . GLN A 1 1023 ? 23.937 -22.989 -25.767 1.00 96.00 1023 GLN A CA 1
ATOM 7928 C C . GLN A 1 1023 ? 23.249 -21.824 -25.041 1.00 96.00 1023 GLN A C 1
ATOM 7930 O O . GLN A 1 1023 ? 22.327 -22.044 -24.258 1.00 96.00 1023 GLN A O 1
ATOM 7935 N N . TYR A 1 1024 ? 23.681 -20.592 -25.320 1.00 97.69 1024 TYR A N 1
ATOM 7936 C CA . TYR A 1 1024 ? 23.199 -19.372 -24.674 1.00 97.69 1024 TYR A CA 1
ATOM 7937 C C . TYR A 1 1024 ? 22.518 -18.486 -25.707 1.00 97.69 1024 TYR A C 1
ATOM 7939 O O . TYR A 1 1024 ? 23.117 -17.608 -26.321 1.00 97.69 1024 TYR A O 1
ATOM 7947 N N . GLN A 1 1025 ? 21.243 -18.764 -25.937 1.00 97.62 1025 GLN A N 1
ATOM 7948 C CA . GLN A 1 1025 ? 20.471 -18.130 -26.997 1.00 97.62 1025 GLN A CA 1
ATOM 7949 C C . GLN A 1 1025 ? 19.896 -16.796 -26.518 1.00 97.62 1025 GLN A C 1
ATOM 7951 O O . GLN A 1 1025 ? 18.685 -16.692 -26.337 1.00 97.62 1025 GLN A O 1
ATOM 7956 N N . SER A 1 1026 ? 20.735 -15.791 -26.255 1.00 98.69 1026 SER A N 1
ATOM 7957 C CA . SER A 1 1026 ? 20.232 -14.450 -25.929 1.00 98.69 1026 SER A CA 1
ATOM 7958 C C . SER A 1 1026 ? 19.414 -13.892 -27.100 1.00 98.69 1026 SER A C 1
ATOM 7960 O O . SER A 1 1026 ? 19.847 -13.958 -28.253 1.00 98.69 1026 SER A O 1
ATOM 7962 N N . HIS A 1 1027 ? 18.215 -13.383 -26.824 1.00 98.69 1027 HIS A N 1
ATOM 7963 C CA . HIS A 1 1027 ? 17.264 -12.930 -27.841 1.00 98.69 1027 HIS A CA 1
ATOM 7964 C C . HIS A 1 1027 ? 16.314 -11.846 -27.328 1.00 98.69 1027 HIS A C 1
ATOM 7966 O O . HIS A 1 1027 ? 16.125 -11.664 -26.127 1.00 98.69 1027 HIS A O 1
ATOM 7972 N N . VAL A 1 1028 ? 15.669 -11.153 -28.262 1.00 98.50 1028 VAL A N 1
ATOM 7973 C CA . VAL A 1 1028 ? 14.539 -10.257 -28.017 1.00 98.50 1028 VAL A CA 1
ATOM 7974 C C . VAL A 1 1028 ? 13.296 -10.793 -28.721 1.00 98.50 1028 VAL A C 1
ATOM 7976 O O . VAL A 1 1028 ? 13.363 -11.287 -29.844 1.00 98.50 1028 VAL A O 1
ATOM 7979 N N . ILE A 1 1029 ? 12.158 -10.707 -28.046 1.00 98.19 1029 ILE A N 1
ATOM 7980 C CA . ILE A 1 1029 ? 10.834 -11.066 -28.542 1.00 98.19 1029 ILE A CA 1
ATOM 7981 C C . ILE A 1 1029 ? 10.080 -9.760 -28.790 1.00 98.19 1029 ILE A C 1
ATOM 7983 O O . ILE A 1 1029 ? 9.907 -8.948 -27.876 1.00 98.19 1029 ILE A O 1
ATOM 7987 N N . LEU A 1 1030 ? 9.661 -9.547 -30.035 1.00 97.75 1030 LEU A N 1
ATOM 7988 C CA . LEU A 1 1030 ? 9.089 -8.295 -30.519 1.00 97.75 1030 LEU A CA 1
ATOM 7989 C C . LEU A 1 1030 ? 7.615 -8.476 -30.912 1.00 97.75 1030 LEU A C 1
ATOM 7991 O O . LEU A 1 1030 ? 7.315 -9.385 -31.690 1.00 97.75 1030 LEU A O 1
ATOM 7995 N N . PRO A 1 1031 ? 6.701 -7.632 -30.400 1.00 96.56 1031 PRO A N 1
ATOM 7996 C CA . PRO A 1 1031 ? 5.276 -7.692 -30.716 1.00 96.56 1031 PRO A CA 1
ATOM 7997 C C . PRO A 1 1031 ? 4.958 -6.934 -32.014 1.00 96.56 1031 PRO A C 1
ATOM 7999 O O . PRO A 1 1031 ? 4.806 -5.711 -32.013 1.00 96.56 1031 PRO A O 1
ATOM 8002 N N . PHE A 1 1032 ? 4.861 -7.644 -33.136 1.00 95.31 1032 PHE A N 1
ATOM 8003 C CA . PHE A 1 1032 ? 4.459 -7.035 -34.404 1.00 95.31 1032 PHE A CA 1
ATOM 8004 C C . PHE A 1 1032 ? 2.944 -7.091 -34.592 1.00 95.31 1032 PHE A C 1
ATOM 8006 O O . PHE A 1 1032 ? 2.321 -8.126 -34.359 1.00 95.31 1032 PHE A O 1
ATOM 8013 N N . ALA A 1 1033 ? 2.352 -5.987 -35.043 1.00 89.75 1033 ALA A N 1
ATOM 8014 C CA . ALA A 1 1033 ? 0.929 -5.909 -35.348 1.00 89.75 1033 ALA A CA 1
ATOM 8015 C C . ALA A 1 1033 ? 0.694 -5.974 -36.863 1.00 89.75 1033 ALA A C 1
ATOM 8017 O O . ALA A 1 1033 ? 1.271 -5.197 -37.627 1.00 89.75 1033 ALA A O 1
ATOM 8018 N N . ASN A 1 1034 ? -0.195 -6.871 -37.297 1.00 74.69 1034 ASN A N 1
ATOM 8019 C CA . ASN A 1 1034 ? -0.656 -6.932 -38.684 1.00 74.69 1034 ASN A CA 1
ATOM 8020 C C . ASN A 1 1034 ? -1.745 -5.876 -38.909 1.00 74.69 1034 ASN A C 1
ATOM 8022 O O . ASN A 1 1034 ? -2.937 -6.173 -38.855 1.00 74.69 1034 ASN A O 1
ATOM 8026 N N . TYR A 1 1035 ? -1.336 -4.633 -39.151 1.00 66.94 1035 TYR A N 1
ATOM 8027 C CA . TYR A 1 1035 ? -2.263 -3.542 -39.436 1.00 66.94 1035 TYR A CA 1
ATOM 8028 C C . TYR A 1 1035 ? -2.396 -3.321 -40.948 1.00 66.94 1035 TYR A C 1
ATOM 8030 O O . TYR A 1 1035 ? -1.552 -2.688 -41.582 1.00 66.94 1035 TYR A O 1
ATOM 8038 N N . ASN A 1 1036 ? -3.481 -3.828 -41.539 1.00 56.84 1036 ASN A N 1
ATOM 8039 C CA . ASN A 1 1036 ? -3.905 -3.391 -42.867 1.00 56.84 1036 ASN A CA 1
ATOM 8040 C C . ASN A 1 1036 ? -4.594 -2.034 -42.712 1.00 56.84 1036 ASN A C 1
ATOM 8042 O O . ASN A 1 1036 ? -5.651 -1.949 -42.088 1.00 56.84 1036 ASN A O 1
ATOM 8046 N N . VAL A 1 1037 ? -3.999 -0.983 -43.278 1.00 44.72 1037 VAL A N 1
ATOM 8047 C CA . VAL A 1 1037 ? -4.533 0.386 -43.272 1.00 44.72 1037 VAL A CA 1
ATOM 8048 C C . VAL A 1 1037 ? -5.904 0.406 -43.959 1.00 44.72 1037 VAL A C 1
ATOM 8050 O O . VAL A 1 1037 ? -6.011 0.638 -45.161 1.00 44.72 1037 VAL A O 1
ATOM 8053 N N . VAL A 1 1038 ? -6.985 0.182 -43.210 1.00 36.59 1038 VAL A N 1
ATOM 8054 C CA . VAL A 1 1038 ? -8.314 0.620 -43.639 1.00 36.59 1038 VAL A CA 1
ATOM 8055 C C . VAL A 1 1038 ? -8.369 2.100 -43.308 1.00 36.59 1038 VAL A C 1
ATOM 8057 O O . VAL A 1 1038 ? -8.765 2.500 -42.216 1.00 36.59 1038 VAL A O 1
ATOM 8060 N N . SER A 1 1039 ? -7.898 2.916 -44.249 1.00 31.44 1039 SER A N 1
ATOM 8061 C CA . SER A 1 1039 ? -8.076 4.358 -44.184 1.00 31.44 1039 SER A CA 1
ATOM 8062 C C . SER A 1 1039 ? -9.567 4.656 -44.017 1.00 31.44 1039 SER A C 1
ATOM 8064 O O . SER A 1 1039 ? -10.406 4.279 -44.838 1.00 31.44 1039 SER A O 1
ATOM 8066 N N . ARG A 1 1040 ? -9.922 5.330 -42.927 1.00 33.91 1040 ARG A N 1
ATOM 8067 C CA . ARG A 1 1040 ? -11.182 6.059 -42.848 1.00 33.91 1040 ARG A CA 1
ATOM 8068 C C . ARG A 1 1040 ? -10.835 7.518 -42.618 1.00 33.91 1040 ARG A C 1
ATOM 8070 O O . ARG A 1 1040 ? -10.175 7.852 -41.642 1.00 33.91 1040 ARG A O 1
ATOM 8077 N N . LYS A 1 1041 ? -11.204 8.310 -43.626 1.00 29.33 1041 LYS A N 1
ATOM 8078 C CA . LYS A 1 1041 ? -11.338 9.762 -43.560 1.00 29.33 1041 LYS A CA 1
ATOM 8079 C C . LYS A 1 1041 ? -12.185 10.185 -42.372 1.00 29.33 1041 LYS A C 1
ATOM 8081 O O . LYS A 1 1041 ? -13.128 9.422 -42.049 1.00 29.33 1041 LYS A O 1
#

Radius of gyration: 37.61 Å; chains: 1; bounding box: 70×117×102 Å

Organism: Fusarium langsethiae (NCBI:txid179993)